Protein 6QPQ (pdb70)

Secondary structure (DSSP, 8-state):
-EEEEEEEESBTT--SEEEEE-TT-SEEEEE--TTSSTTHHHHHHHHHHT----GGGGB------EEEEEEEE-SS--EEEEEEEE-TTS-EEEEETTEEE-HHHHHHHHHTTT--TTTTTTEE-HHHHHHHHH--HHHHHHHHHHHHSGGGGHHHHHHHHHHHHHHHHHHHHHHHHHHHHHHHHHHHHHT-HHHHTT--THHHHHHHHHHHHHHHHHHHHHHHHHHHHHHHHHHHHHHHHHHHHHHHHHHHHHHHHHHTT--SS-TT--EEEEEESS--S-GGGSPEEEEEE-TT---S-GGGS-HHHHHHHHHHHHHHHHTTS--SEEEE-SGGGGS-HHHHHHHHHHHHTT-BTTBEEEEE---HHHHTTSSEEEEEEEETTTTEEEEEEEEGGGSB--/-HHHHHHHHHHHHHHHSSEEEHHHHHHHHHTS-GGG-BHHHHHHHHHHHHHHHHTTSEEEE--STT---EEEE-GGGGT--/-EEEEEEEESBTT--SEEEEE-TT-SEEEEE-STTSSTTHHHHHHHHHHT---GGGGB-----S-EEEEEEEE-SS--EEEEEEEE-TTS-EEEEETTEEE-HHHHHHHHHHTT--TTTTTTEE-HHHHHHHHH--HHHHHHHHHHHHTGGGGHHHHHHHHHHHHHHHHHHHHHHHHHHHHHHHHHHH---HHHHHHHHHHHHHHHHHHHHHHHHHHHHHHHHHHHHHHHHHHHHHHHHHHHHHHHHHHTT--SS-TT--EEEEEESS--SSGGGS-EEEEEE-TTS--EEGGGS-HHHHHHHHHHHHHHHHTTS--SEEEE-SGGGGS-HHHHHHHHHHHHHH-BTTBEEEEE---HHHHTTSSEEEEEEEETTTTEEEEEEEEGGGSBP-/-HHHHHHHHHHHHHTTSS-EEHHHHHHHHHTS-GGG-BHHHHHHHHHHHHHHHHTTSEEEE--STT---EEEE-GGGGTS--

Organism: Chaetomium thermophilum (strain DSM 1495 / CBS 144.50 / IMI 039719) (NCBI:txid759272)

Foldseek 3Di:
DFWQKKWKDQFAQFHGIAIGGQHQFQFAAEEEDPPLCSVCVVVLVCVQLPADPPQVVRGHDPCHKIKMWTWTFDPVGDIWIWMWIQDPVGDIWTDIPRHTDDPVVSNVVCVVLLCHNQLNLFEDAPVLLVCLLPDDLLRVLVNLLRNLVLVVLVVVLVVLVVQLVVLVVQLVVLVVVLVVLVVVVVVVVVVVCVVVVVVDCVVVVSVVVNVVSVVSNVVSVVSSVVSVVSNVVSLVVSQVSSVLLLVQLQVQLQVLQQLLQADPVRNRWWGWGKDFPDDDPRSSVTGIDIDIATPPDDDDDPVPPDPQSSSSSSVSSSNSNSVSRQRQEHEYEAPCPPHDPSSLLSVQVVCVVPRDGSYRYYYHYHDCSRNLSTQKYWYWGAPVVVSHIHIDMDGNVVDDDD/DLLVLLLVLCCVVQVVPFKDWLLVSLCVSVVHDSVPDDPVSSVSSVVSVVVCVVVVAWDWDDDDDVGIIMIGGDPCSVVDD/DFFQKKWKAQFAQFHGIAIGGQHQFQFEAEEEDPPLCSQCVVVLVCVQLPADVQQNRGHDLHDQKIKMWTWTFDPVTDIWIWMWMQGNVGDIWTDIPRHTDDPVVSNVVCVVQLCHNQLNLAEDALVLLVCLLPDDLLRVLVNLLRNLVLVVLVVVLVVLVVQLVVLVVQLVVLVVVLVVLVPVVVVVDVVVVVVSVVVNVVSVVSNVVSVVSNVVSVVSNVVSLVVSQVSSCLLLVQLQVQLQVLQQLLQADPVRNRWWGKGKDQPDDDPRRSVTGIFIWIAGPPGDTDGLNPDDDQVNSSSSVSSSNSNSVSRPRQEHEYEANVPPHDLVSLLSVQVVCVVPRDGSYRYYYHYDDCSRNVSGQKYWYWGAPVVVSHIHIDMDGNVVDDDD/DLLLVLLVLCCVVQVPPFKDWLLVSLCVSVVHDSVPQDPVSSVVSVVSVVVCVVVVAWDWDDDDDVDIIMIGGDPCSVVPSD

Sequence (957 aa):
GKLIRLELFNFKSYKGHHTLLFGDSYFTSIIGPNGSGKSNSMDAISFVLGIKSNLRDLIYRGRKTAWVMAVYEDDAGELHRWKRTITANGTSEYRINDRVVNAQQYNEALEKENILIKARNFLVFQGDVEAIASQSPQDLTRLIEQISGSLEYKEEYERLEEEVRQATEEQAYKLQRRRAANSEIKQYMEQSPGLEVLFMDRLDHVRKQLEQTEQEFEASKAKLRQARESFQAVKQKRLELFNKAFTHIQEQITHVYKELTRSEAYPLGGQAYLDIEEDTDTPFLSGVKYHAMPPLKRFRDMEHLSGGEKTMAALALLFAIHSYQPSPFFVLDEVDAALDNANVEKIKKYIREHAGPGMQFIVISLKPALFQASESLIGVYRDQEANTSRTLTLDLRKYRHHKAIVQMAKILRKELSEEKEVIFTDVLKSQANTEPENITKREASRGFFDILSLATEGCIGLSQTEAFGNIKIDAKPALFERFGKLIRLELFNFKSYKGHHTLLFGDSYFTSIIGPNGSGKSNSMDAISFVLGIKNLRDLIYRGDPKTAWVMAVYEDDAGELHRWKRTITANGTSEYRINDRVVNAQQYNEALEKENILIKARNFLVFQGDVEAIASQQSPQDLTRLIEQISGSLEYKEEYERLEEEVRQATEEQAYKLQRRRAANSEIKQYMMDRLDHVRKQLEQTEQEFEASKAKLRQARESFQAVKQKRLELFNKAFTHIQEQITHVYKELTRSEAYPLGGQAYLDIEEDTDTPFLSGVKYHAMPPLKRFRDMEHLSGGEKTMAALALLFAIHSYQPSPFFVLDEVDAALDNANVEKIKKYIREHAGPGMQFIVISLKPALFQASESLIGVYRDQEANTSRTLTLDLRKYRHHKAIVQMAKILRKELSEEKEVIFTDVLKSQANTEPENITKREASRGFFDILSLATEGCIGLSQTEAFGNIKIDAKPALFERFI

B-factor: mean 66.14, std 27.98, range [25.54, 376.48]

Solvent-accessible surface area: 47674 Å² total; per-residue (Å²): 21,9,0,29,56,0,20,0,56,14,0,60,36,0,96,21,99,18,41,0,29,0,18,92,0,50,3,0,0,0,0,1,20,134,68,2,9,16,82,19,0,14,54,0,1,13,10,0,1,10,21,169,116,167,59,104,82,34,12,13,132,43,240,145,52,0,43,0,10,0,0,1,69,27,132,84,43,117,79,40,62,2,43,28,13,0,24,73,104,13,71,34,61,33,59,34,62,95,179,99,32,83,46,122,84,2,44,83,26,0,69,170,30,55,1,31,30,125,9,73,2,0,0,0,35,73,45,20,6,134,60,15,35,90,48,42,47,98,44,3,7,124,49,0,6,72,8,9,23,0,44,117,72,81,140,68,5,82,120,10,82,70,66,26,124,87,4,61,99,48,48,60,127,41,45,102,97,57,146,44,18,65,64,106,45,142,134,24,94,155,104,53,11,41,105,120,62,130,196,104,132,121,68,65,108,37,163,121,82,44,97,91,6,59,126,53,17,91,60,1,103,59,108,7,159,112,7,121,91,43,18,89,66,13,41,105,83,2,30,89,45,0,54,135,0,19,84,55,0,67,100,53,0,49,88,7,1,43,45,0,12,49,39,103,63,95,25,60,11,2,125,6,100,3,66,35,96,103,152,51,116,9,22,6,106,4,0,2,71,24,24,0,10,12,29,145,88,222,69,225,65,47,101,129,12,59,54,25,42,56,27,4,5,2,0,0,1,10,6,0,3,20,39,35,43,86,6,13,0,4,0,0,21,42,2,0,38,90,7,83,115,60,16,1,74,38,0,51,66,13,0,45,26,59,7,4,110,52,53,1,0,0,0,3,1,68,50,72,29,0,3,31,20,3,45,0,0,0,0,0,10,73,26,96,143,30,49,5,3,84,29,4,10,17,21,0,98,170,32,116,55,146,169,39,26,45,75,0,0,127,19,0,53,128,45,12,81,131,99,182,92,15,57,2,57,80,0,1,97,42,25,18,135,43,100,75,143,80,4,13,24,123,60,0,0,133,0,0,58,5,0,0,6,0,5,14,72,27,1,5,12,22,46,39,108,112,74,59,20,80,4,97,0,38,34,64,108,26,1,107,141,108,66,22,7,3,30,56,1,20,1,61,12,0,59,38,1,96,20,98,20,44,1,28,0,17,97,0,48,3,0,0,0,0,2,18,134,68,1,9,17,80,19,0,13,57,0,2,15,11,2,1,10,31,205,172,56,144,83,39,17,14,161,79,130,40,150,52,0,42,0,6,0,0,1,66,28,132,89,41,118,83,39,69,1,40,25,14,0,24,60,102,10,73,34,63,32,59,38,63,89,180,100,34,82,48,126,86,1,38,83,27,0,63,167,31,55,0,31,31,113,7,76,2,0,0,0,54,85,44,22,14,132,60,9,8,81,35,46,38,94,46,4,4,122,52,0,6,74,8,10,21,0,43,119,70,79,138,65,7,82,118,14,83,66,66,25,126,88,2,61,96,46,47,60,135,48,75,104,102,64,145,48,8,36,58,126,20,157,142,124,119,147,121,140,97,76,124,18,172,118,62,33,99,93,7,58,113,68,23,93,62,2,107,60,101,10,167,109,10,122,96,41,20,85,65,13,40,111,89,7,29,91,46,0,54,138,0,15,84,54,0,66,98,56,0,50,86,10,1,47,63,0,12,50,39,95,66,96,24,64,13,2,84,3,93,2,71,32,83,100,153,49,121,4,26,8,102,1,0,2,57,13,36,1,53,5,33,146,95,189,71,78,36,12,108,119,11,76,55,33,45,52,34,4,0,0,0,0,0,10,9,0,4,22,41,38,42,87,6,13,0,4,0,0,21,34,10,1,29,93,9,82,101,58,15,2,63,43,0,49,80,15,0,41,26,63,6,6,109,54,56,0,0,0,1,4,1,70,53,51,23,1,2,37,17,2,43,0,0,0,0,0,10,80,29,98,138,32,54,6,2,81,28,5,11,17,20,0,98,171,30,134,54,166,186,47,18,36,85,0,0,107,5,0,37,112,52,15,84,124,107,184,87,14,57,3,58,77,0,1,95,46,36,17,130,45,110,74,143,82,4,19,22,95,57,0,1,73,0,0,42,3,0,0,14,0,4,14,71,28,0,6,12,22,46,39,110,109,76,60,22,83,4,96,0,43,38,58,108,28,1,88,124,102,43,142

Nearest PDB structures (foldseek):
  6qpq-assembly1_A  TM=1.002E+00  e=5.599E-76  Thermochaetoides thermophila DSM 1495
  6qpq-assembly2_C  TM=9.901E-01  e=1.884E-68  Thermochaetoides thermophila DSM 1495
  1w1w-assembly1_B  TM=9.471E-01  e=6.053E-38  Saccharomyces cerevisiae
  6qpw-assembly1_E  TM=9.720E-01  e=2.277E-27  Saccharomyces cerevisiae S288C
  6qpw-assembly1_A  TM=9.204E-01  e=2.791E-22  Thermochaetoides thermophila DSM 1495

CATH classification: 1.10.10.580

Radius of gyration: 39.26 Å; Cα contacts (8 Å, |Δi|>4): 1719; chains: 4; bounding box: 93×137×118 Å

InterPro domains:
  IPR003395 RecF/RecN/SMC, N-terminal [PF02463] (4-1250)
  IPR010935 SMCs flexible hinge [PF06470] (550-664)
  IPR010935 SMCs flexible hinge [SM00968] (550-665)
  IPR024704 Structural maintenance of chromosomes protein [PIRSF005719] (2-1255)
  IPR027417 P-loop containing nucleoside triphosphate hydrolase [G3DSA:3.40.50.300] (1-265)
  IPR027417 P-loop containing nucleoside triphosphate hydrolase [G3DSA:3.40.50.300] (977-1264)
  IPR027417 P-loop containing nucleoside triphosphate hydrolase [SSF52540] (4-1244)
  IPR028468 Smc1, ATP-binding cassette domain [cd03275] (4-200)
  IPR028468 Smc1, ATP-binding cassette domain [cd03275] (1157-1260)
  IPR036277 SMCs flexible hinge superfamily [SSF75553] (511-713)

Structure (mmCIF, N/CA/C/O backbone):
data_6QPQ
#
_entry.id   6QPQ
#
_cell.length_a   80.752
_cell.length_b   111.130
_cell.length_c   166.195
_cell.angle_alpha   90.000
_cell.angle_beta   90.000
_cell.angle_gamma   90.000
#
_symmetry.space_group_name_H-M   'P 2 21 21'
#
loop_
_entity.id
_entity.type
_entity.pdbx_description
1 polymer 'Structural maintenance of chromosomes protein,Structural maintenance of chromosomes protein'
2 polymer 'Sister chromatid cohesion protein 1'
3 water water
#
loop_
_atom_site.group_PDB
_atom_site.id
_atom_site.type_symbol
_atom_site.label_atom_id
_atom_site.label_alt_id
_atom_site.label_comp_id
_atom_site.label_asym_id
_atom_site.label_entity_id
_atom_site.label_seq_id
_atom_site.pdbx_PDB_ins_code
_atom_site.Cartn_x
_atom_site.Cartn_y
_atom_site.Cartn_z
_atom_site.occupancy
_atom_site.B_iso_or_equiv
_atom_site.auth_seq_id
_atom_site.auth_comp_id
_atom_site.auth_asym_id
_atom_site.auth_atom_id
_atom_site.pdbx_PDB_model_num
ATOM 1 N N . GLY A 1 2 ? 69.86872 80.79272 66.33150 1.000 52.37598 2 GLY A N 1
ATOM 2 C CA . GLY A 1 2 ? 70.76197 81.80344 65.80139 1.000 44.33375 2 GLY A CA 1
ATOM 3 C C . GLY A 1 2 ? 70.41046 82.20210 64.38354 1.000 42.36712 2 GLY A C 1
ATOM 4 O O . GLY A 1 2 ? 69.25555 82.09889 63.97082 1.000 42.33450 2 GLY A O 1
ATOM 7 N N . LYS A 1 3 ? 71.40947 82.65934 63.63291 1.000 40.35107 3 LYS A N 1
ATOM 8 C CA . LYS A 1 3 ? 71.19408 83.04444 62.24702 1.000 40.78102 3 LYS A CA 1
ATOM 9 C C . LYS A 1 3 ? 72.51304 82.96099 61.49695 1.000 38.71821 3 LYS A C 1
ATOM 10 O O . LYS A 1 3 ? 73.59264 83.02298 62.09051 1.000 41.74758 3 LYS A O 1
ATOM 29 N N . LEU A 1 4 ? 72.40762 82.82939 60.17872 1.000 36.57234 4 LEU A N 1
ATOM 30 C CA . LEU A 1 4 ? 73.56221 82.98638 59.30709 1.000 42.98256 4 LEU A CA 1
ATOM 31 C C . LEU A 1 4 ? 73.83595 84.46992 59.09504 1.000 36.68571 4 LEU A C 1
ATOM 32 O O . LEU A 1 4 ? 72.93240 85.22952 58.73476 1.000 35.92436 4 LEU A O 1
ATOM 48 N N . ILE A 1 5 ? 75.07968 84.88614 59.32131 1.000 39.75244 5 ILE A N 1
ATOM 49 C CA . ILE A 1 5 ? 75.46471 86.26390 59.04138 1.000 38.80608 5 ILE A CA 1
ATOM 50 C C . ILE A 1 5 ? 76.19709 86.39926 57.70982 1.000 40.29670 5 ILE A C 1
ATOM 51 O O . ILE A 1 5 ? 76.20059 87.49719 57.13207 1.000 44.70913 5 ILE A O 1
ATOM 67 N N . ARG A 1 6 ? 76.79513 85.32620 57.19601 1.000 37.38746 6 ARG A N 1
ATOM 68 C CA . ARG A 1 6 ? 77.31735 85.36910 55.83784 1.000 40.71212 6 ARG A CA 1
ATOM 69 C C . ARG A 1 6 ? 77.70792 83.97442 55.37917 1.000 36.45311 6 ARG A C 1
ATOM 70 O O . ARG A 1 6 ? 77.96432 83.07732 56.18636 1.000 35.80509 6 ARG A O 1
ATOM 91 N N . LEU A 1 7 ? 77.74635 83.81649 54.06052 1.000 39.99149 7 LEU A N 1
ATOM 92 C CA . LEU A 1 7 ? 78.44331 82.72255 53.40498 1.000 37.70364 7 LEU A CA 1
ATOM 93 C C . LEU A 1 7 ? 79.65099 83.28113 52.66475 1.000 42.20913 7 LEU A C 1
ATOM 94 O O . LEU A 1 7 ? 79.56847 84.33906 52.03026 1.000 47.37718 7 LEU A O 1
ATOM 110 N N . GLU A 1 8 ? 80.77112 82.57570 52.76065 1.000 43.97275 8 GLU A N 1
ATOM 111 C CA . GLU A 1 8 ? 81.98217 82.91176 52.02554 1.000 42.43439 8 GLU A CA 1
ATOM 112 C C . GLU A 1 8 ? 82.27082 81.79856 51.02948 1.000 42.78046 8 GLU A C 1
ATOM 113 O O . GLU A 1 8 ? 82.21602 80.61482 51.38192 1.000 47.81110 8 GLU A O 1
ATOM 125 N N . LEU A 1 9 ? 82.55755 82.18149 49.78940 1.000 42.29508 9 LEU A N 1
ATOM 126 C CA . LEU A 1 9 ? 82.84494 81.24362 48.71898 1.000 44.29743 9 LEU A CA 1
ATOM 127 C C . LEU A 1 9 ? 84.28871 81.41533 48.26754 1.000 50.02043 9 LEU A C 1
ATOM 128 O O . LEU A 1 9 ? 84.89604 82.47487 48.44831 1.000 46.23183 9 LEU A O 1
ATOM 144 N N . PHE A 1 10 ? 84.83244 80.36859 47.65478 1.000 48.25966 10 PHE A N 1
ATOM 145 C CA . PHE A 1 10 ? 86.18064 80.45279 47.10316 1.000 53.50032 10 PHE A CA 1
ATOM 146 C C . PHE A 1 10 ? 86.28754 79.51440 45.91060 1.000 55.02047 10 PHE A C 1
ATOM 147 O O . PHE A 1 10 ? 86.23091 78.29177 46.07023 1.000 51.67582 10 PHE A O 1
ATOM 164 N N . ASN A 1 11 ? 86.45692 80.09663 44.72176 1.000 52.83164 11 ASN A N 1
ATOM 165 C CA . ASN A 1 11 ? 86.56332 79.33889 43.47366 1.000 53.22059 11 ASN A CA 1
ATOM 166 C C . ASN A 1 11 ? 85.37435 78.40528 43.27998 1.000 54.39683 11 ASN A C 1
ATOM 167 O O . ASN A 1 11 ? 85.50878 77.31398 42.72367 1.000 59.99536 11 ASN A O 1
ATOM 178 N N . PHE A 1 12 ? 84.19654 78.82721 43.72824 1.000 52.73907 12 PHE A N 1
ATOM 179 C CA . PHE A 1 12 ? 83.00892 77.98645 43.66049 1.000 53.50769 12 PHE A CA 1
ATOM 180 C C . PHE A 1 12 ? 82.22302 78.30946 42.39491 1.000 50.40173 12 PHE A C 1
ATOM 181 O O . PHE A 1 12 ? 81.70311 79.42087 42.24529 1.000 52.11709 12 PHE A O 1
ATOM 198 N N . LYS A 1 13 ? 82.13783 77.33179 41.49113 1.000 53.35483 13 LYS A N 1
ATOM 199 C CA . LYS A 1 13 ? 81.39997 77.46373 40.23912 1.000 51.19571 13 LYS A CA 1
ATOM 200 C C . LYS A 1 13 ? 81.78210 78.74222 39.50225 1.000 54.35922 13 LYS A C 1
ATOM 201 O O . LYS A 1 13 ? 82.91123 78.86362 39.01799 1.000 55.53787 13 LYS A O 1
ATOM 220 N N . SER A 1 14 ? 80.85667 79.69508 39.40399 1.000 55.24034 14 SER A N 1
ATOM 221 C CA . SER A 1 14 ? 81.08898 80.91174 38.63209 1.000 51.28802 14 SER A CA 1
ATOM 222 C C . SER A 1 14 ? 81.84421 81.98129 39.40997 1.000 53.54729 14 SER A C 1
ATOM 223 O O . SER A 1 14 ? 82.07146 83.06933 38.86984 1.000 58.21238 14 SER A O 1
ATOM 231 N N . TYR A 1 15 ? 82.23667 81.70513 40.65050 1.000 51.03694 15 TYR A N 1
ATOM 232 C CA . TYR A 1 15 ? 82.95596 82.66423 41.47932 1.000 52.81441 15 TYR A CA 1
ATOM 233 C C . TYR A 1 15 ? 84.44513 82.33965 41.44539 1.000 56.93046 15 TYR A C 1
ATOM 234 O O . TYR A 1 15 ? 84.85571 81.24909 41.85648 1.000 55.31139 15 TYR A O 1
ATOM 252 N N . LYS A 1 16 ? 85.24466 83.28435 40.95511 1.000 58.58140 16 LYS A N 1
ATOM 253 C CA . LYS A 1 16 ? 86.69726 83.16047 40.94813 1.000 58.27939 16 LYS A CA 1
ATOM 254 C C . LYS A 1 16 ? 87.26510 83.84181 42.18642 1.000 51.67727 16 LYS A C 1
ATOM 255 O O . LYS A 1 16 ? 86.98551 85.01720 42.43662 1.000 56.65109 16 LYS A O 1
ATOM 274 N N . GLY A 1 17 ? 88.06057 83.10908 42.95595 1.000 53.76730 17 GLY A N 1
ATOM 275 C CA . GLY A 1 17 ? 88.59815 83.69309 44.16342 1.000 50.96278 17 GLY A CA 1
ATOM 276 C C . GLY A 1 17 ? 87.54510 83.80710 45.25696 1.000 50.81272 17 GLY A C 1
ATOM 277 O O . GLY A 1 17 ? 86.53554 83.09985 45.27587 1.000 52.16544 17 GLY A O 1
ATOM 281 N N . HIS A 1 18 ? 87.79327 84.74148 46.17144 1.000 51.44981 18 HIS A N 1
ATOM 282 C CA . HIS A 1 18 ? 87.00289 84.87385 47.38851 1.000 51.20895 18 HIS A CA 1
ATOM 283 C C . HIS A 1 18 ? 85.85593 85.85580 47.18194 1.000 52.05563 18 HIS A C 1
ATOM 284 O O . HIS A 1 18 ? 86.05765 86.96363 46.67583 1.000 51.26644 18 HIS A O 1
ATOM 298 N N . HIS A 1 19 ? 84.65245 85.43610 47.56906 1.000 48.66393 19 HIS A N 1
ATOM 299 C CA . HIS A 1 19 ? 83.46900 86.28038 47.52116 1.000 48.98495 19 HIS A CA 1
ATOM 300 C C . HIS A 1 19 ? 82.64644 86.03637 48.77734 1.000 54.42656 19 HIS A C 1
ATOM 301 O O . HIS A 1 19 ? 82.79707 85.01487 49.45451 1.000 46.86276 19 HIS A O 1
ATOM 315 N N . THR A 1 20 ? 81.76373 86.98498 49.08022 1.000 45.83705 20 THR A N 1
ATOM 316 C CA . THR A 1 20 ? 80.93769 86.91320 50.27619 1.000 46.92062 20 THR A CA 1
ATOM 317 C C . THR A 1 20 ? 79.47624 87.12354 49.90891 1.000 47.30794 20 THR A C 1
ATOM 318 O O . THR A 1 20 ? 79.14396 88.03815 49.14692 1.000 44.53109 20 THR A O 1
ATOM 329 N N . LEU A 1 21 ? 78.61771 86.25242 50.43932 1.000 45.88323 21 LEU A N 1
ATOM 330 C CA . LEU A 1 21 ? 77.16578 86.41654 50.39313 1.000 41.81712 21 LEU A CA 1
ATOM 331 C C . LEU A 1 21 ? 76.75336 86.87422 51.78660 1.000 43.41244 21 LEU A C 1
ATOM 332 O O . LEU A 1 21 ? 76.65180 86.06450 52.71264 1.000 43.87242 21 LEU A O 1
ATOM 348 N N . LEU A 1 22 ? 76.52205 88.17316 51.93666 1.000 39.02277 22 LEU A N 1
ATOM 349 C CA . LEU A 1 22 ? 76.38456 88.79410 53.24493 1.000 38.43967 22 LEU A CA 1
ATOM 350 C C . LEU A 1 22 ? 74.91794 88.94032 53.62061 1.000 40.98365 22 LEU A C 1
ATOM 351 O O . LEU A 1 22 ? 74.11308 89.43230 52.82491 1.000 42.21619 22 LEU A O 1
ATOM 367 N N . PHE A 1 23 ? 74.58281 88.52594 54.84183 1.000 39.22257 23 PHE A N 1
ATOM 368 C CA . PHE A 1 23 ? 73.24954 88.71208 55.39876 1.000 43.26445 23 PHE A CA 1
ATOM 369 C C . PHE A 1 23 ? 73.22264 89.67743 56.57247 1.000 41.76782 23 PHE A C 1
ATOM 370 O O . PHE A 1 23 ? 72.21917 90.36366 56.76728 1.000 45.93323 23 PHE A O 1
ATOM 387 N N . GLY A 1 24 ? 74.30140 89.76106 57.34685 1.000 43.41794 24 GLY A N 1
ATOM 388 C CA . GLY A 1 24 ? 74.33091 90.69577 58.45733 1.000 42.66802 24 GLY A CA 1
ATOM 389 C C . GLY A 1 24 ? 73.30445 90.32779 59.50886 1.000 41.16392 24 GLY A C 1
ATOM 390 O O . GLY A 1 24 ? 73.12442 89.15692 59.85709 1.000 42.40151 24 GLY A O 1
ATOM 394 N N . ASP A 1 25 ? 72.62342 91.34341 60.03322 1.000 38.85145 25 ASP A N 1
ATOM 395 C CA . ASP A 1 25 ? 71.53356 91.14121 60.97566 1.000 41.75844 25 ASP A CA 1
ATOM 396 C C . ASP A 1 25 ? 70.17570 91.09740 60.28527 1.000 39.58019 25 ASP A C 1
ATOM 397 O O . ASP A 1 25 ? 69.14525 91.26537 60.94661 1.000 45.22928 25 ASP A O 1
ATOM 406 N N . SER A 1 26 ? 70.15566 90.87612 58.97407 1.000 40.29131 26 SER A N 1
ATOM 407 C CA . SER A 1 26 ? 68.91062 90.83090 58.22187 1.000 38.38930 26 SER A CA 1
ATOM 408 C C . SER A 1 26 ? 68.23147 89.48190 58.41015 1.000 43.35939 26 SER A C 1
ATOM 409 O O . SER A 1 26 ? 68.87908 88.43332 58.32709 1.000 39.27559 26 SER A O 1
ATOM 417 N N . TYR A 1 27 ? 66.92391 89.51157 58.65554 1.000 39.00226 27 TYR A N 1
ATOM 418 C CA . TYR A 1 27 ? 66.12966 88.29947 58.79210 1.000 39.50208 27 TYR A CA 1
ATOM 419 C C . TYR A 1 27 ? 65.29426 88.00501 57.55276 1.000 34.04103 27 TYR A C 1
ATOM 420 O O . TYR A 1 27 ? 64.47686 87.07959 57.57405 1.000 37.63398 27 TYR A O 1
ATOM 438 N N . PHE A 1 28 ? 65.49854 88.76513 56.46982 1.000 35.22844 28 PHE A N 1
ATOM 439 C CA . PHE A 1 28 ? 64.82089 88.51136 55.19583 1.000 33.31631 28 PHE A CA 1
ATOM 440 C C . PHE A 1 28 ? 65.72256 89.11628 54.11165 1.000 37.59723 28 PHE A C 1
ATOM 441 O O . PHE A 1 28 ? 65.65573 90.31921 53.84987 1.000 32.75765 28 PHE A O 1
ATOM 458 N N . THR A 1 29 ? 66.55475 88.27086 53.51388 1.000 34.85852 29 THR A N 1
ATOM 459 C CA . THR A 1 29 ? 67.45756 88.65575 52.43828 1.000 32.99234 29 THR A CA 1
ATOM 460 C C . THR A 1 29 ? 67.00275 87.97465 51.15726 1.000 33.55954 29 THR A C 1
ATOM 461 O O . THR A 1 29 ? 66.73455 86.76890 51.15666 1.000 36.42738 29 THR A O 1
ATOM 472 N N . SER A 1 30 ? 66.90750 88.74055 50.07659 1.000 25.54163 30 SER A N 1
ATOM 473 C CA . SER A 1 30 ? 66.65452 88.18476 48.75506 1.000 32.78647 30 SER A CA 1
ATOM 474 C C . SER A 1 30 ? 67.92621 88.26643 47.92145 1.000 33.43567 30 SER A C 1
ATOM 475 O O . SER A 1 30 ? 68.62987 89.28166 47.94034 1.000 35.08860 30 SER A O 1
ATOM 483 N N . ILE A 1 31 ? 68.21585 87.18823 47.20020 1.000 35.31866 31 ILE A N 1
ATOM 484 C CA . ILE A 1 31 ? 69.35833 87.11992 46.29626 1.000 40.97520 31 ILE A CA 1
ATOM 485 C C . ILE A 1 31 ? 68.82493 87.26836 44.88017 1.000 39.53243 31 ILE A C 1
ATOM 486 O O . ILE A 1 31 ? 67.96276 86.49359 44.44832 1.000 41.73405 31 ILE A O 1
ATOM 502 N N . ILE A 1 32 ? 69.32593 88.26832 44.15619 1.000 40.86908 32 ILE A N 1
ATOM 503 C CA . ILE A 1 32 ? 68.76359 88.65682 42.87102 1.000 43.97201 32 ILE A CA 1
ATOM 504 C C . ILE A 1 32 ? 69.89092 88.90260 41.87757 1.000 50.26121 32 ILE A C 1
ATOM 505 O O . ILE A 1 32 ? 71.06009 89.03123 42.24149 1.000 45.75626 32 ILE A O 1
ATOM 521 N N . GLY A 1 33 ? 69.51400 88.98563 40.60697 1.000 54.45151 33 GLY A N 1
ATOM 522 C CA . GLY A 1 33 ? 70.43775 89.34183 39.55990 1.000 55.56103 33 GLY A CA 1
ATOM 523 C C . GLY A 1 33 ? 69.90555 88.96686 38.19615 1.000 54.25156 33 GLY A C 1
ATOM 524 O O . GLY A 1 33 ? 68.98200 88.15805 38.06603 1.000 54.36407 33 GLY A O 1
ATOM 528 N N . PRO A 1 34 ? 70.47197 89.56025 37.14938 1.000 54.42446 34 PRO A N 1
ATOM 529 C CA . PRO A 1 34 ? 70.05873 89.20369 35.78762 1.000 54.69444 34 PRO A CA 1
ATOM 530 C C . PRO A 1 34 ? 70.47630 87.78365 35.43596 1.000 59.71046 34 PRO A C 1
ATOM 531 O O . PRO A 1 34 ? 71.34433 87.18088 36.07129 1.000 65.67067 34 PRO A O 1
ATOM 542 N N . ASN A 1 35 ? 69.83014 87.24691 34.40329 1.000 66.17980 35 ASN A N 1
ATOM 543 C CA . ASN A 1 35 ? 70.06952 85.86522 34.00931 1.000 73.14341 35 ASN A CA 1
ATOM 544 C C . ASN A 1 35 ? 71.53339 85.64992 33.65177 1.000 69.77184 35 ASN A C 1
ATOM 545 O O . ASN A 1 35 ? 72.18928 86.52700 33.08357 1.000 70.63735 35 ASN A O 1
ATOM 556 N N . GLY A 1 36 ? 72.04259 84.46650 33.98420 1.000 80.80690 36 GLY A N 1
ATOM 557 C CA . GLY A 1 36 ? 73.43300 84.15203 33.71119 1.000 91.81884 36 GLY A CA 1
ATOM 558 C C . GLY A 1 36 ? 74.41429 85.00107 34.48328 1.000 85.24255 36 GLY A C 1
ATOM 559 O O . GLY A 1 36 ? 75.54886 85.19472 34.03293 1.000 85.65254 36 GLY A O 1
ATOM 563 N N . SER A 1 37 ? 74.00441 85.52214 35.63782 1.000 80.56478 37 SER A N 1
ATOM 564 C CA . SER A 1 37 ? 74.89474 86.29861 36.48603 1.000 71.62637 37 SER A CA 1
ATOM 565 C C . SER A 1 37 ? 75.55610 85.46155 37.57070 1.000 65.41125 37 SER A C 1
ATOM 566 O O . SER A 1 37 ? 76.55852 85.89973 38.14631 1.000 64.87684 37 SER A O 1
ATOM 574 N N . GLY A 1 38 ? 75.02342 84.27486 37.85837 1.000 70.58035 38 GLY A N 1
ATOM 575 C CA . GLY A 1 38 ? 75.50939 83.42957 38.93124 1.000 58.15402 38 GLY A CA 1
ATOM 576 C C . GLY A 1 38 ? 74.53962 83.27724 40.07935 1.000 58.15898 38 GLY A C 1
ATOM 577 O O . GLY A 1 38 ? 74.78950 82.46756 40.98163 1.000 54.84290 38 GLY A O 1
ATOM 581 N N . LYS A 1 39 ? 73.44349 84.03887 40.07326 1.000 62.76040 39 LYS A N 1
ATOM 582 C CA . LYS A 1 39 ? 72.42842 83.92943 41.11566 1.000 60.51371 39 LYS A CA 1
ATOM 583 C C . LYS A 1 39 ? 72.04522 82.48125 41.38230 1.000 55.48832 39 LYS A C 1
ATOM 584 O O . LYS A 1 39 ? 71.93001 82.06618 42.54290 1.000 56.10072 39 LYS A O 1
ATOM 603 N N . SER A 1 40 ? 71.84389 81.69574 40.32351 1.000 53.34425 40 SER A N 1
ATOM 604 C CA . SER A 1 40 ? 71.41972 80.31135 40.48764 1.000 58.50093 40 SER A CA 1
ATOM 605 C C . SER A 1 40 ? 72.45291 79.47255 41.22716 1.000 57.41123 40 SER A C 1
ATOM 606 O O . SER A 1 40 ? 72.09256 78.45640 41.83157 1.000 61.91257 40 SER A O 1
ATOM 614 N N . ASN A 1 41 ? 73.72623 79.86757 41.19059 1.000 55.60890 41 ASN A N 1
ATOM 615 C CA . ASN A 1 41 ? 74.75231 79.15334 41.93667 1.000 53.97291 41 ASN A CA 1
ATOM 616 C C . ASN A 1 41 ? 74.64145 79.37436 43.43814 1.000 53.83588 41 ASN A C 1
ATOM 617 O O . ASN A 1 41 ? 75.33803 78.68979 44.19671 1.000 49.10062 41 ASN A O 1
ATOM 628 N N . SER A 1 42 ? 73.78178 80.29779 43.88199 1.000 53.88756 42 SER A N 1
ATOM 629 C CA . SER A 1 42 ? 73.62471 80.54984 45.31076 1.000 47.03531 42 SER A CA 1
ATOM 630 C C . SER A 1 42 ? 73.01738 79.34061 46.01412 1.000 46.80635 42 SER A C 1
ATOM 631 O O . SER A 1 42 ? 73.51734 78.90680 47.05959 1.000 50.88369 42 SER A O 1
ATOM 639 N N . MET A 1 43 ? 71.92873 78.78827 45.46303 1.000 48.44276 43 MET A N 1
ATOM 640 C CA . MET A 1 43 ? 71.36636 77.55728 46.01055 1.000 48.69321 43 MET A CA 1
ATOM 641 C C . MET A 1 43 ? 72.44246 76.48591 46.12627 1.000 48.54622 43 MET A C 1
ATOM 642 O O . MET A 1 43 ? 72.58200 75.83142 47.16491 1.000 51.30403 43 MET A O 1
ATOM 656 N N . ASP A 1 44 ? 73.21352 76.29733 45.05220 1.000 52.10010 44 ASP A N 1
ATOM 657 C CA . ASP A 1 44 ? 74.26082 75.28343 45.03596 1.000 49.80919 44 ASP A CA 1
ATOM 658 C C . ASP A 1 44 ? 75.21402 75.44745 46.20914 1.000 48.14895 44 ASP A C 1
ATOM 659 O O . ASP A 1 44 ? 75.50035 74.48409 46.92988 1.000 46.33564 44 ASP A O 1
ATOM 668 N N . ALA A 1 45 ? 75.71696 76.66748 46.41643 1.000 38.62520 45 ALA A N 1
ATOM 669 C CA . ALA A 1 45 ? 76.68395 76.89664 47.48381 1.000 43.52674 45 ALA A CA 1
ATOM 670 C C . ALA A 1 45 ? 76.07882 76.60118 48.85012 1.000 45.01725 45 ALA A C 1
ATOM 671 O O . ALA A 1 45 ? 76.73624 76.00802 49.71316 1.000 41.97679 45 ALA A O 1
ATOM 678 N N . ILE A 1 46 ? 74.82422 77.00055 49.06302 1.000 41.24530 46 ILE A N 1
ATOM 679 C CA . ILE A 1 46 ? 74.17611 76.77727 50.35234 1.000 41.39318 46 ILE A CA 1
ATOM 680 C C . ILE A 1 46 ? 73.99610 75.28481 50.60253 1.000 39.85481 46 ILE A C 1
ATOM 681 O O . ILE A 1 46 ? 74.37276 74.76597 51.65946 1.000 42.42155 46 ILE A O 1
ATOM 697 N N . SER A 1 47 ? 73.41361 74.57127 49.63829 1.000 42.03995 47 SER A N 1
ATOM 698 C CA . SER A 1 47 ? 73.16551 73.14789 49.83100 1.000 46.55667 47 SER A CA 1
ATOM 699 C C . SER A 1 47 ? 74.46556 72.35563 49.87018 1.000 43.78160 47 SER A C 1
ATOM 700 O O . SER A 1 47 ? 74.52428 71.29318 50.50034 1.000 49.58554 47 SER A O 1
ATOM 708 N N . PHE A 1 48 ? 75.51778 72.85669 49.22089 1.000 47.20464 48 PHE A N 1
ATOM 709 C CA . PHE A 1 48 ? 76.81703 72.20312 49.31578 1.000 44.85460 48 PHE A CA 1
ATOM 710 C C . PHE A 1 48 ? 77.37795 72.30684 50.72854 1.000 42.18282 48 PHE A C 1
ATOM 711 O O . PHE A 1 48 ? 77.75618 71.29762 51.33285 1.000 43.76733 48 PHE A O 1
ATOM 728 N N . VAL A 1 49 ? 77.43851 73.52235 51.27915 1.000 43.88969 49 VAL A N 1
ATOM 729 C CA . VAL A 1 49 ? 78.10913 73.70403 52.55801 1.000 45.74555 49 VAL A CA 1
ATOM 730 C C . VAL A 1 49 ? 77.32188 73.07167 53.69898 1.000 46.55352 49 VAL A C 1
ATOM 731 O O . VAL A 1 49 ? 77.91040 72.71963 54.72864 1.000 40.72225 49 VAL A O 1
ATOM 744 N N . LEU A 1 50 ? 76.01189 72.90227 53.54286 1.000 40.44119 50 LEU A N 1
ATOM 745 C CA . LEU A 1 50 ? 75.21308 72.28102 54.58868 1.000 43.97342 50 LEU A CA 1
ATOM 746 C C . LEU A 1 50 ? 75.03631 70.77591 54.39285 1.000 47.62092 50 LEU A C 1
ATOM 747 O O . LEU A 1 50 ? 74.47329 70.12107 55.27481 1.000 53.23333 50 LEU A O 1
ATOM 763 N N . GLY A 1 51 ? 75.50463 70.21046 53.28406 1.000 47.03197 51 GLY A N 1
ATOM 764 C CA . GLY A 1 51 ? 75.59688 68.77042 53.13972 1.000 45.81723 51 GLY A CA 1
ATOM 765 C C . GLY A 1 51 ? 74.49817 68.07373 52.36360 1.000 52.48327 51 GLY A C 1
ATOM 766 O O . GLY A 1 51 ? 74.31496 66.86517 52.54797 1.000 58.13744 51 GLY A O 1
ATOM 770 N N . ILE A 1 52 ? 73.77409 68.77739 51.50162 1.000 55.34477 52 ILE A N 1
ATOM 771 C CA . ILE A 1 52 ? 72.72278 68.15095 50.70398 1.000 65.63028 52 ILE A CA 1
ATOM 772 C C . ILE A 1 52 ? 73.34857 67.49304 49.47983 1.000 68.69858 52 ILE A C 1
ATOM 773 O O . ILE A 1 52 ? 74.20691 68.08134 48.80890 1.000 67.17308 52 ILE A O 1
ATOM 789 N N . LYS A 1 53 ? 72.90495 66.27131 49.17126 1.000 77.19859 53 LYS A N 1
ATOM 790 C CA . LYS A 1 53 ? 73.51831 65.46726 48.12223 1.000 78.56920 53 LYS A CA 1
ATOM 791 C C . LYS A 1 53 ? 72.92339 65.70495 46.73867 1.000 77.72452 53 LYS A C 1
ATOM 792 O O . LYS A 1 53 ? 73.49521 65.23443 45.74882 1.000 82.30756 53 LYS A O 1
ATOM 811 N N . SER A 1 54 ? 71.80260 66.40912 46.63846 1.000 83.40975 54 SER A N 1
ATOM 812 C CA . SER A 1 54 ? 71.14696 66.59427 45.34989 1.000 96.42029 54 SER A CA 1
ATOM 813 C C . SER A 1 54 ? 71.84001 67.67675 44.53225 1.000 88.68281 54 SER A C 1
ATOM 814 O O . SER A 1 54 ? 71.18646 68.43897 43.82016 1.000 85.80375 54 SER A O 1
ATOM 822 N N . ASN A 1 61 ? 80.24817 64.15491 40.32013 1.000 85.23411 61 ASN A N 1
ATOM 823 C CA . ASN A 1 61 ? 80.10179 65.51391 39.81633 1.000 88.40031 61 ASN A CA 1
ATOM 824 C C . ASN A 1 61 ? 80.88648 66.52214 40.65100 1.000 84.59077 61 ASN A C 1
ATOM 825 O O . ASN A 1 61 ? 80.98007 67.69555 40.29591 1.000 85.81077 61 ASN A O 1
ATOM 835 N N . LEU A 1 62 ? 81.45660 66.05015 41.76083 1.000 79.27070 62 LEU A N 1
ATOM 836 C CA . LEU A 1 62 ? 81.97401 66.95906 42.78096 1.000 75.81798 62 LEU A CA 1
ATOM 837 C C . LEU A 1 62 ? 83.18117 67.75225 42.29497 1.000 80.21500 62 LEU A C 1
ATOM 838 O O . LEU A 1 62 ? 83.44698 68.84536 42.80712 1.000 77.11205 62 LEU A O 1
ATOM 854 N N . ARG A 1 63 ? 83.92705 67.22625 41.31878 1.000 87.59824 63 ARG A N 1
ATOM 855 C CA . ARG A 1 63 ? 85.08251 67.94588 40.79316 1.000 85.62511 63 ARG A CA 1
ATOM 856 C C . ARG A 1 63 ? 84.66554 69.16938 39.98891 1.000 78.67920 63 ARG A C 1
ATOM 857 O O . ARG A 1 63 ? 85.38720 70.17302 39.96395 1.000 74.52130 63 ARG A O 1
ATOM 878 N N . ASP A 1 64 ? 83.50480 69.10567 39.33368 1.000 78.26636 64 ASP A N 1
ATOM 879 C CA . ASP A 1 64 ? 83.08790 70.14375 38.39963 1.000 86.49806 64 ASP A CA 1
ATOM 880 C C . ASP A 1 64 ? 82.62268 71.41808 39.08927 1.000 75.46978 64 ASP A C 1
ATOM 881 O O . ASP A 1 64 ? 82.40260 72.42182 38.40219 1.000 72.93810 64 ASP A O 1
ATOM 890 N N . LEU A 1 65 ? 82.47114 71.40976 40.41468 1.000 67.56156 65 LEU A N 1
ATOM 891 C CA . LEU A 1 65 ? 82.07748 72.61519 41.13069 1.000 64.18665 65 LEU A CA 1
ATOM 892 C C . LEU A 1 65 ? 83.19534 73.64717 41.20722 1.000 64.55658 65 LEU A C 1
ATOM 893 O O . LEU A 1 65 ? 82.93071 74.79329 41.58586 1.000 57.74850 65 LEU A O 1
ATOM 909 N N . ILE A 1 66 ? 84.42314 73.27852 40.86265 1.000 63.97915 66 ILE A N 1
ATOM 910 C CA . ILE A 1 66 ? 85.55502 74.18445 41.01051 1.000 61.65609 66 ILE A CA 1
ATOM 911 C C . ILE A 1 66 ? 85.59821 75.13397 39.82256 1.000 61.42860 66 ILE A C 1
ATOM 912 O O . ILE A 1 66 ? 85.38395 74.73224 38.67182 1.000 61.69252 66 ILE A O 1
ATOM 928 N N . TYR A 1 67 ? 85.87241 76.40551 40.10441 1.000 63.35117 67 TYR A N 1
ATOM 929 C CA . TYR A 1 67 ? 85.91585 77.41360 39.05668 1.000 66.65317 67 TYR A CA 1
ATOM 930 C C . TYR A 1 67 ? 86.91958 77.02623 37.97868 1.000 75.00522 67 TYR A C 1
ATOM 931 O O . TYR A 1 67 ? 88.00332 76.51114 38.26815 1.000 77.78490 67 TYR A O 1
ATOM 949 N N . ARG A 1 68 ? 86.55134 77.28486 36.72589 1.000 77.84979 68 ARG A N 1
ATOM 950 C CA . ARG A 1 68 ? 87.40973 77.01742 35.57980 1.000 83.25479 68 ARG A CA 1
ATOM 951 C C . ARG A 1 68 ? 87.41076 78.23478 34.66897 1.000 87.99703 68 ARG A C 1
ATOM 952 O O . ARG A 1 68 ? 86.34561 78.71203 34.26488 1.000 87.02655 68 ARG A O 1
ATOM 973 N N . GLY A 1 69 ? 88.60597 78.73684 34.35340 1.000 105.90426 69 GLY A N 1
ATOM 974 C CA . GLY A 1 69 ? 88.70145 79.91438 33.50871 1.000 119.16873 69 GLY A CA 1
ATOM 975 C C . GLY A 1 69 ? 88.19060 79.66711 32.10369 1.000 125.20607 69 GLY A C 1
ATOM 976 O O . GLY A 1 69 ? 87.50205 80.51348 31.52561 1.000 116.51455 69 GLY A O 1
ATOM 980 N N . ARG A 1 70 ? 88.51679 78.50928 31.53782 1.000 124.25200 70 ARG A N 1
ATOM 981 C CA . ARG A 1 70 ? 88.04351 78.13542 30.21065 1.000 124.97788 70 ARG A CA 1
ATOM 982 C C . ARG A 1 70 ? 88.39649 79.20471 29.18295 1.000 118.24291 70 ARG A C 1
ATOM 983 O O . ARG A 1 70 ? 88.81594 78.89344 28.06891 1.000 118.48680 70 ARG A O 1
ATOM 1004 N N . LYS A 1 115 ? 94.33779 73.44828 42.13226 1.000 74.30999 115 LYS A N 1
ATOM 1005 C CA . LYS A 1 115 ? 93.07229 74.17273 42.05561 1.000 72.28168 115 LYS A CA 1
ATOM 1006 C C . LYS A 1 115 ? 92.06662 73.55887 43.02564 1.000 77.11085 115 LYS A C 1
ATOM 1007 O O . LYS A 1 115 ? 91.71559 72.38315 42.91709 1.000 77.72795 115 LYS A O 1
ATOM 1025 N N . THR A 1 116 ? 91.60815 74.37275 43.97113 1.000 82.56375 116 THR A N 1
ATOM 1026 C CA . THR A 1 116 ? 90.73403 73.93957 45.04973 1.000 77.10933 116 THR A CA 1
ATOM 1027 C C . THR A 1 116 ? 89.55327 74.89715 45.14687 1.000 76.30197 116 THR A C 1
ATOM 1028 O O . THR A 1 116 ? 89.55325 75.97955 44.55356 1.000 74.79439 116 THR A O 1
ATOM 1039 N N . ALA A 1 117 ? 88.53499 74.48957 45.90291 1.000 70.05687 117 ALA A N 1
ATOM 1040 C CA . ALA A 1 117 ? 87.40358 75.36237 46.18302 1.000 65.50441 117 ALA A CA 1
ATOM 1041 C C . ALA A 1 117 ? 86.84407 75.03370 47.55857 1.000 61.86641 117 ALA A C 1
ATOM 1042 O O . ALA A 1 117 ? 87.01142 73.92272 48.06874 1.000 59.41383 117 ALA A O 1
ATOM 1049 N N . TRP A 1 118 ? 86.17481 76.01922 48.15623 1.000 57.89086 118 TRP A N 1
ATOM 1050 C CA . TRP A 1 118 ? 85.48006 75.79078 49.41638 1.000 53.13187 118 TRP A CA 1
ATOM 1051 C C . TRP A 1 118 ? 84.34943 76.79635 49.58544 1.000 52.89466 118 TRP A C 1
ATOM 1052 O O . TRP A 1 118 ? 84.32793 77.85917 48.95755 1.000 46.24116 118 TRP A O 1
ATOM 1073 N N . VAL A 1 119 ? 83.40171 76.42257 50.44118 1.000 47.56462 119 VAL A N 1
ATOM 1074 C CA . VAL A 1 119 ? 82.32463 77.29461 50.88854 1.000 46.13924 119 VAL A CA 1
ATOM 1075 C C . VAL A 1 119 ? 82.29268 77.22828 52.40829 1.000 43.22918 119 VAL A C 1
ATOM 1076 O O . VAL A 1 119 ? 82.42973 76.14653 52.99118 1.000 44.05922 119 VAL A O 1
ATOM 1089 N N . MET A 1 120 ? 82.11910 78.38081 53.05045 1.000 41.58936 120 MET A N 1
ATOM 1090 C CA . MET A 1 120 ? 82.03317 78.45332 54.50235 1.000 40.82788 120 MET A CA 1
ATOM 1091 C C . MET A 1 120 ? 80.76065 79.18490 54.89843 1.000 42.88016 120 MET A C 1
ATOM 1092 O O . MET A 1 120 ? 80.49320 80.28653 54.40704 1.000 40.42347 120 MET A O 1
ATOM 1106 N N . ALA A 1 121 ? 79.98361 78.57108 55.78409 1.000 39.43025 121 ALA A N 1
ATOM 1107 C CA . ALA A 1 121 ? 78.84230 79.22048 56.41215 1.000 42.23741 121 ALA A CA 1
ATOM 1108 C C . ALA A 1 121 ? 79.27528 79.76085 57.76795 1.000 37.61581 121 ALA A C 1
ATOM 1109 O O . ALA A 1 121 ? 79.86969 79.03307 58.56963 1.000 40.74223 121 ALA A O 1
ATOM 1116 N N . VAL A 1 122 ? 78.98929 81.03419 58.01610 1.000 39.38434 122 VAL A N 1
ATOM 1117 C CA . VAL A 1 122 ? 79.29770 81.67919 59.28784 1.000 43.03304 122 VAL A CA 1
ATOM 1118 C C . VAL A 1 122 ? 77.97928 81.91579 60.01039 1.000 36.92193 122 VAL A C 1
ATOM 1119 O O . VAL A 1 122 ? 77.10599 82.63568 59.50875 1.000 40.33936 122 VAL A O 1
ATOM 1132 N N . TYR A 1 123 ? 77.84232 81.31732 61.19073 1.000 39.06386 123 TYR A N 1
ATOM 1133 C CA . TYR A 1 123 ? 76.57281 81.23867 61.90126 1.000 39.99480 123 TYR A CA 1
ATOM 1134 C C . TYR A 1 123 ? 76.75806 81.75240 63.31991 1.000 44.45329 123 TYR A C 1
ATOM 1135 O O . TYR A 1 123 ? 77.71920 81.38228 64.00144 1.000 42.74865 123 TYR A O 1
ATOM 1153 N N . GLU A 1 124 ? 75.84240 82.61350 63.75429 1.000 37.58281 124 GLU A N 1
ATOM 1154 C CA . GLU A 1 124 ? 75.88714 83.23210 65.07854 1.000 40.95826 124 GLU A CA 1
ATOM 1155 C C . GLU A 1 124 ? 74.72691 82.67786 65.89356 1.000 45.17425 124 GLU A C 1
ATOM 1156 O O . GLU A 1 124 ? 73.56245 82.93252 65.57402 1.000 44.23516 124 GLU A O 1
ATOM 1168 N N . ASP A 1 125 ? 75.03885 81.92791 66.94756 1.000 47.92641 125 ASP A N 1
ATOM 1169 C CA . ASP A 1 125 ? 73.99467 81.30130 67.74387 1.000 47.25125 125 ASP A CA 1
ATOM 1170 C C . ASP A 1 125 ? 73.36826 82.33323 68.68172 1.000 51.85404 125 ASP A C 1
ATOM 1171 O O . ASP A 1 125 ? 73.70870 83.51960 68.66556 1.000 49.38064 125 ASP A O 1
ATOM 1180 N N . ASP A 1 126 ? 72.42821 81.87609 69.50941 1.000 60.91139 126 ASP A N 1
ATOM 1181 C CA . ASP A 1 126 ? 71.68546 82.77957 70.37864 1.000 63.20279 126 ASP A CA 1
ATOM 1182 C C . ASP A 1 126 ? 72.53840 83.38428 71.48666 1.000 60.63119 126 ASP A C 1
ATOM 1183 O O . ASP A 1 126 ? 72.08132 84.32121 72.14999 1.000 64.42373 126 ASP A O 1
ATOM 1192 N N . ALA A 1 127 ? 73.75787 82.88885 71.69495 1.000 64.29776 127 ALA A N 1
ATOM 1193 C CA . ALA A 1 127 ? 74.58011 83.34846 72.81190 1.000 66.35342 127 ALA A CA 1
ATOM 1194 C C . ALA A 1 127 ? 74.90227 84.84445 72.72093 1.000 66.76662 127 ALA A C 1
ATOM 1195 O O . ALA A 1 127 ? 74.54150 85.60912 73.62123 1.000 82.88531 127 ALA A O 1
ATOM 1202 N N . GLY A 1 128 ? 75.56557 85.30314 71.64567 1.000 61.15374 128 GLY A N 1
ATOM 1203 C CA . GLY A 1 128 ? 75.78461 84.57384 70.41107 1.000 58.45634 128 GLY A CA 1
ATOM 1204 C C . GLY A 1 128 ? 77.23634 84.43187 69.98139 1.000 56.37244 128 GLY A C 1
ATOM 1205 O O . GLY A 1 128 ? 77.88882 85.38956 69.56080 1.000 51.41240 128 GLY A O 1
ATOM 1209 N N . GLU A 1 129 ? 77.73141 83.20300 70.09374 1.000 53.90067 129 GLU A N 1
ATOM 1210 C CA . GLU A 1 129 ? 79.06208 82.82956 69.65145 1.000 48.73021 129 GLU A CA 1
ATOM 1211 C C . GLU A 1 129 ? 79.04041 82.50315 68.16166 1.000 47.11234 129 GLU A C 1
ATOM 1212 O O . GLU A 1 129 ? 77.98213 82.32763 67.55267 1.000 48.86235 129 GLU A O 1
ATOM 1224 N N . LEU A 1 130 ? 80.22861 82.41396 67.57325 1.000 45.82774 130 LEU A N 1
ATOM 1225 C CA . LEU A 1 130 ? 80.36561 82.17704 66.14417 1.000 44.56607 130 LEU A CA 1
ATOM 1226 C C . LEU A 1 130 ? 80.64310 80.70794 65.86138 1.000 44.11934 130 LEU A C 1
ATOM 1227 O O . LEU A 1 130 ? 81.42098 80.06195 66.56882 1.000 46.15478 130 LEU A O 1
ATOM 1243 N N . HIS A 1 131 ? 80.00273 80.19229 64.81565 1.000 40.85036 131 HIS A N 1
ATOM 1244 C CA . HIS A 1 131 ? 80.24693 78.85023 64.30781 1.000 44.33014 131 HIS A CA 1
ATOM 1245 C C . HIS A 1 131 ? 80.64165 78.96441 62.84365 1.000 43.11292 131 HIS A C 1
ATOM 1246 O O . HIS A 1 131 ? 79.95812 79.63543 62.06228 1.000 42.38869 131 HIS A O 1
ATOM 1260 N N . ARG A 1 132 ? 81.74582 78.32172 62.48060 1.000 42.66437 132 ARG A N 1
ATOM 1261 C CA . ARG A 1 132 ? 82.29774 78.39035 61.13175 1.000 45.45151 132 ARG A CA 1
ATOM 1262 C C . ARG A 1 132 ? 82.28310 76.98058 60.55685 1.000 45.31861 132 ARG A C 1
ATOM 1263 O O . ARG A 1 132 ? 82.99305 76.09649 61.04867 1.000 46.47122 132 ARG A O 1
ATOM 1284 N N . TRP A 1 133 ? 81.46224 76.77064 59.53178 1.000 40.04792 133 TRP A N 1
ATOM 1285 C CA . TRP A 1 133 ? 81.27958 75.46449 58.90705 1.000 39.24267 133 TRP A CA 1
ATOM 1286 C C . TRP A 1 133 ? 81.81326 75.54966 57.48338 1.000 40.97252 133 TRP A C 1
ATOM 1287 O O . TRP A 1 133 ? 81.18466 76.16741 56.61730 1.000 37.90277 133 TRP A O 1
ATOM 1308 N N . LYS A 1 134 ? 82.97072 74.93550 57.24514 1.000 39.51754 134 LYS A N 1
ATOM 1309 C CA . LYS A 1 134 ? 83.63579 75.01041 55.95332 1.000 44.91389 134 LYS A CA 1
ATOM 1310 C C . LYS A 1 134 ? 83.73236 73.62691 55.33029 1.000 42.55579 134 LYS A C 1
ATOM 1311 O O . LYS A 1 134 ? 84.20905 72.68173 55.96847 1.000 46.45818 134 LYS A O 1
ATOM 1330 N N . ARG A 1 135 ? 83.30200 73.52529 54.07754 1.000 45.76345 135 ARG A N 1
ATOM 1331 C CA . ARG A 1 135 ? 83.46743 72.32629 53.27025 1.000 48.29564 135 ARG A CA 1
ATOM 1332 C C . ARG A 1 135 ? 84.36540 72.66355 52.08918 1.000 54.00052 135 ARG A C 1
ATOM 1333 O O . ARG A 1 135 ? 84.15016 73.67408 51.41082 1.000 48.27364 135 ARG A O 1
ATOM 1354 N N . THR A 1 136 ? 85.36825 71.82305 51.84925 1.000 55.92050 136 THR A N 1
ATOM 1355 C CA . THR A 1 136 ? 86.36308 72.05692 50.81226 1.000 51.27049 136 THR A CA 1
ATOM 1356 C C . THR A 1 136 ? 86.30794 70.94389 49.77755 1.000 58.47683 136 THR A C 1
ATOM 1357 O O . THR A 1 136 ? 86.06313 69.78226 50.11498 1.000 58.69086 136 THR A O 1
ATOM 1368 N N . ILE A 1 137 ? 86.53152 71.30561 48.51788 1.000 62.01226 137 ILE A N 1
ATOM 1369 C CA . ILE A 1 137 ? 86.70654 70.34174 47.43704 1.000 72.51514 137 ILE A CA 1
ATOM 1370 C C . ILE A 1 137 ? 88.18561 70.35838 47.07522 1.000 73.79977 137 ILE A C 1
ATOM 1371 O O . ILE A 1 137 ? 88.70188 71.37119 46.58544 1.000 68.58225 137 ILE A O 1
ATOM 1387 N N . THR A 1 138 ? 88.87150 69.24316 47.31530 1.000 86.19932 138 THR A N 1
ATOM 1388 C CA . THR A 1 138 ? 90.31106 69.18091 47.12981 1.000 89.15505 138 THR A CA 1
ATOM 1389 C C . THR A 1 138 ? 90.65645 68.86454 45.67474 1.000 92.07602 138 THR A C 1
ATOM 1390 O O . THR A 1 138 ? 89.78408 68.69886 44.81831 1.000 87.89783 138 THR A O 1
ATOM 1401 N N . ALA A 1 139 ? 91.95954 68.77143 45.39760 1.000 100.96257 139 ALA A N 1
ATOM 1402 C CA . ALA A 1 139 ? 92.45201 68.59416 44.03931 1.000 105.69056 139 ALA A CA 1
ATOM 1403 C C . ALA A 1 139 ? 92.15726 67.21612 43.46162 1.000 108.64574 139 ALA A C 1
ATOM 1404 O O . ALA A 1 139 ? 92.33524 67.02811 42.25339 1.000 116.51288 139 ALA A O 1
ATOM 1411 N N . ASN A 1 140 ? 91.72162 66.25426 44.27466 1.000 101.94194 140 ASN A N 1
ATOM 1412 C CA . ASN A 1 140 ? 91.34943 64.93676 43.77421 1.000 101.98273 140 ASN A CA 1
ATOM 1413 C C . ASN A 1 140 ? 89.84570 64.69085 43.83065 1.000 101.83410 140 ASN A C 1
ATOM 1414 O O . ASN A 1 140 ? 89.39913 63.57668 43.53879 1.000 96.19350 140 ASN A O 1
ATOM 1425 N N . GLY A 1 141 ? 89.05721 65.69595 44.20004 1.000 100.67521 141 GLY A N 1
ATOM 1426 C CA . GLY A 1 141 ? 87.61547 65.57705 44.18398 1.000 100.69849 141 GLY A CA 1
ATOM 1427 C C . GLY A 1 141 ? 86.97779 65.10742 45.47059 1.000 95.57171 141 GLY A C 1
ATOM 1428 O O . GLY A 1 141 ? 85.77038 64.83617 45.47807 1.000 86.74652 141 GLY A O 1
ATOM 1432 N N . THR A 1 142 ? 87.73744 65.00347 46.55425 1.000 89.96712 142 THR A N 1
ATOM 1433 C CA . THR A 1 142 ? 87.20769 64.56653 47.83707 1.000 86.99633 142 THR A CA 1
ATOM 1434 C C . THR A 1 142 ? 86.86189 65.77218 48.70510 1.000 74.38753 142 THR A C 1
ATOM 1435 O O . THR A 1 142 ? 87.31932 66.89259 48.46699 1.000 73.87465 142 THR A O 1
ATOM 1446 N N . SER A 1 143 ? 86.04485 65.52402 49.72524 1.000 70.56487 143 SER A N 1
ATOM 1447 C CA . SER A 1 143 ? 85.53159 66.57670 50.59061 1.000 58.59671 143 SER A CA 1
ATOM 1448 C C . SER A 1 143 ? 86.30532 66.60585 51.90153 1.000 53.87029 143 SER A C 1
ATOM 1449 O O . SER A 1 143 ? 86.55557 65.55782 52.50426 1.000 59.33143 143 SER A O 1
ATOM 1457 N N . GLU A 1 144 ? 86.68034 67.80489 52.33519 1.000 51.32162 144 GLU A N 1
ATOM 1458 C CA . GLU A 1 144 ? 87.17642 68.03591 53.68370 1.000 49.61123 144 GLU A CA 1
ATOM 1459 C C . GLU A 1 144 ? 86.14969 68.85280 54.45636 1.000 49.86395 144 GLU A C 1
ATOM 1460 O O . GLU A 1 144 ? 85.49606 69.73940 53.89698 1.000 49.80426 144 GLU A O 1
ATOM 1472 N N . TYR A 1 145 ? 86.01597 68.55250 55.74177 1.000 50.08785 145 TYR A N 1
ATOM 1473 C CA . TYR A 1 145 ? 85.06561 69.22267 56.61681 1.000 46.49501 145 TYR A CA 1
ATOM 1474 C C . TYR A 1 145 ? 85.82561 69.87585 57.75878 1.000 44.41399 145 TYR A C 1
ATOM 1475 O O . TYR A 1 145 ? 86.72673 69.26288 58.34090 1.000 49.79800 145 TYR A O 1
ATOM 1493 N N . ARG A 1 146 ? 85.47882 71.12374 58.05905 1.000 43.76851 146 ARG A N 1
ATOM 1494 C CA . ARG A 1 146 ? 86.07372 71.84762 59.17111 1.000 47.75388 146 ARG A CA 1
ATOM 1495 C C . ARG A 1 146 ? 84.98429 72.53280 59.97676 1.000 44.56010 146 ARG A C 1
ATOM 1496 O O . ARG A 1 146 ? 84.01523 73.05513 59.41653 1.000 45.80899 146 ARG A O 1
ATOM 1517 N N . ILE A 1 147 ? 85.15754 72.52366 61.29514 1.000 44.13870 147 ILE A N 1
ATOM 1518 C CA . ILE A 1 147 ? 84.25876 73.19178 62.22564 1.000 44.14722 147 ILE A CA 1
ATOM 1519 C C . ILE A 1 147 ? 85.10621 74.11083 63.08646 1.000 50.83849 147 ILE A C 1
ATOM 1520 O O . ILE A 1 147 ? 86.00311 73.64451 63.80095 1.000 52.32718 147 ILE A O 1
ATOM 1536 N N . ASN A 1 148 ? 84.81763 75.40879 63.02541 1.000 49.49855 148 ASN A N 1
ATOM 1537 C CA . ASN A 1 148 ? 85.65085 76.42006 63.66524 1.000 52.70622 148 ASN A CA 1
ATOM 1538 C C . ASN A 1 148 ? 87.12394 76.15547 63.35607 1.000 49.32440 148 ASN A C 1
ATOM 1539 O O . ASN A 1 148 ? 87.98050 76.09535 64.24127 1.000 53.69646 148 ASN A O 1
ATOM 1550 N N . ASP A 1 149 ? 87.39961 75.97110 62.06476 1.000 51.25333 149 ASP A N 1
ATOM 1551 C CA . ASP A 1 149 ? 88.74568 75.88392 61.50930 1.000 58.33770 149 ASP A CA 1
ATOM 1552 C C . ASP A 1 149 ? 89.49920 74.63373 61.94104 1.000 53.26436 149 ASP A C 1
ATOM 1553 O O . ASP A 1 149 ? 90.72609 74.57571 61.80393 1.000 56.51130 149 ASP A O 1
ATOM 1562 N N . ARG A 1 150 ? 88.79998 73.62049 62.44345 1.000 53.31514 150 ARG A N 1
ATOM 1563 C CA . ARG A 1 150 ? 89.41510 72.34851 62.79880 1.000 51.26099 150 ARG A CA 1
ATOM 1564 C C . ARG A 1 150 ? 88.83370 71.23796 61.93734 1.000 46.05125 150 ARG A C 1
ATOM 1565 O O . ARG A 1 150 ? 87.61506 71.15502 61.75549 1.000 48.32726 150 ARG A O 1
ATOM 1586 N N . VAL A 1 151 ? 89.71044 70.37583 61.42151 1.000 48.15513 151 VAL A N 1
ATOM 1587 C CA . VAL A 1 151 ? 89.27136 69.30123 60.54306 1.000 46.05375 151 VAL A CA 1
ATOM 1588 C C . VAL A 1 151 ? 88.45631 68.28688 61.33381 1.000 47.20382 151 VAL A C 1
ATOM 1589 O O . VAL A 1 151 ? 88.74605 67.99376 62.50261 1.000 50.68197 151 VAL A O 1
ATOM 1602 N N . VAL A 1 152 ? 87.42154 67.75031 60.69021 1.000 49.74313 152 VAL A N 1
ATOM 1603 C CA . VAL A 1 152 ? 86.52656 66.75416 61.26728 1.000 43.46308 152 VAL A CA 1
ATOM 1604 C C . VAL A 1 152 ? 86.05262 65.86794 60.11985 1.000 47.41644 152 VAL A C 1
ATOM 1605 O O . VAL A 1 152 ? 86.31910 66.14575 58.94810 1.000 51.67043 152 VAL A O 1
ATOM 1618 N N . ASN A 1 153 ? 85.34492 64.79025 60.45491 1.000 48.62583 153 ASN A N 1
ATOM 1619 C CA . ASN A 1 153 ? 84.78054 63.92395 59.43089 1.000 52.41482 153 ASN A CA 1
ATOM 1620 C C . ASN A 1 153 ? 83.33269 64.32261 59.14139 1.000 53.08475 153 ASN A C 1
ATOM 1621 O O . ASN A 1 153 ? 82.72731 65.13456 59.84808 1.000 50.94709 153 ASN A O 1
ATOM 1632 N N . ALA A 1 154 ? 82.77581 63.72837 58.08286 1.000 48.42543 154 ALA A N 1
ATOM 1633 C CA . ALA A 1 154 ? 81.44355 64.10841 57.62834 1.000 49.14886 154 ALA A CA 1
ATOM 1634 C C . ALA A 1 154 ? 80.40562 63.94495 58.73082 1.000 58.47879 154 ALA A C 1
ATOM 1635 O O . ALA A 1 154 ? 79.52301 64.79738 58.89146 1.000 53.39829 154 ALA A O 1
ATOM 1642 N N . GLN A 1 155 ? 80.48500 62.85669 59.49912 1.000 56.52847 155 GLN A N 1
ATOM 1643 C CA . GLN A 1 155 ? 79.50269 62.63684 60.55447 1.000 61.43773 155 GLN A CA 1
ATOM 1644 C C . GLN A 1 155 ? 79.57312 63.74157 61.60385 1.000 54.60443 155 GLN A C 1
ATOM 1645 O O . GLN A 1 155 ? 78.54556 64.29184 62.01208 1.000 50.79521 155 GLN A O 1
ATOM 1659 N N . GLN A 1 156 ? 80.78373 64.07239 62.06680 1.000 53.09142 156 GLN A N 1
ATOM 1660 C CA . GLN A 1 156 ? 80.91716 65.12434 63.07040 1.000 53.37858 156 GLN A CA 1
ATOM 1661 C C . GLN A 1 156 ? 80.42038 66.46111 62.53489 1.000 49.72603 156 GLN A C 1
ATOM 1662 O O . GLN A 1 156 ? 79.96009 67.31100 63.30636 1.000 45.62489 156 GLN A O 1
ATOM 1676 N N . TYR A 1 157 ? 80.50871 66.66035 61.21695 1.000 50.98076 157 TYR A N 1
ATOM 1677 C CA . TYR A 1 157 ? 80.00001 67.87615 60.58806 1.000 52.15539 157 TYR A CA 1
ATOM 1678 C C . TYR A 1 157 ? 78.48450 67.96128 60.71792 1.000 50.35825 157 TYR A C 1
ATOM 1679 O O . TYR A 1 157 ? 77.95107 68.95960 61.22016 1.000 46.32274 157 TYR A O 1
ATOM 1697 N N . ASN A 1 158 ? 77.77611 66.91527 60.28206 1.000 48.18833 158 ASN A N 1
ATOM 1698 C CA . ASN A 1 158 ? 76.32278 66.89545 60.39823 1.000 50.00313 158 ASN A CA 1
ATOM 1699 C C . ASN A 1 158 ? 75.88174 67.10680 61.84047 1.000 49.35828 158 ASN A C 1
ATOM 1700 O O . ASN A 1 158 ? 74.93449 67.85616 62.10436 1.000 50.14397 158 ASN A O 1
ATOM 1711 N N . GLU A 1 159 ? 76.56207 66.45940 62.79010 1.000 46.90720 159 GLU A N 1
ATOM 1712 C CA . GLU A 1 159 ? 76.15878 66.55507 64.18915 1.000 50.52508 159 GLU A CA 1
ATOM 1713 C C . GLU A 1 159 ? 76.24429 67.98912 64.69321 1.000 45.40879 159 GLU A C 1
ATOM 1714 O O . GLU A 1 159 ? 75.35432 68.45308 65.41560 1.000 49.86212 159 GLU A O 1
ATOM 1726 N N . ALA A 1 160 ? 77.30732 68.70899 64.32653 1.000 43.28217 160 ALA A N 1
ATOM 1727 C CA . ALA A 1 160 ? 77.38608 70.12323 64.67461 1.000 45.68943 160 ALA A CA 1
ATOM 1728 C C . ALA A 1 160 ? 76.19205 70.88759 64.11593 1.000 42.18782 160 ALA A C 1
ATOM 1729 O O . ALA A 1 160 ? 75.60029 71.72562 64.80766 1.000 43.68390 160 ALA A O 1
ATOM 1736 N N . LEU A 1 161 ? 75.82000 70.60718 62.86403 1.000 39.55541 161 LEU A N 1
ATOM 1737 C CA . LEU A 1 161 ? 74.65708 71.25494 62.26885 1.000 42.37190 161 LEU A CA 1
ATOM 1738 C C . LEU A 1 161 ? 73.36818 70.83731 62.96873 1.000 44.43258 161 LEU A C 1
ATOM 1739 O O . LEU A 1 161 ? 72.51393 71.68485 63.25710 1.000 42.07022 161 LEU A O 1
ATOM 1755 N N . GLU A 1 162 ? 73.20719 69.53983 63.25052 1.000 43.73587 162 GLU A N 1
ATOM 1756 C CA . GLU A 1 162 ? 72.00162 69.07645 63.93117 1.000 41.86240 162 GLU A CA 1
ATOM 1757 C C . GLU A 1 162 ? 71.80546 69.79830 65.25762 1.000 38.66892 162 GLU A C 1
ATOM 1758 O O . GLU A 1 162 ? 70.67090 70.05632 65.67231 1.000 43.86145 162 GLU A O 1
ATOM 1770 N N . LYS A 1 163 ? 72.90412 70.10580 65.95714 1.000 40.14009 163 LYS A N 1
ATOM 1771 C CA . LYS A 1 163 ? 72.80675 70.76030 67.25718 1.000 41.00510 163 LYS A CA 1
ATOM 1772 C C . LYS A 1 163 ? 72.14390 72.12653 67.16355 1.000 43.33609 163 LYS A C 1
ATOM 1773 O O . LYS A 1 163 ? 71.62816 72.62748 68.16915 1.000 43.40163 163 LYS A O 1
ATOM 1792 N N . GLU A 1 164 ? 72.15374 72.74162 65.98604 1.000 44.57244 164 GLU A N 1
ATOM 1793 C CA . GLU A 1 164 ? 71.45696 73.99608 65.74935 1.000 43.47755 164 GLU A CA 1
ATOM 1794 C C . GLU A 1 164 ? 70.11453 73.78069 65.06534 1.000 44.15033 164 GLU A C 1
ATOM 1795 O O . GLU A 1 164 ? 69.47968 74.75174 64.64150 1.000 41.96834 164 GLU A O 1
ATOM 1807 N N . ASN A 1 165 ? 69.67224 72.52511 64.95921 1.000 38.63324 165 ASN A N 1
ATOM 1808 C CA . ASN A 1 165 ? 68.41123 72.15128 64.31939 1.000 33.53651 165 ASN A CA 1
ATOM 1809 C C . ASN A 1 165 ? 68.44571 72.38648 62.81271 1.000 34.19707 165 ASN A C 1
ATOM 1810 O O . ASN A 1 165 ? 67.43467 72.73779 62.20031 1.000 33.37004 165 ASN A O 1
ATOM 1821 N N . ILE A 1 166 ? 69.61425 72.19350 62.21703 1.000 34.92399 166 ILE A N 1
ATOM 1822 C CA . ILE A 1 166 ? 69.79144 72.19575 60.77028 1.000 34.98474 166 ILE A CA 1
ATOM 1823 C C . ILE A 1 166 ? 69.85827 70.72379 60.38101 1.000 35.50057 166 ILE A C 1
ATOM 1824 O O . ILE A 1 166 ? 70.90928 70.08878 60.49117 1.000 38.74633 166 ILE A O 1
ATOM 1840 N N . LEU A 1 167 ? 68.72426 70.16940 59.95860 1.000 40.32137 167 LEU A N 1
ATOM 1841 C CA . LEU A 1 167 ? 68.52663 68.72220 59.90635 1.000 34.63436 167 LEU A CA 1
ATOM 1842 C C . LEU A 1 167 ? 68.52995 68.25610 58.45788 1.000 35.70676 167 LEU A C 1
ATOM 1843 O O . LEU A 1 167 ? 67.52800 68.38830 57.74963 1.000 35.67917 167 LEU A O 1
ATOM 1859 N N . ILE A 1 168 ? 69.65842 67.68434 58.02975 1.000 40.44478 168 ILE A N 1
ATOM 1860 C CA . ILE A 1 168 ? 69.78345 67.19473 56.66065 1.000 39.52819 168 ILE A CA 1
ATOM 1861 C C . ILE A 1 168 ? 68.79636 66.06974 56.38545 1.000 42.12372 168 ILE A C 1
ATOM 1862 O O . ILE A 1 168 ? 68.28186 65.95137 55.26599 1.000 39.76428 168 ILE A O 1
ATOM 1878 N N . LYS A 1 169 ? 68.50530 65.23311 57.38384 1.000 43.25889 169 LYS A N 1
ATOM 1879 C CA . LYS A 1 169 ? 67.58615 64.12190 57.16132 1.000 46.98913 169 LYS A CA 1
ATOM 1880 C C . LYS A 1 169 ? 66.17388 64.61834 56.86613 1.000 39.44711 169 LYS A C 1
ATOM 1881 O O . LYS A 1 169 ? 65.44490 64.00729 56.07870 1.000 35.74092 169 LYS A O 1
ATOM 1900 N N . ALA A 1 170 ? 65.75936 65.71345 57.50256 1.000 42.78763 170 ALA A N 1
ATOM 1901 C CA . ALA A 1 170 ? 64.44114 66.28644 57.26814 1.000 36.79283 170 ALA A CA 1
ATOM 1902 C C . ALA A 1 170 ? 64.45887 67.42584 56.25937 1.000 37.98071 170 ALA A C 1
ATOM 1903 O O . ALA A 1 170 ? 63.38597 67.87320 55.83722 1.000 34.68791 170 ALA A O 1
ATOM 1910 N N . ARG A 1 171 ? 65.64030 67.88162 55.85471 1.000 40.11463 171 ARG A N 1
ATOM 1911 C CA . ARG A 1 171 ? 65.81082 69.09539 55.05721 1.000 40.53516 171 ARG A CA 1
ATOM 1912 C C . ARG A 1 171 ? 64.79529 70.16018 55.47290 1.000 35.29075 171 ARG A C 1
ATOM 1913 O O . ARG A 1 171 ? 64.00929 70.67285 54.67586 1.000 35.30698 171 ARG A O 1
ATOM 1934 N N . ASN A 1 172 ? 64.83095 70.48641 56.75913 1.000 33.80165 172 ASN A N 1
ATOM 1935 C CA . ASN A 1 172 ? 63.86755 71.40464 57.34761 1.000 35.63004 172 ASN A CA 1
ATOM 1936 C C . ASN A 1 172 ? 64.21666 72.86905 57.11605 1.000 35.86005 172 ASN A C 1
ATOM 1937 O O . ASN A 1 172 ? 63.54477 73.74200 57.67319 1.000 36.17973 172 ASN A O 1
ATOM 1948 N N . PHE A 1 173 ? 65.23686 73.15496 56.30567 1.000 37.31547 173 PHE A N 1
ATOM 1949 C CA . PHE A 1 173 ? 65.76416 74.50167 56.16145 1.000 39.63092 173 PHE A CA 1
ATOM 1950 C C . PHE A 1 173 ? 65.81035 74.98409 54.71919 1.000 40.51839 173 PHE A C 1
ATOM 1951 O O . PHE A 1 173 ? 66.31967 76.08165 54.46891 1.000 37.35488 173 PHE A O 1
ATOM 1968 N N . LEU A 1 174 ? 65.29219 74.21365 53.76891 1.000 36.76902 174 LEU A N 1
ATOM 1969 C CA . LEU A 1 174 ? 65.50852 74.52912 52.36471 1.000 38.56787 174 LEU A CA 1
ATOM 1970 C C . LEU A 1 174 ? 64.38918 73.95821 51.51475 1.000 38.88865 174 LEU A C 1
ATOM 1971 O O . LEU A 1 174 ? 64.01065 72.79685 51.68449 1.000 38.33905 174 LEU A O 1
ATOM 1987 N N . VAL A 1 175 ? 63.87179 74.77649 50.60145 1.000 38.20370 175 VAL A N 1
ATOM 1988 C CA . VAL A 1 175 ? 62.87030 74.34984 49.63016 1.000 36.09314 175 VAL A CA 1
ATOM 1989 C C . VAL A 1 175 ? 63.45598 74.59217 48.24514 1.000 38.02697 175 VAL A C 1
ATOM 1990 O O . VAL A 1 175 ? 63.61914 75.74775 47.83066 1.000 36.43918 175 VAL A O 1
ATOM 2003 N N . PHE A 1 176 ? 63.78887 73.51331 47.53616 1.000 37.65044 176 PHE A N 1
ATOM 2004 C CA . PHE A 1 176 ? 64.13939 73.63302 46.13137 1.000 40.57404 176 PHE A CA 1
ATOM 2005 C C . PHE A 1 176 ? 62.88795 73.90019 45.29700 1.000 42.15909 176 PHE A C 1
ATOM 2006 O O . PHE A 1 176 ? 61.75686 73.64530 45.72282 1.000 40.15967 176 PHE A O 1
ATOM 2023 N N . GLN A 1 177 ? 63.10651 74.38988 44.07529 1.000 41.92211 177 GLN A N 1
ATOM 2024 C CA . GLN A 1 177 ? 62.01672 74.46938 43.10990 1.000 47.46354 177 GLN A CA 1
ATOM 2025 C C . GLN A 1 177 ? 61.45038 73.08473 42.81685 1.000 46.03635 177 GLN A C 1
ATOM 2026 O O . GLN A 1 177 ? 60.22958 72.90990 42.72340 1.000 46.70191 177 GLN A O 1
ATOM 2040 N N . GLY A 1 178 ? 62.32472 72.08318 42.68471 1.000 40.54575 178 GLY A N 1
ATOM 2041 C CA . GLY A 1 178 ? 61.86483 70.73274 42.41830 1.000 39.79146 178 GLY A CA 1
ATOM 2042 C C . GLY A 1 178 ? 60.98724 70.16131 43.51394 1.000 43.95226 178 GLY A C 1
ATOM 20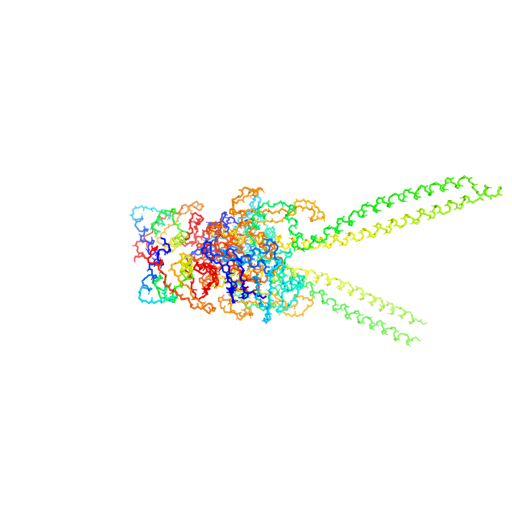43 O O . GLY A 1 178 ? 60.15258 69.29078 43.25135 1.000 44.65887 178 GLY A O 1
ATOM 2047 N N . ASP A 1 179 ? 61.15925 70.63278 44.75281 1.000 43.70448 179 ASP A N 1
ATOM 2048 C CA . ASP A 1 179 ? 60.31135 70.15874 45.84352 1.000 36.98452 179 ASP A CA 1
ATOM 2049 C C . ASP A 1 179 ? 58.84330 70.46372 45.57230 1.000 41.31177 179 ASP A C 1
ATOM 2050 O O . ASP A 1 179 ? 57.96407 69.65487 45.88993 1.000 40.63136 179 ASP A O 1
ATOM 2059 N N . VAL A 1 180 ? 58.55988 71.63015 44.98863 1.000 39.53321 180 VAL A N 1
ATOM 2060 C CA . VAL A 1 180 ? 57.17969 72.01102 44.70139 1.000 40.10040 180 VAL A CA 1
ATOM 2061 C C . VAL A 1 180 ? 56.57029 71.06182 43.67593 1.000 39.50505 180 VAL A C 1
ATOM 2062 O O . VAL A 1 180 ? 55.44843 70.57036 43.85118 1.000 38.40695 180 VAL A O 1
ATOM 2075 N N . GLU A 1 181 ? 57.28670 70.80833 42.57691 1.000 41.63164 181 GLU A N 1
ATOM 2076 C CA . GLU A 1 181 ? 56.77953 69.87367 41.57819 1.000 39.92175 181 GLU A CA 1
ATOM 2077 C C . GLU A 1 181 ? 56.59723 68.48654 42.17969 1.000 35.19690 181 GLU A C 1
ATOM 2078 O O . GLU A 1 181 ? 55.58315 67.82201 41.93761 1.000 40.56107 181 GLU A O 1
ATOM 2090 N N . ALA A 1 182 ? 57.57201 68.03525 42.97143 1.000 38.19321 182 ALA A N 1
ATOM 2091 C CA . ALA A 1 182 ? 57.49249 66.71062 43.57600 1.000 39.05291 182 ALA A CA 1
ATOM 2092 C C . ALA A 1 182 ? 56.29990 66.59905 44.51691 1.000 43.29640 182 ALA A C 1
ATOM 2093 O O . ALA A 1 182 ? 55.59204 65.58519 44.51603 1.000 43.33962 182 ALA A O 1
ATOM 2100 N N . ILE A 1 183 ? 56.06376 67.62875 45.33244 1.000 35.44243 183 ILE A N 1
ATOM 2101 C CA . ILE A 1 183 ? 54.94191 67.60328 46.26489 1.000 35.36897 183 ILE A CA 1
ATOM 2102 C C . ILE A 1 183 ? 53.61744 67.58848 45.51311 1.000 38.37488 183 ILE A C 1
ATOM 2103 O O . ILE A 1 183 ? 52.69402 66.84635 45.86927 1.000 44.32112 183 ILE A O 1
ATOM 2119 N N . ALA A 1 184 ? 53.49558 68.41708 44.47305 1.000 38.54857 184 ALA A N 1
ATOM 2120 C CA . ALA A 1 184 ? 52.22789 68.58940 43.77624 1.000 36.36787 184 ALA A CA 1
ATOM 2121 C C . ALA A 1 184 ? 51.85002 67.39209 42.91348 1.000 43.43186 184 ALA A C 1
ATOM 2122 O O . ALA A 1 184 ? 50.72271 67.35087 42.40834 1.000 48.91993 184 ALA A O 1
ATOM 2129 N N . SER A 1 185 ? 52.74758 66.42309 42.73703 1.000 43.38580 185 SER A N 1
ATOM 2130 C CA . SER A 1 185 ? 52.47520 65.25914 41.90750 1.000 43.79893 185 SER A CA 1
ATOM 2131 C C . SER A 1 185 ? 52.65596 63.94043 42.64609 1.000 41.67834 185 SER A C 1
ATOM 2132 O O . SER A 1 185 ? 52.53353 62.87798 42.02475 1.000 44.55391 185 SER A O 1
ATOM 2140 N N . GLN A 1 186 ? 52.93513 63.97310 43.94506 1.000 43.50048 186 GLN A N 1
ATOM 2141 C CA . GLN A 1 186 ? 53.22681 62.76195 44.69580 1.000 46.71692 186 GLN A CA 1
ATOM 2142 C C . GLN A 1 186 ? 51.95238 61.97773 44.98585 1.000 45.67706 186 GLN A C 1
ATOM 2143 O O . GLN A 1 186 ? 50.85245 62.53492 45.05151 1.000 40.25040 186 GLN A O 1
ATOM 2157 N N . SER A 1 187 ? 52.11606 60.67201 45.17700 1.000 42.40348 187 SER A N 1
ATOM 2158 C CA . SER A 1 187 ? 51.01301 59.80320 45.54695 1.000 46.90592 187 SER A CA 1
ATOM 2159 C C . SER A 1 187 ? 50.74508 59.87820 47.04711 1.000 40.37390 187 SER A C 1
ATOM 2160 O O . SER A 1 187 ? 51.59045 60.33803 47.81874 1.000 41.13087 187 SER A O 1
ATOM 2168 N N . PRO A 1 188 ? 49.56514 59.43290 47.48799 1.000 42.94319 188 PRO A N 1
ATOM 2169 C CA . PRO A 1 188 ? 49.32169 59.33680 48.93805 1.000 38.59293 188 PRO A CA 1
ATOM 2170 C C . PRO A 1 188 ? 50.38126 58.54236 49.68215 1.000 41.77047 188 PRO A C 1
ATOM 2171 O O . PRO A 1 188 ? 50.73541 58.89869 50.81283 1.000 41.37141 188 PRO A O 1
ATOM 2182 N N . GLN A 1 189 ? 50.90146 57.46985 49.07696 1.000 40.83718 189 GLN A N 1
ATOM 2183 C CA . GLN A 1 189 ? 51.92717 56.67521 49.74517 1.000 40.59808 189 GLN A CA 1
ATOM 2184 C C . GLN A 1 189 ? 53.27282 57.38868 49.74420 1.000 38.47128 189 GLN A C 1
ATOM 2185 O O . GLN A 1 189 ? 54.06561 57.21224 50.67740 1.000 38.06279 189 GLN A O 1
ATOM 2199 N N . ASP A 1 190 ? 53.55239 58.18843 48.70976 1.000 46.47583 190 ASP A N 1
ATOM 2200 C CA . ASP A 1 190 ? 54.73397 59.04250 48.73287 1.000 47.08801 190 ASP A CA 1
ATOM 2201 C C . ASP A 1 190 ? 54.67782 60.01988 49.90175 1.000 39.47649 190 ASP A C 1
ATOM 2202 O O . ASP A 1 190 ? 55.69543 60.27584 50.55814 1.000 36.97410 190 ASP A O 1
ATOM 2211 N N . LEU A 1 191 ? 53.49464 60.57479 50.18190 1.000 40.27094 191 LEU A N 1
ATOM 2212 C CA . LEU A 1 191 ? 53.38060 61.54672 51.26471 1.000 36.33920 191 LEU A CA 1
ATOM 2213 C C . LEU A 1 191 ? 53.58516 60.87918 52.61824 1.000 35.95073 191 LEU A C 1
ATOM 2214 O O . LEU A 1 191 ? 54.27056 61.42891 53.48846 1.000 26.89830 191 LEU A O 1
ATOM 2230 N N . THR A 1 192 ? 53.01898 59.68403 52.80944 1.000 39.01249 192 THR A N 1
ATOM 2231 C CA . THR A 1 192 ? 53.31609 58.91801 54.01440 1.000 36.11942 192 THR A CA 1
ATOM 2232 C C . THR A 1 192 ? 54.82256 58.74389 54.17845 1.000 30.57923 192 THR A C 1
ATOM 2233 O O . THR A 1 192 ? 55.37760 58.99584 55.25467 1.000 33.17550 192 THR A O 1
ATOM 2244 N N . ARG A 1 193 ? 55.50556 58.31834 53.10969 1.000 38.30181 193 ARG A N 1
ATOM 2245 C CA . ARG A 1 193 ? 56.94144 58.07620 53.20421 1.000 40.44325 193 ARG A CA 1
ATOM 2246 C C . ARG A 1 193 ? 57.69419 59.35983 53.53235 1.000 34.58512 193 ARG A C 1
ATOM 2247 O O . ARG A 1 193 ? 58.67553 59.33747 54.28494 1.000 31.84289 193 ARG A O 1
ATOM 2268 N N . LEU A 1 194 ? 57.25232 60.49095 52.97384 1.000 35.63636 194 LEU A N 1
ATOM 2269 C CA . LEU A 1 194 ? 57.88573 61.76678 53.29164 1.000 34.75126 194 LEU A CA 1
ATOM 2270 C C . LEU A 1 194 ? 57.74756 62.08981 54.77264 1.000 32.48362 194 LEU A C 1
ATOM 2271 O O . LEU A 1 194 ? 58.70644 62.54107 55.41001 1.000 30.05720 194 LEU A O 1
ATOM 2287 N N . ILE A 1 195 ? 56.55992 61.86364 55.34039 1.000 30.23908 195 ILE A N 1
ATOM 2288 C CA . ILE A 1 195 ? 56.35560 62.13786 56.75845 1.000 32.20178 195 ILE A CA 1
ATOM 2289 C C . ILE A 1 195 ? 57.17004 61.17164 57.60874 1.000 31.79747 195 ILE A C 1
ATOM 2290 O O . ILE A 1 195 ? 57.75389 61.56252 58.62505 1.000 29.58135 195 ILE A O 1
ATOM 2306 N N . GLU A 1 196 ? 57.22309 59.89582 57.21527 1.000 36.45925 196 GLU A N 1
ATOM 2307 C CA . GLU A 1 196 ? 58.11319 58.96274 57.89871 1.000 36.75441 196 GLU A CA 1
ATOM 2308 C C . GLU A 1 196 ? 59.55229 59.45870 57.84943 1.000 33.54708 196 GLU A C 1
ATOM 2309 O O . GLU A 1 196 ? 60.27033 59.41657 58.85621 1.000 32.97820 196 GLU A O 1
ATOM 2321 N N . GLN A 1 197 ? 59.98307 59.94532 56.68690 1.000 37.75974 197 GLN A N 1
ATOM 2322 C CA . GLN A 1 197 ? 61.34183 60.45011 56.53373 1.000 36.60463 197 GLN A CA 1
ATOM 2323 C C . GLN A 1 197 ? 61.61158 61.61464 57.48199 1.000 37.43976 197 GLN A C 1
ATOM 2324 O O . GLN A 1 197 ? 62.55137 61.57122 58.28388 1.000 35.03554 197 GLN A O 1
ATOM 2338 N N . ILE A 1 198 ? 60.79929 62.67405 57.40900 1.000 35.94515 198 ILE A N 1
ATOM 2339 C CA . ILE A 1 198 ? 61.09124 63.84513 58.22713 1.000 32.84908 198 ILE A CA 1
ATOM 2340 C C . ILE A 1 198 ? 60.81949 63.58638 59.70674 1.000 33.30817 198 ILE A C 1
ATOM 2341 O O . ILE A 1 198 ? 61.40137 64.26215 60.56416 1.000 34.99727 198 ILE A O 1
ATOM 2357 N N . SER A 1 199 ? 59.95097 62.62487 60.03447 1.000 35.01445 199 SER A N 1
ATOM 2358 C CA . SER A 1 199 ? 59.58341 62.38763 61.42481 1.000 37.06824 199 SER A CA 1
ATOM 2359 C C . SER A 1 199 ? 60.59365 61.52773 62.17122 1.000 36.29980 199 SER A C 1
ATOM 2360 O O . SER A 1 199 ? 60.57732 61.50916 63.40573 1.000 36.77477 199 SER A O 1
ATOM 2368 N N . GLY A 1 200 ? 61.46393 60.82055 61.45634 1.000 37.09739 200 GLY A N 1
ATOM 2369 C CA . GLY A 1 200 ? 62.33700 59.84161 62.05066 1.000 40.73237 200 GLY A CA 1
ATOM 2370 C C . GLY A 1 200 ? 61.79759 58.42598 62.05364 1.000 43.83770 200 GLY A C 1
ATOM 2371 O O . GLY A 1 200 ? 62.57389 57.48323 62.24744 1.000 44.20923 200 GLY A O 1
ATOM 2375 N N . SER A 1 201 ? 60.49321 58.24285 61.83465 1.000 41.51946 201 SER A N 1
ATOM 2376 C CA . SER A 1 201 ? 59.91178 56.90956 61.92431 1.000 40.05782 201 SER A CA 1
ATOM 2377 C C . SER A 1 201 ? 60.40096 55.98489 60.81755 1.000 41.51367 201 SER A C 1
ATOM 2378 O O . SER A 1 201 ? 60.33347 54.76174 60.97889 1.000 37.66991 201 SER A O 1
ATOM 2386 N N . LEU A 1 202 ? 60.89285 56.53265 59.70204 1.000 40.94015 202 LEU A N 1
ATOM 2387 C CA . LEU A 1 202 ? 61.32561 55.68793 58.59464 1.000 43.38521 202 LEU A CA 1
ATOM 2388 C C . LEU A 1 202 ? 62.57215 54.88229 58.93472 1.000 39.46363 202 LEU A C 1
ATOM 2389 O O . LEU A 1 202 ? 62.79791 53.82998 58.32948 1.000 41.74862 202 LEU A O 1
ATOM 2405 N N . GLU A 1 203 ? 63.38659 55.35158 59.88084 1.000 41.71776 203 GLU A N 1
ATOM 2406 C CA . GLU A 1 203 ? 64.58773 54.62812 60.27765 1.000 46.92800 203 GLU A CA 1
ATOM 2407 C C . GLU A 1 203 ? 64.27819 53.33050 61.01022 1.000 48.63850 203 GLU A C 1
ATOM 2408 O O . GLU A 1 203 ? 65.19751 52.53759 61.24233 1.000 45.25707 203 GLU A O 1
ATOM 2420 N N . TYR A 1 204 ? 63.01903 53.10040 61.37549 1.000 44.54789 204 TYR A N 1
ATOM 2421 C CA . TYR A 1 204 ? 62.59015 51.86538 62.01455 1.000 43.87585 204 TYR A CA 1
ATOM 2422 C C . TYR A 1 204 ? 61.91148 50.90954 61.04589 1.000 44.28408 204 TYR A C 1
ATOM 2423 O O . TYR A 1 204 ? 61.50959 49.81579 61.45372 1.000 47.58267 204 TYR A O 1
ATOM 2441 N N . LYS A 1 205 ? 61.79390 51.28415 59.77155 1.000 42.90598 205 LYS A N 1
ATOM 2442 C CA . LYS A 1 205 ? 60.99536 50.49856 58.83789 1.000 44.31270 205 LYS A CA 1
ATOM 2443 C C . LYS A 1 205 ? 61.56946 49.09905 58.64570 1.000 48.40224 205 LYS A C 1
ATOM 2444 O O . LYS A 1 205 ? 60.83135 48.10812 58.67230 1.000 48.55333 205 LYS A O 1
ATOM 2463 N N . GLU A 1 206 ? 62.88334 48.99231 58.42809 1.000 46.48774 206 GLU A N 1
ATOM 2464 C CA . GLU A 1 206 ? 63.45413 47.68466 58.11296 1.000 56.92524 206 GLU A CA 1
ATOM 2465 C C . GLU A 1 206 ? 63.45944 46.77971 59.34026 1.000 47.49003 206 GLU A C 1
ATOM 2466 O O . GLU A 1 206 ? 63.09670 45.60134 59.25025 1.000 52.11505 206 GLU A O 1
ATOM 2478 N N . GLU A 1 207 ? 63.86829 47.31483 60.49356 1.000 44.23913 207 GLU A N 1
ATOM 2479 C CA . GLU A 1 207 ? 63.73600 46.58712 61.75089 1.000 49.32676 207 GLU A CA 1
ATOM 2480 C C . GLU A 1 207 ? 62.29030 46.16215 61.97875 1.000 52.69419 207 GLU A C 1
ATOM 2481 O O . GLU A 1 207 ? 62.02472 45.02323 62.38356 1.000 50.74819 207 GLU A O 1
ATOM 2493 N N . TYR A 1 208 ? 61.34301 47.06397 61.70591 1.000 44.77810 208 TYR A N 1
ATOM 2494 C CA . TYR A 1 208 ? 59.92425 46.73843 61.81678 1.000 41.98108 208 TYR A CA 1
ATOM 2495 C C . TYR A 1 208 ? 59.56635 45.53628 60.95266 1.000 48.50457 208 TYR A C 1
ATOM 2496 O O . TYR A 1 208 ? 58.88241 44.61005 61.40626 1.000 43.97500 208 TYR A O 1
ATOM 2514 N N . GLU A 1 209 ? 60.01155 45.53614 59.69668 1.000 47.52522 209 GLU A N 1
ATOM 2515 C CA . GLU A 1 209 ? 59.62649 44.47775 58.77144 1.000 47.71558 209 GLU A CA 1
ATOM 2516 C C . GLU A 1 209 ? 60.37511 43.18201 59.04293 1.000 49.03672 209 GLU A C 1
ATOM 2517 O O . GLU A 1 209 ? 59.82125 42.09770 58.83057 1.000 45.87911 209 GLU A O 1
ATOM 2529 N N . ARG A 1 210 ? 61.62032 43.26973 59.51168 1.000 46.89797 210 ARG A N 1
ATOM 2530 C CA . ARG A 1 210 ? 62.34799 42.07158 59.91065 1.000 50.87317 210 ARG A CA 1
ATOM 2531 C C . ARG A 1 210 ? 61.65542 41.38414 61.08110 1.000 51.45875 210 ARG A C 1
ATOM 2532 O O . ARG A 1 210 ? 61.42128 40.17055 61.05574 1.000 50.83555 210 ARG A O 1
ATOM 2553 N N . LEU A 1 211 ? 61.31064 42.15211 62.11840 1.000 48.60236 211 LEU A N 1
ATOM 2554 C CA . LEU A 1 211 ? 60.70749 41.56362 63.30804 1.000 47.37363 211 LEU A CA 1
ATOM 2555 C C . LEU A 1 211 ? 59.30419 41.04035 63.03083 1.000 47.24845 211 LEU A C 1
ATOM 2556 O O . LEU A 1 211 ? 58.89702 40.03237 63.61887 1.000 53.60588 211 LEU A O 1
ATOM 2572 N N . GLU A 1 212 ? 58.55137 41.69743 62.14586 1.000 46.65189 212 GLU A N 1
ATOM 2573 C CA . GLU A 1 212 ? 57.24747 41.16618 61.76639 1.000 47.09159 212 GLU A CA 1
ATOM 2574 C C . GLU A 1 212 ? 57.39142 39.79290 61.12547 1.000 54.22805 212 GLU A C 1
ATOM 2575 O O . GLU A 1 212 ? 56.56526 38.90043 61.35332 1.000 50.64978 212 GLU A O 1
ATOM 2587 N N . GLU A 1 213 ? 58.43940 39.60607 60.31773 1.000 54.69142 213 GLU A N 1
ATOM 2588 C CA . GLU A 1 213 ? 58.67485 38.31069 59.69095 1.000 56.59139 213 GLU A CA 1
ATOM 2589 C C . GLU A 1 213 ? 59.05244 37.26256 60.73004 1.000 51.82235 213 GLU A C 1
ATOM 2590 O O . GLU A 1 213 ? 58.58778 36.11869 60.66135 1.000 49.59201 213 GLU A O 1
ATOM 2602 N N . GLU A 1 214 ? 59.89081 37.63264 61.70136 1.000 47.30106 214 GLU A N 1
ATOM 2603 C CA . GLU A 1 214 ? 60.22497 36.70991 62.78067 1.000 53.64194 214 GLU A CA 1
ATOM 2604 C C . GLU A 1 214 ? 58.97001 36.25751 63.51785 1.000 56.59145 214 GLU A C 1
ATOM 2605 O O . GLU A 1 214 ? 58.79401 35.06505 63.79499 1.000 49.32866 214 GLU A O 1
ATOM 2617 N N . VAL A 1 215 ? 58.08073 37.19986 63.84317 1.000 49.79786 215 VAL A N 1
ATOM 2618 C CA . VAL A 1 215 ? 56.82424 36.83677 64.49133 1.000 50.07810 215 VAL A CA 1
ATOM 2619 C C . VAL A 1 215 ? 56.06063 35.83261 63.63798 1.000 50.94916 215 VAL A C 1
ATOM 2620 O O . VAL A 1 215 ? 55.51392 34.84843 64.14995 1.000 48.10715 215 VAL A O 1
ATOM 2633 N N . ARG A 1 216 ? 56.00555 36.06516 62.32473 1.000 51.95950 216 ARG A N 1
ATOM 2634 C CA . ARG A 1 216 ? 55.25411 35.17135 61.45123 1.000 59.04825 216 ARG A CA 1
ATOM 2635 C C . ARG A 1 216 ? 55.83421 33.76289 61.47848 1.000 60.22412 216 ARG A C 1
ATOM 2636 O O . ARG A 1 216 ? 55.08934 32.77698 61.53078 1.000 58.22158 216 ARG A O 1
ATOM 2657 N N . GLN A 1 217 ? 57.16393 33.64896 61.44539 1.000 55.42205 217 GLN A N 1
ATOM 2658 C CA . GLN A 1 217 ? 57.80003 32.33656 61.45401 1.000 61.55490 217 GLN A CA 1
ATOM 2659 C C . GLN A 1 217 ? 57.66390 31.66912 62.81645 1.000 58.92668 217 GLN A C 1
ATOM 2660 O O . GLN A 1 217 ? 57.19781 30.52742 62.91749 1.000 59.60462 217 GLN A O 1
ATOM 2674 N N . ALA A 1 218 ? 58.07380 32.36704 63.87938 1.000 52.07663 218 ALA A N 1
ATOM 2675 C CA . ALA A 1 218 ? 58.02756 31.77937 65.21267 1.000 53.30816 218 ALA A CA 1
ATOM 2676 C C . ALA A 1 218 ? 56.61207 31.36957 65.59272 1.000 53.95088 218 ALA A C 1
ATOM 2677 O O . ALA A 1 218 ? 56.42968 30.44203 66.39009 1.000 46.67222 218 ALA A O 1
ATOM 2684 N N . THR A 1 219 ? 55.60113 32.03500 65.02984 1.000 47.70159 219 THR A N 1
ATOM 2685 C CA . THR A 1 219 ? 54.21899 31.64707 65.28786 1.000 49.80697 219 THR A CA 1
ATOM 2686 C C . THR A 1 219 ? 53.92524 30.26647 64.70818 1.000 56.82274 219 THR A C 1
ATOM 2687 O O . THR A 1 219 ? 53.47134 29.36376 65.41972 1.000 54.19017 219 THR A O 1
ATOM 2698 N N . GLU A 1 220 ? 54.16544 30.08329 63.40441 1.000 60.03845 220 GLU A N 1
ATOM 2699 C CA . GLU A 1 220 ? 53.90114 28.78478 62.79557 1.000 63.22950 220 GLU A CA 1
ATOM 2700 C C . GLU A 1 220 ? 54.83879 27.70960 63.32865 1.000 57.99933 220 GLU A C 1
ATOM 2701 O O . GLU A 1 220 ? 54.48998 26.52470 63.28997 1.000 56.93225 220 GLU A O 1
ATOM 2713 N N . GLU A 1 221 ? 56.01306 28.09732 63.83175 1.000 52.86223 221 GLU A N 1
ATOM 2714 C CA . GLU A 1 221 ? 56.88966 27.13845 64.49214 1.000 55.00654 221 GLU A CA 1
ATOM 2715 C C . GLU A 1 221 ? 56.29154 26.67370 65.81503 1.000 62.98157 221 GLU A C 1
ATOM 2716 O O . GLU A 1 221 ? 56.36714 25.48656 66.15226 1.000 59.69963 221 GLU A O 1
ATOM 2728 N N . GLN A 1 222 ? 55.69312 27.59133 66.58070 1.000 53.07235 222 GLN A N 1
ATOM 2729 C CA . GLN A 1 222 ? 55.02414 27.19080 67.81365 1.000 53.82041 222 GLN A CA 1
ATOM 2730 C C . GLN A 1 222 ? 53.87893 26.23020 67.51714 1.000 54.24783 222 GLN A C 1
ATOM 2731 O O . GLN A 1 222 ? 53.72525 25.20194 68.18555 1.000 51.37382 222 GLN A O 1
ATOM 2745 N N . ALA A 1 223 ? 53.05390 26.55803 66.51840 1.000 49.77695 223 ALA A N 1
ATOM 2746 C CA . ALA A 1 223 ? 51.92656 25.69834 66.17487 1.000 52.20310 223 ALA A CA 1
ATOM 2747 C C . ALA A 1 223 ? 52.40072 24.31940 65.73383 1.000 60.28971 223 ALA A C 1
ATOM 2748 O O . ALA A 1 223 ? 51.75165 23.30812 66.02589 1.000 61.02057 223 ALA A O 1
ATOM 2755 N N . TYR A 1 224 ? 53.52991 24.25885 65.02456 1.000 61.06292 224 TYR A N 1
ATOM 2756 C CA . TYR A 1 224 ? 54.06057 22.97815 64.56769 1.000 65.18384 224 TYR A CA 1
ATOM 2757 C C . TYR A 1 224 ? 54.53467 22.13408 65.74309 1.000 65.47371 224 TYR A C 1
ATOM 2758 O O . TYR A 1 224 ? 54.19179 20.95002 65.85087 1.000 64.80180 224 TYR A O 1
ATOM 2776 N N . LYS A 1 225 ? 55.32108 22.73034 66.64117 1.000 61.02570 225 LYS A N 1
ATOM 2777 C CA . LYS A 1 225 ? 55.81221 21.99341 67.79778 1.000 63.56117 225 LYS A CA 1
ATOM 2778 C C . LYS A 1 225 ? 54.69940 21.70502 68.79670 1.000 63.34789 225 LYS A C 1
ATOM 2779 O O . LYS A 1 225 ? 54.78627 20.72766 69.54861 1.000 59.35188 225 LYS A O 1
ATOM 2798 N N . LEU A 1 226 ? 53.64616 22.52577 68.81795 1.000 58.34524 226 LEU A N 1
ATOM 2799 C CA . LEU A 1 226 ? 52.49186 22.20083 69.64842 1.000 57.45333 226 LEU A CA 1
ATOM 2800 C C . LEU A 1 226 ? 51.78927 20.94936 69.13451 1.000 63.81416 226 LEU A C 1
ATOM 2801 O O . LEU A 1 226 ? 51.31667 20.12735 69.92787 1.000 62.59584 226 LEU A O 1
ATOM 2817 N N . GLN A 1 227 ? 51.70243 20.78964 67.80988 1.000 67.80296 227 GLN A N 1
ATOM 2818 C CA . GLN A 1 227 ? 51.04801 19.60950 67.25512 1.000 72.28437 227 GLN A CA 1
ATOM 2819 C C . GLN A 1 227 ? 51.89304 18.35938 67.46160 1.000 71.14932 227 GLN A C 1
ATOM 2820 O O . GLN A 1 227 ? 51.34640 17.25695 67.58422 1.000 73.31536 227 GLN A O 1
ATOM 2834 N N . ARG A 1 228 ? 53.21925 18.50663 67.50483 1.000 66.28282 228 ARG A N 1
ATOM 2835 C CA . ARG A 1 228 ? 54.07575 17.37765 67.84753 1.000 63.85370 228 ARG A CA 1
ATOM 2836 C C . ARG A 1 228 ? 53.82108 16.92160 69.27809 1.000 72.99447 228 ARG A C 1
ATOM 2837 O O . ARG A 1 228 ? 53.69369 15.72132 69.54732 1.000 79.73179 228 ARG A O 1
ATOM 2858 N N . ARG A 1 229 ? 53.73628 17.87065 70.21370 1.000 69.26234 229 ARG A N 1
ATOM 2859 C CA . ARG A 1 229 ? 53.47925 17.50431 71.59944 1.000 69.40991 229 ARG A CA 1
ATOM 2860 C C . ARG A 1 229 ? 52.09426 16.89153 71.76703 1.000 67.60803 229 ARG A C 1
ATOM 2861 O O . ARG A 1 229 ? 51.91422 15.98980 72.59233 1.000 74.26241 229 ARG A O 1
ATOM 2882 N N . ARG A 1 230 ? 51.10804 17.36153 71.00165 1.000 61.34150 230 ARG A N 1
ATOM 2883 C CA . ARG A 1 230 ? 49.77776 16.77020 71.08110 1.000 69.61469 230 ARG A CA 1
ATOM 2884 C C . ARG A 1 230 ? 49.76642 15.34860 70.53632 1.000 80.48823 230 ARG A C 1
ATOM 2885 O O . ARG A 1 230 ? 48.96664 14.52089 70.98699 1.000 77.21148 230 ARG A O 1
ATOM 2906 N N . ALA A 1 231 ? 50.64051 15.04669 69.57363 1.000 80.64714 231 ALA A N 1
ATOM 2907 C CA . ALA A 1 231 ? 50.73277 13.69028 69.04776 1.000 81.36757 231 ALA A CA 1
ATOM 2908 C C . ALA A 1 231 ? 51.51641 12.78568 69.99060 1.000 85.52596 231 ALA A C 1
ATOM 2909 O O . ALA A 1 231 ? 51.17085 11.61074 70.15865 1.000 90.57452 231 ALA A O 1
ATOM 2916 N N . ALA A 1 232 ? 52.56905 13.31646 70.61538 1.000 79.17709 232 ALA A N 1
ATOM 2917 C CA . ALA A 1 232 ? 53.32987 12.54229 71.58845 1.000 78.79343 232 ALA A CA 1
ATOM 2918 C C . ALA A 1 232 ? 52.44683 12.12261 72.75800 1.000 87.29461 232 ALA A C 1
ATOM 2919 O O . ALA A 1 232 ? 52.33673 10.93333 73.07763 1.000 89.55592 232 ALA A O 1
ATOM 2926 N N . ASN A 1 233 ? 51.80531 13.09385 73.41412 1.000 81.50325 233 ASN A N 1
ATOM 2927 C CA . ASN A 1 233 ? 50.92325 12.77341 74.52954 1.000 82.29159 233 ASN A CA 1
ATOM 2928 C C . ASN A 1 233 ? 49.76819 11.87733 74.10339 1.000 87.43954 233 ASN A C 1
ATOM 2929 O O . ASN A 1 233 ? 49.21226 11.16107 74.94303 1.000 85.77251 233 ASN A O 1
ATOM 2940 N N . SER A 1 234 ? 49.38959 11.90467 72.82354 1.000 84.18778 234 SER A N 1
ATOM 2941 C CA . SER A 1 234 ? 48.39302 10.96624 72.32397 1.000 83.44167 234 SER A CA 1
ATOM 2942 C C . SER A 1 234 ? 48.98697 9.57770 72.12819 1.000 93.56663 234 SER A C 1
ATOM 2943 O O . SER A 1 234 ? 48.28728 8.57560 72.31111 1.000 94.60971 234 SER A O 1
ATOM 2951 N N . GLU A 1 235 ? 50.26940 9.49988 71.76122 1.000 92.20378 235 GLU A N 1
ATOM 2952 C CA . GLU A 1 235 ? 50.94146 8.20907 71.67803 1.000 89.16978 235 GLU A CA 1
ATOM 2953 C C . GLU A 1 235 ? 51.21272 7.63392 73.06223 1.000 91.29293 235 GLU A C 1
ATOM 2954 O O . GLU A 1 235 ? 51.31168 6.41146 73.21449 1.000 98.46987 235 GLU A O 1
ATOM 2966 N N . ILE A 1 236 ? 51.33801 8.49215 74.07797 1.000 92.32171 236 ILE A N 1
ATOM 2967 C CA . ILE A 1 236 ? 51.50975 8.00996 75.44345 1.000 93.02489 236 ILE A CA 1
ATOM 2968 C C . ILE A 1 236 ? 50.26071 7.26749 75.90264 1.000 95.14620 236 ILE A C 1
ATOM 2969 O O . ILE A 1 236 ? 50.34942 6.21555 76.54595 1.000 100.68047 236 ILE A O 1
ATOM 2985 N N . LYS A 1 237 ? 49.07814 7.80168 75.58678 1.000 93.55881 237 LYS A N 1
ATOM 2986 C CA . LYS A 1 237 ? 47.83991 7.14976 75.99858 1.000 97.73723 237 LYS A CA 1
ATOM 2987 C C . LYS A 1 237 ? 47.70026 5.78155 75.34360 1.000 100.58385 237 LYS A C 1
ATOM 2988 O O . LYS A 1 237 ? 47.22764 4.82808 75.97263 1.000 106.71925 237 LYS A O 1
ATOM 3007 N N . GLN A 1 238 ? 48.10529 5.66692 74.07640 1.000 102.16759 238 GLN A N 1
ATOM 3008 C CA . GLN A 1 238 ? 48.06009 4.38019 73.39017 1.000 106.92056 238 GLN A CA 1
ATOM 3009 C C . GLN A 1 238 ? 49.12087 3.43058 73.93329 1.000 108.28871 238 GLN A C 1
ATOM 3010 O O . GLN A 1 238 ? 48.85969 2.23520 74.11227 1.000 108.04632 238 GLN A O 1
ATOM 3024 N N . TYR A 1 239 ? 50.32121 3.94680 74.21106 1.000 106.37393 239 TYR A N 1
ATOM 3025 C CA . TYR A 1 239 ? 51.40633 3.10731 74.70921 1.000 109.97038 239 TYR A CA 1
ATOM 3026 C C . TYR A 1 239 ? 51.15279 2.63704 76.13635 1.000 112.40745 239 TYR A C 1
ATOM 3027 O O . TYR A 1 239 ? 51.67824 1.59449 76.54252 1.000 116.41525 239 TYR A O 1
ATOM 3045 N N . MET A 1 240 ? 50.35650 3.37941 76.90991 1.000 109.48344 240 MET A N 1
ATOM 3046 C CA . MET A 1 240 ? 50.05161 2.96089 78.27401 1.000 110.01374 240 MET A CA 1
ATOM 3047 C C . MET A 1 240 ? 48.93605 1.92203 78.30160 1.000 114.01791 240 MET A C 1
ATOM 3048 O O . MET A 1 240 ? 48.98720 0.97487 79.09379 1.000 120.51690 240 MET A O 1
ATOM 3062 N N . GLU A 1 241 ? 47.91931 2.08216 77.45115 1.000 111.41562 241 GLU A N 1
ATOM 3063 C CA . GLU A 1 241 ? 46.88763 1.05980 77.32247 1.000 115.29080 241 GLU A CA 1
ATOM 3064 C C . GLU A 1 241 ? 47.44890 -0.25168 76.79571 1.000 116.51647 241 GLU A C 1
ATOM 3065 O O . GLU A 1 241 ? 46.75723 -1.27453 76.85163 1.000 115.43633 241 GLU A O 1
ATOM 3077 N N . GLN A 1 242 ? 48.68131 -0.24677 76.29451 1.000 115.31803 242 GLN A N 1
ATOM 3078 C CA . GLN A 1 242 ? 49.40485 -1.46011 75.93934 1.000 112.76337 242 GLN A CA 1
ATOM 3079 C C . GLN A 1 242 ? 49.81266 -2.27550 77.15753 1.000 117.15534 242 GLN A C 1
ATOM 3080 O O . GLN A 1 242 ? 50.34676 -3.37750 76.98883 1.000 115.18735 242 GLN A O 1
ATOM 3094 N N . SER A 1 243 ? 49.56871 -1.76829 78.36071 1.000 121.48265 243 SER A N 1
ATOM 3095 C CA . SER A 1 243 ? 49.95548 -2.44275 79.60140 1.000 118.85599 243 SER A CA 1
ATOM 3096 C C . SER A 1 243 ? 51.43119 -2.82266 79.56297 1.000 118.06624 243 SER A C 1
ATOM 3097 O O . SER A 1 243 ? 51.77907 -4.00783 79.69644 1.000 119.58302 243 SER A O 1
ATOM 3105 N N . PRO A 1 244 ? 52.33661 -1.85569 79.38778 1.000 122.91460 244 PRO A N 1
ATOM 3106 C CA . PRO A 1 244 ? 53.76237 -2.19362 79.27264 1.000 124.02215 244 PRO A CA 1
ATOM 3107 C C . PRO A 1 244 ? 54.39346 -2.60543 80.58903 1.000 125.83720 244 PRO A C 1
ATOM 3108 O O . PRO A 1 244 ? 55.49741 -3.16463 80.57143 1.000 118.51270 244 PRO A O 1
ATOM 3119 N N . GLY A 1 245 ? 53.73779 -2.34708 81.72321 1.000 123.14933 245 GLY A N 1
ATOM 3120 C CA . GLY A 1 245 ? 54.24956 -2.84443 82.98788 1.000 117.76084 245 GLY A CA 1
ATOM 3121 C C . GLY A 1 245 ? 54.39496 -4.35298 82.99323 1.000 125.60138 245 GLY A C 1
ATOM 3122 O O . GLY A 1 245 ? 55.36531 -4.89223 83.53143 1.000 124.60198 245 GLY A O 1
ATOM 3126 N N . LEU A 1 246 ? 53.43189 -5.05538 82.39105 1.000 130.65464 246 LEU A N 1
ATOM 3127 C CA . LEU A 1 246 ? 53.54743 -6.50167 82.25205 1.000 119.19341 246 LEU A CA 1
ATOM 3128 C C . LEU A 1 246 ? 54.66986 -6.86848 81.28925 1.000 119.80802 246 LEU A C 1
ATOM 3129 O O . LEU A 1 246 ? 55.44053 -7.79942 81.54923 1.000 117.79120 246 LEU A O 1
ATOM 3145 N N . GLU A 1 247 ? 54.77872 -6.14454 80.17111 1.000 124.43149 247 GLU A N 1
ATOM 3146 C CA . GLU A 1 247 ? 55.77963 -6.47868 79.16417 1.000 125.02484 247 GLU A CA 1
ATOM 3147 C C . GLU A 1 247 ? 57.19114 -6.31550 79.70689 1.000 119.37038 247 GLU A C 1
ATOM 3148 O O . GLU A 1 247 ? 58.09167 -7.07928 79.34022 1.000 115.36979 247 GLU A O 1
ATOM 3160 N N . VAL A 1 248 ? 57.40666 -5.32662 80.58266 1.000 127.24675 248 VAL A N 1
ATOM 3161 C CA . VAL A 1 248 ? 58.72358 -5.11572 81.17785 1.000 131.45106 248 VAL A CA 1
ATOM 3162 C C . VAL A 1 248 ? 58.96251 -5.99063 82.39347 1.000 124.89713 248 VAL A C 1
ATOM 3163 O O . VAL A 1 248 ? 60.07194 -5.97414 82.94473 1.000 118.68454 248 VAL A O 1
ATOM 3176 N N . LEU A 1 249 ? 57.96479 -6.76219 82.82642 1.000 123.46968 249 LEU A N 1
ATOM 3177 C CA . LEU A 1 249 ? 58.09725 -7.61855 83.99615 1.000 116.75684 249 LEU A CA 1
ATOM 3178 C C . LEU A 1 249 ? 58.27199 -9.09272 83.65540 1.000 119.09366 249 LEU A C 1
ATOM 3179 O O . LEU A 1 249 ? 58.54308 -9.88816 84.56038 1.000 114.46462 249 LEU A O 1
ATOM 3195 N N . PHE A 1 250 ? 58.10247 -9.48387 82.39710 1.000 129.54391 250 PHE A N 1
ATOM 3196 C CA . PHE A 1 250 ? 58.30429 -10.87677 82.01448 1.000 116.87572 250 PHE A CA 1
ATOM 3197 C C . PHE A 1 250 ? 59.05322 -10.96798 80.68727 1.000 111.03806 250 PHE A C 1
ATOM 3198 O O . PHE A 1 250 ? 59.79500 -10.05847 80.31630 1.000 115.63886 250 PHE A O 1
ATOM 3215 N N . MET A 1 251 ? 62.81124 -3.46404 79.51765 1.000 114.81672 1064 MET A N 1
ATOM 3216 C CA . MET A 1 251 ? 62.80797 -3.04231 78.12186 1.000 115.94610 1064 MET A CA 1
ATOM 3217 C C . MET A 1 251 ? 63.36237 -1.62708 78.00197 1.000 119.76790 1064 MET A C 1
ATOM 3218 O O . MET A 1 251 ? 62.83479 -0.69199 78.60486 1.000 118.66454 1064 MET A O 1
ATOM 3231 N N . ASP A 1 252 ? 64.43012 -1.47376 77.21606 1.000 124.17005 1065 ASP A N 1
ATOM 3232 C CA . ASP A 1 252 ? 65.08229 -0.17884 77.08107 1.000 121.22784 1065 ASP A CA 1
ATOM 3233 C C . ASP A 1 252 ? 64.31712 0.78351 76.18100 1.000 113.04338 1065 ASP A C 1
ATOM 3234 O O . ASP A 1 252 ? 64.57803 1.99031 76.23225 1.000 110.18762 1065 ASP A O 1
ATOM 3243 N N . ARG A 1 253 ? 63.38595 0.29262 75.35760 1.000 113.37147 1066 ARG A N 1
ATOM 3244 C CA . ARG A 1 253 ? 62.63352 1.20374 74.50336 1.000 109.67337 1066 ARG A CA 1
ATOM 3245 C C . ARG A 1 253 ? 61.77924 2.15573 75.32807 1.000 110.56563 1066 ARG A C 1
ATOM 3246 O O . ARG A 1 253 ? 61.57353 3.30795 74.93047 1.000 107.55172 1066 ARG A O 1
ATOM 3267 N N . LEU A 1 254 ? 61.25533 1.69416 76.46756 1.000 117.54483 1067 LEU A N 1
ATOM 3268 C CA . LEU A 1 254 ? 60.52110 2.58717 77.35584 1.000 110.52638 1067 LEU A CA 1
ATOM 3269 C C . LEU A 1 254 ? 61.33815 3.82615 77.68576 1.000 111.74550 1067 LEU A C 1
ATOM 3270 O O . LEU A 1 254 ? 60.76164 4.87327 78.00560 1.000 110.94906 1067 LEU A O 1
ATOM 3286 N N . ASP A 1 255 ? 62.66442 3.73193 77.60039 1.000 108.55260 1068 ASP A N 1
ATOM 3287 C CA . ASP A 1 255 ? 63.52667 4.88753 77.78872 1.000 107.08123 1068 ASP A CA 1
ATOM 3288 C C . ASP A 1 255 ? 63.63526 5.74313 76.53263 1.000 113.34619 1068 ASP A C 1
ATOM 3289 O O . ASP A 1 255 ? 63.98122 6.92481 76.63397 1.000 118.83219 1068 ASP A O 1
ATOM 3298 N N . HIS A 1 256 ? 63.35663 5.17787 75.35495 1.000 115.02972 1069 HIS A N 1
ATOM 3299 C CA . HIS A 1 256 ? 63.31845 5.98298 74.13831 1.000 110.78976 1069 HIS A CA 1
ATOM 3300 C C . HIS A 1 256 ? 62.17163 6.98446 74.19045 1.000 105.42600 1069 HIS A C 1
ATOM 3301 O O . HIS A 1 256 ? 62.35149 8.16977 73.88571 1.000 106.33937 1069 HIS A O 1
ATOM 3315 N N . VAL A 1 257 ? 60.97836 6.52075 74.57273 1.000 100.33391 1070 VAL A N 1
ATOM 3316 C CA . VAL A 1 257 ? 59.83976 7.41823 74.72684 1.000 100.36289 1070 VAL A CA 1
ATOM 3317 C C . VAL A 1 257 ? 60.09188 8.40484 75.85775 1.000 95.68343 1070 VAL A C 1
ATOM 3318 O O . VAL A 1 257 ? 59.58411 9.53215 75.83387 1.000 93.32450 1070 VAL A O 1
ATOM 3331 N N . ARG A 1 258 ? 60.87597 8.00463 76.86039 1.000 97.90598 1071 ARG A N 1
ATOM 3332 C CA . ARG A 1 258 ? 61.18852 8.89655 77.97132 1.000 97.12726 1071 ARG A CA 1
ATOM 3333 C C . ARG A 1 258 ? 61.84806 10.17659 77.47564 1.000 95.78619 1071 ARG A C 1
ATOM 3334 O O . ARG A 1 258 ? 61.40516 11.28542 77.79863 1.000 92.85406 1071 ARG A O 1
ATOM 3355 N N . LYS A 1 259 ? 62.91801 10.03799 76.68724 1.000 95.06021 1072 LYS A N 1
ATOM 3356 C CA . LYS A 1 259 ? 63.66138 11.19171 76.19887 1.000 93.83736 1072 LYS A CA 1
ATOM 3357 C C . LYS A 1 259 ? 63.04223 11.80328 74.94980 1.000 88.03121 1072 LYS A C 1
ATOM 3358 O O . LYS A 1 259 ? 63.27276 12.98615 74.67860 1.000 86.07447 1072 LYS A O 1
ATOM 3377 N N . GLN A 1 260 ? 62.27181 11.02911 74.18338 1.000 90.11933 1073 GLN A N 1
ATOM 3378 C CA . GLN A 1 260 ? 61.58512 11.58710 73.02430 1.000 88.04442 1073 GLN A CA 1
ATOM 3379 C C . GLN A 1 260 ? 60.44623 12.50284 73.45388 1.000 88.44907 1073 GLN A C 1
ATOM 3380 O O . GLN A 1 260 ? 60.21202 13.54531 72.83243 1.000 90.39870 1073 GLN A O 1
ATOM 3394 N N . LEU A 1 261 ? 59.72228 12.13008 74.51202 1.000 91.61164 1074 LEU A N 1
ATOM 3395 C CA . LEU A 1 261 ? 58.69604 13.01753 75.04590 1.000 84.01807 1074 LEU A CA 1
ATOM 3396 C C . LEU A 1 261 ? 59.32580 14.20606 75.75792 1.000 84.25153 1074 LEU A C 1
ATOM 3397 O O . LEU A 1 261 ? 58.85394 15.33991 75.62201 1.000 85.16160 1074 LEU A O 1
ATOM 3413 N N . GLU A 1 262 ? 60.39094 13.96518 76.52579 1.000 82.30291 1075 GLU A N 1
ATOM 3414 C CA . GLU A 1 262 ? 61.10642 15.06297 77.16394 1.000 82.31598 1075 GLU A CA 1
ATOM 3415 C C . GLU A 1 262 ? 61.66195 16.03296 76.13025 1.000 83.88498 1075 GLU A C 1
ATOM 3416 O O . GLU A 1 262 ? 61.78388 17.23174 76.40651 1.000 81.56365 1075 GLU A O 1
ATOM 3428 N N . GLN A 1 263 ? 61.99696 15.53841 74.93584 1.000 83.94099 1076 GLN A N 1
ATOM 3429 C CA . GLN A 1 263 ? 62.48315 16.41578 73.87692 1.000 85.52775 1076 GLN A CA 1
ATOM 3430 C C . GLN A 1 263 ? 61.35216 17.26534 73.30936 1.000 78.00789 1076 GLN A C 1
ATOM 3431 O O . GLN A 1 263 ? 61.49501 18.48384 73.15528 1.000 72.16061 1076 GLN A O 1
ATOM 3445 N N . THR A 1 264 ? 60.21963 16.63599 72.98194 1.000 73.30980 1077 THR A N 1
ATOM 3446 C CA . THR A 1 264 ? 59.09383 17.38117 72.43131 1.000 71.43599 1077 THR A CA 1
ATOM 3447 C C . THR A 1 264 ? 58.64181 18.48708 73.37668 1.000 72.77785 1077 THR A C 1
ATOM 3448 O O . THR A 1 264 ? 58.20427 19.55109 72.92335 1.000 61.62619 1077 THR A O 1
ATOM 3459 N N . GLU A 1 265 ? 58.73641 18.25675 74.68819 1.000 72.44623 1078 GLU A N 1
ATOM 3460 C CA . GLU A 1 265 ? 58.37340 19.28790 75.65349 1.000 69.91442 1078 GLU A CA 1
ATOM 3461 C C . GLU A 1 265 ? 59.35086 20.45580 75.59711 1.000 72.00508 1078 GLU A C 1
ATOM 3462 O O . GLU A 1 265 ? 58.94111 21.61887 75.50814 1.000 70.51142 1078 GLU A O 1
ATOM 3474 N N . GLN A 1 266 ? 60.65356 20.16354 75.64962 1.000 68.13612 1079 GLN A N 1
ATOM 3475 C CA . GLN A 1 266 ? 61.65178 21.22743 75.65811 1.000 72.00918 1079 GLN A CA 1
ATOM 3476 C C . GLN A 1 266 ? 61.63715 22.01131 74.35193 1.000 68.41745 1079 GLN A C 1
ATOM 3477 O O . GLN A 1 266 ? 61.84419 23.23032 74.35065 1.000 64.11290 1079 GLN A O 1
ATOM 3491 N N . GLU A 1 267 ? 61.39110 21.33393 73.22812 1.000 67.58124 1080 GLU A N 1
ATOM 3492 C CA . GLU A 1 267 ? 61.33666 22.03667 71.95184 1.000 68.77581 1080 GLU A CA 1
ATOM 3493 C C . GLU A 1 267 ? 60.14196 22.98025 71.89154 1.000 66.53543 1080 GLU A C 1
ATOM 3494 O O . GLU A 1 267 ? 60.26594 24.11343 71.41174 1.000 60.40264 1080 GLU A O 1
ATOM 3506 N N . PHE A 1 268 ? 58.97243 22.53685 72.36243 1.000 58.89946 1081 PHE A N 1
ATOM 3507 C CA . PHE A 1 268 ? 57.81350 23.41885 72.33305 1.000 57.46544 1081 PHE A CA 1
ATOM 3508 C C . PHE A 1 268 ? 58.03298 24.63019 73.23017 1.000 58.08072 1081 PHE A C 1
ATOM 3509 O O . PHE A 1 268 ? 57.75303 25.76917 72.83940 1.000 51.80177 1081 PHE A O 1
ATOM 3526 N N . GLU A 1 269 ? 58.51037 24.39623 74.45624 1.000 51.04906 1082 GLU A N 1
ATOM 3527 C CA . GLU A 1 269 ? 58.71683 25.49353 75.39359 1.000 57.57339 1082 GLU A CA 1
ATOM 3528 C C . GLU A 1 269 ? 59.69634 26.51605 74.83512 1.000 58.93988 1082 GLU A C 1
ATOM 3529 O O . GLU A 1 269 ? 59.61470 27.70320 75.17205 1.000 52.69307 1082 GLU A O 1
ATOM 3541 N N . ALA A 1 270 ? 60.62118 26.07891 73.97600 1.000 53.12485 1083 ALA A N 1
ATOM 3542 C CA . ALA A 1 270 ? 61.55976 27.00155 73.35024 1.000 57.74496 1083 ALA A CA 1
ATOM 3543 C C . ALA A 1 270 ? 60.89602 27.79615 72.23217 1.000 50.53311 1083 ALA A C 1
ATOM 3544 O O . ALA A 1 270 ? 61.16632 28.99105 72.07377 1.000 51.92292 1083 ALA A O 1
ATOM 3551 N N . SER A 1 271 ? 60.03176 27.15356 71.44276 1.000 45.73546 1084 SER A N 1
ATOM 3552 C CA . SER A 1 271 ? 59.28673 27.88657 70.42645 1.000 53.42980 1084 SER A CA 1
ATOM 3553 C C . SER A 1 271 ? 58.35106 28.90384 71.06842 1.000 53.07331 1084 SER A C 1
ATOM 3554 O O . SER A 1 271 ? 58.13907 29.99381 70.52468 1.000 46.72437 1084 SER A O 1
ATOM 3562 N N . LYS A 1 272 ? 57.78066 28.56509 72.22803 1.000 52.54482 1085 LYS A N 1
ATOM 3563 C CA . LYS A 1 272 ? 56.92827 29.51111 72.94087 1.000 48.67359 1085 LYS A CA 1
ATOM 3564 C C . LYS A 1 272 ? 57.72168 30.73773 73.37286 1.000 51.61077 1085 LYS A C 1
ATOM 3565 O O . LYS A 1 272 ? 57.30040 31.87735 73.14395 1.000 46.61643 1085 LYS A O 1
ATOM 3584 N N . ALA A 1 273 ? 58.87906 30.52312 74.00460 1.000 48.11924 1086 ALA A N 1
ATOM 3585 C CA . ALA A 1 273 ? 59.67066 31.64761 74.48788 1.000 51.12405 1086 ALA A CA 1
ATOM 3586 C C . ALA A 1 273 ? 60.26201 32.45236 73.33814 1.000 50.81835 1086 ALA A C 1
ATOM 3587 O O . ALA A 1 273 ? 60.43295 33.67051 73.46236 1.000 46.53944 1086 ALA A O 1
ATOM 3594 N N . LYS A 1 274 ? 60.58149 31.79968 72.21795 1.000 47.68596 1087 LYS A N 1
ATOM 3595 C CA . LYS A 1 274 ? 61.09446 32.53439 71.06768 1.000 49.68885 1087 LYS A CA 1
ATOM 3596 C C . LYS A 1 274 ? 60.00590 33.39623 70.44205 1.000 51.49347 1087 LYS A C 1
ATOM 3597 O O . LYS A 1 274 ? 60.25638 34.54776 70.06638 1.000 48.91300 1087 LYS A O 1
ATOM 3616 N N . LEU A 1 275 ? 58.79167 32.85405 70.31529 1.000 43.70560 1088 LEU A N 1
ATOM 3617 C CA . LEU A 1 275 ? 57.67972 33.65263 69.81494 1.000 46.22376 1088 LEU A CA 1
ATOM 3618 C C . LEU A 1 275 ? 57.39210 34.82220 70.74466 1.000 51.42881 1088 LEU A C 1
ATOM 3619 O O . LEU A 1 275 ? 57.11664 35.93826 70.28769 1.000 40.16856 1088 LEU A O 1
ATOM 3635 N N . ARG A 1 276 ? 57.45052 34.58499 72.05616 1.000 48.26352 1089 ARG A N 1
ATOM 3636 C CA . ARG A 1 276 ? 57.23374 35.66191 73.01374 1.000 48.58969 1089 ARG A CA 1
ATOM 3637 C C . ARG A 1 276 ? 58.25762 36.77201 72.82221 1.000 52.22027 1089 ARG A C 1
ATOM 3638 O O . ARG A 1 276 ? 57.90916 37.95796 72.80161 1.000 45.14322 1089 ARG A O 1
ATOM 3659 N N . GLN A 1 277 ? 59.53332 36.40280 72.67889 1.000 48.66965 1090 GLN A N 1
ATOM 3660 C CA . GLN A 1 277 ? 60.57996 37.40435 72.50707 1.000 51.03333 1090 GLN A CA 1
ATOM 3661 C C . GLN A 1 277 ? 60.39301 38.17562 71.20694 1.000 49.88911 1090 GLN A C 1
ATOM 3662 O O . GLN A 1 277 ? 60.53212 39.40377 71.17927 1.000 49.39004 1090 GLN A O 1
ATOM 3676 N N . ALA A 1 278 ? 60.07732 37.47268 70.11560 1.000 44.87322 1091 ALA A N 1
ATOM 3677 C CA . ALA A 1 278 ? 59.83764 38.14725 68.84498 1.000 45.22128 1091 ALA A CA 1
ATOM 3678 C C . ALA A 1 278 ? 58.63244 39.07578 68.93270 1.000 49.56010 1091 ALA A C 1
ATOM 3679 O O . ALA A 1 278 ? 58.66838 40.20246 68.42386 1.000 45.91818 1091 ALA A O 1
ATOM 3686 N N . ARG A 1 279 ? 57.55349 38.62242 69.57626 1.000 46.23584 1092 ARG A N 1
ATOM 3687 C CA . ARG A 1 279 ? 56.36679 39.46040 69.70027 1.000 42.72458 1092 ARG A CA 1
ATOM 3688 C C . ARG A 1 279 ? 56.67624 40.73555 70.47398 1.000 46.03415 1092 ARG A C 1
ATOM 3689 O O . ARG A 1 279 ? 56.18321 41.81544 70.12862 1.000 42.79943 1092 ARG A O 1
ATOM 3710 N N . GLU A 1 280 ? 57.48874 40.63076 71.52785 1.000 42.43153 1093 GLU A N 1
ATOM 3711 C CA . GLU A 1 280 ? 57.79208 41.80039 72.34411 1.000 50.99889 1093 GLU A CA 1
ATOM 3712 C C . GLU A 1 280 ? 58.75204 42.74051 71.62674 1.000 48.71162 1093 GLU A C 1
ATOM 3713 O O . GLU A 1 280 ? 58.58997 43.96430 71.68806 1.000 46.74277 1093 GLU A O 1
ATOM 3725 N N . SER A 1 281 ? 59.75979 42.19222 70.94294 1.000 46.49339 1094 SER A N 1
ATOM 3726 C CA . SER A 1 281 ? 60.65011 43.03733 70.15579 1.000 50.57376 1094 SER A CA 1
ATOM 3727 C C . SER A 1 281 ? 59.87890 43.77190 69.06853 1.000 48.77748 1094 SER A C 1
ATOM 3728 O O . SER A 1 281 ? 60.07494 44.97698 68.86378 1.000 47.50010 1094 SER A O 1
ATOM 3736 N N . PHE A 1 282 ? 58.98972 43.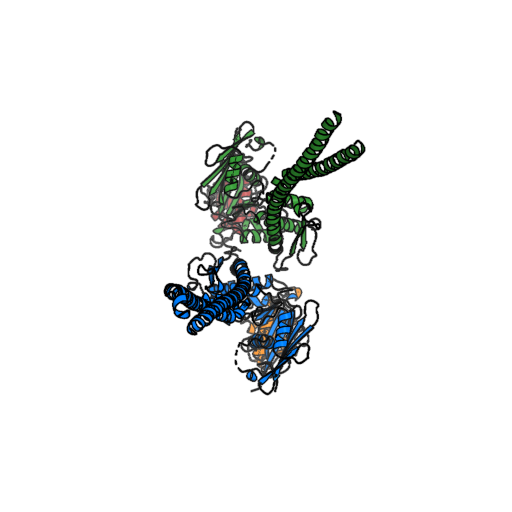06411 68.36812 1.000 48.79546 1095 PHE A N 1
ATOM 3737 C CA . PHE A 1 282 ? 58.22717 43.68902 67.29590 1.000 43.87003 1095 PHE A CA 1
ATOM 3738 C C . PHE A 1 282 ? 57.30036 44.77502 67.83005 1.000 49.91132 1095 PHE A C 1
ATOM 3739 O O . PHE A 1 282 ? 57.16590 45.84097 67.21917 1.000 46.36460 1095 PHE A O 1
ATOM 3756 N N . GLN A 1 283 ? 56.63836 44.52252 68.96159 1.000 43.15029 1096 GLN A N 1
ATOM 3757 C CA . GLN A 1 283 ? 55.69893 45.50733 69.48537 1.000 47.81874 1096 GLN A CA 1
ATOM 3758 C C . GLN A 1 283 ? 56.41219 46.77430 69.93663 1.000 45.42906 1096 GLN A C 1
ATOM 3759 O O . GLN A 1 283 ? 55.86001 47.87314 69.80366 1.000 43.29792 1096 GLN A O 1
ATOM 3773 N N . ALA A 1 284 ? 57.63242 46.64566 70.45794 1.000 43.40341 1097 ALA A N 1
ATOM 3774 C CA . ALA A 1 284 ? 58.38492 47.82006 70.88052 1.000 44.52029 1097 ALA A CA 1
ATOM 3775 C C . ALA A 1 284 ? 58.76733 48.68448 69.68416 1.000 46.29939 1097 ALA A C 1
ATOM 3776 O O . ALA A 1 284 ? 58.56374 49.90437 69.69899 1.000 47.13394 1097 ALA A O 1
ATOM 3783 N N . VAL A 1 285 ? 59.32301 48.06978 68.63371 1.000 41.00398 1098 VAL A N 1
ATOM 3784 C CA . VAL A 1 285 ? 59.66924 48.82322 67.43085 1.000 42.80817 1098 VAL A CA 1
ATOM 3785 C C . VAL A 1 285 ? 58.41989 49.42821 66.80294 1.000 46.38701 1098 VAL A C 1
ATOM 3786 O O . VAL A 1 285 ? 58.42255 50.58828 66.37361 1.000 42.49264 1098 VAL A O 1
ATOM 3799 N N . LYS A 1 286 ? 57.33785 48.64992 66.72239 1.000 41.63423 1099 LYS A N 1
ATOM 3800 C CA . LYS A 1 286 ? 56.09302 49.16938 66.16945 1.000 41.77136 1099 LYS A CA 1
ATOM 3801 C C . LYS A 1 286 ? 55.62247 50.39321 66.94242 1.000 45.63812 1099 LYS A C 1
ATOM 3802 O O . LYS A 1 286 ? 55.16120 51.37500 66.34875 1.000 42.67910 1099 LYS A O 1
ATOM 3821 N N . GLN A 1 287 ? 55.74171 50.35724 68.27031 1.000 43.50427 1100 GLN A N 1
ATOM 3822 C CA . GLN A 1 287 ? 55.27890 51.47215 69.08617 1.000 47.82394 1100 GLN A CA 1
ATOM 3823 C C . GLN A 1 287 ? 56.13299 52.71458 68.86430 1.000 44.18018 1100 GLN A C 1
ATOM 3824 O O . GLN A 1 287 ? 55.60957 53.83388 68.82528 1.000 43.68807 1100 GLN A O 1
ATOM 3838 N N . LYS A 1 288 ? 57.44895 52.54217 68.72393 1.000 45.80073 1101 LYS A N 1
ATOM 3839 C CA . LYS A 1 288 ? 58.32295 53.68965 68.50147 1.000 46.59848 1101 LYS A CA 1
ATOM 3840 C C . LYS A 1 288 ? 58.10132 54.28472 67.11706 1.000 44.55174 1101 LYS A C 1
ATOM 3841 O O . LYS A 1 288 ? 58.06970 55.51139 66.96052 1.000 42.59745 1101 LYS A O 1
ATOM 3860 N N . ARG A 1 289 ? 57.94088 53.43263 66.10116 1.000 40.19585 1102 ARG A N 1
ATOM 3861 C CA . ARG A 1 289 ? 57.66049 53.92502 64.75732 1.000 37.23649 1102 ARG A CA 1
ATOM 3862 C C . ARG A 1 289 ? 56.34377 54.68719 64.72064 1.000 41.50283 1102 ARG A C 1
ATOM 3863 O O . ARG A 1 289 ? 56.24835 55.75428 64.10249 1.000 39.67987 1102 ARG A O 1
ATOM 3884 N N . LEU A 1 290 ? 55.31434 54.14760 65.37608 1.000 38.47675 1103 LEU A N 1
ATOM 3885 C CA . LEU A 1 290 ? 54.02585 54.82609 65.44421 1.000 41.57294 1103 LEU A CA 1
ATOM 3886 C C . LEU A 1 290 ? 54.13546 56.13664 66.20899 1.000 41.95312 1103 LEU A C 1
ATOM 3887 O O . LEU A 1 290 ? 53.56058 57.15302 65.80075 1.000 41.57012 1103 LEU A O 1
ATOM 3903 N N . GLU A 1 291 ? 54.86940 56.13044 67.32421 1.000 36.48101 1104 GLU A N 1
ATOM 3904 C CA . GLU A 1 291 ? 55.01123 57.33349 68.13654 1.000 42.11239 1104 GLU A CA 1
ATOM 3905 C C . GLU A 1 291 ? 55.59405 58.47820 67.31934 1.000 42.71444 1104 GLU A C 1
ATOM 3906 O O . GLU A 1 291 ? 55.03193 59.57925 67.28320 1.000 41.11418 1104 GLU A O 1
ATOM 3918 N N . LEU A 1 292 ? 56.73186 58.23780 66.66199 1.000 39.06531 1105 LEU A N 1
ATOM 3919 C CA . LEU A 1 292 ? 57.37721 59.29493 65.89262 1.000 40.74000 1105 LEU A CA 1
ATOM 3920 C C . LEU A 1 292 ? 56.48079 59.77578 64.76015 1.000 40.59805 1105 LEU A C 1
ATOM 3921 O O . LEU A 1 292 ? 56.35430 60.98339 64.52438 1.000 36.54067 1105 LEU A O 1
ATOM 3937 N N . PHE A 1 293 ? 55.84812 58.84414 64.04817 1.000 37.31874 1106 PHE A N 1
ATOM 3938 C CA . PHE A 1 293 ? 55.00032 59.21917 62.92508 1.000 33.37007 1106 PHE A CA 1
ATOM 3939 C C . PHE A 1 293 ? 53.80552 60.04277 63.38621 1.000 39.18945 1106 PHE A C 1
ATOM 3940 O O . PHE A 1 293 ? 53.52412 61.11255 62.83378 1.000 35.30842 1106 PHE A O 1
ATOM 3957 N N . ASN A 1 294 ? 53.08128 59.55126 64.39594 1.000 37.02931 1107 ASN A N 1
ATOM 3958 C CA . ASN A 1 294 ? 51.87134 60.23339 64.84245 1.000 38.32074 1107 ASN A CA 1
ATOM 3959 C C . ASN A 1 294 ? 52.17489 61.64752 65.31899 1.000 33.72862 1107 ASN A C 1
ATOM 3960 O O . ASN A 1 294 ? 51.38177 62.56807 65.09627 1.000 35.86557 1107 ASN A O 1
ATOM 3971 N N . LYS A 1 295 ? 53.31023 61.83787 65.99286 1.000 36.48546 1108 LYS A N 1
ATOM 3972 C CA . LYS A 1 295 ? 53.65453 63.16324 66.49405 1.000 37.73582 1108 LYS A CA 1
ATOM 3973 C C . LYS A 1 295 ? 53.83375 64.14891 65.34780 1.000 38.67057 1108 LYS A C 1
ATOM 3974 O O . LYS A 1 295 ? 53.35846 65.28809 65.41745 1.000 38.00431 1108 LYS A O 1
ATOM 3993 N N . ALA A 1 296 ? 54.51330 63.72596 64.28043 1.000 36.47335 1109 ALA A N 1
ATOM 3994 C CA . ALA A 1 296 ? 54.66586 64.58152 63.11072 1.000 35.38225 1109 ALA A CA 1
ATOM 3995 C C . ALA A 1 296 ? 53.33297 64.78058 62.40022 1.000 38.04288 1109 ALA A C 1
ATOM 3996 O O . ALA A 1 296 ? 52.96286 65.90881 62.05551 1.000 28.83099 1109 ALA A O 1
ATOM 4003 N N . PHE A 1 297 ? 52.59910 63.69013 62.16506 1.000 34.73346 1110 PHE A N 1
ATOM 4004 C CA . PHE A 1 297 ? 51.33887 63.79270 61.43812 1.000 34.13341 1110 PHE A CA 1
ATOM 4005 C C . PHE A 1 297 ? 50.36278 64.71103 62.15972 1.000 31.02340 1110 PHE A C 1
ATOM 4006 O O . PHE A 1 297 ? 49.69317 65.53698 61.52770 1.000 37.19944 1110 PHE A O 1
ATOM 4023 N N . THR A 1 298 ? 50.27340 64.58647 63.48673 1.000 34.31755 1111 THR A N 1
ATOM 4024 C CA . THR A 1 298 ? 49.37793 65.44216 64.25826 1.000 34.80635 1111 THR A CA 1
ATOM 4025 C C . THR A 1 298 ? 49.73459 66.91379 64.07549 1.000 38.50525 1111 THR A C 1
ATOM 4026 O O . THR A 1 298 ? 48.85380 67.75160 63.85083 1.000 34.18717 1111 THR A O 1
ATOM 4037 N N . HIS A 1 299 ? 51.02505 67.24896 64.16902 1.000 33.99149 1112 HIS A N 1
ATOM 4038 C CA . HIS A 1 299 ? 51.43864 68.63875 64.00419 1.000 36.38517 1112 HIS A CA 1
ATOM 4039 C C . HIS A 1 299 ? 51.04355 69.16887 62.63288 1.000 39.13459 1112 HIS A C 1
ATOM 4040 O O . HIS A 1 299 ? 50.46948 70.25742 62.51004 1.000 38.02862 1112 HIS A O 1
ATOM 4054 N N . ILE A 1 300 ? 51.36643 68.41183 61.58475 1.000 34.42651 1113 ILE A N 1
ATOM 4055 C CA . ILE A 1 300 ? 51.16784 68.88379 60.22028 1.000 34.03999 1113 ILE A CA 1
ATOM 4056 C C . ILE A 1 300 ? 49.68458 68.98068 59.90663 1.000 37.25214 1113 ILE A C 1
ATOM 4057 O O . ILE A 1 300 ? 49.23080 69.93437 59.26061 1.000 36.70859 1113 ILE A O 1
ATOM 4073 N N . GLN A 1 301 ? 48.90503 68.00672 60.37769 1.000 31.80842 1114 GLN A N 1
ATOM 4074 C CA . GLN A 1 301 ? 47.45842 68.04275 60.20194 1.000 35.64523 1114 GLN A CA 1
ATOM 4075 C C . GLN A 1 301 ? 46.84695 69.27285 60.86019 1.000 36.73191 1114 GLN A C 1
ATOM 4076 O O . GLN A 1 301 ? 45.88363 69.84757 60.34138 1.000 34.59619 1114 GLN A O 1
ATOM 4090 N N . GLU A 1 302 ? 47.38022 69.68270 62.01247 1.000 39.12280 1115 GLU A N 1
ATOM 4091 C CA . GLU A 1 302 ? 46.85236 70.85740 62.69848 1.000 41.48810 1115 GLU A CA 1
ATOM 4092 C C . GLU A 1 302 ? 47.25895 72.14045 61.98612 1.000 39.81017 1115 GLU A C 1
ATOM 4093 O O . GLU A 1 302 ? 46.45250 73.06864 61.85561 1.000 48.78149 1115 GLU A O 1
ATOM 4105 N N . GLN A 1 303 ? 48.50356 72.20705 61.51062 1.000 37.06540 1116 GLN A N 1
ATOM 4106 C CA . GLN A 1 303 ? 49.01959 73.43567 60.92296 1.000 37.80578 1116 GLN A CA 1
ATOM 4107 C C . GLN A 1 303 ? 48.49666 73.68480 59.51466 1.000 39.17598 1116 GLN A C 1
ATOM 4108 O O . GLN A 1 303 ? 48.29386 74.84264 59.13479 1.000 40.17669 1116 GLN A O 1
ATOM 4122 N N . ILE A 1 304 ? 48.28123 72.62892 58.72803 1.000 37.02715 1117 ILE A N 1
ATOM 4123 C CA . ILE A 1 304 ? 48.05523 72.80570 57.29570 1.000 33.52452 1117 ILE A CA 1
ATOM 4124 C C . ILE A 1 304 ? 46.83262 73.67852 57.04496 1.000 39.81155 1117 ILE A C 1
ATOM 4125 O O . ILE A 1 304 ? 46.80511 74.47432 56.09777 1.000 35.90977 1117 ILE A O 1
ATOM 4141 N N . THR A 1 305 ? 45.80252 73.54707 57.88524 1.000 41.23880 1118 THR A N 1
ATOM 4142 C CA . THR A 1 305 ? 44.60870 74.36834 57.72176 1.000 44.33825 1118 THR A CA 1
ATOM 4143 C C . THR A 1 305 ? 44.95082 75.85147 57.76868 1.000 35.42357 1118 THR A C 1
ATOM 4144 O O . THR A 1 305 ? 44.41944 76.64727 56.98681 1.000 38.36995 1118 THR A O 1
ATOM 4155 N N . HIS A 1 306 ? 45.82666 76.24338 58.69195 1.000 41.98167 1119 HIS A N 1
ATOM 4156 C CA . HIS A 1 306 ? 46.12818 77.65454 58.88775 1.000 41.70310 1119 HIS A CA 1
ATOM 4157 C C . HIS A 1 306 ? 47.07046 78.17979 57.81541 1.000 39.73543 1119 HIS A C 1
ATOM 4158 O O . HIS A 1 306 ? 46.86833 79.28239 57.29489 1.000 39.29510 1119 HIS A O 1
ATOM 4172 N N . VAL A 1 307 ? 48.09591 77.40298 57.46645 1.000 37.12635 1120 VAL A N 1
ATOM 4173 C CA . VAL A 1 307 ? 49.07404 77.86307 56.48771 1.000 36.67683 1120 VAL A CA 1
ATOM 4174 C C . VAL A 1 307 ? 48.42717 78.02153 55.11896 1.000 32.45091 1120 VAL A C 1
ATOM 4175 O O . VAL A 1 307 ? 48.72457 78.97155 54.38528 1.000 35.00186 1120 VAL A O 1
ATOM 4188 N N . TYR A 1 308 ? 47.53515 77.10035 54.74922 1.000 35.99137 1121 TYR A N 1
ATOM 4189 C CA . TYR A 1 308 ? 46.90567 77.18663 53.43701 1.000 39.70498 1121 TYR A CA 1
ATOM 4190 C C . TYR A 1 308 ? 45.96658 78.38535 53.35326 1.000 36.60182 1121 TYR A C 1
ATOM 4191 O O . TYR A 1 308 ? 45.85074 79.01583 52.29602 1.000 37.20944 1121 TYR A O 1
ATOM 4209 N N . LYS A 1 309 ? 45.28210 78.71369 54.45164 1.000 41.25158 1122 LYS A N 1
ATOM 4210 C CA . LYS A 1 309 ? 44.49668 79.94193 54.48572 1.000 38.82726 1122 LYS A CA 1
ATOM 4211 C C . LYS A 1 309 ? 45.38723 81.15942 54.27446 1.000 41.58771 1122 LYS A C 1
ATOM 4212 O O . LYS A 1 309 ? 45.12678 81.99052 53.39625 1.000 46.61268 1122 LYS A O 1
ATOM 4231 N N . GLU A 1 310 ? 46.45245 81.27812 55.07261 1.000 39.03719 1123 GLU A N 1
ATOM 4232 C CA . GLU A 1 310 ? 47.34315 82.42742 54.96049 1.000 44.59050 1123 GLU A CA 1
ATOM 4233 C C . GLU A 1 310 ? 47.79286 82.64582 53.52102 1.000 42.53300 1123 GLU A C 1
ATOM 4234 O O . GLU A 1 310 ? 47.88795 83.78883 53.05986 1.000 45.96942 1123 GLU A O 1
ATOM 4246 N N . LEU A 1 311 ? 48.05595 81.56450 52.78981 1.000 36.97040 1124 LEU A N 1
ATOM 4247 C CA . LEU A 1 311 ? 48.56587 81.66257 51.42863 1.000 39.52233 1124 LEU A CA 1
ATOM 4248 C C . LEU A 1 311 ? 47.47037 81.75226 50.37051 1.000 36.75052 1124 LEU A C 1
ATOM 4249 O O . LEU A 1 311 ? 47.79144 81.87804 49.18459 1.000 36.69119 1124 LEU A O 1
ATOM 4265 N N . THR A 1 312 ? 46.19502 81.68154 50.75358 1.000 36.75364 1125 THR A N 1
ATOM 4266 C CA . THR A 1 312 ? 45.10668 81.87555 49.80496 1.000 40.21767 1125 THR A CA 1
ATOM 4267 C C . THR A 1 312 ? 44.16366 83.00612 50.19707 1.000 41.61473 1125 THR A C 1
ATOM 4268 O O . THR A 1 312 ? 43.19941 83.26587 49.46839 1.000 46.98840 1125 THR A O 1
ATOM 4279 N N . ARG A 1 313 ? 44.40529 83.68231 51.31758 1.000 42.05694 1126 ARG A N 1
ATOM 4280 C CA . ARG A 1 313 ? 43.62238 84.86047 51.65953 1.000 42.71066 1126 ARG A CA 1
ATOM 4281 C C . ARG A 1 313 ? 43.88663 85.97873 50.65977 1.000 44.19285 1126 ARG A C 1
ATOM 4282 O O . ARG A 1 313 ? 45.02918 86.21818 50.26176 1.000 41.02340 1126 ARG A O 1
ATOM 4303 N N . SER A 1 314 ? 42.82533 86.67697 50.26566 1.000 47.81765 1127 SER A N 1
ATOM 4304 C CA . SER A 1 314 ? 42.95845 87.89415 49.47968 1.000 49.06890 1127 SER A CA 1
ATOM 4305 C C . SER A 1 314 ? 41.87860 88.87735 49.90889 1.000 50.07012 1127 SER A C 1
ATOM 4306 O O . SER A 1 314 ? 40.94076 88.53101 50.63404 1.000 47.46844 1127 SER A O 1
ATOM 4314 N N . GLU A 1 315 ? 42.02791 90.12370 49.45414 1.000 47.45358 1128 GLU A N 1
ATOM 4315 C CA . GLU A 1 315 ? 41.01859 91.14166 49.72064 1.000 54.88041 1128 GLU A CA 1
ATOM 4316 C C . GLU A 1 315 ? 39.64295 90.68089 49.25851 1.000 43.21241 1128 GLU A C 1
ATOM 4317 O O . GLU A 1 315 ? 38.63837 90.91422 49.93990 1.000 47.64194 1128 GLU A O 1
ATOM 4329 N N . ALA A 1 316 ? 39.57923 90.01104 48.10553 1.000 43.58112 1129 ALA A N 1
ATOM 4330 C CA . ALA A 1 316 ? 38.30008 89.53708 47.59183 1.000 47.18410 1129 ALA A CA 1
ATOM 4331 C C . ALA A 1 316 ? 37.78695 88.32902 48.36538 1.000 52.44869 1129 ALA A C 1
ATOM 4332 O O . ALA A 1 316 ? 36.57023 88.13284 48.46782 1.000 47.72301 1129 ALA A O 1
ATOM 4339 N N . TYR A 1 317 ? 38.68739 87.50941 48.90691 1.000 52.89143 1130 TYR A N 1
ATOM 4340 C CA . TYR A 1 317 ? 38.32597 86.30022 49.64868 1.000 44.25271 1130 TYR A CA 1
ATOM 4341 C C . TYR A 1 317 ? 39.12877 86.28195 50.93947 1.000 44.03734 1130 TYR A C 1
ATOM 4342 O O . TYR A 1 317 ? 40.11752 85.54602 51.06293 1.000 44.55383 1130 TYR A O 1
ATOM 4360 N N . PRO A 1 318 ? 38.72937 87.08596 51.92986 1.000 45.95381 1131 PRO A N 1
ATOM 4361 C CA . PRO A 1 318 ? 39.54042 87.20289 53.15189 1.000 41.46645 1131 PRO A CA 1
ATOM 4362 C C . PRO A 1 318 ? 39.53362 85.95266 54.01798 1.000 37.04460 1131 PRO A C 1
ATOM 4363 O O . PRO A 1 318 ? 40.34054 85.87630 54.95329 1.000 34.01753 1131 PRO A O 1
ATOM 4374 N N . LEU A 1 319 ? 38.66885 84.97618 53.73768 1.000 36.05318 1132 LEU A N 1
ATOM 4375 C CA . LEU A 1 319 ? 38.65969 83.71607 54.46918 1.000 43.36913 1132 LEU A CA 1
ATOM 4376 C C . LEU A 1 319 ? 39.62806 82.68630 53.89322 1.000 42.48445 1132 LEU A C 1
ATOM 4377 O O . LEU A 1 319 ? 39.89855 81.67611 54.55143 1.000 42.32525 1132 LEU A O 1
ATOM 4393 N N . GLY A 1 320 ? 40.14708 82.91164 52.69066 1.000 42.16635 1133 GLY A N 1
ATOM 4394 C CA . GLY A 1 320 ? 41.02178 81.94493 52.07782 1.000 42.58316 1133 GLY A CA 1
ATOM 4395 C C . GLY A 1 320 ? 40.31056 80.63397 51.77230 1.000 39.87325 1133 GLY A C 1
ATOM 4396 O O . GLY A 1 320 ? 39.09580 80.48584 51.91417 1.000 41.11781 1133 GLY A O 1
ATOM 4400 N N . GLY A 1 321 ? 41.11862 79.67015 51.33536 1.000 44.71647 1134 GLY A N 1
ATOM 4401 C CA . GLY A 1 321 ? 40.63808 78.34734 51.00732 1.000 41.86160 1134 GLY A CA 1
ATOM 4402 C C . GLY A 1 321 ? 40.69002 77.40813 52.19601 1.000 41.33439 1134 GLY A C 1
ATOM 4403 O O . GLY A 1 321 ? 40.92312 77.80515 53.33912 1.000 39.05205 1134 GLY A O 1
ATOM 4407 N N . GLN A 1 322 ? 40.46883 76.12690 51.90526 1.000 41.45547 1135 GLN A N 1
ATOM 4408 C CA . GLN A 1 322 ? 40.38837 75.09044 52.92340 1.000 41.65924 1135 GLN A CA 1
ATOM 4409 C C . GLN A 1 322 ? 41.27354 73.91447 52.54242 1.000 37.75349 1135 GLN A C 1
ATOM 4410 O O . GLN A 1 322 ? 41.26535 73.47103 51.39105 1.000 41.08151 1135 GLN A O 1
ATOM 4424 N N . ALA A 1 323 ? 42.02461 73.40405 53.51837 1.000 39.85219 1136 ALA A N 1
ATOM 4425 C CA . ALA A 1 323 ? 42.88093 72.24378 53.31472 1.000 38.94613 1136 ALA A CA 1
ATOM 4426 C C . ALA A 1 323 ? 42.82295 71.35005 54.54433 1.000 38.89747 1136 ALA A C 1
ATOM 4427 O O . ALA A 1 323 ? 42.58558 71.81883 55.66070 1.000 37.95476 1136 ALA A O 1
ATOM 4434 N N . TYR A 1 324 ? 43.04212 70.05380 54.33199 1.000 40.29751 1137 TYR A N 1
ATOM 4435 C CA . TYR A 1 324 ? 43.16997 69.13024 55.44852 1.000 37.62358 1137 TYR A CA 1
ATOM 4436 C C . TYR A 1 324 ? 44.02792 67.94272 55.04019 1.000 36.14423 1137 TYR A C 1
ATOM 4437 O O . TYR A 1 324 ? 44.20616 67.65101 53.85575 1.000 39.59893 1137 TYR A O 1
ATOM 4455 N N . LEU A 1 325 ? 44.57433 67.27564 56.04920 1.000 35.87777 1138 LEU A N 1
ATOM 4456 C CA . LEU A 1 325 ? 45.29799 66.02557 55.89444 1.000 40.62898 1138 LEU A CA 1
ATOM 4457 C C . LEU A 1 325 ? 44.53003 64.91757 56.60193 1.000 39.65638 1138 LEU A C 1
ATOM 4458 O O . LEU A 1 325 ? 43.90951 65.14117 57.64244 1.000 38.27067 1138 LEU A O 1
ATOM 4474 N N . ASP A 1 326 ? 44.58715 63.71362 56.03795 1.000 40.35537 1139 ASP A N 1
ATOM 4475 C CA . ASP A 1 326 ? 43.80371 62.60378 56.56189 1.000 41.06220 1139 ASP A CA 1
ATOM 4476 C C . ASP A 1 326 ? 44.45436 61.29415 56.14399 1.000 42.16094 1139 ASP A C 1
ATOM 4477 O O . ASP A 1 326 ? 45.04648 61.19984 55.06585 1.000 44.01125 1139 ASP A O 1
ATOM 4486 N N . ILE A 1 327 ? 44.34721 60.28724 57.01299 1.000 45.11955 1140 ILE A N 1
ATOM 4487 C CA . ILE A 1 327 ? 44.75270 58.93774 56.63839 1.000 41.21926 1140 ILE A CA 1
ATOM 4488 C C . ILE A 1 327 ? 43.72964 58.38454 55.65466 1.000 41.60775 1140 ILE A C 1
ATOM 4489 O O . ILE A 1 327 ? 42.51822 58.42326 55.90596 1.000 41.86620 1140 ILE A O 1
ATOM 4505 N N . GLU A 1 328 ? 44.21222 57.87122 54.52277 1.000 41.79428 1141 GLU A N 1
ATOM 4506 C CA . GLU A 1 328 ? 43.31760 57.51407 53.42631 1.000 44.13848 1141 GLU A CA 1
ATOM 4507 C C . GLU A 1 328 ? 42.33164 56.42549 53.83843 1.000 46.95114 1141 GLU A C 1
ATOM 4508 O O . GLU A 1 328 ? 41.12591 56.54082 53.59030 1.000 52.05804 1141 GLU A O 1
ATOM 4520 N N . GLU A 1 329 ? 42.82334 55.36085 54.46785 1.000 48.72805 1142 GLU A N 1
ATOM 4521 C CA . GLU A 1 329 ? 42.00324 54.21003 54.81572 1.000 54.79740 1142 GLU A CA 1
ATOM 4522 C C . GLU A 1 329 ? 42.00462 53.98783 56.32266 1.000 50.00044 1142 GLU A C 1
ATOM 4523 O O . GLU A 1 329 ? 42.89411 54.45139 57.04157 1.000 46.01967 1142 GLU A O 1
ATOM 4535 N N . ASP A 1 330 ? 40.98290 53.27623 56.79856 1.000 49.56465 1143 ASP A N 1
ATOM 4536 C CA . ASP A 1 330 ? 40.88683 52.94616 58.21407 1.000 47.79938 1143 ASP A CA 1
ATOM 4537 C C . ASP A 1 330 ? 41.88353 51.84318 58.54079 1.000 46.81336 1143 ASP A C 1
ATOM 4538 O O . ASP A 1 330 ? 41.94341 50.81926 57.85036 1.000 45.72258 1143 ASP A O 1
ATOM 4547 N N . THR A 1 331 ? 42.65860 52.05289 59.59860 1.000 49.54112 1144 THR A N 1
ATOM 4548 C CA . THR A 1 331 ? 43.75128 51.15709 59.93538 1.000 48.40918 1144 THR A CA 1
ATOM 4549 C C . THR A 1 331 ? 44.18300 51.44670 61.36215 1.000 48.63801 1144 THR A C 1
ATOM 4550 O O . THR A 1 331 ? 43.99847 52.55828 61.86325 1.000 49.69089 1144 THR A O 1
ATOM 4561 N N . ASP A 1 332 ? 44.75479 50.43360 62.00931 1.000 49.25269 1145 ASP A N 1
ATOM 4562 C CA . ASP A 1 332 ? 45.35404 50.60143 63.32541 1.000 47.68463 1145 ASP A CA 1
ATOM 4563 C C . ASP A 1 332 ? 46.81252 51.03067 63.25164 1.000 50.97424 1145 ASP A C 1
ATOM 4564 O O . ASP A 1 332 ? 47.39131 51.38962 64.28239 1.000 54.90233 1145 ASP A O 1
ATOM 4573 N N . THR A 1 333 ? 47.41195 51.00750 62.06126 1.000 50.02575 1146 THR A N 1
ATOM 4574 C CA . THR A 1 333 ? 48.80921 51.39002 61.85824 1.000 52.04692 1146 THR A CA 1
ATOM 4575 C C . THR A 1 333 ? 48.84951 52.45117 60.76689 1.000 48.27898 1146 THR A C 1
ATOM 4576 O O . THR A 1 333 ? 49.04505 52.13787 59.58393 1.000 44.73603 1146 THR A O 1
ATOM 4587 N N . PRO A 1 334 ? 48.66422 53.72242 61.12706 1.000 40.84848 1147 PRO A N 1
ATOM 4588 C CA . PRO A 1 334 ? 48.55677 54.76465 60.09244 1.000 41.79038 1147 PRO A CA 1
ATOM 4589 C C . PRO A 1 334 ? 49.70840 54.80492 59.09668 1.000 42.35059 1147 PRO A C 1
ATOM 4590 O O . PRO A 1 334 ? 49.47176 55.13372 57.92705 1.000 43.61179 1147 PRO A O 1
ATOM 4601 N N . PHE A 1 335 ? 50.94026 54.48329 59.50094 1.000 40.48566 1148 PHE A N 1
ATOM 4602 C CA . PHE A 1 335 ? 52.04827 54.64497 58.56051 1.000 39.37880 1148 PHE A CA 1
ATOM 4603 C C . PHE A 1 335 ? 52.04539 53.60687 57.44414 1.000 44.38038 1148 PHE A C 1
ATOM 4604 O O . PHE A 1 335 ? 52.88194 53.70457 56.53748 1.000 45.83559 1148 PHE A O 1
ATOM 4621 N N . LEU A 1 336 ? 51.14518 52.62891 57.47468 1.000 45.44755 1149 LEU A N 1
ATOM 4622 C CA . LEU A 1 336 ? 51.01164 51.67684 56.38100 1.000 49.97173 1149 LEU A CA 1
ATOM 4623 C C . LEU A 1 336 ? 49.95828 52.09913 55.36434 1.000 50.42256 1149 LEU A C 1
ATOM 4624 O O . LEU A 1 336 ? 49.77625 51.40844 54.35702 1.000 49.75433 1149 LEU A O 1
ATOM 4640 N N . SER A 1 337 ? 49.26329 53.20327 55.60624 1.000 41.67014 1150 SER A N 1
ATOM 4641 C CA . SER A 1 337 ? 48.29401 53.74373 54.66840 1.000 45.60818 1150 SER A CA 1
ATOM 4642 C C . SER A 1 337 ? 48.86851 54.97132 53.97263 1.000 41.32755 1150 SER A C 1
ATOM 4643 O O . SER A 1 337 ? 49.89408 55.52679 54.37364 1.000 44.53887 1150 SER A O 1
ATOM 4651 N N . GLY A 1 338 ? 48.19164 55.38785 52.90645 1.000 41.75748 1151 GLY A N 1
ATOM 4652 C CA . GLY A 1 338 ? 48.51529 56.64553 52.27907 1.000 39.23893 1151 GLY A CA 1
ATOM 4653 C C . GLY A 1 338 ? 47.89643 57.81580 53.01443 1.000 38.94672 1151 GLY A C 1
ATOM 4654 O O . GLY A 1 338 ? 46.90597 57.68119 53.73042 1.000 39.08664 1151 GLY A O 1
ATOM 4658 N N . VAL A 1 339 ? 48.50536 58.98541 52.84480 1.000 38.52841 1152 VAL A N 1
ATOM 4659 C CA . VAL A 1 339 ? 48.01305 60.21771 53.45081 1.000 37.35343 1152 VAL A CA 1
ATOM 4660 C C . VAL A 1 339 ? 47.32644 61.04632 52.37541 1.000 34.47032 1152 VAL A C 1
ATOM 4661 O O . VAL A 1 339 ? 47.90885 61.31611 51.31737 1.000 38.68735 1152 VAL A O 1
ATOM 4674 N N . LYS A 1 340 ? 46.09130 61.45324 52.64832 1.000 39.63180 1153 LYS A N 1
ATOM 4675 C CA . LYS A 1 340 ? 45.31446 62.27420 51.72958 1.000 38.94169 1153 LYS A CA 1
ATOM 4676 C C . LYS A 1 340 ? 45.52899 63.74544 52.06635 1.000 37.71008 1153 LYS A C 1
ATOM 4677 O O . LYS A 1 340 ? 45.24077 64.17842 53.18677 1.000 36.64036 1153 LYS A O 1
ATOM 4696 N N . TYR A 1 341 ? 46.04200 64.50421 51.10205 1.000 42.37545 1154 TYR A N 1
ATOM 4697 C CA . TYR A 1 341 ? 46.12654 65.95845 51.18997 1.000 40.85115 1154 TYR A CA 1
ATOM 4698 C C . TYR A 1 341 ? 45.10590 66.54648 50.22552 1.000 40.20039 1154 TYR A C 1
ATOM 4699 O O . TYR A 1 341 ? 45.22177 66.36140 49.00915 1.000 48.31830 1154 TYR A O 1
ATOM 4717 N N . HIS A 1 342 ? 44.10611 67.23679 50.76556 1.000 38.73312 1155 HIS A N 1
ATOM 4718 C CA . HIS A 1 342 ? 43.08137 67.88654 49.96064 1.000 43.68336 1155 HIS A CA 1
ATOM 4719 C C . HIS A 1 342 ? 43.07123 69.37388 50.27636 1.000 44.89990 1155 HIS A C 1
ATOM 4720 O O . HIS A 1 342 ? 42.97412 69.76327 51.44371 1.000 40.69281 1155 HIS A O 1
ATOM 4734 N N . ALA A 1 343 ? 43.16863 70.19676 49.23627 1.000 44.15244 1156 ALA A N 1
ATOM 4735 C CA . ALA A 1 343 ? 43.17193 71.64560 49.38247 1.000 44.67424 1156 ALA A CA 1
ATOM 4736 C C . ALA A 1 343 ? 42.28356 72.24347 48.30540 1.000 49.13504 1156 ALA A C 1
ATOM 4737 O O . ALA A 1 343 ? 42.43998 71.92063 47.12410 1.000 52.02308 1156 ALA A O 1
ATOM 4744 N N . MET A 1 344 ? 41.35544 73.10776 48.70734 1.000 45.11821 1157 MET A N 1
ATOM 4745 C CA . MET A 1 344 ? 40.46003 73.76131 47.75863 1.000 54.20467 1157 MET A CA 1
ATOM 4746 C C . MET A 1 344 ? 40.57725 75.27440 47.87688 1.000 44.82861 1157 MET A C 1
ATOM 4747 O O . MET A 1 344 ? 40.29634 75.83308 48.95171 1.000 43.73013 1157 MET A O 1
ATOM 4761 N N . PRO A 1 345 ? 40.98318 75.97107 46.81849 1.000 49.71172 1158 PRO A N 1
ATOM 4762 C CA . PRO A 1 345 ? 41.01820 77.44037 46.85462 1.000 45.28190 1158 PRO A CA 1
ATOM 4763 C C . PRO A 1 345 ? 39.64637 78.01281 47.15655 1.000 51.37923 1158 PRO A C 1
ATOM 4764 O O . PRO A 1 345 ? 38.65272 77.27225 47.20670 1.000 49.13348 1158 PRO A O 1
ATOM 4775 N N . PRO A 1 346 ? 39.54731 79.32645 47.36247 1.000 50.15013 1159 PRO A N 1
ATOM 4776 C CA . PRO A 1 346 ? 38.23303 79.93119 47.61478 1.000 52.09854 1159 PRO A CA 1
ATOM 4777 C C . PRO A 1 346 ? 37.24143 79.62068 46.50360 1.000 59.40646 1159 PRO A C 1
ATOM 4778 O O . PRO A 1 346 ? 37.56760 79.67887 45.31609 1.000 54.71954 1159 PRO A O 1
ATOM 4789 N N . LEU A 1 347 ? 36.01769 79.28295 46.90978 1.000 64.08041 1160 LEU A N 1
ATOM 4790 C CA . LEU A 1 347 ? 34.91317 79.04389 45.98145 1.000 70.27620 1160 LEU A CA 1
ATOM 4791 C C . LEU A 1 347 ? 35.24660 77.94360 44.97689 1.000 72.41459 1160 LEU A C 1
ATOM 4792 O O . LEU A 1 347 ? 34.93671 78.04549 43.78766 1.000 80.09554 1160 LEU A O 1
ATOM 4808 N N . LYS A 1 348 ? 35.87858 76.87811 45.45934 1.000 66.09855 1161 LYS A N 1
ATOM 4809 C CA . LYS A 1 348 ? 36.09583 75.68216 44.65940 1.000 70.59591 1161 LYS A CA 1
ATOM 4810 C C . LYS A 1 348 ? 35.90802 74.46169 45.54502 1.000 71.96582 1161 LYS A C 1
ATOM 4811 O O . LYS A 1 348 ? 36.22613 74.4838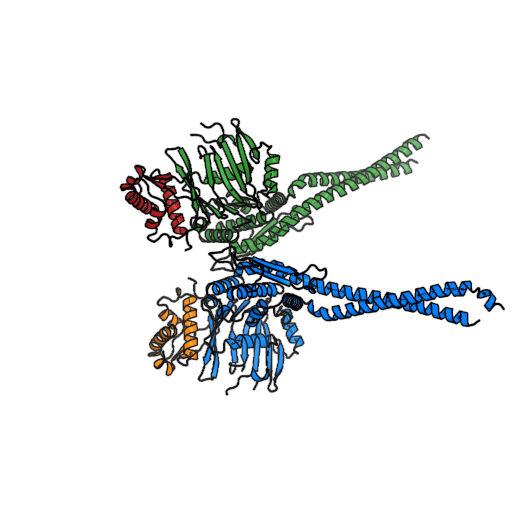5 46.73678 1.000 74.12860 1161 LYS A O 1
ATOM 4830 N N . ARG A 1 349 ? 35.37870 73.39478 44.95049 1.000 82.12241 1162 ARG A N 1
ATOM 4831 C CA . ARG A 1 349 ? 35.03718 72.20492 45.71780 1.000 90.10653 1162 ARG A CA 1
ATOM 4832 C C . ARG A 1 349 ? 34.74654 71.02600 44.79977 1.000 94.51344 1162 ARG A C 1
ATOM 4833 O O . ARG A 1 349 ? 33.58733 70.75049 44.47505 1.000 99.46192 1162 ARG A O 1
ATOM 4854 N N . PHE A 1 350 ? 35.79886 70.34121 44.35991 1.000 95.27693 1163 PHE A N 1
ATOM 4855 C CA . PHE A 1 350 ? 35.67854 69.04378 43.71197 1.000 103.31283 1163 PHE A CA 1
ATOM 4856 C C . PHE A 1 350 ? 36.64397 68.07761 44.38685 1.000 100.25367 1163 PHE A C 1
ATOM 4857 O O . PHE A 1 350 ? 37.61735 68.48430 45.02794 1.000 92.41011 1163 PHE A O 1
ATOM 4874 N N . ARG A 1 351 ? 36.36220 66.78258 44.23396 1.000 103.99385 1164 ARG A N 1
ATOM 4875 C CA . ARG A 1 351 ? 37.06882 65.77556 45.01741 1.000 108.21133 1164 ARG A CA 1
ATOM 4876 C C . ARG A 1 351 ? 38.52465 65.63043 44.59049 1.000 105.97096 1164 ARG A C 1
ATOM 4877 O O . ARG A 1 351 ? 39.38816 65.35983 45.43290 1.000 104.98354 1164 ARG A O 1
ATOM 4898 N N . ASP A 1 352 ? 38.82076 65.81622 43.30853 1.000 102.88863 1165 ASP A N 1
ATOM 4899 C CA . ASP A 1 352 ? 40.16170 65.61105 42.77676 1.000 99.11336 1165 ASP A CA 1
ATOM 4900 C C . ASP A 1 352 ? 40.88644 66.94216 42.62543 1.000 106.54886 1165 ASP A C 1
ATOM 4901 O O . ASP A 1 352 ? 40.31241 67.92033 42.13951 1.000 102.09101 1165 ASP A O 1
ATOM 4910 N N . MET A 1 353 ? 42.15760 66.96997 43.04195 1.000 114.10828 1166 MET A N 1
ATOM 4911 C CA . MET A 1 353 ? 42.94905 68.19088 42.97168 1.000 104.65708 1166 MET A CA 1
ATOM 4912 C C . MET A 1 353 ? 43.57225 68.42522 41.60233 1.000 99.42347 1166 MET A C 1
ATOM 4913 O O . MET A 1 353 ? 43.99303 69.55109 41.31293 1.000 85.72034 1166 MET A O 1
ATOM 4927 N N . GLU A 1 354 ? 43.66809 67.39349 40.76384 1.000 107.06897 1167 GLU A N 1
ATOM 4928 C CA . GLU A 1 354 ? 44.29095 67.56905 39.45810 1.000 108.31990 1167 GLU A CA 1
ATOM 4929 C C . GLU A 1 354 ? 43.49267 68.49744 38.55410 1.000 99.02904 1167 GLU A C 1
ATOM 4930 O O . GLU A 1 354 ? 43.99672 68.88377 37.49465 1.000 105.80221 1167 GLU A O 1
ATOM 4942 N N . HIS A 1 355 ? 42.27474 68.86879 38.94666 1.000 97.22801 1168 HIS A N 1
ATOM 4943 C CA . HIS A 1 355 ? 41.50463 69.87478 38.22892 1.000 98.80818 1168 HIS A CA 1
ATOM 4944 C C . HIS A 1 355 ? 41.86969 71.29972 38.63484 1.000 85.38962 1168 HIS A C 1
ATOM 4945 O O . HIS A 1 355 ? 41.24572 72.24423 38.13919 1.000 75.33708 1168 HIS A O 1
ATOM 4959 N N . LEU A 1 356 ? 42.84459 71.47967 39.52418 1.000 82.10506 1169 LEU A N 1
ATOM 4960 C CA . LEU A 1 356 ? 43.28925 72.80958 39.91003 1.000 66.15197 1169 LEU A CA 1
ATOM 4961 C C . LEU A 1 356 ? 44.29730 73.34815 38.89520 1.000 67.52148 1169 LEU A C 1
ATOM 4962 O O . LEU A 1 356 ? 44.94230 72.59561 38.15849 1.000 63.92762 1169 LEU A O 1
ATOM 4978 N N . SER A 1 357 ? 44.42974 74.67331 38.86699 1.000 60.22821 1170 SER A N 1
ATOM 4979 C CA . SER A 1 357 ? 45.40298 75.31350 37.99704 1.000 53.01424 1170 SER A CA 1
ATOM 4980 C C . SER A 1 357 ? 46.82020 75.06273 38.51047 1.000 50.96469 1170 SER A C 1
ATOM 4981 O O . SER A 1 357 ? 47.03458 74.63525 39.64651 1.000 52.70293 1170 SER A O 1
ATOM 4989 N N . GLY A 1 358 ? 47.80138 75.34768 37.65182 1.000 50.97920 1171 GLY A N 1
ATOM 4990 C CA . GLY A 1 358 ? 49.18936 75.22068 38.06247 1.000 46.29864 1171 GLY A CA 1
ATOM 4991 C C . GLY A 1 358 ? 49.54096 76.13491 39.21978 1.000 46.36122 1171 GLY A C 1
ATOM 4992 O O . GLY A 1 358 ? 50.28403 75.74905 40.12560 1.000 48.58211 1171 GLY A O 1
ATOM 4996 N N . GLY A 1 359 ? 49.01846 77.36219 39.20389 1.000 44.74074 1172 GLY A N 1
ATOM 4997 C CA . GLY A 1 359 ? 49.25331 78.26523 40.31721 1.000 44.16767 1172 GLY A CA 1
ATOM 4998 C C . GLY A 1 359 ? 48.63751 77.76005 41.60596 1.000 45.59922 1172 GLY A C 1
ATOM 4999 O O . GLY A 1 359 ? 49.27247 77.76944 42.66129 1.000 45.42878 1172 GLY A O 1
ATOM 5003 N N . GLU A 1 360 ? 47.38591 77.30375 41.53443 1.000 43.77908 1173 GLU A N 1
ATOM 5004 C CA . GLU A 1 360 ? 46.71850 76.77972 42.72054 1.000 43.35687 1173 GLU A CA 1
ATOM 5005 C C . GLU A 1 360 ? 47.43643 75.54899 43.25976 1.000 42.23458 1173 GLU A C 1
ATOM 5006 O O . GLU A 1 360 ? 47.56339 75.38225 44.47915 1.000 41.29001 1173 GLU A O 1
ATOM 5018 N N . LYS A 1 361 ? 47.91497 74.67588 42.36813 1.000 42.35989 1174 LYS A N 1
ATOM 5019 C CA . LYS A 1 361 ? 48.67070 73.50918 42.80905 1.000 45.94635 1174 LYS A CA 1
ATOM 5020 C C . LYS A 1 361 ? 49.96940 73.92253 43.49062 1.000 41.33753 1174 LYS A C 1
ATOM 5021 O O . LYS A 1 361 ? 50.35084 73.34922 44.51847 1.000 40.45507 1174 LYS A O 1
ATOM 5040 N N . THR A 1 362 ? 50.66368 74.91776 42.93203 1.000 42.98834 1175 THR A N 1
ATOM 5041 C CA . THR A 1 362 ? 51.92511 75.36323 43.51457 1.000 42.05187 1175 THR A CA 1
ATOM 5042 C C . THR A 1 362 ? 51.71496 75.89811 44.92483 1.000 39.26829 1175 THR A C 1
ATOM 5043 O O . THR A 1 362 ? 52.46725 75.56394 45.84799 1.000 39.55500 1175 THR A O 1
ATOM 5054 N N . MET A 1 363 ? 50.69128 76.73658 45.10829 1.000 35.77017 1176 MET A N 1
ATOM 5055 C CA . MET A 1 363 ? 50.44582 77.34062 46.41292 1.000 34.95016 1176 MET A CA 1
ATOM 5056 C C . MET A 1 363 ? 50.03125 76.29095 47.43799 1.000 34.88320 1176 MET A C 1
ATOM 5057 O O . MET A 1 363 ? 50.39802 76.38591 48.61446 1.000 33.59987 1176 MET A O 1
ATOM 5071 N N . ALA A 1 364 ? 49.27368 75.27825 47.01368 1.000 34.42310 1177 ALA A N 1
ATOM 5072 C CA . ALA A 1 364 ? 48.94228 74.18409 47.92034 1.000 31.44437 1177 ALA A CA 1
ATOM 5073 C C . ALA A 1 364 ? 50.18639 73.38752 48.29696 1.000 33.60952 1177 ALA A C 1
ATOM 5074 O O . ALA A 1 364 ? 50.32188 72.94090 49.44262 1.000 35.82084 1177 ALA A O 1
ATOM 5081 N N . ALA A 1 365 ? 51.10542 73.19854 47.34667 1.000 32.79727 1178 ALA A N 1
ATOM 5082 C CA . ALA A 1 365 ? 52.34149 72.48387 47.64127 1.000 35.18182 1178 ALA A CA 1
ATOM 5083 C C . ALA A 1 365 ? 53.21911 73.27489 48.60371 1.000 36.89150 1178 ALA A C 1
ATOM 5084 O O . ALA A 1 365 ? 53.79325 72.70814 49.54108 1.000 37.21370 1178 ALA A O 1
ATOM 5091 N N . LEU A 1 366 ? 53.33633 74.58674 48.39292 1.000 31.72536 1179 LEU A N 1
ATOM 5092 C CA . LEU A 1 366 ? 54.12456 75.40540 49.30545 1.000 34.48785 1179 LEU A CA 1
ATOM 5093 C C . LEU A 1 366 ? 53.54154 75.37258 50.71097 1.000 30.18223 1179 LEU A C 1
ATOM 5094 O O . LEU A 1 366 ? 54.28351 75.31799 51.69670 1.000 28.14658 1179 LEU A O 1
ATOM 5110 N N . ALA A 1 367 ? 52.21180 75.40263 50.82547 1.000 31.62244 1180 ALA A N 1
ATOM 5111 C CA . ALA A 1 367 ? 51.58728 75.34782 52.14223 1.000 31.29401 1180 ALA A CA 1
ATOM 5112 C C . ALA A 1 367 ? 51.95260 74.05942 52.86435 1.000 29.58068 1180 ALA A C 1
ATOM 5113 O O . ALA A 1 367 ? 52.26677 74.07585 54.05952 1.000 29.45153 1180 ALA A O 1
ATOM 5120 N N . LEU A 1 368 ? 51.92098 72.92973 52.15223 1.000 31.51843 1181 LEU A N 1
ATOM 5121 C CA . LEU A 1 368 ? 52.29331 71.65811 52.76510 1.000 30.55975 1181 LEU A CA 1
ATOM 5122 C C . LEU A 1 368 ? 53.76031 71.65977 53.17909 1.000 29.13593 1181 LEU A C 1
ATOM 5123 O O . LEU A 1 368 ? 54.10041 71.19856 54.27333 1.000 31.02865 1181 LEU A O 1
ATOM 5139 N N . LEU A 1 369 ? 54.64532 72.18641 52.32358 1.000 34.48738 1182 LEU A N 1
ATOM 5140 C CA . LEU A 1 369 ? 56.06592 72.23218 52.66364 1.000 27.80572 1182 LEU A CA 1
ATOM 5141 C C . LEU A 1 369 ? 56.30676 73.08034 53.90861 1.000 34.99117 1182 LEU A C 1
ATOM 5142 O O . LEU A 1 369 ? 57.06114 72.67787 54.80421 1.000 34.03169 1182 LEU A O 1
ATOM 5158 N N . PHE A 1 370 ? 55.66660 74.24907 53.99313 1.000 31.03661 1183 PHE A N 1
ATOM 5159 C CA . PHE A 1 370 ? 55.78743 75.07310 55.19093 1.000 33.26718 1183 PHE A CA 1
ATOM 5160 C C . PHE A 1 370 ? 55.27851 74.32504 56.41860 1.000 30.40746 1183 PHE A C 1
ATOM 5161 O O . PHE A 1 370 ? 55.92370 74.32062 57.47398 1.000 33.65419 1183 PHE A O 1
ATOM 5178 N N . ALA A 1 371 ? 54.10258 73.70310 56.30292 1.000 29.48389 1184 ALA A N 1
ATOM 5179 C CA . ALA A 1 371 ? 53.52646 72.99136 57.43682 1.000 34.90848 1184 ALA A CA 1
ATOM 5180 C C . ALA A 1 371 ? 54.42857 71.84788 57.88384 1.000 30.67341 1184 ALA A C 1
ATOM 5181 O O . ALA A 1 371 ? 54.57963 71.59991 59.08629 1.000 33.01886 1184 ALA A O 1
ATOM 5188 N N . ILE A 1 372 ? 55.04831 71.14639 56.93192 1.000 32.16117 1185 ILE A N 1
ATOM 5189 C CA . ILE A 1 372 ? 55.94060 70.04724 57.28663 1.000 33.51793 1185 ILE A CA 1
ATOM 5190 C C . ILE A 1 372 ? 57.17594 70.57641 58.00335 1.000 34.56468 1185 ILE A C 1
ATOM 5191 O O . ILE A 1 372 ? 57.57273 70.06143 59.05387 1.000 36.30577 1185 ILE A O 1
ATOM 5207 N N . HIS A 1 373 ? 57.81315 71.60318 57.43858 1.000 35.87632 1186 HIS A N 1
ATOM 5208 C CA . HIS A 1 373 ? 59.06393 72.10046 57.99824 1.000 33.54050 1186 HIS A CA 1
ATOM 5209 C C . HIS A 1 373 ? 58.86090 72.82090 59.32308 1.000 33.23451 1186 HIS A C 1
ATOM 5210 O O . HIS A 1 373 ? 59.83249 73.00905 60.06257 1.000 35.48861 1186 HIS A O 1
ATOM 5224 N N . SER A 1 374 ? 57.62631 73.21665 59.64703 1.000 35.08847 1187 SER A N 1
ATOM 5225 C CA . SER A 1 374 ? 57.35965 73.83987 60.93863 1.000 35.79621 1187 SER A CA 1
ATOM 5226 C C . SER A 1 374 ? 57.40637 72.83245 62.08232 1.000 34.30666 1187 SER A C 1
ATOM 5227 O O . SER A 1 374 ? 57.51979 73.23763 63.24394 1.000 39.75957 1187 SER A O 1
ATOM 5235 N N . TYR A 1 375 ? 57.33019 71.53387 61.78140 1.000 30.87067 1188 TYR A N 1
ATOM 5236 C CA . TYR A 1 375 ? 57.41779 70.52161 62.82917 1.000 32.98943 1188 TYR A CA 1
ATOM 5237 C C . TYR A 1 375 ? 58.76449 70.57907 63.54043 1.000 34.18679 1188 TYR A C 1
ATOM 5238 O O . TYR A 1 375 ? 58.83806 70.42370 64.76480 1.000 36.36769 1188 TYR A O 1
ATOM 5256 N N . GLN A 1 376 ? 59.83857 70.80987 62.79047 1.000 35.88759 1189 GLN A N 1
ATOM 5257 C CA . GLN A 1 376 ? 61.19918 70.87689 63.32652 1.000 32.21491 1189 GLN A CA 1
ATOM 5258 C C . GLN A 1 376 ? 61.80306 72.19495 62.86051 1.000 35.15728 1189 GLN A C 1
ATOM 5259 O O . GLN A 1 376 ? 62.52174 72.24583 61.85440 1.000 37.05054 1189 GLN A O 1
ATOM 5273 N N . PRO A 1 377 ? 61.53102 73.28720 63.57662 1.000 35.41782 1190 PRO A N 1
ATOM 5274 C CA . PRO A 1 377 ? 61.86317 74.62672 63.05844 1.000 40.02297 1190 PRO A CA 1
ATOM 5275 C C . PRO A 1 377 ? 63.36421 74.85793 62.95384 1.000 37.25435 1190 PRO A C 1
ATOM 5276 O O . PRO A 1 377 ? 64.09352 74.77076 63.94428 1.000 38.67028 1190 PRO A O 1
ATOM 5287 N N . SER A 1 378 ? 63.81787 75.17281 61.73646 1.000 35.83656 1191 SER A N 1
ATOM 5288 C CA . SER A 1 378 ? 65.18024 75.59852 61.45839 1.000 38.49713 1191 SER A CA 1
ATOM 5289 C C . SER A 1 378 ? 65.37811 77.05308 61.88510 1.000 36.26462 1191 SER A C 1
ATOM 5290 O O . SER A 1 378 ? 64.44333 77.85379 61.82450 1.000 40.71831 1191 SER A O 1
ATOM 5298 N N . PRO A 1 379 ? 66.58503 77.42568 62.32622 1.000 37.54668 1192 PRO A N 1
ATOM 5299 C CA . PRO A 1 379 ? 66.82296 78.84664 62.63160 1.000 41.48593 1192 PRO A CA 1
ATOM 5300 C C . PRO A 1 379 ? 66.77883 79.73011 61.40042 1.000 38.84386 1192 PRO A C 1
ATOM 5301 O O . PRO A 1 379 ? 66.43828 80.91357 61.51292 1.000 37.74234 1192 PRO A O 1
ATOM 5312 N N . PHE A 1 380 ? 67.11965 79.19660 60.23040 1.000 37.14292 1193 PHE A N 1
ATOM 5313 C CA . PHE A 1 380 ? 67.01952 79.93225 58.97975 1.000 40.22602 1193 PHE A CA 1
ATOM 5314 C C . PHE A 1 380 ? 66.31946 79.06063 57.94789 1.000 34.15087 1193 PHE A C 1
ATOM 5315 O O . PHE A 1 380 ? 66.20057 77.84335 58.10444 1.000 32.97823 1193 PHE A O 1
ATOM 5332 N N . PHE A 1 381 ? 65.86504 79.70085 56.87760 1.000 32.57060 1194 PHE A N 1
ATOM 5333 C CA . PHE A 1 381 ? 65.00308 79.03350 55.90925 1.000 36.58527 1194 PHE A CA 1
ATOM 5334 C C . PHE A 1 381 ? 65.30389 79.58211 54.52483 1.000 37.58263 1194 PHE A C 1
ATOM 5335 O O . PHE A 1 381 ? 65.15306 80.78529 54.28555 1.000 35.58160 1194 PHE A O 1
ATOM 5352 N N . VAL A 1 382 ? 65.72507 78.69910 53.62203 1.000 31.16265 1195 VAL A N 1
ATOM 5353 C CA . VAL A 1 382 ? 66.18492 79.07244 52.28829 1.000 34.52641 1195 VAL A CA 1
ATOM 5354 C C . VAL A 1 382 ? 65.11256 78.67097 51.28709 1.000 35.74285 1195 VAL A C 1
ATOM 5355 O O . VAL A 1 382 ? 64.77244 77.48781 51.17360 1.000 32.96158 1195 VAL A O 1
ATOM 5368 N N . LEU A 1 383 ? 64.59394 79.64928 50.54972 1.000 34.00985 1196 LEU A N 1
ATOM 5369 C CA . LEU A 1 383 ? 63.51683 79.43206 49.58822 1.000 36.92522 1196 LEU A CA 1
ATOM 5370 C C . LEU A 1 383 ? 64.02818 79.68322 48.17581 1.000 42.38035 1196 LEU A C 1
ATOM 5371 O O . LEU A 1 383 ? 64.46904 80.79240 47.86200 1.000 39.33849 1196 LEU A O 1
ATOM 5387 N N . ASP A 1 384 ? 63.94986 78.65451 47.32697 1.000 36.75811 1197 ASP A N 1
ATOM 5388 C CA . ASP A 1 384 ? 64.35235 78.74657 45.92831 1.000 37.29489 1197 ASP A CA 1
ATOM 5389 C C . ASP A 1 384 ? 63.51548 79.76263 45.16079 1.000 45.95396 1197 ASP A C 1
ATOM 5390 O O . ASP A 1 384 ? 62.58350 80.36345 45.70707 1.000 41.95008 1197 ASP A O 1
ATOM 5399 N N . GLU A 1 385 ? 63.82753 79.94464 43.87917 1.000 42.99948 1198 GLU A N 1
ATOM 5400 C CA . GLU A 1 385 ? 63.18166 80.97166 43.05648 1.000 50.04448 1198 GLU A CA 1
ATOM 5401 C C . GLU A 1 385 ? 61.78438 80.50889 42.61971 1.000 46.54001 1198 GLU A C 1
ATOM 5402 O O . GLU A 1 385 ? 61.49863 80.30344 41.44802 1.000 50.88899 1198 GLU A O 1
ATOM 5414 N N . VAL A 1 386 ? 60.89167 80.38195 43.61398 1.000 47.83542 1199 VAL A N 1
ATOM 5415 C CA . VAL A 1 386 ? 59.51986 79.95765 43.32796 1.000 46.71696 1199 VAL A CA 1
ATOM 5416 C C . VAL A 1 386 ? 58.65421 81.09053 42.78075 1.000 49.93597 1199 VAL A C 1
ATOM 5417 O O . VAL A 1 386 ? 57.63830 80.82220 42.12160 1.000 46.79527 1199 VAL A O 1
ATOM 5430 N N . ASP A 1 387 ? 59.01958 82.35046 43.03020 1.000 44.36604 1200 ASP A N 1
ATOM 5431 C CA . ASP A 1 387 ? 58.20874 83.45796 42.53818 1.000 47.13136 1200 ASP A CA 1
ATOM 5432 C C . ASP A 1 387 ? 58.31278 83.62096 41.02485 1.000 48.11408 1200 ASP A C 1
ATOM 5433 O O . ASP A 1 387 ? 57.47382 84.30743 40.43088 1.000 46.25703 1200 ASP A O 1
ATOM 5442 N N . ALA A 1 388 ? 59.30322 82.98337 40.39305 1.000 48.47226 1201 ALA A N 1
ATOM 5443 C CA . ALA A 1 388 ? 59.45291 83.05485 38.94347 1.000 49.83833 1201 ALA A CA 1
ATOM 5444 C C . ALA A 1 388 ? 58.15643 82.70013 38.22225 1.000 52.59242 1201 ALA A C 1
ATOM 5445 O O . ALA A 1 388 ? 57.68702 83.44888 37.35732 1.000 53.15859 1201 ALA A O 1
ATOM 5452 N N . ALA A 1 389 ? 57.55990 81.56234 38.56948 1.000 52.64623 1202 ALA A N 1
ATOM 5453 C CA . ALA A 1 389 ? 56.42294 81.02731 37.83112 1.000 54.09385 1202 ALA A CA 1
ATOM 5454 C C . ALA A 1 389 ? 55.07335 81.53035 38.32895 1.000 47.39591 1202 ALA A C 1
ATOM 5455 O O . ALA A 1 389 ? 54.05017 81.21380 37.71429 1.000 52.76539 1202 ALA A O 1
ATOM 5462 N N . LEU A 1 390 ? 55.03945 82.30558 39.40640 1.000 46.69780 1203 LEU A N 1
ATOM 5463 C CA . LEU A 1 390 ? 53.78435 82.67319 40.04509 1.000 48.58679 1203 LEU A CA 1
ATOM 5464 C C . LEU A 1 390 ? 53.23338 83.97757 39.48343 1.000 49.28683 1203 LEU A C 1
ATOM 5465 O O . LEU A 1 390 ? 53.98404 84.88362 39.11401 1.000 48.27802 1203 LEU A O 1
ATOM 5481 N N . ASP A 1 391 ? 51.90396 84.06307 39.42188 1.000 49.14827 1204 ASP A N 1
ATOM 5482 C CA . ASP A 1 391 ? 51.26221 85.31117 39.04408 1.000 47.33370 1204 ASP A CA 1
ATOM 5483 C C . ASP A 1 391 ? 51.41611 86.32892 40.17235 1.000 48.91300 1204 ASP A C 1
ATOM 5484 O O . ASP A 1 391 ? 51.82568 86.00344 41.29045 1.000 47.13774 1204 ASP A O 1
ATOM 5493 N N . ASN A 1 392 ? 51.07361 87.58243 39.86836 1.000 48.83735 1205 ASN A N 1
ATOM 5494 C CA . ASN A 1 392 ? 51.35769 88.66812 40.80115 1.000 45.31885 1205 ASN A CA 1
ATOM 5495 C C . ASN A 1 392 ? 50.60699 88.49071 42.11341 1.000 36.58672 1205 ASN A C 1
ATOM 5496 O O . ASN A 1 392 ? 51.14719 88.78199 43.18662 1.000 39.79720 1205 ASN A O 1
ATOM 5507 N N . ALA A 1 393 ? 49.35666 88.02527 42.05153 1.000 40.59400 1206 ALA A N 1
ATOM 5508 C CA . ALA A 1 393 ? 48.58071 87.84205 43.27282 1.000 44.54008 1206 ALA A CA 1
ATOM 5509 C C . ALA A 1 393 ? 49.25357 86.84545 44.20817 1.000 39.46945 1206 ALA A C 1
ATOM 5510 O O . ALA A 1 393 ? 49.29164 87.05314 45.42677 1.000 39.66477 1206 ALA A O 1
ATOM 5517 N N . ASN A 1 394 ? 49.78885 85.75347 43.65743 1.000 42.21822 1207 ASN A N 1
ATOM 5518 C CA . ASN A 1 394 ? 50.42369 84.74314 44.49648 1.000 41.20034 1207 ASN A CA 1
ATOM 5519 C C . ASN A 1 394 ? 51.78673 85.21248 44.99090 1.000 34.99066 1207 ASN A C 1
ATOM 5520 O O . ASN A 1 394 ? 52.16886 84.92616 46.13115 1.000 40.44546 1207 ASN A O 1
ATOM 5531 N N . VAL A 1 395 ? 52.53077 85.94416 44.15753 1.000 41.56215 1208 VAL A N 1
ATOM 5532 C CA . VAL A 1 395 ? 53.77835 86.54638 44.61898 1.000 39.15113 1208 VAL A CA 1
ATOM 5533 C C . VAL A 1 395 ? 53.51628 87.44231 45.82317 1.000 38.11498 1208 VAL A C 1
ATOM 5534 O O . VAL A 1 395 ? 54.29869 87.46709 46.78144 1.000 38.66696 1208 VAL A O 1
ATOM 5547 N N . GLU A 1 396 ? 52.41920 88.20286 45.78954 1.000 35.84890 1209 GLU A N 1
ATOM 5548 C CA . GLU A 1 396 ? 52.08622 89.06671 46.91593 1.000 37.61212 1209 GLU A CA 1
ATOM 5549 C C . GLU A 1 396 ? 51.82216 88.25237 48.17555 1.000 36.28882 1209 GLU A C 1
ATOM 5550 O O . GLU A 1 396 ? 52.24533 88.63369 49.27294 1.000 37.18440 1209 GLU A O 1
ATOM 5562 N N . LYS A 1 397 ? 51.11508 87.12979 48.03949 1.000 37.72244 1210 LYS A N 1
ATOM 5563 C CA . LYS A 1 397 ? 50.80033 86.30382 49.20006 1.000 38.81543 1210 LYS A CA 1
ATOM 5564 C C . LYS A 1 397 ? 52.05706 85.66749 49.78484 1.000 35.49467 1210 LYS A C 1
ATOM 5565 O O . LYS A 1 397 ? 52.19579 85.57987 51.00992 1.000 36.32486 1210 LYS A O 1
ATOM 5584 N N . ILE A 1 398 ? 52.99001 85.22467 48.93597 1.000 37.95168 1211 ILE A N 1
ATOM 5585 C CA . ILE A 1 398 ? 54.26904 84.73514 49.44734 1.000 35.29540 1211 ILE A CA 1
ATOM 5586 C C . ILE A 1 398 ? 54.98646 85.84960 50.20188 1.000 33.30475 1211 ILE A C 1
ATOM 5587 O O . ILE A 1 398 ? 55.51745 85.64192 51.29901 1.000 36.56110 1211 ILE A O 1
ATOM 5603 N N . LYS A 1 399 ? 55.02080 87.05050 49.61484 1.000 36.62591 1212 LYS A N 1
ATOM 5604 C CA . LYS A 1 399 ? 55.65502 88.18665 50.27505 1.000 36.56370 1212 LYS A CA 1
ATOM 5605 C C . LYS A 1 399 ? 55.04477 88.43150 51.64980 1.000 36.21466 1212 LYS A C 1
ATOM 5606 O O . LYS A 1 399 ? 55.76521 88.60396 52.63997 1.000 33.15706 1212 LYS A O 1
ATOM 5625 N N . LYS A 1 400 ? 53.71059 88.47565 51.72514 1.000 38.55880 1213 LYS A N 1
ATOM 5626 C CA . LYS A 1 400 ? 53.04784 88.72311 53.00191 1.000 37.03152 1213 LYS A CA 1
ATOM 5627 C C . LYS A 1 400 ? 53.37608 87.62980 54.01085 1.000 35.75832 1213 LYS A C 1
ATOM 5628 O O . LYS A 1 400 ? 53.65284 87.91567 55.18183 1.000 36.46995 1213 LYS A O 1
ATOM 5647 N N . TYR A 1 401 ? 53.35668 86.36983 53.57459 1.000 31.89466 1214 TYR A N 1
ATOM 5648 C CA . TYR A 1 401 ? 53.67594 85.26671 54.47423 1.000 32.86538 1214 TYR A CA 1
ATOM 5649 C C . TYR A 1 401 ? 55.08911 85.40361 55.02992 1.000 35.71437 1214 TYR A C 1
ATOM 5650 O O . TYR A 1 401 ? 55.31363 85.23267 56.23374 1.000 37.04763 1214 TYR A O 1
ATOM 5668 N N . ILE A 1 402 ? 56.05984 85.71593 54.16711 1.000 34.67385 1215 ILE A N 1
ATOM 5669 C CA . ILE A 1 402 ? 57.44076 85.84278 54.62522 1.000 37.07647 1215 ILE A CA 1
ATOM 5670 C C . ILE A 1 402 ? 57.56278 86.97602 55.63949 1.000 34.83461 1215 ILE A C 1
ATOM 5671 O O . ILE A 1 402 ? 58.13967 86.80466 56.71989 1.000 31.65015 1215 ILE A O 1
ATOM 5687 N N . ARG A 1 403 ? 57.02457 88.15455 55.30904 1.000 37.48161 1216 ARG A N 1
ATOM 5688 C CA . ARG A 1 403 ? 57.16282 89.28990 56.21667 1.000 34.75242 1216 ARG A CA 1
ATOM 5689 C C . ARG A 1 403 ? 56.50645 89.01437 57.56447 1.000 36.56863 1216 ARG A C 1
ATOM 5690 O O . ARG A 1 403 ? 56.94579 89.54985 58.58864 1.000 37.56127 1216 ARG A O 1
ATOM 5711 N N . GLU A 1 404 ? 55.45764 88.19014 57.58986 1.000 37.93636 1217 GLU A N 1
ATOM 5712 C CA . GLU A 1 404 ? 54.77932 87.88324 58.84228 1.000 41.21533 1217 GLU A CA 1
ATOM 5713 C C . GLU A 1 404 ? 55.48965 86.80937 59.65622 1.000 38.08118 1217 GLU A C 1
ATOM 5714 O O . GLU A 1 404 ? 55.07077 86.53914 60.78708 1.000 37.45108 1217 GLU A O 1
ATOM 5726 N N . HIS A 1 405 ? 56.54775 86.19569 59.11970 1.000 37.45265 1218 HIS A N 1
ATOM 5727 C CA . HIS A 1 405 ? 57.30564 85.19062 59.85055 1.000 37.33508 1218 HIS A CA 1
ATOM 5728 C C . HIS A 1 405 ? 58.79526 85.48363 59.95273 1.000 35.82248 1218 HIS A C 1
ATOM 5729 O O . HIS A 1 405 ? 59.44988 84.93060 60.84158 1.000 39.09425 1218 HIS A O 1
ATOM 5743 N N . ALA A 1 406 ? 59.34644 86.33651 59.09451 1.000 37.78614 1219 ALA A N 1
ATOM 5744 C CA . ALA A 1 406 ? 60.78886 86.56968 59.07949 1.000 37.14948 1219 ALA A CA 1
ATOM 5745 C C . ALA A 1 406 ? 61.18907 87.41822 60.27923 1.000 38.63556 1219 ALA A C 1
ATOM 5746 O O . ALA A 1 406 ? 60.80312 88.58677 60.38644 1.000 37.57640 1219 ALA A O 1
ATOM 5753 N N . GLY A 1 407 ? 61.97719 86.82956 61.17514 1.000 42.36306 1220 GLY A N 1
ATOM 5754 C CA . GLY A 1 407 ? 62.52054 87.52259 62.31664 1.000 40.58198 1220 GLY A CA 1
ATOM 5755 C C . GLY A 1 407 ? 63.36223 86.57549 63.14570 1.000 41.52016 1220 GLY A C 1
ATOM 5756 O O . GLY A 1 407 ? 63.67235 85.45923 62.71809 1.000 44.24553 1220 GLY A O 1
ATOM 5760 N N . PRO A 1 408 ? 63.75061 86.99563 64.34705 1.000 45.46514 1221 PRO A N 1
ATOM 5761 C CA . PRO A 1 408 ? 64.52556 86.10123 65.21802 1.000 44.96122 1221 PRO A CA 1
ATOM 5762 C C . PRO A 1 408 ? 63.83037 84.75853 65.39353 1.000 45.14128 1221 PRO A C 1
ATOM 5763 O O . PRO A 1 408 ? 62.65037 84.68623 65.74658 1.000 44.67901 1221 PRO A O 1
ATOM 5774 N N . GLY A 1 409 ? 64.57361 83.68622 65.13550 1.000 47.41144 1222 GLY A N 1
ATOM 5775 C CA . GLY A 1 409 ? 64.04082 82.34711 65.16417 1.000 45.19646 1222 GLY A CA 1
ATOM 5776 C C . GLY A 1 409 ? 63.68399 81.78350 63.80412 1.000 43.49189 1222 GLY A C 1
ATOM 5777 O O . GLY A 1 409 ? 63.62517 80.55746 63.65524 1.000 47.89602 1222 GLY A O 1
ATOM 5781 N N . MET A 1 410 ? 63.43748 82.64165 62.81034 1.000 42.42570 1223 MET A N 1
ATOM 5782 C CA . MET A 1 410 ? 63.21536 82.16846 61.44140 1.000 43.17625 1223 MET A CA 1
ATOM 5783 C C . MET A 1 410 ? 63.74619 83.24046 60.48403 1.000 40.40354 1223 MET A C 1
ATOM 5784 O O . MET A 1 410 ? 63.01342 84.13713 60.06008 1.000 38.03369 1223 MET A O 1
ATOM 5798 N N . GLN A 1 411 ? 65.03158 83.13243 60.16056 1.000 36.18230 1224 GLN A N 1
ATOM 5799 C CA . GLN A 1 411 ? 65.64700 83.94743 59.12293 1.000 34.54621 1224 GLN A CA 1
ATOM 5800 C C . GLN A 1 411 ? 65.29697 83.38420 57.75191 1.000 36.81064 1224 GLN A C 1
ATOM 5801 O O . GLN A 1 411 ? 65.34323 82.17119 57.53695 1.000 36.60417 1224 GLN A O 1
ATOM 5815 N N . PHE A 1 412 ? 64.94458 84.27426 56.82058 1.000 30.80138 1225 PHE A N 1
ATOM 5816 C CA . PHE A 1 412 ? 64.60142 83.89107 55.45388 1.000 33.45350 1225 PHE A CA 1
ATOM 5817 C C . PHE A 1 412 ? 65.69287 84.33473 54.48614 1.000 35.44930 1225 PHE A C 1
ATOM 5818 O O . PHE A 1 412 ? 66.11796 85.49425 54.51244 1.000 32.88878 1225 PHE A O 1
ATOM 5835 N N . ILE A 1 413 ? 66.13042 83.41383 53.63156 1.000 30.67267 1226 ILE A N 1
ATOM 5836 C CA . ILE A 1 413 ? 67.00691 83.70867 52.50017 1.000 33.90083 1226 ILE A CA 1
ATOM 5837 C C . ILE A 1 413 ? 66.26989 83.24460 51.25019 1.000 35.40243 1226 ILE A C 1
ATOM 5838 O O . ILE A 1 413 ? 65.97516 82.04990 51.11120 1.000 35.23464 1226 ILE A O 1
ATOM 5854 N N . VAL A 1 414 ? 65.96177 84.17426 50.34823 1.000 30.22481 1227 VAL A N 1
ATOM 5855 C CA . VAL A 1 414 ? 65.09462 83.88845 49.20947 1.000 32.73030 1227 VAL A CA 1
ATOM 5856 C C . VAL A 1 414 ? 65.82743 84.21090 47.91431 1.000 36.63865 1227 VAL A C 1
ATOM 5857 O O . VAL A 1 414 ? 66.40873 85.29274 47.77509 1.000 38.77808 1227 VAL A O 1
ATOM 5870 N N . ILE A 1 415 ? 65.79468 83.27718 46.96805 1.000 38.51760 1228 ILE A N 1
ATOM 5871 C CA . ILE A 1 415 ? 66.15860 83.57977 45.58656 1.000 40.78661 1228 ILE A CA 1
ATOM 5872 C C . ILE A 1 415 ? 64.91116 84.13938 44.91239 1.000 47.37991 1228 ILE A C 1
ATOM 5873 O O . ILE A 1 415 ? 63.87218 83.47162 44.86694 1.000 42.65779 1228 ILE A O 1
ATOM 5889 N N . SER A 1 416 ? 65.00084 85.36322 44.39795 1.000 44.93135 1229 SER A N 1
ATOM 5890 C CA . SER A 1 416 ? 63.81886 86.07325 43.93226 1.000 45.09662 1229 SER A CA 1
ATOM 5891 C C . SER A 1 416 ? 64.04000 86.64943 42.54417 1.000 49.02907 1229 SER A C 1
ATOM 5892 O O . SER A 1 416 ? 65.02575 87.35627 42.30633 1.000 46.30664 1229 SER A O 1
ATOM 5900 N N . LEU A 1 417 ? 63.10935 86.35148 41.63509 1.000 54.20607 1230 LEU A N 1
ATOM 5901 C CA . LEU A 1 417 ? 63.09249 86.94808 40.30715 1.000 50.88233 1230 LEU A CA 1
ATOM 5902 C C . LEU A 1 417 ? 62.16303 88.14897 40.20507 1.000 52.57395 1230 LEU A C 1
ATOM 5903 O O . LEU A 1 417 ? 62.35252 88.98446 39.31510 1.000 53.24848 1230 LEU A O 1
ATOM 5919 N N . LYS A 1 418 ? 61.17707 88.25942 41.09976 1.000 48.52030 1231 LYS A N 1
ATOM 5920 C CA . LYS A 1 418 ? 60.09346 89.21967 40.93597 1.000 40.24671 1231 LYS A CA 1
ATOM 5921 C C . LYS A 1 418 ? 60.28669 90.40005 41.87268 1.000 47.17659 1231 LYS A C 1
ATOM 5922 O O . LYS A 1 418 ? 60.36236 90.20207 43.09711 1.000 42.10254 1231 LYS A O 1
ATOM 5941 N N . PRO A 1 419 ? 60.36254 91.63205 41.35953 1.000 43.70030 1232 PRO A N 1
ATOM 5942 C CA . PRO A 1 419 ? 60.52372 92.78428 42.26256 1.000 40.07273 1232 PRO A CA 1
ATOM 5943 C C . PRO A 1 419 ? 59.42133 92.90026 43.29686 1.000 40.59856 1232 PRO A C 1
ATOM 5944 O O . PRO A 1 419 ? 59.68033 93.35783 44.41622 1.000 38.50244 1232 PRO A O 1
ATOM 5955 N N . ALA A 1 420 ? 58.18945 92.51526 42.95422 1.000 43.37323 1233 ALA A N 1
ATOM 5956 C CA . ALA A 1 420 ? 57.10495 92.57386 43.92587 1.000 46.23448 1233 ALA A CA 1
ATOM 5957 C C . ALA A 1 420 ? 57.45862 91.81269 45.19376 1.000 43.42317 1233 ALA A C 1
ATOM 5958 O O . ALA A 1 420 ? 56.94664 92.12949 46.27356 1.000 46.42895 1233 ALA A O 1
ATOM 5965 N N . LEU A 1 421 ? 58.32650 90.80637 45.08529 1.000 41.22644 1234 LEU A N 1
ATOM 5966 C CA . LEU A 1 421 ? 58.78550 90.07549 46.25972 1.000 39.07984 1234 LEU A CA 1
ATOM 5967 C C . LEU A 1 421 ? 60.05930 90.68824 46.84209 1.000 38.08104 1234 LEU A C 1
ATOM 5968 O O . LEU A 1 421 ? 60.08626 91.05917 48.01944 1.000 30.59921 1234 LEU A O 1
ATOM 5984 N N . PHE A 1 422 ? 61.12429 90.80683 46.04126 1.000 37.92821 1235 PHE A N 1
ATOM 5985 C CA . PHE A 1 422 ? 62.40039 91.17349 46.64662 1.000 35.66110 1235 PHE A CA 1
ATOM 5986 C C . PHE A 1 422 ? 62.47664 92.64969 47.02330 1.000 39.73546 1235 PHE A C 1
ATOM 5987 O O . PHE A 1 422 ? 63.33048 93.01615 47.83512 1.000 41.08252 1235 PHE A O 1
ATOM 6004 N N . GLN A 1 423 ? 61.58455 93.49754 46.50772 1.000 41.85062 1236 GLN A N 1
ATOM 6005 C CA . GLN A 1 423 ? 61.57323 94.88299 46.96514 1.000 39.65837 1236 GLN A CA 1
ATOM 6006 C C . GLN A 1 423 ? 61.07015 95.01980 48.39744 1.000 44.88697 1236 GLN A C 1
ATOM 6007 O O . GLN A 1 423 ? 61.18833 96.10623 48.97511 1.000 42.17278 1236 GLN A O 1
ATOM 6021 N N . ALA A 1 424 ? 60.52184 93.95420 48.98258 1.000 41.84766 1237 ALA A N 1
ATOM 6022 C CA . ALA A 1 424 ? 60.03361 93.97590 50.35501 1.000 39.47298 1237 ALA A CA 1
ATOM 6023 C C . ALA A 1 424 ? 61.02153 93.37263 51.34612 1.000 35.02801 1237 ALA A C 1
ATOM 6024 O O . ALA A 1 424 ? 60.70488 93.27695 52.53586 1.000 41.16821 1237 ALA A O 1
ATOM 6031 N N . SER A 1 425 ? 62.20399 92.96939 50.88964 1.000 36.85008 1238 SER A N 1
ATOM 6032 C CA . SER A 1 425 ? 63.18545 92.35428 51.76674 1.000 36.53204 1238 SER A CA 1
ATOM 6033 C C . SER A 1 425 ? 63.72712 93.36920 52.77010 1.000 40.68130 1238 SER A C 1
ATOM 6034 O O . SER A 1 425 ? 63.61408 94.58580 52.59335 1.000 39.58994 1238 SER A O 1
ATOM 6042 N N . GLU A 1 426 ? 64.32327 92.84739 53.84397 1.000 38.89359 1239 GLU A N 1
ATOM 6043 C CA . GLU A 1 426 ? 65.12157 93.69351 54.72118 1.000 36.27957 1239 GLU A CA 1
ATOM 6044 C C . GLU A 1 426 ? 66.43952 94.07398 54.05939 1.000 41.35795 1239 GLU A C 1
ATOM 6045 O O . GLU A 1 426 ? 66.96825 95.16242 54.31397 1.000 36.64737 1239 GLU A O 1
ATOM 6057 N N . SER A 1 427 ? 66.97225 93.20472 53.20074 1.000 34.59607 1240 SER A N 1
ATOM 6058 C CA . SER A 1 427 ? 68.22910 93.47488 52.51638 1.000 36.41807 1240 SER A CA 1
ATOM 6059 C C . SER A 1 427 ? 68.28428 92.65091 51.23871 1.000 38.87635 1240 SER A C 1
ATOM 6060 O O . SER A 1 427 ? 67.54770 91.67501 51.07497 1.000 37.72363 1240 SER A O 1
ATOM 6068 N N . LEU A 1 428 ? 69.17901 93.05374 50.33775 1.000 36.68712 1241 LEU A N 1
ATOM 6069 C CA . LEU A 1 428 ? 69.33557 92.39833 49.05011 1.000 35.43075 1241 LEU A CA 1
ATOM 6070 C C . LEU A 1 428 ? 70.78374 91.97886 48.84485 1.000 42.50657 1241 LEU A C 1
ATOM 6071 O O . LEU A 1 428 ? 71.71269 92.64587 49.30734 1.000 41.52034 1241 LEU A O 1
ATOM 6087 N N . ILE A 1 429 ? 70.96358 90.85938 48.15051 1.000 37.17048 1242 ILE A N 1
ATOM 6088 C CA . ILE A 1 429 ? 72.25679 90.46371 47.60385 1.000 42.00271 1242 ILE A CA 1
ATOM 6089 C C . ILE A 1 429 ? 72.08896 90.42706 46.09290 1.000 42.25040 1242 ILE A C 1
ATOM 6090 O O . ILE A 1 429 ? 71.35927 89.58458 45.55975 1.000 40.32059 1242 ILE A O 1
ATOM 6106 N N . GLY A 1 430 ? 72.77012 91.34536 45.39341 1.000 44.50983 1243 GLY A N 1
ATOM 6107 C CA . GLY A 1 430 ? 72.76650 91.36070 43.94471 1.000 41.27388 1243 GLY A CA 1
ATOM 6108 C C . GLY A 1 430 ? 73.97255 90.62516 43.40029 1.000 40.87083 1243 GLY A C 1
ATOM 6109 O O . GLY A 1 430 ? 75.09524 90.80233 43.88374 1.000 41.74102 1243 GLY A O 1
ATOM 6113 N N . VAL A 1 431 ? 73.73071 89.79348 42.39039 1.000 45.03564 1244 VAL A N 1
ATOM 6114 C CA . VAL A 1 431 ? 74.77568 89.01429 41.73429 1.000 49.67182 1244 VAL A CA 1
ATOM 6115 C C . VAL A 1 431 ? 74.86733 89.49067 40.29154 1.000 54.02496 1244 VAL A C 1
ATOM 6116 O O . VAL A 1 431 ? 73.86336 89.47987 39.56752 1.000 55.36227 1244 VAL A O 1
ATOM 6129 N N . TYR A 1 432 ? 76.06189 89.90901 39.87440 1.000 53.19330 1245 TYR A N 1
ATOM 6130 C CA . TYR A 1 432 ? 76.29620 90.31227 38.49557 1.000 60.17573 1245 TYR A CA 1
ATOM 6131 C C . TYR A 1 432 ? 77.54061 89.61864 37.95920 1.000 61.97190 1245 TYR A C 1
ATOM 6132 O O . TYR A 1 432 ? 78.33792 89.04537 38.70632 1.000 58.79014 1245 TYR A O 1
ATOM 6150 N N . ARG A 1 433 ? 77.69284 89.67923 36.64060 1.000 63.15991 1246 ARG A N 1
ATOM 6151 C CA . ARG A 1 433 ? 78.81961 89.07263 35.94764 1.000 64.46180 1246 ARG A CA 1
ATOM 6152 C C . ARG A 1 433 ? 79.83167 90.15522 35.59861 1.000 66.52811 1246 ARG A C 1
ATOM 6153 O O . ARG A 1 433 ? 79.49008 91.13999 34.93470 1.000 62.06407 1246 ARG A O 1
ATOM 6174 N N . ASP A 1 434 ? 81.06605 89.97808 36.05806 1.000 72.15177 1247 ASP A N 1
ATOM 6175 C CA . ASP A 1 434 ? 82.19363 90.78545 35.59781 1.000 76.84044 1247 ASP A CA 1
ATOM 6176 C C . ASP A 1 434 ? 82.80199 90.03917 34.41608 1.000 79.08359 1247 ASP A C 1
ATOM 6177 O O . ASP A 1 434 ? 83.53118 89.06023 34.59496 1.000 73.63199 1247 ASP A O 1
ATOM 6186 N N . GLN A 1 435 ? 82.49447 90.49207 33.19849 1.000 84.07627 1248 GLN A N 1
ATOM 6187 C CA . GLN A 1 435 ? 82.85227 89.71098 32.01871 1.000 84.72219 1248 GLN A CA 1
ATOM 6188 C C . GLN A 1 435 ? 84.34577 89.79469 31.72249 1.000 79.46243 1248 GLN A C 1
ATOM 6189 O O . GLN A 1 435 ? 84.94469 88.81402 31.26532 1.000 79.65231 1248 GLN A O 1
ATOM 6203 N N . GLU A 1 436 ? 84.97050 90.94758 31.97901 1.000 77.11195 1249 GLU A N 1
ATOM 6204 C CA . GLU A 1 436 ? 86.40698 91.06154 31.74738 1.000 81.19277 1249 GLU A CA 1
ATOM 6205 C C . GLU A 1 436 ? 87.18653 90.12739 32.66670 1.000 81.53030 1249 GLU A C 1
ATOM 6206 O O . GLU A 1 436 ? 88.15989 89.49437 32.24080 1.000 83.08473 1249 GLU A O 1
ATOM 6218 N N . ALA A 1 437 ? 86.77271 90.02455 33.92982 1.000 82.65975 1250 ALA A N 1
ATOM 6219 C CA . ALA A 1 437 ? 87.41525 89.13202 34.88441 1.000 74.38652 1250 ALA A CA 1
ATOM 6220 C C . ALA A 1 437 ? 86.86274 87.71415 34.83506 1.000 74.37324 1250 ALA A C 1
ATOM 6221 O O . ALA A 1 437 ? 87.42880 86.82287 35.47734 1.000 73.98131 1250 ALA A O 1
ATOM 6228 N N . ASN A 1 438 ? 85.78074 87.48862 34.09456 1.000 77.87188 1251 ASN A N 1
ATOM 6229 C CA . ASN A 1 438 ? 85.15248 86.17540 33.97667 1.000 80.24254 1251 ASN A CA 1
ATOM 6230 C C . ASN A 1 438 ? 84.83004 85.59909 35.35547 1.000 82.90322 1251 ASN A C 1
ATOM 6231 O O . ASN A 1 438 ? 85.26478 84.50694 35.72457 1.000 82.35199 1251 ASN A O 1
ATOM 6242 N N . THR A 1 439 ? 84.05102 86.35897 36.12113 1.000 83.76199 1252 THR A N 1
ATOM 6243 C CA . THR A 1 439 ? 83.62416 85.89720 37.43190 1.000 74.92869 1252 THR A CA 1
ATOM 6244 C C . THR A 1 439 ? 82.31313 86.56304 37.81875 1.000 68.48009 1252 THR A C 1
ATOM 6245 O O . THR A 1 439 ? 81.99046 87.65874 37.35124 1.000 62.74633 1252 THR A O 1
ATOM 6256 N N . SER A 1 440 ? 81.56191 85.88087 38.67770 1.000 64.63455 1253 SER A N 1
ATOM 6257 C CA . SER A 1 440 ? 80.42339 86.48770 39.34482 1.000 57.07680 1253 SER A CA 1
ATOM 6258 C C . SER A 1 440 ? 80.90576 87.34796 40.50570 1.000 46.14125 1253 SER A C 1
ATOM 6259 O O . SER A 1 440 ? 81.93817 87.07189 41.12339 1.000 51.56495 1253 SER A O 1
ATOM 6267 N N . ARG A 1 441 ? 80.14742 88.40134 40.79917 1.000 50.18644 1254 ARG A N 1
ATOM 6268 C CA . ARG A 1 441 ? 80.43879 89.26733 41.93068 1.000 54.62428 1254 ARG A CA 1
ATOM 6269 C C . ARG A 1 441 ? 79.14360 89.58530 42.66255 1.000 49.07043 1254 ARG A C 1
ATOM 6270 O O . ARG A 1 441 ? 78.04311 89.36898 42.14871 1.000 49.66754 1254 ARG A O 1
ATOM 6291 N N . THR A 1 442 ? 79.28731 90.12352 43.87113 1.000 48.44565 1255 THR A N 1
ATOM 6292 C CA . THR A 1 442 ? 78.15432 90.37829 44.74687 1.000 53.99012 1255 THR A CA 1
ATOM 6293 C C . THR A 1 442 ? 78.14539 91.82585 45.21256 1.000 48.34096 1255 THR A C 1
ATOM 6294 O O . THR A 1 442 ? 79.20383 92.42432 45.43863 1.000 49.78412 1255 THR A O 1
ATOM 6305 N N . LEU A 1 443 ? 76.94349 92.37593 45.34816 1.000 46.10891 1256 LEU A N 1
ATOM 6306 C CA . LEU A 1 443 ? 76.72147 93.66260 45.98514 1.000 51.23931 1256 LEU A CA 1
ATOM 6307 C C . LEU A 1 443 ? 75.58519 93.52054 46.98840 1.000 47.07945 1256 LEU A C 1
ATOM 6308 O O . LEU A 1 443 ? 74.72758 92.64183 46.86500 1.000 46.52822 1256 LEU A O 1
ATOM 6324 N N . THR A 1 444 ? 75.57758 94.40573 47.97944 1.000 41.92482 1257 THR A N 1
ATOM 6325 C CA . THR A 1 444 ? 74.54534 94.40591 49.00230 1.000 48.93700 1257 THR A CA 1
ATOM 6326 C C . THR A 1 444 ? 73.87436 95.76923 49.08149 1.000 50.71794 1257 THR A C 1
ATOM 6327 O O . THR A 1 444 ? 74.47592 96.80081 48.76382 1.000 54.14799 1257 THR A O 1
ATOM 6338 N N . LEU A 1 445 ? 72.61547 95.75142 49.51519 1.000 44.52266 1258 LEU A N 1
ATOM 6339 C CA . LEU A 1 445 ? 71.84345 96.96498 49.74005 1.000 46.32052 1258 LEU A CA 1
ATOM 6340 C C . LEU A 1 445 ? 70.92026 96.72556 50.92543 1.000 43.52238 1258 LEU A C 1
ATOM 6341 O O . LEU A 1 445 ? 70.15261 95.75873 50.93050 1.000 43.81546 1258 LEU A O 1
ATOM 6357 N N . ASP A 1 446 ? 71.00158 97.60013 51.92161 1.000 44.14200 1259 ASP A N 1
ATOM 6358 C CA . ASP A 1 446 ? 70.13804 97.52779 53.09541 1.000 43.18955 1259 ASP A CA 1
ATOM 6359 C C . ASP A 1 446 ? 68.86732 98.31564 52.79758 1.000 48.69733 1259 ASP A C 1
ATOM 6360 O O . ASP A 1 446 ? 68.89717 99.54806 52.71648 1.000 46.52629 1259 ASP A O 1
ATOM 6369 N N . LEU A 1 447 ? 67.75018 97.60588 52.63237 1.000 47.29363 1260 LEU A N 1
ATOM 6370 C CA . LEU A 1 447 ? 66.49808 98.24907 52.25456 1.000 43.81052 1260 LEU A CA 1
ATOM 6371 C C . LEU A 1 447 ? 65.74227 98.83032 53.44150 1.000 48.39050 1260 LEU A C 1
ATOM 6372 O O . LEU A 1 447 ? 64.80733 99.61005 53.23310 1.000 46.18603 1260 LEU A O 1
ATOM 6388 N N . ARG A 1 448 ? 66.12048 98.47901 54.67155 1.000 46.78680 1261 ARG A N 1
ATOM 6389 C CA . ARG A 1 448 ? 65.47759 99.05247 55.84692 1.000 51.84088 1261 ARG A CA 1
ATOM 6390 C C . ARG A 1 448 ? 65.71904 100.55171 55.96775 1.000 56.76216 1261 ARG A C 1
ATOM 6391 O O . ARG A 1 448 ? 65.02399 101.21131 56.74839 1.000 56.94418 1261 ARG A O 1
ATOM 6412 N N . LYS A 1 449 ? 66.67210 101.10677 55.21308 1.000 61.16651 1262 LYS A N 1
ATOM 6413 C CA . LYS A 1 449 ? 66.90077 102.54566 55.24083 1.000 70.82355 1262 LYS A CA 1
ATOM 6414 C C . LYS A 1 449 ? 65.80951 103.32320 54.51236 1.000 63.99543 1262 LYS A C 1
ATOM 6415 O O . LYS A 1 449 ? 65.66406 104.52767 54.74590 1.000 69.19239 1262 LYS A O 1
ATOM 6434 N N . TYR A 1 450 ? 65.04946 102.67046 53.63805 1.000 59.31125 1263 TYR A N 1
ATOM 6435 C CA . TYR A 1 450 ? 64.06767 103.33164 52.79083 1.000 58.20552 1263 TYR A CA 1
ATOM 6436 C C . TYR A 1 450 ? 62.65355 103.03939 53.27963 1.000 62.49658 1263 TYR A C 1
ATOM 6437 O O . TYR A 1 450 ? 62.41137 102.08080 54.01869 1.000 57.42061 1263 TYR A O 1
ATOM 6455 N N . ARG A 1 451 ? 61.71777 103.88412 52.85192 1.000 60.68575 1264 ARG A N 1
ATOM 6456 C CA . ARG A 1 451 ? 60.35034 103.86553 53.34956 1.000 66.33808 1264 ARG A CA 1
ATOM 6457 C C . ARG A 1 451 ? 59.42443 103.07876 52.42629 1.000 66.77332 1264 ARG A C 1
ATOM 6458 O O . ARG A 1 451 ? 59.73838 102.81199 51.26389 1.000 55.57779 1264 ARG A O 1
ATOM 6479 N N . HIS A 1 452 ? 58.26241 102.71029 52.97213 1.000 73.25086 1265 HIS A N 1
ATOM 6480 C CA . HIS A 1 452 ? 57.24120 101.98392 52.22654 1.000 82.76474 1265 HIS A CA 1
ATOM 6481 C C . HIS A 1 452 ? 56.46877 102.91791 51.29807 1.000 86.34262 1265 HIS A C 1
ATOM 6482 O O . HIS A 1 452 ? 56.93164 104.02184 50.99465 1.000 82.84904 1265 HIS A O 1
ATOM 6496 N N . HIS A 1 453 ? 55.29084 102.48095 50.85148 1.000 96.26734 1266 HIS A N 1
ATOM 6497 C CA . HIS A 1 453 ? 54.41761 103.26356 49.97445 1.000 89.45015 1266 HIS A CA 1
ATOM 6498 C C . HIS A 1 453 ? 55.03350 103.39213 48.58378 1.000 89.82865 1266 HIS A C 1
ATOM 6499 O O . HIS A 1 453 ? 55.60382 102.43709 48.05597 1.000 87.60772 1266 HIS A O 1
ATOM 6513 N N . LYS B 2 483 ? 62.01483 100.88593 28.21589 1.000 95.35645 483 LYS B N 1
ATOM 6514 C CA . LYS B 2 483 ? 62.84332 99.86823 28.85143 1.000 96.25275 483 LYS B CA 1
ATOM 6515 C C . LYS B 2 483 ? 63.53526 100.44702 30.08241 1.000 102.38650 483 LYS B C 1
ATOM 6516 O O . LYS B 2 483 ? 64.13641 101.51881 30.01861 1.000 104.99537 483 LYS B O 1
ATOM 6534 N N . ALA B 2 484 ? 63.44777 99.72910 31.20494 1.000 106.22308 484 ALA B N 1
ATOM 6535 C CA . ALA B 2 484 ? 64.00920 100.23561 32.45305 1.000 123.90252 484 ALA B CA 1
ATOM 6536 C C . ALA B 2 484 ? 65.51104 100.46567 32.33902 1.000 110.03354 484 ALA B C 1
ATOM 6537 O O . ALA B 2 484 ? 66.02857 101.48114 32.82016 1.000 98.44409 484 ALA B O 1
ATOM 6544 N N . ILE B 2 485 ? 66.22934 99.53406 31.70811 1.000 103.65303 485 ILE B N 1
ATOM 6545 C CA . ILE B 2 485 ? 67.67893 99.66411 31.59263 1.000 98.46387 485 ILE B CA 1
ATOM 6546 C C . ILE B 2 485 ? 68.04749 100.88414 30.75909 1.000 99.86760 485 ILE B C 1
ATOM 6547 O O . ILE B 2 485 ? 69.08298 101.51756 31.00013 1.000 92.96120 485 ILE B O 1
ATOM 6563 N N . VAL B 2 486 ? 67.21994 101.23850 29.77250 1.000 102.14579 486 VAL B N 1
ATOM 6564 C CA . VAL B 2 486 ? 67.50191 102.42168 28.96290 1.000 97.64885 486 VAL B CA 1
ATOM 6565 C C . VAL B 2 486 ? 67.47835 103.67496 29.82878 1.000 93.09750 486 VAL B C 1
ATOM 6566 O O . VAL B 2 486 ? 68.33859 104.55469 29.69865 1.000 87.13428 486 VAL B O 1
ATOM 6579 N N . GLN B 2 487 ? 66.48679 103.78263 30.71615 1.000 93.21729 487 GLN B N 1
ATOM 6580 C CA . GLN B 2 487 ? 66.39527 104.93855 31.60356 1.000 92.06505 487 GLN B CA 1
ATOM 6581 C C . GLN B 2 487 ? 67.66086 105.08291 32.43979 1.000 92.77301 487 GLN B C 1
ATOM 6582 O O . GLN B 2 487 ? 68.25282 106.16590 32.50975 1.000 84.47642 487 GLN B O 1
ATOM 6596 N N . MET B 2 488 ? 68.09447 103.99495 33.07944 1.000 92.28276 488 MET B N 1
ATOM 6597 C CA . MET B 2 488 ? 69.29149 104.05020 33.91201 1.000 86.78165 488 MET B CA 1
ATOM 6598 C C . MET B 2 488 ? 70.53577 104.32205 33.07533 1.000 80.68263 488 MET B C 1
ATOM 6599 O O . MET B 2 488 ? 71.42816 105.06310 33.50475 1.000 74.20577 488 MET B O 1
ATOM 6613 N N . ALA B 2 489 ? 70.61229 103.73769 31.87666 1.000 83.09880 489 ALA B N 1
ATOM 6614 C CA . ALA B 2 489 ? 71.77548 103.95043 31.02183 1.000 81.97325 489 ALA B CA 1
ATOM 6615 C C . ALA B 2 489 ? 71.96608 105.42834 30.70062 1.000 87.68277 489 ALA B C 1
ATOM 6616 O O . ALA B 2 489 ? 73.10196 105.90704 30.60156 1.000 89.36177 489 ALA B O 1
ATOM 6623 N N . LYS B 2 490 ? 70.86725 106.16914 30.53167 1.000 88.04255 490 LYS B N 1
ATOM 6624 C CA . LYS B 2 490 ? 70.97822 107.58620 30.20020 1.000 88.56674 490 LYS B CA 1
ATOM 6625 C C . LYS B 2 490 ? 71.45552 108.39930 31.39704 1.000 86.99178 490 LYS B C 1
ATOM 6626 O O . LYS B 2 490 ? 72.28731 109.30229 31.24820 1.000 89.43404 490 LYS B O 1
ATOM 6645 N N . ILE B 2 491 ? 70.94666 108.09243 32.59231 1.000 88.10184 491 ILE B N 1
ATOM 6646 C CA . ILE B 2 491 ? 71.32489 108.85574 33.77727 1.000 89.16458 491 ILE B CA 1
ATOM 6647 C C . ILE B 2 491 ? 72.80699 108.67277 34.07516 1.000 83.68550 491 ILE B C 1
ATOM 6648 O O . ILE B 2 491 ? 73.48608 109.60338 34.52685 1.000 76.09353 491 ILE B O 1
ATOM 6664 N N . LEU B 2 492 ? 73.33206 107.47007 33.83047 1.000 79.74655 492 LEU B N 1
ATOM 6665 C CA . LEU B 2 492 ? 74.72643 107.19173 34.15417 1.000 76.95146 492 LEU B CA 1
ATOM 6666 C C . LEU B 2 492 ? 75.66920 107.86169 33.16340 1.000 78.67157 492 LEU B C 1
ATOM 6667 O O . LEU B 2 492 ? 76.70784 108.40401 33.55926 1.000 77.22385 492 LEU B O 1
ATOM 6683 N N . ARG B 2 493 ? 75.32722 107.83772 31.87209 1.000 82.02539 493 ARG B N 1
ATOM 6684 C CA . ARG B 2 493 ? 76.16121 108.50783 30.88150 1.000 85.69364 493 ARG B CA 1
ATOM 6685 C C . ARG B 2 493 ? 76.28605 109.99772 31.17292 1.000 82.24475 493 ARG B C 1
ATOM 6686 O O . ARG B 2 493 ? 77.32796 110.59921 30.88780 1.000 85.87116 493 ARG B O 1
ATOM 6707 N N . LYS B 2 494 ? 75.24751 110.61024 31.74594 1.000 79.44711 494 LYS B N 1
ATOM 6708 C CA . LYS B 2 494 ? 75.33235 112.02434 32.09276 1.000 79.82397 494 LYS B CA 1
ATOM 6709 C C . LYS B 2 494 ? 76.30000 112.24590 33.24870 1.000 84.48747 494 LYS B C 1
ATOM 6710 O O . LYS B 2 494 ? 77.20562 113.08377 33.16308 1.000 92.06696 494 LYS B O 1
ATOM 6729 N N . GLU B 2 495 ? 76.12231 111.50066 34.34283 1.000 84.59385 495 GLU B N 1
ATOM 6730 C CA . GLU B 2 495 ? 76.96447 111.69358 35.51691 1.000 81.27243 495 GLU B CA 1
ATOM 6731 C C . GLU B 2 495 ? 78.39928 111.25095 35.26236 1.000 84.68479 495 GLU B C 1
ATOM 6732 O O . GLU B 2 495 ? 79.33623 111.85861 35.79304 1.000 85.32149 495 GLU B O 1
ATOM 6744 N N . LEU B 2 496 ? 78.59348 110.20990 34.45751 1.000 81.23187 496 LEU B N 1
ATOM 6745 C CA . LEU B 2 496 ? 79.92209 109.67464 34.19676 1.000 80.03355 496 LEU B CA 1
ATOM 6746 C C . LEU B 2 496 ? 80.59561 110.30659 32.98433 1.000 85.07134 496 LEU B C 1
ATOM 6747 O O . LEU B 2 496 ? 81.70770 109.89968 32.63313 1.000 85.21295 496 LEU B O 1
ATOM 6763 N N . SER B 2 497 ? 79.95592 111.27878 32.33137 1.000 91.81065 497 SER B N 1
ATOM 6764 C CA . SER B 2 497 ? 80.62068 111.98819 31.24515 1.000 98.14036 497 SER B CA 1
ATOM 6765 C C . SER B 2 497 ? 81.60033 113.02927 31.77284 1.000 98.33290 497 SER B C 1
ATOM 6766 O O . SER B 2 497 ? 82.63911 113.26775 31.14634 1.000 89.45263 497 SER B O 1
ATOM 6774 N N . GLU B 2 498 ? 81.29534 113.65193 32.91333 1.000 89.51592 498 GLU B N 1
ATOM 6775 C CA . GLU B 2 498 ? 82.21605 114.59637 33.52961 1.000 87.90085 498 GLU B CA 1
ATOM 6776 C C . GLU B 2 498 ? 83.13856 113.91063 34.53339 1.000 84.45367 498 GLU B C 1
ATOM 6777 O O . GLU B 2 498 ? 84.36539 114.01194 34.42214 1.000 81.58104 498 GLU B O 1
ATOM 6789 N N . GLU B 2 499 ? 82.57588 113.19385 35.49661 1.000 83.27649 499 GLU B N 1
ATOM 6790 C CA . GLU B 2 499 ? 83.35032 112.55361 36.54803 1.000 79.02705 499 GLU B CA 1
ATOM 6791 C C . GLU B 2 499 ? 83.63148 111.09744 36.19522 1.000 75.71174 499 GLU B C 1
ATOM 6792 O O . GLU B 2 499 ? 82.92306 110.47550 35.39965 1.000 77.11913 499 GLU B O 1
ATOM 6804 N N . LYS B 2 500 ? 84.69088 110.55763 36.80219 1.000 68.25972 500 LYS B N 1
ATOM 6805 C CA . LYS B 2 500 ? 85.05449 109.16726 36.56049 1.000 73.44878 500 LYS B CA 1
ATOM 6806 C C . LYS B 2 500 ? 84.17997 108.19966 37.34989 1.000 75.03675 500 LYS B C 1
ATOM 6807 O O . LYS B 2 500 ? 83.97106 107.06304 36.90994 1.000 66.04957 500 LYS B O 1
ATOM 6826 N N . GLU B 2 501 ? 83.66595 108.62405 38.50434 1.000 72.35926 501 GLU B N 1
ATOM 6827 C CA . GLU B 2 501 ? 82.87692 107.75774 39.36691 1.000 71.75737 501 GLU B CA 1
ATOM 6828 C C . GLU B 2 501 ? 81.66955 108.51212 39.90162 1.000 66.55723 501 GLU B C 1
ATOM 6829 O O . GLU B 2 501 ? 81.71835 109.72641 40.11125 1.000 64.61556 501 GLU B O 1
ATOM 6841 N N . VAL B 2 502 ? 80.58380 107.77210 40.12619 1.000 69.84904 502 VAL B N 1
ATOM 6842 C CA . VAL B 2 502 ? 79.39744 108.30236 40.78750 1.000 74.32784 502 VAL B CA 1
ATOM 6843 C C . VAL B 2 502 ? 78.91201 107.27606 41.80441 1.000 69.59878 502 VAL B C 1
ATOM 6844 O O . VAL B 2 502 ? 79.02993 106.06457 41.59925 1.000 63.28977 502 VAL B O 1
ATOM 6857 N N . ILE B 2 503 ? 78.36353 107.77229 42.90780 1.000 74.12833 503 ILE B N 1
ATOM 6858 C CA . ILE B 2 503 ? 77.86333 106.92536 43.98551 1.000 70.07986 503 ILE B CA 1
ATOM 6859 C C . ILE B 2 503 ? 76.43527 106.51592 43.66683 1.000 71.25859 503 ILE B C 1
ATOM 6860 O O . ILE B 2 503 ? 75.62336 107.33359 43.21858 1.000 63.78253 503 ILE B O 1
ATOM 6876 N N . PHE B 2 504 ? 76.12180 105.23842 43.91142 1.000 65.33926 504 PHE B N 1
ATOM 6877 C CA . PHE B 2 504 ? 74.79754 104.70824 43.59634 1.000 55.62224 504 PHE B CA 1
ATOM 6878 C C . PHE B 2 504 ? 73.69050 105.55841 44.20720 1.000 55.69223 504 PHE B C 1
ATOM 6879 O O . PHE B 2 504 ? 72.69735 105.87355 43.54252 1.000 53.25090 504 PHE B O 1
ATOM 6896 N N . THR B 2 505 ? 73.83750 105.93364 45.48113 1.000 54.61632 505 THR B N 1
ATOM 6897 C CA . THR B 2 505 ? 72.78768 106.70550 46.13848 1.000 63.19729 505 THR B CA 1
ATOM 6898 C C . THR B 2 505 ? 72.58034 108.05522 45.46304 1.000 72.26314 505 THR B C 1
ATOM 6899 O O . THR B 2 505 ? 71.47988 108.61518 45.52389 1.000 71.43014 505 THR B O 1
ATOM 6910 N N . ASP B 2 506 ? 73.61679 108.59317 44.81449 1.000 73.43685 506 ASP B N 1
ATOM 6911 C CA . ASP B 2 506 ? 73.43967 109.81577 44.03789 1.000 76.18990 506 ASP B CA 1
ATOM 6912 C C . ASP B 2 506 ? 72.66151 109.54023 42.75761 1.000 71.47542 506 ASP B C 1
ATOM 6913 O O . ASP B 2 506 ? 71.76261 110.30766 42.39372 1.000 74.39259 506 ASP B O 1
ATOM 6922 N N . VAL B 2 507 ? 72.98908 108.44765 42.06194 1.000 64.50616 507 VAL B N 1
ATOM 6923 C CA . VAL B 2 507 ? 72.22675 108.06515 40.87786 1.000 68.84379 507 VAL B CA 1
ATOM 6924 C C . VAL B 2 507 ? 70.76873 107.81951 41.23928 1.000 76.90271 507 VAL B C 1
ATOM 6925 O O . VAL B 2 507 ? 69.86567 108.08601 40.43845 1.000 73.94551 507 VAL B O 1
ATOM 6938 N N . LEU B 2 508 ? 70.51354 107.30652 42.44286 1.000 78.85470 508 LEU B N 1
ATOM 6939 C CA . LEU B 2 508 ? 69.15068 106.96565 42.83743 1.000 82.84858 508 LEU B CA 1
ATOM 6940 C C . LEU B 2 508 ? 68.32975 108.21715 43.11936 1.000 86.17032 508 LEU B C 1
ATOM 6941 O O . LEU B 2 508 ? 67.13728 108.26711 42.79589 1.000 91.58566 508 LEU B O 1
ATOM 6957 N N . LYS B 2 509 ? 68.94820 109.23898 43.71913 1.000 85.97165 509 LYS B N 1
ATOM 6958 C CA . LYS B 2 509 ? 68.25187 110.50457 43.92471 1.000 88.54881 509 LYS B CA 1
ATOM 6959 C C . LYS B 2 509 ? 67.90351 111.15623 42.59229 1.000 94.46385 509 LYS B C 1
ATOM 6960 O O . LYS B 2 509 ? 66.83516 111.76280 42.44638 1.000 91.76338 509 LYS B O 1
ATOM 6979 N N . SER B 2 510 ? 68.80054 111.04753 41.60951 1.000 90.07391 510 SER B N 1
ATOM 6980 C CA . SER B 2 510 ? 68.53923 111.62245 40.29548 1.000 91.56361 510 SER B CA 1
ATOM 6981 C C . SER B 2 510 ? 67.39273 110.90412 39.59581 1.000 97.84135 510 SER B C 1
ATOM 6982 O O . SER B 2 510 ? 66.50707 111.55024 39.02195 1.000 108.73432 510 SER B O 1
ATOM 6990 N N . GLN B 2 511 ? 67.38481 109.57118 39.64161 1.000 99.10315 511 GLN B N 1
ATOM 6991 C CA . GLN B 2 511 ? 66.34619 108.81162 38.95735 1.000 99.98888 511 GLN B CA 1
ATOM 6992 C C . GLN B 2 511 ? 65.00016 108.92251 39.66076 1.000 101.35107 511 GLN B C 1
ATOM 6993 O O . GLN B 2 511 ? 63.95439 108.81595 39.01028 1.000 100.68707 511 GLN B O 1
ATOM 7007 N N . ALA B 2 512 ? 64.99922 109.12021 40.97780 1.000 103.04729 512 ALA B N 1
ATOM 7008 C CA . ALA B 2 512 ? 63.75130 109.20638 41.72359 1.000 103.64675 512 ALA B CA 1
ATOM 7009 C C . ALA B 2 512 ? 63.12715 110.59442 41.67402 1.000 111.26237 512 ALA B C 1
ATOM 7010 O O . ALA B 2 512 ? 61.95242 110.73823 42.02986 1.000 116.00620 512 ALA B O 1
ATOM 7017 N N . ASN B 2 513 ? 63.87623 111.60866 41.24191 1.000 111.69904 513 ASN B N 1
ATOM 7018 C CA . ASN B 2 513 ? 63.37010 112.97785 41.15553 1.000 122.97333 513 ASN B CA 1
ATOM 7019 C C . ASN B 2 513 ? 62.78929 113.43941 42.48902 1.000 113.25110 513 ASN B C 1
ATOM 7020 O O . ASN B 2 513 ? 61.75240 114.10467 42.54423 1.000 114.98036 513 ASN B O 1
ATOM 7031 N N . THR B 2 514 ? 63.46426 113.08363 43.57770 1.000 102.77147 514 THR B N 1
ATOM 7032 C CA . THR B 2 514 ? 63.04027 113.51807 44.90071 1.000 105.69005 514 THR B CA 1
ATOM 7033 C C . THR B 2 514 ? 64.23344 113.45978 45.84356 1.000 103.26245 514 THR B C 1
ATOM 7034 O O . THR B 2 514 ? 65.29330 112.92609 45.50806 1.000 93.65545 514 THR B O 1
ATOM 7045 N N . GLU B 2 515 ? 64.04188 114.02041 47.03513 1.000 103.35148 515 GLU B N 1
ATOM 7046 C CA . GLU B 2 515 ? 65.09149 114.02876 48.03870 1.000 100.12267 515 GLU B CA 1
ATOM 7047 C C . GLU B 2 515 ? 65.29931 112.62053 48.59530 1.000 99.10809 515 GLU B C 1
ATOM 7048 O O . GLU B 2 515 ? 64.37733 111.80011 48.59204 1.000 94.47519 515 GLU B O 1
ATOM 7060 N N . PRO B 2 516 ? 66.50557 112.31453 49.08157 1.000 103.64484 516 PRO B N 1
ATOM 7061 C CA . PRO B 2 516 ? 66.77468 110.93717 49.52982 1.000 103.16413 516 PRO B CA 1
ATOM 7062 C C . PRO B 2 516 ? 65.87600 110.48766 50.66576 1.000 95.39755 516 PRO B C 1
ATOM 7063 O O . PRO B 2 516 ? 65.59713 109.28733 50.78745 1.000 90.70928 516 PRO B O 1
ATOM 7074 N N . GLU B 2 517 ? 65.40845 111.41777 51.50252 1.000 97.50271 517 GLU B N 1
ATOM 7075 C CA . GLU B 2 517 ? 64.55453 111.05410 52.62421 1.000 89.58141 517 GLU B CA 1
ATOM 7076 C C . GLU B 2 517 ? 63.24851 110.41823 52.16907 1.000 85.52774 517 GLU B C 1
ATOM 7077 O O . GLU B 2 517 ? 62.59907 109.72549 52.96021 1.000 84.24462 517 GLU B O 1
ATOM 7089 N N . ASN B 2 518 ? 62.85223 110.63820 50.91602 1.000 84.60183 518 ASN B N 1
ATOM 7090 C CA . ASN B 2 518 ? 61.57522 110.16926 50.40150 1.000 84.87704 518 ASN B CA 1
ATOM 7091 C C . ASN B 2 518 ? 61.70418 108.97399 49.46902 1.000 74.97456 518 ASN B C 1
ATOM 7092 O O . ASN B 2 518 ? 60.68288 108.46483 48.99520 1.000 72.91763 518 ASN B O 1
ATOM 7103 N N . ILE B 2 519 ? 62.92327 108.51584 49.18387 1.000 68.79968 519 ILE B N 1
ATOM 7104 C CA . ILE B 2 519 ? 63.09937 107.39117 48.27568 1.000 70.32288 519 ILE B CA 1
ATOM 7105 C C . ILE B 2 519 ? 62.54235 106.13187 48.92398 1.000 66.22529 519 ILE B C 1
ATOM 7106 O O . ILE B 2 519 ? 62.72533 105.89116 50.12588 1.000 64.53777 519 ILE B O 1
ATOM 7122 N N . THR B 2 520 ? 61.85483 105.32306 48.12710 1.000 61.83658 520 THR B N 1
ATOM 7123 C CA . THR B 2 520 ? 61.12721 104.16564 48.62016 1.000 65.07804 520 THR B CA 1
ATOM 7124 C C . THR B 2 520 ? 61.86979 102.88434 48.26436 1.000 61.75180 520 THR B C 1
ATOM 7125 O O . THR B 2 520 ? 62.68766 102.84611 47.33941 1.000 52.77196 520 THR B O 1
ATOM 7136 N N . LYS B 2 521 ? 61.57463 101.82703 49.02638 1.000 59.70258 521 LYS B N 1
ATOM 7137 C CA . LYS B 2 521 ? 62.21987 100.53981 48.79550 1.000 53.85761 521 LYS B CA 1
ATOM 7138 C C . LYS B 2 521 ? 62.05856 100.09283 47.34776 1.000 49.54841 521 LYS B C 1
ATOM 7139 O O . LYS B 2 521 ? 62.99632 99.55784 46.74564 1.000 48.48400 521 LYS B O 1
ATOM 7158 N N . ARG B 2 522 ? 60.87300 100.30555 46.77086 1.000 50.83005 522 ARG B N 1
ATOM 7159 C CA . ARG B 2 522 ? 60.62667 99.88209 45.39611 1.000 55.19469 522 ARG B CA 1
ATOM 7160 C C . ARG B 2 522 ? 61.55439 100.59895 44.42285 1.000 54.87136 522 ARG B C 1
ATOM 7161 O O . ARG B 2 522 ? 62.06564 99.98720 43.47696 1.000 50.66610 522 ARG B O 1
ATOM 7182 N N . GLU B 2 523 ? 61.78924 101.89621 44.63942 1.000 58.24740 523 GLU B N 1
ATOM 7183 C CA . GLU B 2 523 ? 62.68918 102.63846 43.76258 1.000 63.64920 523 GLU B CA 1
ATOM 7184 C C . GLU B 2 523 ? 64.13107 102.17619 43.93513 1.000 52.87516 523 GLU B C 1
ATOM 7185 O O . GLU B 2 523 ? 64.85164 101.99063 42.94686 1.000 51.04641 523 GLU B O 1
ATOM 7197 N N . ALA B 2 524 ? 64.56776 101.98102 45.18287 1.000 50.49420 524 ALA B N 1
ATOM 7198 C CA . ALA B 2 524 ? 65.93611 101.54133 45.43151 1.000 51.94483 524 ALA B CA 1
ATOM 7199 C C . ALA B 2 524 ? 66.20174 100.17607 44.80896 1.000 48.83730 524 ALA B C 1
ATOM 7200 O O . ALA B 2 524 ? 67.28204 99.93676 44.25635 1.000 46.16743 524 ALA B O 1
ATOM 7207 N N . SER B 2 525 ? 65.22950 99.26409 44.88863 1.000 51.30211 525 SER B N 1
ATOM 7208 C CA . SER B 2 525 ? 65.42693 97.93067 44.33163 1.000 52.45436 525 SER B CA 1
ATOM 7209 C C . SER B 2 525 ? 65.45292 97.96992 42.80891 1.000 48.91641 525 SER B C 1
ATOM 7210 O O . SER B 2 525 ? 66.24743 97.26275 42.17849 1.000 48.90630 525 SER B O 1
ATOM 7218 N N . ARG B 2 526 ? 64.58964 98.78646 42.19947 1.000 52.18579 526 ARG B N 1
ATOM 7219 C CA . ARG B 2 526 ? 64.59384 98.91643 40.74634 1.000 57.76838 526 ARG B CA 1
ATOM 7220 C C . ARG B 2 526 ? 65.95696 99.37826 40.24609 1.000 56.31005 526 ARG B C 1
ATOM 7221 O O . ARG B 2 526 ? 66.52122 98.79530 39.31280 1.000 53.04777 526 ARG B O 1
ATOM 7242 N N . GLY B 2 527 ? 66.49986 100.43430 40.85484 1.000 52.59418 527 GLY B N 1
ATOM 7243 C CA . GLY B 2 527 ? 67.80382 100.92164 40.44067 1.000 59.79881 527 GLY B CA 1
ATOM 7244 C C . GLY B 2 527 ? 68.90824 99.91895 40.70606 1.000 57.06264 527 GLY B C 1
ATOM 7245 O O . GLY B 2 527 ? 69.76860 99.68541 39.85303 1.000 48.97185 527 GLY B O 1
ATOM 7249 N N . PHE B 2 528 ? 68.89761 99.31062 41.89605 1.000 53.88975 528 PHE B N 1
ATOM 7250 C CA . PHE B 2 528 ? 69.89229 98.29770 42.23174 1.000 46.46610 528 PHE B CA 1
ATOM 7251 C C . PHE B 2 528 ? 69.91401 97.19491 41.18178 1.000 45.33732 528 PHE B C 1
ATOM 7252 O O . PHE B 2 528 ? 70.98199 96.79358 40.70923 1.000 49.09943 528 PHE B O 1
ATOM 7269 N N . PHE B 2 529 ? 68.73726 96.70601 40.78184 1.000 48.94163 529 PHE B N 1
ATOM 7270 C CA . PHE B 2 529 ? 68.70736 95.67681 39.75180 1.000 56.16613 529 PHE B CA 1
ATOM 7271 C C . PHE B 2 529 ? 69.17552 96.21620 38.40610 1.000 54.94401 529 PHE B C 1
ATOM 7272 O O . PHE B 2 529 ? 69.78177 95.47835 37.62087 1.000 50.48627 529 PHE B O 1
ATOM 7289 N N . ASP B 2 530 ? 68.89985 97.48917 38.11567 1.000 54.82061 530 ASP B N 1
ATOM 7290 C CA . ASP B 2 530 ? 69.29000 98.04374 36.82519 1.000 61.36473 530 ASP B CA 1
ATOM 7291 C C . ASP B 2 530 ? 70.80658 98.12502 36.68774 1.000 53.83683 530 ASP B C 1
ATOM 7292 O O . ASP B 2 530 ? 71.34761 97.84636 35.61070 1.000 52.88887 530 ASP B O 1
ATOM 7301 N N . ILE B 2 531 ? 71.51692 98.49648 37.75911 1.000 49.19093 531 ILE B N 1
ATOM 7302 C CA . ILE B 2 531 ? 72.96962 98.58559 37.64339 1.000 48.37373 531 ILE B CA 1
ATOM 7303 C C . ILE B 2 531 ? 73.58540 97.19242 37.54206 1.000 55.77411 531 ILE B C 1
ATOM 7304 O O . ILE B 2 531 ? 74.60287 97.00884 36.86380 1.000 58.01076 531 ILE B O 1
ATOM 7320 N N . LEU B 2 532 ? 72.99579 96.18987 38.20598 1.000 51.47560 532 LEU B N 1
ATOM 7321 C CA . LEU B 2 532 ? 73.48218 94.82369 38.03741 1.000 52.60440 532 LEU B CA 1
ATOM 7322 C C . LEU B 2 532 ? 73.33653 94.38010 36.58712 1.000 53.30711 532 LEU B C 1
ATOM 7323 O O . LEU B 2 532 ? 74.18920 93.65660 36.05891 1.000 51.55217 532 LEU B O 1
ATOM 7339 N N . SER B 2 533 ? 72.24904 94.79669 35.93158 1.000 53.59246 533 SER B N 1
ATOM 7340 C CA . SER B 2 533 ? 72.04693 94.46011 34.52741 1.000 55.70539 533 SER B CA 1
ATOM 7341 C C . SER B 2 533 ? 73.09682 95.13487 33.65444 1.000 59.05163 533 SER B C 1
ATOM 7342 O O . SER B 2 533 ? 73.74288 94.48419 32.82430 1.000 60.20346 533 SER B O 1
ATOM 7350 N N . LEU B 2 534 ? 73.28351 96.44539 33.83455 1.000 55.22311 534 LEU B N 1
ATOM 7351 C CA . LEU B 2 534 ? 74.27100 97.17153 33.04361 1.000 62.48851 534 LEU B CA 1
ATOM 7352 C C . LEU B 2 534 ? 75.66753 96.59353 33.24010 1.000 63.59259 534 LEU B C 1
ATOM 7353 O O . LEU B 2 534 ? 76.45072 96.51132 32.28627 1.000 66.75087 534 LEU B O 1
ATOM 7369 N N . ALA B 2 535 ? 75.99360 96.16927 34.46525 1.000 59.72002 535 ALA B N 1
ATOM 7370 C CA . ALA B 2 535 ? 77.30869 95.59022 34.71825 1.000 55.98533 535 ALA B CA 1
ATOM 7371 C C . ALA B 2 535 ? 77.45046 94.22555 34.05316 1.000 61.93081 535 ALA B C 1
ATOM 7372 O O . ALA B 2 535 ? 78.50848 93.90800 33.49709 1.000 63.83686 535 ALA B O 1
ATOM 7379 N N . THR B 2 536 ? 76.39974 93.40131 34.09828 1.000 57.28642 536 THR B N 1
ATOM 7380 C CA . THR B 2 536 ? 76.46125 92.10503 33.43113 1.000 61.16710 536 THR B CA 1
ATOM 7381 C C . THR B 2 536 ? 76.57497 92.26567 31.92035 1.000 68.24837 536 THR B C 1
ATOM 7382 O O . THR B 2 536 ? 77.16989 91.41351 31.25115 1.000 67.11210 536 THR B O 1
ATOM 7393 N N . GLU B 2 537 ? 76.01493 93.34243 31.36745 1.000 70.85050 537 GLU B N 1
ATOM 7394 C CA . GLU B 2 537 ? 76.18529 93.64672 29.95335 1.000 79.99804 537 GLU B CA 1
ATOM 7395 C C . GLU B 2 537 ? 77.55593 94.23440 29.63790 1.000 77.96149 537 GLU B C 1
ATOM 7396 O O . GL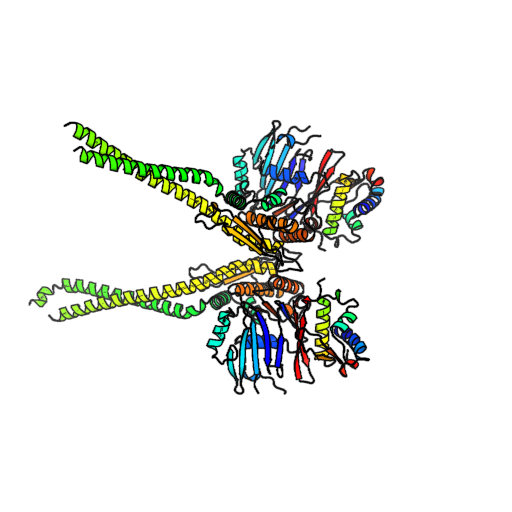U B 2 537 ? 77.89043 94.38113 28.45758 1.000 83.46967 537 GLU B O 1
ATOM 7408 N N . GLY B 2 538 ? 78.34504 94.58059 30.65231 1.000 74.60829 538 GLY B N 1
ATOM 7409 C CA . GLY B 2 538 ? 79.66722 95.13036 30.43717 1.000 70.00589 538 GLY B CA 1
ATOM 7410 C C . GLY B 2 538 ? 79.72073 96.62410 30.22619 1.000 71.67482 538 GLY B C 1
ATOM 7411 O O . GLY B 2 538 ? 80.73000 97.12688 29.71857 1.000 71.94985 538 GLY B O 1
ATOM 7415 N N . CYS B 2 539 ? 78.67514 97.35494 30.60704 1.000 67.22786 539 CYS B N 1
ATOM 7416 C CA . CYS B 2 539 ? 78.61651 98.78692 30.35325 1.000 71.43619 539 CYS B CA 1
ATOM 7417 C C . CYS B 2 539 ? 79.16125 99.62569 31.50149 1.000 68.87034 539 CYS B C 1
ATOM 7418 O O . CYS B 2 539 ? 79.59761 100.75645 31.26546 1.000 65.92089 539 CYS B O 1
ATOM 7426 N N . ILE B 2 540 ? 79.15498 99.10984 32.73084 1.000 65.56420 540 ILE B N 1
ATOM 7427 C CA . ILE B 2 540 ? 79.64518 99.84845 33.88768 1.000 65.10542 540 ILE B CA 1
ATOM 7428 C C . ILE B 2 540 ? 80.46106 98.91495 34.77266 1.000 67.23970 540 ILE B C 1
ATOM 7429 O O . ILE B 2 540 ? 80.45135 97.69359 34.61133 1.000 63.57878 540 ILE B O 1
ATOM 7445 N N . GLY B 2 541 ? 81.17953 99.51720 35.70774 1.000 59.27423 541 GLY B N 1
ATOM 7446 C CA . GLY B 2 541 ? 81.93512 98.77919 36.70859 1.000 59.57151 541 GLY B CA 1
ATOM 7447 C C . GLY B 2 541 ? 81.42101 99.13612 38.08881 1.000 62.56781 541 GLY B C 1
ATOM 7448 O O . GLY B 2 541 ? 81.02304 100.27689 38.33157 1.000 59.94982 541 GLY B O 1
ATOM 7452 N N . LEU B 2 542 ? 81.42135 98.15466 38.98348 1.000 62.09506 542 LEU B N 1
ATOM 7453 C CA . LEU B 2 542 ? 80.83524 98.31727 40.30481 1.000 57.49885 542 LEU B CA 1
ATOM 7454 C C . LEU B 2 542 ? 81.86236 97.96622 41.36657 1.000 51.42684 542 LEU B C 1
ATOM 7455 O O . LEU B 2 542 ? 82.57577 96.96584 41.24989 1.000 56.62019 542 LEU B O 1
ATOM 7471 N N . SER B 2 543 ? 81.93614 98.80354 42.39784 1.000 51.66889 543 SER B N 1
ATOM 7472 C CA . SER B 2 543 ? 82.88646 98.61298 43.48625 1.000 60.17326 543 SER B CA 1
ATOM 7473 C C . SER B 2 543 ? 82.18645 98.90917 44.80220 1.000 58.77160 543 SER B C 1
ATOM 7474 O O . SER B 2 543 ? 81.62955 99.99613 44.98294 1.000 54.76478 543 SER B O 1
ATOM 7482 N N . GLN B 2 544 ? 82.20846 97.93797 45.71055 1.000 55.89976 544 GLN B N 1
ATOM 7483 C CA . GLN B 2 544 ? 81.68039 98.10702 47.06001 1.000 59.28312 544 GLN B CA 1
ATOM 7484 C C . GLN B 2 544 ? 82.62079 97.37468 48.00188 1.000 60.49176 544 GLN B C 1
ATOM 7485 O O . GLN B 2 544 ? 82.74608 96.14896 47.92388 1.000 61.09121 544 GLN B O 1
ATOM 7499 N N . THR B 2 545 ? 83.28418 98.12193 48.88143 1.000 57.09267 545 THR B N 1
ATOM 7500 C CA . THR B 2 545 ? 84.35219 97.57624 49.70473 1.000 65.24399 545 THR B CA 1
ATOM 7501 C C . THR B 2 545 ? 83.98095 97.42770 51.17217 1.000 65.96157 545 THR B C 1
ATOM 7502 O O . THR B 2 545 ? 84.76723 96.85333 51.93353 1.000 66.32391 545 THR B O 1
ATOM 7513 N N . GLU B 2 546 ? 82.81451 97.91431 51.58677 1.000 63.37498 546 GLU B N 1
ATOM 7514 C CA . GLU B 2 546 ? 82.33743 97.75075 52.95082 1.000 60.82628 546 GLU B CA 1
ATOM 7515 C C . GLU B 2 546 ? 80.97527 97.06827 52.94497 1.000 61.88418 546 GLU B C 1
ATOM 7516 O O . GLU B 2 546 ? 80.21444 97.16678 51.97646 1.000 62.68109 546 GLU B O 1
ATOM 7528 N N . ALA B 2 547 ? 80.67671 96.37446 54.04119 1.000 60.51738 547 ALA B N 1
ATOM 7529 C CA . ALA B 2 547 ? 79.40001 95.68806 54.18314 1.000 57.41770 547 ALA B CA 1
ATOM 7530 C C . ALA B 2 547 ? 78.25973 96.69699 54.18633 1.000 60.27338 547 ALA B C 1
ATOM 7531 O O . ALA B 2 547 ? 78.20431 97.58363 55.04461 1.000 59.10087 547 ALA B O 1
ATOM 7538 N N . PHE B 2 548 ? 77.34560 96.55861 53.22616 1.000 56.91164 548 PHE B N 1
ATOM 7539 C CA . PHE B 2 548 ? 76.23880 97.50016 53.06737 1.000 61.94467 548 PHE B CA 1
ATOM 7540 C C . PHE B 2 548 ? 76.75441 98.91756 52.85302 1.000 57.21880 548 PHE B C 1
ATOM 7541 O O . PHE B 2 548 ? 76.08573 99.89626 53.19435 1.000 55.78377 548 PHE B O 1
ATOM 7558 N N . GLY B 2 549 ? 77.95614 99.02790 52.28413 1.000 60.64069 549 GLY B N 1
ATOM 7559 C CA . GLY B 2 549 ? 78.58268 100.31098 52.06404 1.000 60.09948 549 GLY B CA 1
ATOM 7560 C C . GLY B 2 549 ? 78.18089 100.93471 50.74280 1.000 57.62377 549 GLY B C 1
ATOM 7561 O O . GLY B 2 549 ? 77.43762 100.36419 49.94465 1.000 51.79216 549 GLY B O 1
ATOM 7565 N N . ASN B 2 550 ? 78.69337 102.14491 50.52240 1.000 59.59929 550 ASN B N 1
ATOM 7566 C CA . ASN B 2 550 ? 78.41823 102.86551 49.28822 1.000 55.28930 550 ASN B CA 1
ATOM 7567 C C . ASN B 2 550 ? 78.89726 102.06481 48.08356 1.000 51.40435 550 ASN B C 1
ATOM 7568 O O . ASN B 2 550 ? 79.92652 101.38572 48.13373 1.000 51.51648 550 ASN B O 1
ATOM 7579 N N . ILE B 2 551 ? 78.13857 102.15103 46.99577 1.000 51.73754 551 ILE B N 1
ATOM 7580 C CA . ILE B 2 551 ? 78.46331 101.48089 45.74216 1.000 51.64252 551 ILE B CA 1
ATOM 7581 C C . ILE B 2 551 ? 78.98912 102.52594 44.76873 1.000 60.89552 551 ILE B C 1
ATOM 7582 O O . ILE B 2 551 ? 78.32705 103.54023 44.51750 1.000 60.34755 551 ILE B O 1
ATOM 7598 N N . LYS B 2 552 ? 80.17758 102.28277 44.22513 1.000 57.26114 552 LYS B N 1
ATOM 7599 C CA . LYS B 2 552 ? 80.82181 103.19987 43.29367 1.000 59.79691 552 LYS B CA 1
ATOM 7600 C C . LYS B 2 552 ? 80.69684 102.65627 41.87831 1.000 61.85138 552 LYS B C 1
ATOM 7601 O O . LYS B 2 552 ? 80.98431 101.48074 41.63077 1.000 60.06683 552 LYS B O 1
ATOM 7620 N N . ILE B 2 553 ? 80.27390 103.51466 40.95541 1.000 66.21954 553 ILE B N 1
ATOM 7621 C CA . ILE B 2 553 ? 80.00657 103.12492 39.57699 1.000 66.93190 553 ILE B CA 1
ATOM 7622 C C . ILE B 2 553 ? 80.95129 103.90115 38.67062 1.000 65.81067 553 ILE B C 1
ATOM 7623 O O . ILE B 2 553 ? 81.10506 105.11851 38.82150 1.000 67.99755 553 ILE B O 1
ATOM 7639 N N . ASP B 2 554 ? 81.58100 103.19818 37.73540 1.000 66.48899 554 ASP B N 1
ATOM 7640 C CA . ASP B 2 554 ? 82.43515 103.81568 36.73284 1.000 71.81794 554 ASP B CA 1
ATOM 7641 C C . ASP B 2 554 ? 81.97252 103.37167 35.35307 1.000 69.80692 554 ASP B C 1
ATOM 7642 O O . ASP B 2 554 ? 81.29732 102.34985 35.20160 1.000 69.54677 554 ASP B O 1
ATOM 7651 N N . ALA B 2 555 ? 82.34737 104.15096 34.34386 1.000 68.36275 555 ALA B N 1
ATOM 7652 C CA . ALA B 2 555 ? 81.90443 103.90152 32.98239 1.000 64.48042 555 ALA B CA 1
ATOM 7653 C C . ALA B 2 555 ? 82.87266 102.98047 32.25312 1.000 65.37643 555 ALA B C 1
ATOM 7654 O O . ALA B 2 555 ? 84.07936 102.97929 32.50840 1.000 68.98584 555 ALA B O 1
ATOM 7661 N N . LYS B 2 556 ? 82.32307 102.18706 31.34765 1.000 67.88137 556 LYS B N 1
ATOM 7662 C CA . LYS B 2 556 ? 83.08160 101.37792 30.41050 1.000 72.20918 556 LYS B CA 1
ATOM 7663 C C . LYS B 2 556 ? 82.88429 101.92292 29.00157 1.000 74.78895 556 LYS B C 1
ATOM 7664 O O . LYS B 2 556 ? 81.96491 102.71209 28.75756 1.000 76.19787 556 LYS B O 1
ATOM 7683 N N . PRO B 2 557 ? 83.73156 101.53494 28.04382 1.000 74.13532 557 PRO B N 1
ATOM 7684 C CA . PRO B 2 557 ? 83.50264 102.00388 26.66597 1.000 77.85774 557 PRO B CA 1
ATOM 7685 C C . PRO B 2 557 ? 82.12006 101.65680 26.14110 1.000 83.02160 557 PRO B C 1
ATOM 7686 O O . PRO B 2 557 ? 81.46863 102.49979 25.51086 1.000 81.57935 557 PRO B O 1
ATOM 7697 N N . ALA B 2 558 ? 81.64458 100.43576 26.40020 1.000 80.77523 558 ALA B N 1
ATOM 7698 C CA . ALA B 2 558 ? 80.36615 99.99636 25.85648 1.000 80.68830 558 ALA B CA 1
ATOM 7699 C C . ALA B 2 558 ? 79.18901 100.80863 26.38266 1.000 80.53180 558 ALA B C 1
ATOM 7700 O O . ALA B 2 558 ? 78.09823 100.73489 25.80609 1.000 80.32891 558 ALA B O 1
ATOM 7707 N N . LEU B 2 559 ? 79.37213 101.57651 27.46049 1.000 76.27456 559 LEU B N 1
ATOM 7708 C CA . LEU B 2 559 ? 78.27345 102.39196 27.96991 1.000 76.71298 559 LEU B CA 1
ATOM 7709 C C . LEU B 2 559 ? 77.80225 103.39139 26.92110 1.000 81.65951 559 LEU B C 1
ATOM 7710 O O . LEU B 2 559 ? 76.59995 103.65140 26.79613 1.000 82.76475 559 LEU B O 1
ATOM 7726 N N . PHE B 2 560 ? 78.73492 103.95927 26.15577 1.000 84.83912 560 PHE B N 1
ATOM 7727 C CA . PHE B 2 560 ? 78.42090 104.96095 25.14713 1.000 83.90757 560 PHE B CA 1
ATOM 7728 C C . PHE B 2 560 ? 78.21940 104.35518 23.76172 1.000 83.37134 560 PHE B C 1
ATOM 7729 O O . PHE B 2 560 ? 78.34949 105.06441 22.75714 1.000 87.59868 560 PHE B O 1
ATOM 7746 N N . GLU B 2 561 ? 77.90638 103.06133 23.69007 1.000 86.57337 561 GLU B N 1
ATOM 7747 C CA . GLU B 2 561 ? 77.61221 102.39519 22.43033 1.000 87.71400 561 GLU B CA 1
ATOM 7748 C C . GLU B 2 561 ? 76.37098 101.51845 22.49884 1.000 94.67879 561 GLU B C 1
ATOM 7749 O O . GLU B 2 561 ? 75.89415 101.07434 21.44863 1.000 98.28796 561 GLU B O 1
ATOM 7761 N N . ARG B 2 562 ? 75.83953 101.25560 23.69116 1.000 97.96363 562 ARG B N 1
ATOM 7762 C CA . ARG B 2 562 ? 74.67690 100.40335 23.87330 1.000 100.45928 562 ARG B CA 1
ATOM 7763 C C . ARG B 2 562 ? 73.63691 101.13888 24.70674 1.000 105.45272 562 ARG B C 1
ATOM 7764 O O . ARG B 2 562 ? 73.94605 102.09735 25.42006 1.000 104.08132 562 ARG B O 1
ATOM 7785 N N . PHE B 2 563 ? 72.39578 100.67100 24.61064 1.000 100.20278 563 PHE B N 1
ATOM 7786 C CA . PHE B 2 563 ? 71.29605 101.21438 25.40097 1.000 102.58265 563 PHE B CA 1
ATOM 7787 C C . PHE B 2 563 ? 71.25247 102.73693 25.32985 1.000 102.29007 563 PHE B C 1
ATOM 7788 O O . PHE B 2 563 ? 70.63867 103.38995 26.17343 1.000 97.80282 563 PHE B O 1
ATOM 7805 N N . GLY C 1 2 ? 24.08075 77.89064 62.59702 1.000 52.99469 2 GLY C N 1
ATOM 7806 C CA . GLY C 1 2 ? 23.21768 78.67743 61.73663 1.000 53.01679 2 GLY C CA 1
ATOM 7807 C C . GLY C 1 2 ? 23.51193 80.16179 61.80889 1.000 53.40858 2 GLY C C 1
ATOM 7808 O O . GLY C 1 2 ? 24.63549 80.56246 62.11240 1.000 50.00897 2 GLY C O 1
ATOM 7811 N N . LYS C 1 3 ? 22.50391 80.98583 61.52858 1.000 51.50742 3 LYS C N 1
ATOM 7812 C CA . LYS C 1 3 ? 22.69376 82.42619 61.57833 1.000 48.31869 3 LYS C CA 1
ATOM 7813 C C . LYS C 1 3 ? 21.36269 83.11982 61.81927 1.000 46.25175 3 LYS C C 1
ATOM 7814 O O . LYS C 1 3 ? 20.29726 82.58074 61.50335 1.000 47.44354 3 LYS C O 1
ATOM 7833 N N . LEU C 1 4 ? 21.44766 84.31797 62.38798 1.000 42.65980 4 LEU C N 1
ATOM 7834 C CA . LEU C 1 4 ? 20.31850 85.23359 62.41881 1.000 46.32852 4 LEU C CA 1
ATOM 7835 C C . LEU C 1 4 ? 20.08349 85.78545 61.01782 1.000 45.98517 4 LEU C C 1
ATOM 7836 O O . LEU C 1 4 ? 20.98916 86.38170 60.42414 1.000 42.39444 4 LEU C O 1
ATOM 7852 N N . ILE C 1 5 ? 18.87723 85.59305 60.48121 1.000 43.62626 5 ILE C N 1
ATOM 7853 C CA . ILE C 1 5 ? 18.55151 86.21415 59.20304 1.000 43.68069 5 ILE C CA 1
ATOM 7854 C C . ILE C 1 5 ? 17.83786 87.55105 59.37979 1.000 43.08437 5 ILE C C 1
ATOM 7855 O O . ILE C 1 5 ? 17.86755 88.38227 58.46101 1.000 46.34966 5 ILE C O 1
ATOM 7871 N N . ARG C 1 6 ? 17.20937 87.78994 60.52825 1.000 39.15589 6 ARG C N 1
ATOM 7872 C CA . ARG C 1 6 ? 16.64650 89.10637 60.79499 1.000 39.54754 6 ARG C CA 1
ATOM 7873 C C . ARG C 1 6 ? 16.23038 89.20775 62.25315 1.000 39.09033 6 ARG C C 1
ATOM 7874 O O . ARG C 1 6 ? 16.06547 88.20329 62.94839 1.000 37.47137 6 ARG C O 1
ATOM 7895 N N . LEU C 1 7 ? 16.06076 90.44955 62.69441 1.000 40.30586 7 LEU C N 1
ATOM 7896 C CA . LEU C 1 7 ? 15.40913 90.79543 63.94928 1.000 39.21706 7 LEU C CA 1
ATOM 7897 C C . LEU C 1 7 ? 14.17722 91.62321 63.61209 1.000 44.12814 7 LEU C C 1
ATOM 7898 O O . LEU C 1 7 ? 14.21911 92.47229 62.71533 1.000 47.02828 7 LEU C O 1
ATOM 7914 N N . GLU C 1 8 ? 13.07535 91.36094 64.30342 1.000 41.68477 8 GLU C N 1
ATOM 7915 C CA . GLU C 1 8 ? 11.85939 92.14500 64.14324 1.000 43.76287 8 GLU C CA 1
ATOM 7916 C C . GLU C 1 8 ? 11.53855 92.83785 65.45756 1.000 44.00170 8 GLU C C 1
ATOM 7917 O O . GLU C 1 8 ? 11.65307 92.23883 66.53243 1.000 43.79806 8 GLU C O 1
ATOM 7929 N N . LEU C 1 9 ? 11.14916 94.10369 65.36034 1.000 44.50092 9 LEU C N 1
ATOM 7930 C CA . LEU C 1 9 ? 10.83530 94.92881 66.51341 1.000 40.91163 9 LEU C CA 1
ATOM 7931 C C . LEU C 1 9 ? 9.40134 95.42718 66.40903 1.000 48.33991 9 LEU C C 1
ATOM 7932 O O . LEU C 1 9 ? 8.84529 95.54312 65.31258 1.000 49.94346 9 LEU C O 1
ATOM 7948 N N . PHE C 1 10 ? 8.80742 95.73225 67.55975 1.000 49.35310 10 PHE C N 1
ATOM 7949 C CA . PHE C 1 10 ? 7.44185 96.24909 67.59135 1.000 48.89110 10 PHE C CA 1
ATOM 7950 C C . PHE C 1 10 ? 7.29498 97.13132 68.82184 1.000 47.66791 10 PHE C C 1
ATOM 7951 O O . PHE C 1 10 ? 7.32251 96.63525 69.95163 1.000 49.28304 10 PHE C O 1
ATOM 7968 N N . ASN C 1 11 ? 7.14823 98.43666 68.59751 1.000 47.08604 11 ASN C N 1
ATOM 7969 C CA . ASN C 1 11 ? 6.97689 99.40924 69.67386 1.000 48.90960 11 ASN C CA 1
ATOM 7970 C C . ASN C 1 11 ? 8.13057 99.36662 70.67076 1.000 50.97975 11 ASN C C 1
ATOM 7971 O O . ASN C 1 11 ? 7.93308 99.57446 71.87093 1.000 50.08286 11 ASN C O 1
ATOM 7982 N N . PHE C 1 12 ? 9.34337 99.10609 70.19441 1.000 50.96731 12 PHE C N 1
ATOM 7983 C CA . PHE C 1 12 ? 10.49652 98.94397 71.07007 1.000 46.22385 12 PHE C CA 1
ATOM 7984 C C . PHE C 1 12 ? 11.31654 100.22967 71.08333 1.000 48.14561 12 PHE C C 1
ATOM 7985 O O . PHE C 1 12 ? 11.87610 100.62625 70.05523 1.000 47.83943 12 PHE C O 1
ATOM 8002 N N . LYS C 1 13 ? 11.38564 100.87102 72.25323 1.000 46.42548 13 LYS C N 1
ATOM 8003 C CA . LYS C 1 13 ? 12.11030 102.12678 72.43236 1.000 49.71720 13 LYS C CA 1
ATOM 8004 C C . LYS C 1 13 ? 11.71087 103.11656 71.34158 1.000 51.72559 13 LYS C C 1
ATOM 8005 O O . LYS C 1 13 ? 10.53176 103.46642 71.23106 1.000 52.84003 13 LYS C O 1
ATOM 8024 N N . SER C 1 14 ? 12.66451 103.56768 70.52574 1.000 49.91119 14 SER C N 1
ATOM 8025 C CA . SER C 1 14 ? 12.37948 104.61110 69.54436 1.000 45.71914 14 SER C CA 1
ATOM 8026 C C . SER C 1 14 ? 11.70278 104.09379 68.28045 1.000 45.91414 14 SER C C 1
ATOM 8027 O O . SER C 1 14 ? 11.48714 104.88032 67.35208 1.000 50.62140 14 SER C O 1
ATOM 8035 N N . TYR C 1 15 ? 11.35155 102.81048 68.21629 1.000 44.06168 15 TYR C N 1
ATOM 8036 C CA . TYR C 1 15 ? 10.72880 102.22688 67.03079 1.000 46.63093 15 TYR C CA 1
ATOM 8037 C C . TYR C 1 15 ? 9.22537 102.11391 67.26410 1.000 51.37921 15 TYR C C 1
ATOM 8038 O O . TYR C 1 15 ? 8.77677 101.30175 68.07989 1.000 52.28712 15 TYR C O 1
ATOM 8056 N N . LYS C 1 16 ? 8.44978 102.91931 66.54166 1.000 53.11839 16 LYS C N 1
ATOM 8057 C CA . LYS C 1 16 ? 6.99720 102.89150 66.64830 1.000 52.68602 16 LYS C CA 1
ATOM 8058 C C . LYS C 1 16 ? 6.43004 101.87584 65.66515 1.000 49.61829 16 LYS C C 1
ATOM 8059 O O . LYS C 1 16 ? 6.70964 101.94051 64.46379 1.000 48.11976 16 LYS C O 1
ATOM 8078 N N . GLY C 1 17 ? 5.62848 100.94797 66.17384 1.000 49.84491 17 GLY C N 1
ATOM 8079 C CA . GLY C 1 17 ? 5.08953 99.92817 65.30640 1.000 44.95093 17 GLY C CA 1
ATOM 8080 C C . GLY C 1 17 ? 6.15808 98.91981 64.91337 1.000 47.18193 17 GLY C C 1
ATOM 8081 O O . GLY C 1 17 ? 7.17865 98.74757 65.58340 1.000 47.10847 17 GLY C O 1
ATOM 8085 N N . HIS C 1 18 ? 5.91440 98.26365 63.78190 1.000 41.82102 18 HIS C N 1
ATOM 8086 C CA . HIS C 1 18 ? 6.71980 97.12932 63.35095 1.000 46.09919 18 HIS C CA 1
ATOM 8087 C C . HIS C 1 18 ? 7.88918 97.59088 62.48914 1.000 53.26881 18 HIS C C 1
ATOM 8088 O O . HIS C 1 18 ? 7.71006 98.37757 61.55319 1.000 45.52330 18 HIS C O 1
ATOM 8102 N N . HIS C 1 19 ? 9.08554 97.09908 62.81275 1.000 49.16542 19 HIS C N 1
ATOM 8103 C CA . HIS C 1 19 ? 10.28820 97.40124 62.05059 1.000 43.31806 19 HIS C CA 1
ATOM 8104 C C . HIS C 1 19 ? 11.17030 96.16292 62.00707 1.000 47.24357 19 HIS C C 1
ATOM 8105 O O . HIS C 1 19 ? 11.05051 95.26285 62.84314 1.000 46.85437 19 HIS C O 1
ATOM 8119 N N . THR C 1 20 ? 12.07535 96.13601 61.02850 1.000 45.45415 20 THR C N 1
ATOM 8120 C CA . THR C 1 20 ? 12.94400 94.98712 60.80414 1.000 45.22581 20 THR C CA 1
ATOM 8121 C C . THR C 1 20 ? 14.40265 95.41666 60.75891 1.000 49.22525 20 THR C C 1
ATOM 8122 O O . THR C 1 20 ? 14.74276 96.41682 60.11522 1.000 44.34895 20 THR C O 1
ATOM 8133 N N . LEU C 1 21 ? 15.25155 94.65926 61.44998 1.000 44.09458 21 LEU C N 1
ATOM 8134 C CA . LEU C 1 21 ? 16.69770 94.71458 61.27431 1.000 38.32284 21 LEU C CA 1
ATOM 8135 C C . LEU C 1 21 ? 17.07595 93.47633 60.47130 1.000 45.69422 21 LEU C C 1
ATOM 8136 O O . LEU C 1 21 ? 17.04140 92.35740 60.99346 1.000 44.22166 21 LEU C O 1
ATOM 8152 N N . LEU C 1 22 ? 17.41783 93.67199 59.20518 1.000 41.17746 22 LEU C N 1
ATOM 8153 C CA . LEU C 1 22 ? 17.58873 92.57101 58.27097 1.000 48.35328 22 LEU C CA 1
ATOM 8154 C C . LEU C 1 22 ? 19.06379 92.24378 58.10312 1.000 48.03380 22 LEU C C 1
ATOM 8155 O O . LEU C 1 22 ? 19.87995 93.13404 57.84676 1.000 44.64554 22 LEU C O 1
ATOM 8171 N N . PHE C 1 23 ? 19.39284 90.96117 58.24630 1.000 39.11386 23 PHE C N 1
ATOM 8172 C CA . PHE C 1 23 ? 20.72090 90.44507 57.96078 1.000 40.94165 23 PHE C CA 1
ATOM 8173 C C . PHE C 1 23 ? 20.75322 89.56916 56.72076 1.000 41.47978 23 PHE C C 1
ATOM 8174 O O . PHE C 1 23 ? 21.73748 89.60719 55.97953 1.000 47.18529 23 PHE C O 1
ATOM 8191 N N . GLY C 1 24 ? 19.68999 88.81767 56.46018 1.000 43.99170 24 GLY C N 1
ATOM 8192 C CA . GLY C 1 24 ? 19.65629 87.99302 55.26886 1.000 48.62741 24 GLY C CA 1
ATOM 8193 C C . GLY C 1 24 ? 20.72388 86.92632 55.32738 1.000 44.88481 24 GLY C C 1
ATOM 8194 O O . GLY C 1 24 ? 20.96178 86.30844 56.37033 1.000 44.42842 24 GLY C O 1
ATOM 8198 N N . ASP C 1 25 ? 21.38916 86.70201 54.19442 1.000 41.81791 25 ASP C N 1
ATOM 8199 C CA . ASP C 1 25 ? 22.49945 85.76250 54.12995 1.000 44.30225 25 ASP C CA 1
ATOM 8200 C C . ASP C 1 25 ? 23.85260 86.44565 54.31866 1.000 45.10718 25 ASP C C 1
ATOM 8201 O O . ASP C 1 25 ? 24.87801 85.90174 53.89131 1.000 48.88992 25 ASP C O 1
ATOM 8210 N N . SER C 1 26 ? 23.87415 87.62054 54.94500 1.000 44.58131 26 SER C N 1
ATOM 8211 C CA . SER C 1 26 ? 25.11249 88.33586 55.21367 1.000 43.29677 26 SER C CA 1
ATOM 8212 C C . SER C 1 26 ? 25.73422 87.84697 56.51461 1.000 43.90552 26 SER C C 1
ATOM 8213 O O . SER C 1 26 ? 25.03909 87.64926 57.51557 1.000 41.29590 26 SER C O 1
ATOM 8221 N N . TYR C 1 27 ? 27.05244 87.66378 56.49376 1.000 39.97991 27 TYR C N 1
ATOM 8222 C CA . TYR C 1 27 ? 27.80655 87.24675 57.66795 1.000 42.06877 27 TYR C CA 1
ATOM 8223 C C . TYR C 1 27 ? 28.60807 88.37929 58.29177 1.000 38.49316 27 TYR C C 1
ATOM 8224 O O . TYR C 1 27 ? 29.34307 88.14299 59.25434 1.000 38.54446 27 TYR C O 1
ATOM 8242 N N . PHE C 1 28 ? 28.48504 89.59843 57.76839 1.000 41.55853 28 PHE C N 1
ATOM 8243 C CA . PHE C 1 28 ? 29.15200 90.76642 58.34558 1.000 38.84333 28 PHE C CA 1
ATOM 8244 C C . PHE C 1 28 ? 28.25399 91.96445 58.04388 1.000 42.07715 28 PHE C C 1
ATOM 8245 O O . PHE C 1 28 ? 28.33041 92.54863 56.95821 1.000 37.97272 28 PHE C O 1
ATOM 8262 N N . THR C 1 29 ? 27.40917 92.31491 59.00654 1.000 40.22803 29 THR C N 1
ATOM 8263 C CA . THR C 1 29 ? 26.48483 93.43143 58.88167 1.000 42.47895 29 THR C CA 1
ATOM 8264 C C . THR C 1 29 ? 26.87181 94.50389 59.88743 1.000 35.90887 29 THR C C 1
ATOM 8265 O O . THR C 1 29 ? 27.09781 94.20306 61.06457 1.000 41.45410 29 THR C O 1
ATOM 8276 N N . SER C 1 30 ? 26.95342 95.74434 59.42203 1.000 37.33707 30 SER C N 1
ATOM 8277 C CA . SER C 1 30 ? 27.17533 96.89327 60.28676 1.000 33.72274 30 SER C CA 1
ATOM 8278 C C . SER C 1 30 ? 25.87522 97.67198 60.41312 1.000 40.98279 30 SER C C 1
ATOM 8279 O O . SER C 1 30 ? 25.20558 97.93751 59.40930 1.000 38.41519 30 SER C O 1
ATOM 8287 N N . ILE C 1 31 ? 25.51758 98.02215 61.64299 1.000 41.80364 31 ILE C N 1
ATOM 8288 C CA . ILE C 1 31 ? 24.38942 98.90459 61.91376 1.000 38.57530 31 ILE C CA 1
ATOM 8289 C C . ILE C 1 31 ? 24.95449 100.29707 62.14963 1.000 41.19174 31 ILE C C 1
ATOM 8290 O O . ILE C 1 31 ? 25.79478 100.49445 63.03662 1.000 38.21093 31 ILE C O 1
ATOM 8306 N N . ILE C 1 32 ? 24.49921 101.26026 61.35151 1.000 38.43925 32 ILE C N 1
ATOM 8307 C CA . ILE C 1 32 ? 25.05614 102.60307 61.34691 1.000 39.84978 32 ILE C CA 1
ATOM 8308 C C . ILE C 1 32 ? 23.91260 103.60764 61.35186 1.000 37.82230 32 ILE C C 1
ATOM 8309 O O . ILE C 1 32 ? 22.75314 103.27110 61.10909 1.000 37.71385 32 ILE C O 1
ATOM 8325 N N . GLY C 1 33 ? 24.26381 104.86070 61.61843 1.000 43.90244 33 GLY C N 1
ATOM 8326 C CA . GLY C 1 33 ? 23.33112 105.95190 61.49190 1.000 47.33653 33 GLY C CA 1
ATOM 8327 C C . GLY C 1 33 ? 23.78803 107.17319 62.25546 1.000 44.73253 33 GLY C C 1
ATOM 8328 O O . GLY C 1 33 ? 24.64371 107.09348 63.14217 1.000 41.27536 33 GLY C O 1
ATOM 8332 N N . PRO C 1 34 ? 23.22304 108.33227 61.92663 1.000 48.43556 34 PRO C N 1
ATOM 8333 C CA . PRO C 1 34 ? 23.62557 109.56615 62.61086 1.000 52.33408 34 PRO C CA 1
ATOM 8334 C C . PRO C 1 34 ? 23.18000 109.55552 64.06459 1.000 59.24238 34 PRO C C 1
ATOM 8335 O O . PRO C 1 34 ? 22.31873 108.77482 64.47732 1.000 51.44094 34 PRO C O 1
ATOM 8346 N N . ASN C 1 35 ? 23.79561 110.44006 64.84654 1.000 67.06985 35 ASN C N 1
ATOM 8347 C CA . ASN C 1 35 ? 23.54736 110.46886 66.28107 1.000 75.75624 35 ASN C CA 1
ATOM 8348 C C . ASN C 1 35 ? 22.06957 110.69814 66.56789 1.000 78.71932 35 ASN C C 1
ATOM 8349 O O . ASN C 1 35 ? 21.39399 111.46408 65.87415 1.000 69.40166 35 ASN C O 1
ATOM 8360 N N . GLY C 1 36 ? 21.56923 110.02346 67.60081 1.000 76.38524 36 GLY C N 1
ATOM 8361 C CA . GLY C 1 36 ? 20.16535 110.12150 67.93899 1.000 76.83489 36 GLY C CA 1
ATOM 8362 C C . GLY C 1 36 ? 19.22637 109.64991 66.85518 1.000 76.62404 36 GLY C C 1
ATOM 8363 O O . GLY C 1 36 ? 18.06067 110.05445 66.83772 1.000 77.88143 36 GLY C O 1
ATOM 8367 N N . SER C 1 37 ? 19.70386 108.81442 65.93373 1.000 71.17891 37 SER C N 1
ATOM 8368 C CA . SER C 1 37 ? 18.81568 108.17840 64.97293 1.000 57.97470 37 SER C CA 1
ATOM 8369 C C . SER C 1 37 ? 18.11851 106.95794 65.55630 1.000 54.57847 37 SER C C 1
ATOM 8370 O O . SER C 1 37 ? 17.05480 106.57019 65.05963 1.000 53.30242 37 SER C O 1
ATOM 8378 N N . GLY C 1 38 ? 18.69292 106.35067 66.59576 1.000 59.36380 38 GLY C N 1
ATOM 8379 C CA . GLY C 1 38 ? 18.17686 105.12631 67.17745 1.000 48.84185 38 GLY C CA 1
ATOM 8380 C C . GLY C 1 38 ? 19.08192 103.93090 66.99737 1.000 56.08687 38 GLY C C 1
ATOM 8381 O O . GLY C 1 38 ? 18.74823 102.84014 67.47608 1.000 54.27919 38 GLY C O 1
ATOM 8385 N N . LYS C 1 39 ? 20.21133 104.10444 66.30824 1.000 54.39642 39 LYS C N 1
ATOM 8386 C CA . LYS C 1 39 ? 21.19101 103.03549 66.15472 1.000 51.15685 39 LYS C CA 1
ATOM 8387 C C . LYS C 1 39 ? 21.53782 102.39300 67.49025 1.000 50.03613 39 LYS C C 1
ATOM 8388 O O . LYS C 1 39 ? 21.66151 101.16621 67.58394 1.000 51.23509 39 LYS C O 1
ATOM 8407 N N . SER C 1 40 ? 21.70117 103.20546 68.53678 1.000 49.74693 40 SER C N 1
ATOM 8408 C CA . SER C 1 40 ? 22.11972 102.67680 69.83058 1.000 46.98843 40 SER C CA 1
ATOM 8409 C C . SER C 1 40 ? 21.07355 101.74827 70.42938 1.000 58.18882 40 SER C C 1
ATOM 8410 O O . SER C 1 40 ? 21.42138 100.82589 71.17559 1.000 63.73821 40 SER C O 1
ATOM 8418 N N . ASN C 1 41 ? 19.79487 101.97176 70.12264 1.000 54.02828 41 ASN C N 1
ATOM 8419 C CA . ASN C 1 41 ? 18.74449 101.08247 70.60047 1.000 55.81266 41 ASN C CA 1
ATOM 8420 C C . ASN C 1 41 ? 18.85361 99.68323 70.01350 1.000 54.19309 41 ASN C C 1
ATOM 8421 O O . ASN C 1 41 ? 18.15447 98.77896 70.48487 1.000 52.34526 41 ASN C O 1
ATOM 8432 N N . SER C 1 42 ? 19.71346 99.48597 69.00899 1.000 53.34935 42 SER C N 1
ATOM 8433 C CA . SER C 1 42 ? 19.86993 98.17097 68.39585 1.000 53.68863 42 SER C CA 1
ATOM 8434 C C . SER C 1 42 ? 20.45385 97.16865 69.38498 1.000 53.64658 42 SER C C 1
ATOM 8435 O O . SER C 1 42 ? 19.91191 96.07127 69.56096 1.000 54.53786 42 SER C O 1
ATOM 8443 N N . MET C 1 43 ? 21.56852 97.52303 70.03429 1.000 55.23251 43 MET C N 1
ATOM 8444 C CA . MET C 1 43 ? 22.12107 96.66489 71.07792 1.000 59.45601 43 MET C CA 1
ATOM 8445 C C . MET C 1 43 ? 21.05169 96.28168 72.09217 1.000 55.19930 43 MET C C 1
ATOM 8446 O O . MET C 1 43 ? 20.96315 95.12178 72.51060 1.000 52.17123 43 MET C O 1
ATOM 8460 N N . ASP C 1 44 ? 20.23350 97.25263 72.50501 1.000 54.09989 44 ASP C N 1
ATOM 8461 C CA . ASP C 1 44 ? 19.21677 96.99206 73.51670 1.000 54.90083 44 ASP C CA 1
ATOM 8462 C C . ASP C 1 44 ? 18.21521 95.95148 73.03589 1.000 48.60144 44 ASP C C 1
ATOM 8463 O O . ASP C 1 44 ? 17.86151 95.02935 73.78005 1.000 47.20659 44 ASP C O 1
ATOM 8472 N N . ALA C 1 45 ? 17.74859 96.07863 71.79231 1.000 45.80370 45 ALA C N 1
ATOM 8473 C CA . ALA C 1 45 ? 16.83913 95.08175 71.24053 1.000 47.77239 45 ALA C CA 1
ATOM 8474 C C . ALA C 1 45 ? 17.50749 93.71457 71.16226 1.000 44.55109 45 ALA C C 1
ATOM 8475 O O . ALA C 1 45 ? 16.87296 92.68762 71.43168 1.000 42.64958 45 ALA C O 1
ATOM 8482 N N . ILE C 1 46 ? 18.79278 93.68200 70.80351 1.000 44.92108 46 ILE C N 1
ATOM 8483 C CA . ILE C 1 46 ? 19.50321 92.41329 70.67669 1.000 44.72432 46 ILE C CA 1
ATOM 8484 C C . ILE C 1 46 ? 19.65699 91.74676 72.03861 1.000 43.04149 46 ILE C C 1
ATOM 8485 O O . ILE C 1 46 ? 19.30580 90.57455 72.21528 1.000 42.22795 46 ILE C O 1
ATOM 8501 N N . SER C 1 47 ? 20.19477 92.47604 73.02035 1.000 39.77242 47 SER C N 1
ATOM 8502 C CA . SER C 1 47 ? 20.42444 91.87721 74.33037 1.000 52.02752 47 SER C CA 1
ATOM 8503 C C . SER C 1 47 ? 19.11307 91.57209 75.04267 1.000 48.43219 47 SER C C 1
ATOM 8504 O O . SER C 1 47 ? 19.05567 90.65450 75.86949 1.000 52.56462 47 SER C O 1
ATOM 8512 N N . PHE C 1 48 ? 18.05378 92.31992 74.73358 1.000 43.56953 48 PHE C N 1
ATOM 8513 C CA . PHE C 1 48 ? 16.75209 92.04792 75.33068 1.000 44.22758 48 PHE C CA 1
ATOM 8514 C C . PHE C 1 48 ? 16.20117 90.70677 74.86142 1.000 42.90472 48 PHE C C 1
ATOM 8515 O O . PHE C 1 48 ? 15.81633 89.86207 75.67844 1.000 44.03562 48 PHE C O 1
ATOM 8532 N N . VAL C 1 49 ? 16.15833 90.48606 73.54450 1.000 45.26596 49 VAL C N 1
ATOM 8533 C CA . VAL C 1 49 ? 15.52619 89.28334 73.02364 1.000 41.22764 49 VAL C CA 1
ATOM 8534 C C . VAL C 1 49 ? 16.33679 88.03528 73.34596 1.000 46.75212 49 VAL C C 1
ATOM 8535 O O . VAL C 1 49 ? 15.77464 86.93466 73.40557 1.000 41.30421 49 VAL C O 1
ATOM 8548 N N . LEU C 1 50 ? 17.63961 88.17158 73.56122 1.000 46.01463 50 LEU C N 1
ATOM 8549 C CA . LEU C 1 50 ? 18.47643 87.01443 73.84194 1.000 46.41102 50 LEU C CA 1
ATOM 8550 C C . LEU C 1 50 ? 18.57016 86.69684 75.32938 1.000 50.12870 50 LEU C C 1
ATOM 8551 O O . LEU C 1 50 ? 19.09477 85.63492 75.68250 1.000 54.92786 50 LEU C O 1
ATOM 8567 N N . GLY C 1 51 ? 18.07178 87.57314 76.20035 1.000 50.63871 51 GLY C N 1
ATOM 8568 C CA . GLY C 1 51 ? 17.91937 87.26026 77.60613 1.000 54.61015 51 GLY C CA 1
ATOM 8569 C C . GLY C 1 51 ? 18.93567 87.86444 78.54791 1.000 59.44330 51 GLY C C 1
ATOM 8570 O O . GLY C 1 51 ? 18.96398 87.48038 79.72321 1.000 64.52598 51 GLY C O 1
ATOM 8574 N N . ILE C 1 52 ? 19.76531 88.79718 78.08171 1.000 60.26394 52 ILE C N 1
ATOM 8575 C CA . ILE C 1 52 ? 20.78602 89.37663 78.94332 1.000 62.80874 52 ILE C CA 1
ATOM 8576 C C . ILE C 1 52 ? 20.13994 90.35004 79.91955 1.000 73.88046 52 ILE C C 1
ATOM 8577 O O . ILE C 1 52 ? 19.20784 91.08880 79.57009 1.000 72.91084 52 ILE C O 1
ATOM 8593 N N . LYS C 1 53 ? 20.64312 90.36119 81.14985 1.000 80.71130 53 LYS C N 1
ATOM 8594 C CA . LYS C 1 53 ? 20.14916 91.26264 82.18217 1.000 85.50586 53 LYS C CA 1
ATOM 8595 C C . LYS C 1 53 ? 20.90979 92.58500 82.13400 1.000 85.64173 53 LYS C C 1
ATOM 8596 O O . LYS C 1 53 ? 20.72334 93.45178 82.98767 1.000 88.62244 53 LYS C O 1
ATOM 8615 N N . ASN C 1 61 ? 12.74168 98.52229 85.58696 1.000 107.47488 61 ASN C N 1
ATOM 8616 C CA . ASN C 1 61 ? 13.15886 99.30653 84.43166 1.000 133.26272 61 ASN C CA 1
ATOM 8617 C C . ASN C 1 61 ? 12.55823 98.77503 83.13340 1.000 122.66258 61 ASN C C 1
ATOM 8618 O O . ASN C 1 61 ? 12.73579 99.37144 82.07070 1.000 110.98686 61 ASN C O 1
ATOM 8628 N N . LEU C 1 62 ? 11.84104 97.65401 83.22134 1.000 115.29101 62 LEU C N 1
ATOM 8629 C CA . LEU C 1 62 ? 11.46524 96.91517 82.02125 1.000 95.23743 62 LEU C CA 1
ATOM 8630 C C . LEU C 1 62 ? 10.31256 97.55629 81.25721 1.000 88.69294 62 LEU C C 1
ATOM 8631 O O . LEU C 1 62 ? 10.17712 97.30616 80.05484 1.000 77.63553 62 LEU C O 1
ATOM 8647 N N . ARG C 1 63 ? 9.49026 98.38182 81.90946 1.000 97.43409 63 ARG C N 1
ATOM 8648 C CA . ARG C 1 63 ? 8.37685 99.01552 81.21220 1.000 89.62054 63 ARG C CA 1
ATOM 8649 C C . ARG C 1 63 ? 8.82974 100.17758 80.34047 1.000 87.09004 63 ARG C C 1
ATOM 8650 O O . ARG C 1 63 ? 8.17124 100.49381 79.34337 1.000 76.73044 63 ARG C O 1
ATOM 8671 N N . ASP C 1 64 ? 9.93869 100.82436 80.70024 1.000 94.65815 64 ASP C N 1
ATOM 8672 C CA . ASP C 1 64 ? 10.37993 102.01370 79.98530 1.000 92.81561 64 ASP C CA 1
ATOM 8673 C C . ASP C 1 64 ? 10.78958 101.71338 78.55101 1.000 83.88093 64 ASP C C 1
ATOM 8674 O O . ASP C 1 64 ? 10.87957 102.64173 77.74061 1.000 81.15663 64 ASP C O 1
ATOM 8683 N N . LEU C 1 65 ? 11.02616 100.44422 78.21578 1.000 76.21366 65 LEU C N 1
ATOM 8684 C CA . LEU C 1 65 ? 11.44759 100.08328 76.86933 1.000 66.65273 65 LEU C CA 1
ATOM 8685 C C . LEU C 1 65 ? 10.32396 100.18133 75.84614 1.000 60.30539 65 LEU C C 1
ATOM 8686 O O . LEU C 1 65 ? 10.59791 100.09541 74.64430 1.000 55.91907 65 LEU C O 1
ATOM 8702 N N . ILE C 1 66 ? 9.08182 100.35106 76.28110 1.000 61.55352 66 ILE C N 1
ATOM 8703 C CA . ILE C 1 66 ? 7.96171 100.44918 75.35422 1.000 59.06233 66 ILE C CA 1
ATOM 8704 C C . ILE C 1 66 ? 7.96581 101.82905 74.71491 1.000 61.98800 66 ILE C C 1
ATOM 8705 O O . ILE C 1 66 ? 8.24053 102.83878 75.37465 1.000 63.98920 66 ILE C O 1
ATOM 8721 N N . TYR C 1 67 ? 7.65900 101.87420 73.42164 1.000 64.03430 67 TYR C N 1
ATOM 8722 C CA . TYR C 1 67 ? 7.62617 103.14105 72.70812 1.000 66.30507 67 TYR C CA 1
ATOM 8723 C C . TYR C 1 67 ? 6.64264 104.10259 73.36425 1.000 73.53322 67 TYR C C 1
ATOM 8724 O O . TYR C 1 67 ? 5.55487 103.71035 73.79584 1.000 71.23451 67 TYR C O 1
ATOM 8742 N N . ARG C 1 68 ? 7.03814 105.37274 73.43531 1.000 79.55361 68 ARG C N 1
ATOM 8743 C CA . ARG C 1 68 ? 6.20880 106.43189 73.99350 1.000 85.38755 68 ARG C CA 1
ATOM 8744 C C . ARG C 1 68 ? 6.34366 107.66684 73.11704 1.000 78.79602 68 ARG C C 1
ATOM 8745 O O . ARG C 1 68 ? 7.45978 108.13706 72.87877 1.000 78.94157 68 ARG C O 1
ATOM 8766 N N . GLY C 1 69 ? 5.21643 108.19002 72.64655 1.000 78.96194 69 GLY C N 1
ATOM 8767 C CA . GLY C 1 69 ? 5.21766 109.40771 71.85902 1.000 80.13094 69 GLY C CA 1
ATOM 8768 C C . GLY C 1 69 ? 5.58533 110.62906 72.68073 1.000 75.85044 69 GLY C C 1
ATOM 8769 O O . GLY C 1 69 ? 6.52224 111.35604 72.34931 1.000 72.75862 69 GLY C O 1
ATOM 8773 N N . ASP C 1 113 ? -0.70466 105.97209 73.14361 1.000 92.08965 113 ASP C N 1
ATOM 8774 C CA . ASP C 1 113 ? 0.49658 105.26929 73.58221 1.000 96.83925 113 ASP C CA 1
ATOM 8775 C C . ASP C 1 113 ? 0.29448 103.75971 73.51005 1.000 100.76056 113 ASP C C 1
ATOM 8776 O O . ASP C 1 113 ? -0.72439 103.24824 73.97323 1.000 96.98047 113 ASP C O 1
ATOM 8784 N N . PRO C 1 114 ? 1.25948 103.04177 72.93495 1.000 105.41404 114 PRO C N 1
ATOM 8785 C CA . PRO C 1 114 ? 1.13427 101.58181 72.86469 1.000 98.82168 114 PRO C CA 1
ATOM 8786 C C . PRO C 1 114 ? 1.27294 100.95787 74.24280 1.000 92.37822 114 PRO C C 1
ATOM 8787 O O . PRO C 1 114 ? 2.00526 101.45149 75.10472 1.000 85.18918 114 PRO C O 1
ATOM 8798 N N . LYS C 1 115 ? 0.55098 99.85810 74.44638 1.000 87.46590 115 LYS C N 1
ATOM 8799 C CA . LYS C 1 115 ? 0.52424 99.18845 75.73798 1.000 97.76512 115 LYS C CA 1
ATOM 8800 C C . LYS C 1 115 ? 1.51669 98.03754 75.83880 1.000 93.04223 115 LYS C C 1
ATOM 8801 O O . LYS C 1 115 ? 1.78311 97.56670 76.95030 1.000 89.79140 115 LYS C O 1
ATOM 8820 N N . THR C 1 116 ? 2.06936 97.58122 74.71855 1.000 81.47247 116 THR C N 1
ATOM 8821 C CA . THR C 1 116 ? 2.92966 96.40979 74.69566 1.000 75.22641 116 THR C CA 1
ATOM 8822 C C . THR C 1 116 ? 4.05280 96.63152 73.69348 1.000 72.91291 116 THR C C 1
ATOM 8823 O O . THR C 1 116 ? 3.99467 97.53046 72.85098 1.000 70.89651 116 THR C O 1
ATOM 8834 N N . ALA C 1 117 ? 5.08396 95.79633 73.80089 1.000 59.43247 117 ALA C N 1
ATOM 8835 C CA . ALA C 1 117 ? 6.19991 95.81724 72.86754 1.000 55.36712 117 ALA C CA 1
ATOM 8836 C C . ALA C 1 117 ? 6.77915 94.41507 72.77925 1.000 55.92055 117 ALA C C 1
ATOM 8837 O O . ALA C 1 117 ? 6.62467 93.60251 73.69485 1.000 50.00162 117 ALA C O 1
ATOM 8844 N N . TRP C 1 118 ? 7.44822 94.12985 71.66529 1.000 48.83529 118 TRP C N 1
ATOM 8845 C CA . TRP C 1 118 ? 8.15685 92.86368 71.57807 1.000 44.72557 118 TRP C CA 1
ATOM 8846 C C . TRP C 1 118 ? 9.29346 92.94275 70.57265 1.000 46.88074 118 TRP C C 1
ATOM 8847 O O . TRP C 1 118 ? 9.34622 93.83004 69.71574 1.000 44.90280 118 TRP C O 1
ATOM 8868 N N . VAL C 1 119 ? 10.21727 91.99840 70.72841 1.000 44.22222 119 VAL C N 1
ATOM 8869 C CA . VAL C 1 119 ? 11.34317 91.78412 69.83262 1.000 39.40565 119 VAL C CA 1
ATOM 8870 C C . VAL C 1 119 ? 11.36643 90.29825 69.51230 1.000 43.05685 119 VAL C C 1
ATOM 8871 O O . VAL C 1 119 ? 11.14298 89.46610 70.39827 1.000 40.92779 119 VAL C O 1
ATOM 8884 N N . MET C 1 120 ? 11.62332 89.96152 68.25330 1.000 40.92692 120 MET C N 1
ATOM 8885 C CA . MET C 1 120 ? 11.70644 88.56861 67.83577 1.000 41.53498 120 MET C CA 1
ATOM 8886 C C . MET C 1 120 ? 12.97379 88.36918 67.02153 1.000 44.20793 120 MET C C 1
ATOM 8887 O O . MET C 1 120 ? 13.21001 89.08815 66.04460 1.000 42.07247 120 MET C O 1
ATOM 8901 N N . ALA C 1 121 ? 13.78491 87.39932 67.43138 1.000 38.58931 121 ALA C N 1
ATOM 8902 C CA . ALA C 1 121 ? 14.93587 86.96916 66.65242 1.000 40.01107 121 ALA C CA 1
ATOM 8903 C C . ALA C 1 121 ? 14.52551 85.79532 65.77349 1.000 41.70784 121 ALA C C 1
ATOM 8904 O O . ALA C 1 121 ? 13.86238 84.86073 66.24223 1.000 43.96658 121 ALA C O 1
ATOM 8911 N N . VAL C 1 122 ? 14.91228 85.85141 64.50660 1.000 38.89250 122 VAL C N 1
ATOM 8912 C CA . VAL C 1 122 ? 14.59493 84.81367 63.53581 1.000 42.14145 122 VAL C CA 1
ATOM 8913 C C . VAL C 1 122 ? 15.90998 84.18172 63.10817 1.000 42.63329 122 VAL C C 1
ATOM 8914 O O . VAL C 1 122 ? 16.76895 84.84972 62.51715 1.000 42.33863 122 VAL C O 1
ATOM 8927 N N . TYR C 1 123 ? 16.06508 82.89850 63.42192 1.000 39.66702 123 TYR C N 1
ATOM 8928 C CA . TYR C 1 123 ? 17.33466 82.19027 63.34245 1.000 38.42784 123 TYR C CA 1
ATOM 8929 C C . TYR C 1 123 ? 17.14558 80.96396 62.46861 1.000 41.22262 123 TYR C C 1
ATOM 8930 O O . TYR C 1 123 ? 16.18774 80.20783 62.65255 1.000 49.14643 123 TYR C O 1
ATOM 8948 N N . GLU C 1 124 ? 18.05023 80.77626 61.51808 1.000 46.13796 124 GLU C N 1
ATOM 8949 C CA . GLU C 1 124 ? 18.01304 79.65296 60.58790 1.000 51.26887 124 GLU C CA 1
ATOM 8950 C C . GLU C 1 124 ? 19.20641 78.75592 60.88289 1.000 55.15027 124 GLU C C 1
ATOM 8951 O O . GLU C 1 124 ? 20.35670 79.19364 60.76970 1.000 50.65745 124 GLU C O 1
ATOM 8963 N N . ASP C 1 125 ? 18.93307 77.51367 61.27987 1.000 55.28511 125 ASP C N 1
ATOM 8964 C CA . ASP C 1 125 ? 20.00830 76.59048 61.61413 1.000 57.56001 125 ASP C CA 1
ATOM 8965 C C . ASP C 1 125 ? 20.54807 75.95274 60.33545 1.000 62.92302 125 ASP C C 1
ATOM 8966 O O . ASP C 1 125 ? 20.14027 76.28789 59.21982 1.000 57.17650 125 ASP C O 1
ATOM 8975 N N . ASP C 1 126 ? 21.49490 75.02910 60.49414 1.000 63.35974 126 ASP C N 1
ATOM 8976 C CA . ASP C 1 126 ? 22.20053 74.46945 59.34747 1.000 66.47396 126 ASP C CA 1
ATOM 8977 C C . ASP C 1 126 ? 21.34653 73.51578 58.52312 1.000 64.62730 126 ASP C C 1
ATOM 8978 O O . ASP C 1 126 ? 21.78091 73.10495 57.44104 1.000 65.20529 126 ASP C O 1
ATOM 8987 N N . ALA C 1 127 ? 20.14875 73.16996 58.99300 1.000 68.01240 127 ALA C N 1
ATOM 8988 C CA . ALA C 1 127 ? 19.30866 72.20197 58.29155 1.000 70.80103 127 ALA C CA 1
ATOM 8989 C C . ALA C 1 127 ? 18.84804 72.71739 56.92411 1.000 79.07901 127 ALA C C 1
ATOM 8990 O O . ALA C 1 127 ? 19.07822 72.05547 55.90560 1.000 108.09627 127 ALA C O 1
ATOM 8997 N N . GLY C 1 128 ? 18.19925 73.89136 56.85524 1.000 74.27174 128 GLY C N 1
ATOM 8998 C CA . GLY C 1 128 ? 18.01334 74.81686 57.95653 1.000 66.71685 128 GLY C CA 1
ATOM 8999 C C . GLY C 1 128 ? 16.56651 75.21283 58.21439 1.000 62.73185 128 GLY C C 1
ATOM 9000 O O . GLY C 1 128 ? 15.91302 75.84805 57.38632 1.000 53.22002 128 GLY C O 1
ATOM 9004 N N . GLU C 1 129 ? 16.07158 74.82379 59.38305 1.000 65.84359 129 GLU C N 1
ATOM 9005 C CA . GLU C 1 129 ? 14.73477 75.17829 59.82816 1.000 60.08099 129 GLU C CA 1
ATOM 9006 C C . GLU C 1 129 ? 14.76541 76.52454 60.54334 1.000 55.14577 129 GLU C C 1
ATOM 9007 O O . GLU C 1 129 ? 15.81547 76.99782 60.98415 1.000 51.97457 129 GLU C O 1
ATOM 9019 N N . LEU C 1 130 ? 13.59234 77.13860 60.65878 1.000 48.10309 130 LEU C N 1
ATOM 9020 C CA . LEU C 1 130 ? 13.48040 78.45812 61.26091 1.000 52.21427 130 LEU C CA 1
ATOM 9021 C C . LEU C 1 130 ? 13.20303 78.35522 62.75381 1.000 48.87965 130 LEU C C 1
ATOM 9022 O O . LEU C 1 130 ? 12.39618 77.53237 63.19809 1.000 48.56433 130 LEU C O 1
ATOM 9038 N N . HIS C 1 131 ? 13.89034 79.19838 63.52216 1.000 49.79572 131 HIS C N 1
ATOM 9039 C CA . HIS C 1 131 ? 13.65452 79.35578 64.95331 1.000 47.18266 131 HIS C CA 1
ATOM 9040 C C . HIS C 1 131 ? 13.21111 80.79000 65.19640 1.000 45.40510 131 HIS C C 1
ATOM 9041 O O . HIS C 1 131 ? 13.91319 81.73276 64.81295 1.000 45.81083 131 HIS C O 1
ATOM 9055 N N . ARG C 1 132 ? 12.05765 80.95325 65.83114 1.000 46.41817 132 ARG C N 1
ATOM 9056 C CA . ARG C 1 132 ? 11.48729 82.26548 66.11710 1.000 49.82172 132 ARG C CA 1
ATOM 9057 C C . ARG C 1 132 ? 11.49090 82.45730 67.62960 1.000 47.27834 132 ARG C C 1
ATOM 9058 O O . ARG C 1 132 ? 10.69863 81.83252 68.34237 1.000 47.63219 132 ARG C O 1
ATOM 9079 N N . TRP C 1 133 ? 12.39339 83.31064 68.11620 1.000 42.32930 133 TRP C N 1
ATOM 9080 C CA . TRP C 1 133 ? 12.54289 83.59122 69.54160 1.000 37.48169 133 TRP C CA 1
ATOM 9081 C C . TRP C 1 133 ? 12.01724 84.99776 69.79684 1.000 41.30254 133 TRP C C 1
ATOM 9082 O O . TRP C 1 133 ? 12.65577 85.98221 69.40974 1.000 39.70297 133 TRP C O 1
ATOM 9103 N N . LYS C 1 134 ? 10.85873 85.09200 70.44347 1.000 38.41518 134 LYS C N 1
ATOM 9104 C CA . LYS C 1 134 ? 10.19908 86.36798 70.68582 1.000 42.21031 134 LYS C CA 1
ATOM 9105 C C . LYS C 1 134 ? 10.04610 86.58972 72.18320 1.000 41.49672 134 LYS C C 1
ATOM 9106 O O . LYS C 1 134 ? 9.58036 85.70096 72.90485 1.000 40.98657 134 LYS C O 1
ATOM 9125 N N . ARG C 1 135 ? 10.42890 87.77975 72.63746 1.000 42.73060 135 ARG C N 1
ATOM 9126 C CA . ARG C 1 135 ? 10.24168 88.20927 74.01661 1.000 41.89691 135 ARG C CA 1
ATOM 9127 C C . ARG C 1 135 ? 9.34207 89.43594 74.01996 1.000 47.16669 135 ARG C C 1
ATOM 9128 O O . ARG C 1 135 ? 9.55095 90.36533 73.23154 1.000 44.59932 135 ARG C O 1
ATOM 9149 N N . THR C 1 136 ? 8.34972 89.43717 74.90653 1.000 44.95443 136 THR C N 1
ATOM 9150 C CA . THR C 1 136 ? 7.30084 90.44722 74.92025 1.000 47.51008 136 THR C CA 1
ATOM 9151 C C . THR C 1 136 ? 7.26181 91.14357 76.27291 1.000 48.30329 136 THR C C 1
ATOM 9152 O O . THR C 1 136 ? 7.36811 90.49538 77.31702 1.000 53.15350 136 THR C O 1
ATOM 9163 N N . ILE C 1 137 ? 7.11763 92.46453 76.24941 1.000 55.69789 137 ILE C N 1
ATOM 9164 C CA . ILE C 1 137 ? 6.92707 93.25386 77.46076 1.000 61.89866 137 ILE C CA 1
ATOM 9165 C C . ILE C 1 137 ? 5.42911 93.49245 77.60602 1.000 72.35427 137 ILE C C 1
ATOM 9166 O O . ILE C 1 137 ? 4.81567 94.17427 76.77663 1.000 69.69212 137 ILE C O 1
ATOM 9182 N N . THR C 1 138 ? 4.83723 92.94025 78.65998 1.000 90.31991 138 THR C N 1
ATOM 9183 C CA . THR C 1 138 ? 3.40587 93.06553 78.87036 1.000 97.67596 138 THR C CA 1
ATOM 9184 C C . THR C 1 138 ? 3.06185 94.43676 79.44913 1.000 95.82385 138 THR C C 1
ATOM 9185 O O . THR C 1 138 ? 3.93264 95.23196 79.81381 1.000 87.51112 138 THR C O 1
ATOM 9196 N N . ALA C 1 139 ? 1.75701 94.70429 79.53383 1.000 104.15657 139 ALA C N 1
ATOM 9197 C CA . ALA C 1 139 ? 1.28257 95.99230 80.01968 1.000 112.91858 139 ALA C CA 1
ATOM 9198 C C . ALA C 1 139 ? 1.64698 96.23742 81.47689 1.000 109.03542 139 ALA C C 1
ATOM 9199 O O . ALA C 1 139 ? 1.67399 97.39555 81.90795 1.000 101.55592 139 ALA C O 1
ATOM 9206 N N . ASN C 1 140 ? 1.92075 95.18512 82.24607 1.000 106.01953 140 ASN C N 1
ATOM 9207 C CA . ASN C 1 140 ? 2.32665 95.33101 83.63746 1.000 95.35396 140 ASN C CA 1
ATOM 9208 C C . ASN C 1 140 ? 3.83964 95.30976 83.81652 1.000 94.00385 140 ASN C C 1
ATOM 9209 O O . ASN C 1 140 ? 4.31580 95.41607 84.95091 1.000 93.49319 140 ASN C O 1
ATOM 9220 N N . GLY C 1 141 ? 4.59973 95.17380 82.73387 1.000 96.14113 141 GLY C N 1
ATOM 9221 C CA . GLY C 1 141 ? 6.04397 95.24000 82.79945 1.000 99.53178 141 GLY C CA 1
ATOM 9222 C C . GLY C 1 141 ? 6.75645 93.91678 82.91941 1.000 95.70295 141 GLY C C 1
ATOM 9223 O O . GLY C 1 141 ? 7.98333 93.90428 83.07419 1.000 98.92377 141 GLY C O 1
ATOM 9227 N N . THR C 1 142 ? 6.03536 92.80756 82.85489 1.000 87.28390 142 THR C N 1
ATOM 9228 C CA . THR C 1 142 ? 6.62336 91.48334 82.96866 1.000 78.59448 142 THR C CA 1
ATOM 9229 C C . THR C 1 142 ? 6.88527 90.90764 81.58237 1.000 73.81977 142 THR C C 1
ATOM 9230 O O . THR C 1 142 ? 6.34355 91.37241 80.57635 1.000 71.63836 142 THR C O 1
ATOM 9241 N N . SER C 1 143 ? 7.73235 89.88594 81.54073 1.000 68.55023 143 SER C N 1
ATOM 9242 C CA . SER C 1 143 ? 8.18838 89.31422 80.28351 1.000 60.68711 143 SER C CA 1
ATOM 9243 C C . SER C 1 143 ? 7.40387 88.05642 79.94021 1.000 58.11269 143 SER C C 1
ATOM 9244 O O . SER C 1 143 ? 7.08932 87.24488 80.81565 1.000 63.20354 143 SER C O 1
ATOM 9252 N N . GLU C 1 144 ? 7.08750 87.90955 78.65772 1.000 58.36955 144 GLU C N 1
ATOM 9253 C CA . GLU C 1 144 ? 6.58080 86.66681 78.10025 1.000 52.81852 144 GLU C CA 1
ATOM 9254 C C . GLU C 1 144 ? 7.58962 86.15165 77.08318 1.000 51.50882 144 GLU C C 1
ATOM 9255 O O . GLU C 1 144 ? 8.29565 86.93260 76.43562 1.000 53.61708 144 GLU C O 1
ATOM 9267 N N . TYR C 1 145 ? 7.64690 84.83264 76.94186 1.000 45.66602 145 TYR C N 1
ATOM 9268 C CA . TYR C 1 145 ? 8.61474 84.18065 76.07388 1.000 44.52685 145 TYR C CA 1
ATOM 9269 C C . TYR C 1 145 ? 7.89600 83.20226 75.16193 1.000 48.00410 145 TYR C C 1
ATOM 9270 O O . TYR C 1 145 ? 7.01127 82.46528 75.60538 1.000 45.83680 145 TYR C O 1
ATOM 9288 N N . ARG C 1 146 ? 8.27253 83.20195 73.88632 1.000 42.62198 146 ARG C N 1
ATOM 9289 C CA . ARG C 1 146 ? 7.70423 82.25828 72.93674 1.000 42.05841 146 ARG C CA 1
ATOM 9290 C C . ARG C 1 146 ? 8.79695 81.69085 72.04702 1.000 41.04630 146 ARG C C 1
ATOM 9291 O O . ARG C 1 146 ? 9.72071 82.40114 71.64061 1.000 40.66257 146 ARG C O 1
ATOM 9312 N N . ILE C 1 147 ? 8.67841 80.40013 71.75915 1.000 43.69018 147 ILE C N 1
ATOM 9313 C CA . ILE C 1 147 ? 9.55740 79.69406 70.83719 1.000 44.79506 147 ILE C CA 1
ATOM 9314 C C . ILE C 1 147 ? 8.67912 79.15764 69.71934 1.000 47.07569 147 ILE C C 1
ATOM 9315 O O . ILE C 1 147 ? 7.76420 78.36383 69.97171 1.000 50.17392 147 ILE C O 1
ATOM 9331 N N . ASN C 1 148 ? 8.95413 79.58823 68.49275 1.000 49.16189 148 ASN C N 1
ATOM 9332 C CA . ASN C 1 148 ? 8.09496 79.29097 67.35001 1.000 49.94552 148 ASN C CA 1
ATOM 9333 C C . ASN C 1 148 ? 6.62807 79.50088 67.72205 1.000 47.59802 148 ASN C C 1
ATOM 9334 O O . ASN C 1 148 ? 5.77377 78.63045 67.54766 1.000 46.61962 148 ASN C O 1
ATOM 9345 N N . ASP C 1 149 ? 6.35418 80.68484 68.27008 1.000 48.89876 149 ASP C N 1
ATOM 9346 C CA . ASP C 1 149 ? 5.01419 81.20531 68.52635 1.000 50.38734 149 ASP C CA 1
ATOM 9347 C C . ASP C 1 149 ? 4.24813 80.42757 69.58864 1.000 50.59883 149 ASP C C 1
ATOM 9348 O O . ASP C 1 149 ? 3.03098 80.61755 69.72585 1.000 52.73645 149 ASP C O 1
ATOM 9357 N N . ARG C 1 150 ? 4.91648 79.57000 70.35303 1.000 47.58215 150 ARG C N 1
ATOM 9358 C CA . ARG C 1 150 ? 4.30278 78.88236 71.48147 1.000 48.79915 150 ARG C CA 1
ATOM 9359 C C . ARG C 1 150 ? 4.90300 79.40998 72.77857 1.000 46.83588 150 ARG C C 1
ATOM 9360 O O . ARG C 1 150 ? 6.12911 79.50538 72.90851 1.000 48.12381 150 ARG C O 1
ATOM 9381 N N . VAL C 1 151 ? 4.03568 79.74034 73.73594 1.000 45.98134 151 VAL C N 1
ATOM 9382 C CA . VAL C 1 151 ? 4.47933 80.32199 74.99491 1.000 50.19839 151 VAL C CA 1
ATOM 9383 C C . VAL C 1 151 ? 5.30208 79.30767 75.78238 1.000 48.21391 151 VAL C C 1
ATOM 9384 O O . VAL C 1 151 ? 5.05433 78.09500 75.74226 1.000 55.44239 151 VAL C O 1
ATOM 9397 N N . VAL C 1 152 ? 6.31043 79.81242 76.49265 1.000 48.93683 152 VAL C N 1
ATOM 9398 C CA . VAL C 1 152 ? 7.18147 78.99737 77.33484 1.000 48.84340 152 VAL C CA 1
ATOM 9399 C C . VAL C 1 152 ? 7.61551 79.86445 78.51159 1.000 47.04881 152 VAL C C 1
ATOM 9400 O O . VAL C 1 152 ? 7.27509 81.05228 78.57494 1.000 50.57031 152 VAL C O 1
ATOM 9413 N N . ASN C 1 153 ? 8.37356 79.29021 79.44124 1.000 51.32713 153 ASN C N 1
ATOM 9414 C CA . ASN C 1 153 ? 8.93122 80.04509 80.55470 1.000 51.57132 153 ASN C CA 1
ATOM 9415 C C . ASN C 1 153 ? 10.35695 80.48817 80.22985 1.000 51.01658 153 ASN C C 1
ATOM 9416 O O . ASN C 1 153 ? 10.96035 80.06510 79.23934 1.000 50.55799 153 ASN C O 1
ATOM 9427 N N . ALA C 1 154 ? 10.89405 81.35812 81.09027 1.000 50.93731 154 ALA C N 1
ATOM 9428 C CA . ALA C 1 154 ? 12.22443 81.91076 80.85931 1.000 49.53455 154 ALA C CA 1
ATOM 9429 C C . ALA C 1 154 ? 13.27168 80.81184 80.72562 1.000 54.14642 154 ALA C C 1
ATOM 9430 O O . ALA C 1 154 ? 14.15730 80.88874 79.86522 1.000 51.61101 154 ALA C O 1
ATOM 9437 N N . GLN C 1 155 ? 13.18522 79.77611 81.56275 1.000 56.23684 155 GLN C N 1
ATOM 9438 C CA . GLN C 1 155 ? 14.20415 78.73204 81.55045 1.000 55.37972 155 GLN C CA 1
ATOM 9439 C C . GLN C 1 155 ? 14.15887 77.92471 80.25734 1.000 54.05733 155 GLN C C 1
ATOM 9440 O O . GLN C 1 155 ? 15.20762 77.60695 79.68379 1.000 49.88526 155 GLN C O 1
ATOM 9454 N N . GLN C 1 156 ? 12.95842 77.58007 79.78113 1.000 50.75746 156 GLN C N 1
ATOM 9455 C CA . GLN C 1 156 ? 12.84816 76.87792 78.50650 1.000 54.08247 156 GLN C CA 1
ATOM 9456 C C . GLN C 1 156 ? 13.34464 77.74259 77.35493 1.000 49.59193 156 GLN C C 1
ATOM 9457 O O . GLN C 1 156 ? 13.89909 77.22623 76.37726 1.000 48.30396 156 GLN C O 1
ATOM 9471 N N . TYR C 1 157 ? 13.13724 79.05750 77.44824 1.000 52.76063 157 TYR C N 1
ATOM 9472 C CA . TYR C 1 157 ? 13.65939 79.98847 76.45248 1.000 47.78306 157 TYR C CA 1
ATOM 9473 C C . TYR C 1 157 ? 15.17939 79.92415 76.39648 1.000 48.01493 157 TYR C C 1
ATOM 9474 O O . TYR C 1 157 ? 15.76568 79.71922 75.32694 1.000 49.08774 157 TYR C O 1
ATOM 9492 N N . ASN C 1 158 ? 15.83523 80.08455 77.55039 1.000 53.17763 158 ASN C N 1
ATOM 9493 C CA . ASN C 1 158 ? 17.29284 80.04108 77.59558 1.000 49.18673 158 ASN C CA 1
ATOM 9494 C C . ASN C 1 158 ? 17.82474 78.69496 77.11992 1.000 52.13759 158 ASN C C 1
ATOM 9495 O O . ASN C 1 158 ? 18.86836 78.63172 76.45920 1.000 54.36971 158 ASN C O 1
ATOM 9506 N N . GLU C 1 159 ? 17.12561 77.60505 77.44817 1.000 46.79011 159 GLU C N 1
ATOM 9507 C CA . GLU C 1 159 ? 17.57911 76.28431 77.02436 1.000 49.01565 159 GLU C CA 1
ATOM 9508 C C . GLU C 1 159 ? 17.48240 76.13067 75.51255 1.000 48.75823 159 GLU C C 1
ATOM 9509 O O . GLU C 1 159 ? 18.35997 75.52252 74.88657 1.000 46.64377 159 GLU C O 1
ATOM 9521 N N . ALA C 1 160 ? 16.42181 76.67182 74.90929 1.000 45.74056 160 ALA C N 1
ATOM 9522 C CA . ALA C 1 160 ? 16.32610 76.68893 73.45504 1.000 46.24406 160 ALA C CA 1
ATOM 9523 C C . ALA C 1 160 ? 17.51678 77.41671 72.84366 1.000 48.62880 160 ALA C C 1
ATOM 9524 O O . ALA C 1 160 ? 18.12544 76.94099 71.87704 1.000 45.33078 160 ALA C O 1
ATOM 9531 N N . LEU C 1 161 ? 17.86266 78.58090 73.39825 1.000 44.86018 161 LEU C N 1
ATOM 9532 C CA . LEU C 1 161 ? 19.02500 79.31517 72.91255 1.000 47.45253 161 LEU C CA 1
ATOM 9533 C C . LEU C 1 161 ? 20.30950 78.53349 73.15974 1.000 46.04450 161 LEU C C 1
ATOM 9534 O O . LEU C 1 161 ? 21.19182 78.48651 72.29368 1.000 42.05018 161 LEU C O 1
ATOM 9550 N N . GLU C 1 162 ? 20.42948 77.90450 74.33314 1.000 46.53492 162 GLU C N 1
ATOM 9551 C CA . GLU C 1 162 ? 21.61095 77.09921 74.62465 1.000 51.12601 162 GLU C CA 1
ATOM 9552 C C . GLU C 1 162 ? 21.82805 76.02872 73.56275 1.000 45.66466 162 GLU C C 1
ATOM 9553 O O . GLU C 1 162 ? 22.96747 75.76105 73.16369 1.000 43.05039 162 GLU C O 1
ATOM 9565 N N . LYS C 1 163 ? 20.74572 75.40147 73.09425 1.000 46.40874 163 LYS C N 1
ATOM 9566 C CA . LYS C 1 163 ? 20.87985 74.31207 72.13421 1.000 46.62845 163 LYS C CA 1
ATOM 9567 C C . LYS C 1 163 ? 21.58548 74.76416 70.86359 1.000 48.34335 163 LYS C C 1
ATOM 9568 O O . LYS C 1 163 ? 22.20653 73.94681 70.17476 1.000 47.89382 163 LYS C O 1
ATOM 9587 N N . GLU C 1 164 ? 21.49921 76.05003 70.53180 1.000 52.53792 164 GLU C N 1
ATOM 9588 C CA . GLU C 1 164 ? 22.20626 76.60720 69.38732 1.000 44.22921 164 GLU C CA 1
ATOM 9589 C C . GLU C 1 164 ? 23.53203 77.24560 69.78505 1.000 48.02465 164 GLU C C 1
ATOM 9590 O O . GLU C 1 164 ? 24.14071 77.95034 68.97422 1.000 48.58561 164 GLU C O 1
ATOM 9602 N N . ASN C 1 165 ? 23.99186 77.00414 71.01310 1.000 43.81540 165 ASN C N 1
ATOM 9603 C CA . ASN C 1 165 ? 25.26346 77.51773 71.51852 1.000 41.81776 165 ASN C CA 1
ATOM 9604 C C . ASN C 1 165 ? 25.24642 79.03372 71.68477 1.000 44.74252 165 ASN C C 1
ATOM 9605 O O . ASN C 1 165 ? 26.26845 79.69967 71.50329 1.000 43.79367 165 ASN C O 1
ATOM 9616 N N . ILE C 1 166 ? 24.08496 79.58153 72.02229 1.000 45.78908 166 ILE C N 1
ATOM 9617 C CA . ILE C 1 166 ? 23.94626 80.97109 72.44343 1.000 39.49871 166 ILE C CA 1
ATOM 9618 C C . ILE C 1 166 ? 23.86137 80.92284 73.96501 1.000 40.49338 166 ILE C C 1
ATOM 9619 O O . ILE C 1 166 ? 22.80696 80.62030 74.53066 1.000 45.36780 166 ILE C O 1
ATOM 9635 N N . LEU C 1 167 ? 24.97891 81.20390 74.63241 1.000 44.47995 167 LEU C N 1
ATOM 9636 C CA . LEU C 1 167 ? 25.14340 80.91347 76.05535 1.000 43.11392 167 LEU C CA 1
ATOM 9637 C C . LEU C 1 167 ? 25.05559 82.20386 76.86110 1.000 45.85083 167 LEU C C 1
ATOM 9638 O O . LEU C 1 167 ? 26.00939 82.98510 76.91474 1.000 42.82226 167 LEU C O 1
ATOM 9654 N N . ILE C 1 168 ? 23.90389 82.40532 77.50273 1.000 46.61211 168 ILE C N 1
ATOM 9655 C CA . ILE C 1 168 ? 23.70550 83.56655 78.36296 1.000 48.77553 168 ILE C CA 1
ATOM 9656 C C . ILE C 1 168 ? 24.71135 83.56567 79.50785 1.000 50.61998 168 ILE C C 1
ATOM 9657 O O . ILE C 1 168 ? 25.19456 84.62446 79.92592 1.000 46.52427 168 ILE C O 1
ATOM 9673 N N . LYS C 1 169 ? 25.03987 82.38451 80.03924 1.000 50.29421 169 LYS C N 1
ATOM 9674 C CA . LYS C 1 169 ? 25.92522 82.32730 81.19839 1.000 51.73295 169 LYS C CA 1
ATOM 9675 C C . LYS C 1 169 ? 27.33390 82.78665 80.84083 1.000 48.86382 169 LYS C C 1
ATOM 9676 O O . LYS C 1 169 ? 27.99711 83.45867 81.63991 1.000 50.31641 169 LYS C O 1
ATOM 9695 N N . ALA C 1 170 ? 27.80903 82.42610 79.65074 1.000 44.35273 170 ALA C N 1
ATOM 9696 C CA . ALA C 1 170 ? 29.13322 82.81614 79.19123 1.000 45.76808 170 ALA C CA 1
ATOM 9697 C C . ALA C 1 170 ? 29.12426 84.09729 78.36815 1.000 48.08458 170 ALA C C 1
ATOM 9698 O O . ALA C 1 170 ? 30.19914 84.60334 78.03171 1.000 44.50992 170 ALA C O 1
ATOM 9705 N N . ARG C 1 171 ? 27.94139 84.63990 78.06117 1.000 47.76389 171 ARG C N 1
ATOM 9706 C CA . ARG C 1 171 ? 27.78054 85.72161 77.09626 1.000 47.85795 171 ARG C CA 1
ATOM 9707 C C . ARG C 1 171 ? 28.78219 85.57725 75.95621 1.000 44.64901 171 ARG C C 1
ATOM 9708 O O . ARG C 1 171 ? 29.56091 86.49948 75.66292 1.000 44.83159 171 ARG C O 1
ATOM 9729 N N . ASN C 1 172 ? 28.75891 84.42725 75.30335 1.000 44.15993 172 ASN C N 1
ATOM 9730 C CA . ASN C 1 172 ? 29.73478 84.1120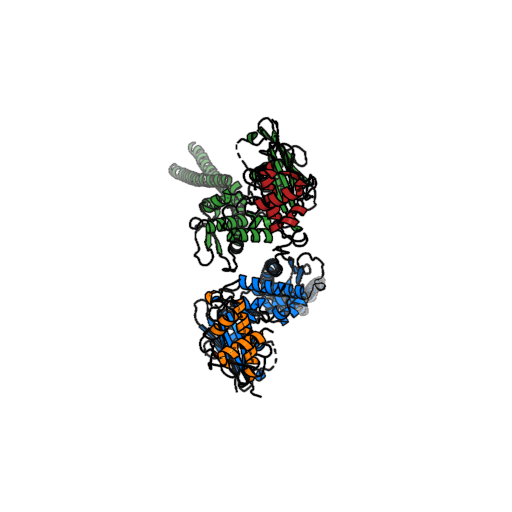0 74.27538 1.000 41.06774 172 ASN C CA 1
ATOM 9731 C C . ASN C 1 172 ? 29.40823 84.73771 72.92655 1.000 42.50468 172 ASN C C 1
ATOM 9732 O O . ASN C 1 172 ? 30.18753 84.55973 71.98412 1.000 41.23900 172 ASN C O 1
ATOM 9743 N N . PHE C 1 173 ? 28.29751 85.47304 72.81162 1.000 45.21504 173 PHE C N 1
ATOM 9744 C CA . PHE C 1 173 ? 27.81051 85.94054 71.52208 1.000 40.39198 173 PHE C CA 1
ATOM 9745 C C . PHE C 1 173 ? 27.87368 87.44899 71.33305 1.000 47.47124 173 PHE C C 1
ATOM 9746 O O . PHE C 1 173 ? 27.61262 87.92065 70.22186 1.000 44.61729 173 PHE C O 1
ATOM 9763 N N . LEU C 1 174 ? 28.18930 88.22755 72.36338 1.000 42.51232 174 LEU C N 1
ATOM 9764 C CA . LEU C 1 174 ? 28.25557 89.66333 72.14005 1.000 44.94994 174 LEU C CA 1
ATOM 9765 C C . LEU C 1 174 ? 29.17919 90.33755 73.13685 1.000 46.91166 174 LEU C C 1
ATOM 9766 O O . LEU C 1 174 ? 29.38347 89.86017 74.25498 1.000 47.21070 174 LEU C O 1
ATOM 9782 N N . VAL C 1 175 ? 29.72256 91.47040 72.70630 1.000 44.45248 175 VAL C N 1
ATOM 9783 C CA . VAL C 1 175 ? 30.64419 92.27324 73.49566 1.000 43.49245 175 VAL C CA 1
ATOM 9784 C C . VAL C 1 175 ? 30.02951 93.65551 73.65108 1.000 44.17758 175 VAL C C 1
ATOM 9785 O O . VAL C 1 175 ? 29.81124 94.35555 72.65543 1.000 43.20995 175 VAL C O 1
ATOM 9798 N N . PHE C 1 176 ? 29.74269 94.04460 74.88913 1.000 46.68086 176 PHE C N 1
ATOM 9799 C CA . PHE C 1 176 ? 29.33550 95.41356 75.15755 1.000 41.37633 176 PHE C CA 1
ATOM 9800 C C . PHE C 1 176 ? 30.55171 96.33695 75.10473 1.000 48.65711 176 PHE C C 1
ATOM 9801 O O . PHE C 1 176 ? 31.69929 95.90490 75.24288 1.000 41.95473 176 PHE C O 1
ATOM 9818 N N . GLN C 1 177 ? 30.29128 97.63121 74.90973 1.000 50.53782 177 GLN C N 1
ATOM 9819 C CA . GLN C 1 177 ? 31.39064 98.58832 74.90601 1.000 59.54315 177 GLN C CA 1
ATOM 9820 C C . GLN C 1 177 ? 32.04876 98.66624 76.27831 1.000 50.38262 177 GLN C C 1
ATOM 9821 O O . GLN C 1 177 ? 33.27532 98.78079 76.38102 1.000 57.17415 177 GLN C O 1
ATOM 9835 N N . GLY C 1 178 ? 31.24993 98.60749 77.34534 1.000 48.35399 178 GLY C N 1
ATOM 9836 C CA . GLY C 1 178 ? 31.80075 98.63049 78.68652 1.000 47.06407 178 GLY C CA 1
ATOM 9837 C C . GLY C 1 178 ? 32.62420 97.41003 79.03589 1.000 49.20443 178 GLY C C 1
ATOM 9838 O O . GLY C 1 178 ? 33.40350 97.45713 79.99300 1.000 47.90105 178 GLY C O 1
ATOM 9842 N N . ASP C 1 179 ? 32.46968 96.31690 78.28433 1.000 50.58341 179 ASP C N 1
ATOM 9843 C CA . ASP C 1 179 ? 33.25679 95.11775 78.55240 1.000 49.25581 179 ASP C CA 1
ATOM 9844 C C . ASP C 1 179 ? 34.74769 95.38644 78.38779 1.000 45.70159 179 ASP C C 1
ATOM 9845 O O . ASP C 1 179 ? 35.56750 94.87469 79.15964 1.000 47.88969 179 ASP C O 1
ATOM 9854 N N . VAL C 1 180 ? 35.11992 96.18058 77.38131 1.000 48.74359 180 VAL C N 1
ATOM 9855 C CA . VAL C 1 180 ? 36.53247 96.44977 77.12590 1.000 46.93345 180 VAL C CA 1
ATOM 9856 C C . VAL C 1 180 ? 37.15891 97.15407 78.32196 1.000 49.49278 180 VAL C C 1
ATOM 9857 O O . VAL C 1 180 ? 38.23070 96.76648 78.80313 1.000 47.79075 180 VAL C O 1
ATOM 9870 N N . GLU C 1 181 ? 36.50252 98.20734 78.81434 1.000 55.83733 181 GLU C N 1
ATOM 9871 C CA . GLU C 1 181 ? 37.02189 98.92203 79.97359 1.000 54.01800 181 GLU C CA 1
ATOM 9872 C C . GLU C 1 181 ? 37.02921 98.03062 81.20633 1.000 53.18633 181 GLU C C 1
ATOM 9873 O O . GLU C 1 181 ? 37.95942 98.08776 82.01918 1.000 50.84395 181 GLU C O 1
ATOM 9885 N N . ALA C 1 182 ? 35.99096 97.21130 81.37778 1.000 44.71793 182 ALA C N 1
ATOM 9886 C CA . ALA C 1 182 ? 35.94322 96.33321 82.53989 1.000 46.85542 182 ALA C CA 1
ATOM 9887 C C . ALA C 1 182 ? 37.10202 95.34434 82.50646 1.000 50.16702 182 ALA C C 1
ATOM 9888 O O . ALA C 1 182 ? 37.80280 95.15955 83.50326 1.000 48.89163 182 ALA C O 1
ATOM 9895 N N . ILE C 1 183 ? 37.34773 94.72863 81.34485 1.000 45.89063 183 ILE C N 1
ATOM 9896 C CA . ILE C 1 183 ? 38.46928 93.80093 81.21075 1.000 46.63554 183 ILE C CA 1
ATOM 9897 C C . ILE C 1 183 ? 39.78160 94.48701 81.57124 1.000 50.86858 183 ILE C C 1
ATOM 9898 O O . ILE C 1 183 ? 40.61579 93.92429 82.29336 1.000 46.54129 183 ILE C O 1
ATOM 9914 N N . ALA C 1 184 ? 39.98683 95.71138 81.07625 1.000 46.85342 184 ALA C N 1
ATOM 9915 C CA . ALA C 1 184 ? 41.27441 96.37560 81.23291 1.000 45.78053 184 ALA C CA 1
ATOM 9916 C C . ALA C 1 184 ? 41.61199 96.67675 82.68735 1.000 48.24399 184 ALA C C 1
ATOM 9917 O O . ALA C 1 184 ? 42.79680 96.79262 83.02338 1.000 51.43022 184 ALA C O 1
ATOM 9924 N N . SER C 1 185 ? 40.61032 96.79332 83.55749 1.000 50.42916 185 SER C N 1
ATOM 9925 C CA . SER C 1 185 ? 40.82490 97.21947 84.93512 1.000 53.11098 185 SER C CA 1
ATOM 9926 C C . SER C 1 185 ? 40.64852 96.10231 85.95432 1.000 54.14331 185 SER C C 1
ATOM 9927 O O . SER C 1 185 ? 40.83507 96.33953 87.15003 1.000 54.94211 185 SER C O 1
ATOM 9935 N N . GLN C 1 186 ? 40.30305 94.89516 85.51876 1.000 51.89026 186 GLN C N 1
ATOM 9936 C CA A GLN C 1 186 ? 40.07063 93.79691 86.44148 0.644 64.19369 186 GLN C CA 1
ATOM 9937 C CA B GLN C 1 186 ? 40.06451 93.80414 86.45572 0.356 59.33788 186 GLN C CA 1
ATOM 9938 C C . GLN C 1 186 ? 41.37453 93.34501 87.09368 1.000 44.21891 186 GLN C C 1
ATOM 9939 O O . GLN C 1 186 ? 42.46341 93.48705 86.52583 1.000 50.42640 186 GLN C O 1
ATOM 9964 N N . SER C 1 187 ? 41.25693 92.77837 88.28764 1.000 46.86863 187 SER C N 1
ATOM 9965 C CA . SER C 1 187 ? 42.39472 92.21027 88.99096 1.000 52.58545 187 SER C CA 1
ATOM 9966 C C . SER C 1 187 ? 42.66190 90.80074 88.48163 1.000 48.56629 187 SER C C 1
ATOM 9967 O O . SER C 1 187 ? 41.86187 90.22749 87.74358 1.000 45.79963 187 SER C O 1
ATOM 9975 N N . PRO C 1 188 ? 43.80303 90.21004 88.85197 1.000 43.23740 188 PRO C N 1
ATOM 9976 C CA . PRO C 1 188 ? 44.01392 88.78392 88.54068 1.000 46.11164 188 PRO C CA 1
ATOM 9977 C C . PRO C 1 188 ? 42.90153 87.88658 89.05577 1.000 44.20327 188 PRO C C 1
ATOM 9978 O O . PRO C 1 188 ? 42.43956 87.00017 88.32300 1.000 47.18462 188 PRO C O 1
ATOM 9989 N N . GLN C 1 189 ? 42.44782 88.09584 90.29504 1.000 45.60800 189 GLN C N 1
ATOM 9990 C CA . GLN C 1 189 ? 41.36961 87.27283 90.83518 1.000 53.49513 189 GLN C CA 1
ATOM 9991 C C . GLN C 1 189 ? 40.06926 87.48983 90.06894 1.000 52.43805 189 GLN C C 1
ATOM 9992 O O . GLN C 1 189 ? 39.29766 86.54535 89.86778 1.000 43.71377 189 GLN C O 1
ATOM 10006 N N . ASP C 1 190 ? 39.80922 88.72325 89.63209 1.000 48.47068 190 ASP C N 1
ATOM 10007 C CA . ASP C 1 190 ? 38.64498 88.97571 88.79037 1.000 49.52255 190 ASP C CA 1
ATOM 10008 C C . ASP C 1 190 ? 38.72101 88.17058 87.49576 1.000 43.66524 190 ASP C C 1
ATOM 10009 O O . ASP C 1 190 ? 37.72818 87.57068 87.06320 1.000 44.71048 190 ASP C O 1
ATOM 10018 N N . LEU C 1 191 ? 39.89287 88.15581 86.85032 1.000 39.25496 191 LEU C N 1
ATOM 10019 C CA . LEU C 1 191 ? 40.04574 87.39563 85.61263 1.000 38.96047 191 LEU C CA 1
ATOM 10020 C C . LEU C 1 191 ? 39.85315 85.90410 85.85661 1.000 43.64269 191 LEU C C 1
ATOM 10021 O O . LEU C 1 191 ? 39.30931 85.19968 84.99812 1.000 41.90737 191 LEU C O 1
ATOM 10037 N N . THR C 1 192 ? 40.26394 85.40734 87.02610 1.000 39.80410 192 THR C N 1
ATOM 10038 C CA . THR C 1 192 ? 39.98030 84.01908 87.37153 1.000 41.46489 192 THR C CA 1
ATOM 10039 C C . THR C 1 192 ? 38.47717 83.77369 87.42899 1.000 40.90156 192 THR C C 1
ATOM 10040 O O . THR C 1 192 ? 37.96923 82.81186 86.84104 1.000 40.00033 192 THR C O 1
ATOM 10051 N N . ARG C 1 193 ? 37.74511 84.63505 88.14223 1.000 44.73822 193 ARG C N 1
ATOM 10052 C CA . ARG C 1 193 ? 36.30383 84.44596 88.26074 1.000 47.80207 193 ARG C CA 1
ATOM 10053 C C . ARG C 1 193 ? 35.62450 84.50779 86.90007 1.000 44.75901 193 ARG C C 1
ATOM 10054 O O . ARG C 1 193 ? 34.64599 83.78920 86.65924 1.000 43.31055 193 ARG C O 1
ATOM 10075 N N . LEU C 1 194 ? 36.13298 85.34612 85.99867 1.000 43.42187 194 LEU C N 1
ATOM 10076 C CA . LEU C 1 194 ? 35.55943 85.43617 84.66257 1.000 44.56485 194 LEU C CA 1
ATOM 10077 C C . LEU C 1 194 ? 35.74866 84.13646 83.89140 1.000 41.79376 194 LEU C C 1
ATOM 10078 O O . LEU C 1 194 ? 34.84754 83.70364 83.16402 1.000 39.30186 194 LEU C O 1
ATOM 10094 N N . ILE C 1 195 ? 36.91493 83.50109 84.03129 1.000 37.29668 195 ILE C N 1
ATOM 10095 C CA . ILE C 1 195 ? 37.14007 82.22247 83.36643 1.000 39.46739 195 ILE C CA 1
ATOM 10096 C C . ILE C 1 195 ? 36.29244 81.13578 84.01097 1.000 40.28433 195 ILE C C 1
ATOM 10097 O O . ILE C 1 195 ? 35.83089 80.21370 83.32490 1.000 46.75093 195 ILE C O 1
ATOM 10113 N N . GLU C 1 196 ? 36.06202 81.21789 85.32199 1.000 39.19323 196 GLU C N 1
ATOM 10114 C CA . GLU C 1 196 ? 35.15137 80.27885 85.96607 1.000 42.39549 196 GLU C CA 1
ATOM 10115 C C . GLU C 1 196 ? 33.72019 80.48800 85.48160 1.000 42.46474 196 GLU C C 1
ATOM 10116 O O . GLU C 1 196 ? 32.97867 79.51920 85.27857 1.000 41.89005 196 GLU C O 1
ATOM 10128 N N . GLN C 1 197 ? 33.31514 81.74755 85.29560 1.000 44.85372 197 GLN C N 1
ATOM 10129 C CA . GLN C 1 197 ? 31.96783 82.04217 84.81633 1.000 41.70490 197 GLN C CA 1
ATOM 10130 C C . GLN C 1 197 ? 31.72444 81.41887 83.44660 1.000 44.99930 197 GLN C C 1
ATOM 10131 O O . GLN C 1 197 ? 30.75461 80.67627 83.25409 1.000 47.51938 197 GLN C O 1
ATOM 10145 N N . ILE C 1 198 ? 32.60822 81.69112 82.48395 1.000 39.29813 198 ILE C N 1
ATOM 10146 C CA . ILE C 1 198 ? 32.35940 81.24222 81.11852 1.000 44.27821 198 ILE C CA 1
ATOM 10147 C C . ILE C 1 198 ? 32.61580 79.74574 80.96238 1.000 44.18695 198 ILE C C 1
ATOM 10148 O O . ILE C 1 198 ? 32.02267 79.10303 80.08872 1.000 45.61030 198 ILE C O 1
ATOM 10164 N N . SER C 1 199 ? 33.49766 79.16643 81.78024 1.000 42.73106 199 SER C N 1
ATOM 10165 C CA . SER C 1 199 ? 33.79654 77.74584 81.66323 1.000 43.20842 199 SER C CA 1
ATOM 10166 C C . SER C 1 199 ? 32.74940 76.86917 82.33430 1.000 41.43955 199 SER C C 1
ATOM 10167 O O . SER C 1 199 ? 32.66224 75.67864 82.01614 1.000 46.70789 199 SER C O 1
ATOM 10175 N N . GLY C 1 200 ? 31.96045 77.42470 83.24953 1.000 46.71533 200 GLY C N 1
ATOM 10176 C CA . GLY C 1 200 ? 31.01466 76.64990 84.01779 1.000 51.84217 200 GLY C CA 1
ATOM 10177 C C . GLY C 1 200 ? 31.53458 76.13896 85.34266 1.000 48.61420 200 GLY C C 1
ATOM 10178 O O . GLY C 1 200 ? 30.76431 75.53489 86.10078 1.000 46.86742 200 GLY C O 1
ATOM 10182 N N . SER C 1 201 ? 32.81321 76.35850 85.65225 1.000 45.30068 201 SER C N 1
ATOM 10183 C CA . SER C 1 201 ? 33.35330 75.87834 86.91692 1.000 45.24638 201 SER C CA 1
ATOM 10184 C C . SER C 1 201 ? 32.85121 76.69488 88.09974 1.000 47.89645 201 SER C C 1
ATOM 10185 O O . SER C 1 201 ? 32.86530 76.19604 89.22995 1.000 46.54649 201 SER C O 1
ATOM 10193 N N . LEU C 1 202 ? 32.40537 77.93379 87.86621 1.000 40.81039 202 LEU C N 1
ATOM 10194 C CA . LEU C 1 202 ? 31.89570 78.75963 88.95565 1.000 44.37833 202 LEU C CA 1
ATOM 10195 C C . LEU C 1 202 ? 30.60778 78.19043 89.53732 1.000 46.93038 202 LEU C C 1
ATOM 10196 O O . LEU C 1 202 ? 30.30014 78.43226 90.70939 1.000 51.12781 202 LEU C O 1
ATOM 10212 N N . GLU C 1 203 ? 29.84262 77.43849 88.74374 1.000 48.74080 203 GLU C N 1
ATOM 10213 C CA . GLU C 1 203 ? 28.60320 76.85250 89.23971 1.000 53.79872 203 GLU C CA 1
ATOM 10214 C C . GLU C 1 203 ? 28.83853 75.79906 90.31426 1.000 60.06064 203 GLU C C 1
ATOM 10215 O O . GLU C 1 203 ? 27.87789 75.39568 90.97924 1.000 59.58339 203 GLU C O 1
ATOM 10227 N N . TYR C 1 204 ? 30.07937 75.35178 90.50106 1.000 54.30375 204 TYR C N 1
ATOM 10228 C CA . TYR C 1 204 ? 30.42802 74.42721 91.57043 1.000 56.62017 204 TYR C CA 1
ATOM 10229 C C . TYR C 1 204 ? 31.06012 75.12106 92.76953 1.000 54.43330 204 TYR C C 1
ATOM 10230 O O . TYR C 1 204 ? 31.43236 74.44471 93.73189 1.000 51.62796 204 TYR C O 1
ATOM 10248 N N . LYS C 1 205 ? 31.18521 76.44939 92.74147 1.000 52.20448 205 LYS C N 1
ATOM 10249 C CA . LYS C 1 205 ? 31.94631 77.14420 93.77494 1.000 53.26274 205 LYS C CA 1
ATOM 10250 C C . LYS C 1 205 ? 31.34530 76.91870 95.15791 1.000 57.80488 205 LYS C C 1
ATOM 10251 O O . LYS C 1 205 ? 32.05667 76.55360 96.10047 1.000 56.13499 205 LYS C O 1
ATOM 10270 N N . GLU C 1 206 ? 30.03497 77.13591 95.30583 1.000 56.14025 206 GLU C N 1
ATOM 10271 C CA . GLU C 1 206 ? 29.43061 77.04337 96.63239 1.000 62.42453 206 GLU C CA 1
ATOM 10272 C C . GLU C 1 206 ? 29.45216 75.60967 97.15053 1.000 60.38899 206 GLU C C 1
ATOM 10273 O O . GLU C 1 206 ? 29.75124 75.37282 98.32685 1.000 58.73174 206 GLU C O 1
ATOM 10285 N N . GLU C 1 207 ? 29.13080 74.64285 96.28786 1.000 61.71579 207 GLU C N 1
ATOM 10286 C CA . GLU C 1 207 ? 29.19710 73.23640 96.67128 1.000 58.67163 207 GLU C CA 1
ATOM 10287 C C . GLU C 1 207 ? 30.61403 72.85085 97.07818 1.000 62.42338 207 GLU C C 1
ATOM 10288 O O . GLU C 1 207 ? 30.81418 72.14393 98.07283 1.000 59.89728 207 GLU C O 1
ATOM 10300 N N . TYR C 1 208 ? 31.61066 73.31042 96.31780 1.000 55.60014 208 TYR C N 1
ATOM 10301 C CA . TYR C 1 208 ? 33.00749 73.09807 96.68533 1.000 53.10876 208 TYR C CA 1
ATOM 10302 C C . TYR C 1 208 ? 33.30171 73.65238 98.07315 1.000 56.89917 208 TYR C C 1
ATOM 10303 O O . TYR C 1 208 ? 33.98239 73.00468 98.87702 1.000 56.18102 208 TYR C O 1
ATOM 10321 N N . GLU C 1 209 ? 32.80000 74.85223 98.37257 1.000 51.64265 209 GLU C N 1
ATOM 10322 C CA . GLU C 1 209 ? 33.09283 75.49148 99.64991 1.000 53.04340 209 GLU C CA 1
ATOM 10323 C C . GLU C 1 209 ? 32.27420 74.89818 100.78709 1.000 54.49120 209 GLU C C 1
ATOM 10324 O O . GLU C 1 209 ? 32.74732 74.85959 101.92893 1.000 51.77460 209 GLU C O 1
ATOM 10336 N N . ARG C 1 210 ? 31.05477 74.43654 100.50226 1.000 53.22990 210 ARG C N 1
ATOM 10337 C CA . ARG C 1 210 ? 30.27726 73.73527 101.51676 1.000 56.27897 210 ARG C CA 1
ATOM 10338 C C . ARG C 1 210 ? 30.96205 72.43411 101.91176 1.000 57.65363 210 ARG C C 1
ATOM 10339 O O . ARG C 1 210 ? 31.11612 72.13085 103.10021 1.000 61.78543 210 ARG C O 1
ATOM 10360 N N . LEU C 1 211 ? 31.38764 71.65038 100.91725 1.000 54.01101 211 LEU C N 1
ATOM 10361 C CA . LEU C 1 211 ? 32.01516 70.36684 101.20004 1.000 55.06797 211 LEU C CA 1
ATOM 10362 C C . LEU C 1 211 ? 33.39807 70.53438 101.81820 1.000 54.09058 211 LEU C C 1
ATOM 10363 O O . LEU C 1 211 ? 33.80447 69.70801 102.64204 1.000 56.12505 211 LEU C O 1
ATOM 10379 N N . GLU C 1 212 ? 34.13874 71.58146 101.44451 1.000 49.95471 212 GLU C N 1
ATOM 10380 C CA . GLU C 1 212 ? 35.42985 71.80448 102.08407 1.000 54.25742 212 GLU C CA 1
ATOM 10381 C C . GLU C 1 212 ? 35.25221 72.09496 103.56885 1.000 57.76553 212 GLU C C 1
ATOM 10382 O O . GLU C 1 212 ? 36.04158 71.63135 104.40043 1.000 57.24305 212 GLU C O 1
ATOM 10394 N N . GLU C 1 213 ? 34.21677 72.86163 103.92175 1.000 56.18781 213 GLU C N 1
ATOM 10395 C CA . GLU C 1 213 ? 33.94020 73.12674 105.32909 1.000 55.93485 213 GLU C CA 1
ATOM 10396 C C . GLU C 1 213 ? 33.53765 71.84974 106.05635 1.000 61.11200 213 GLU C C 1
ATOM 10397 O O . GLU C 1 213 ? 33.91896 71.64315 107.21430 1.000 62.00170 213 GLU C O 1
ATOM 10409 N N . GLU C 1 214 ? 32.76758 70.98001 105.39642 1.000 56.10542 214 GLU C N 1
ATOM 10410 C CA . GLU C 1 214 ? 32.35965 69.73028 106.02930 1.000 61.13224 214 GLU C CA 1
ATOM 10411 C C . GLU C 1 214 ? 33.55988 68.82824 106.28973 1.000 56.67461 214 GLU C C 1
ATOM 10412 O O . GLU C 1 214 ? 33.60499 68.12861 107.30838 1.000 57.00923 214 GLU C O 1
ATOM 10424 N N . VAL C 1 215 ? 34.54208 68.82924 105.38565 1.000 52.37543 215 VAL C N 1
ATOM 10425 C CA . VAL C 1 215 ? 35.76874 68.07923 105.63470 1.000 53.28840 215 VAL C CA 1
ATOM 10426 C C . VAL C 1 215 ? 36.46399 68.61457 106.87817 1.000 55.53845 215 VAL C C 1
ATOM 10427 O O . VAL C 1 215 ? 37.00413 67.84871 107.68592 1.000 54.87968 215 VAL C O 1
ATOM 10440 N N . ARG C 1 216 ? 36.46174 69.93895 107.05212 1.000 55.14296 216 ARG C N 1
ATOM 10441 C CA . ARG C 1 216 ? 37.11468 70.53479 108.21132 1.000 57.46964 216 ARG C CA 1
ATOM 10442 C C . ARG C 1 216 ? 36.40774 70.14138 109.50204 1.000 59.32723 216 ARG C C 1
ATOM 10443 O O . ARG C 1 216 ? 37.05962 69.78979 110.49198 1.000 56.86919 216 ARG C O 1
ATOM 10464 N N . GLN C 1 217 ? 35.07454 70.18975 109.50977 1.000 61.28904 217 GLN C N 1
ATOM 10465 C CA . GLN C 1 217 ? 34.32223 69.80758 110.69922 1.000 66.86478 217 GLN C CA 1
ATOM 10466 C C . GLN C 1 217 ? 34.48954 68.32366 111.00054 1.000 61.22038 217 GLN C C 1
ATOM 10467 O O . GLN C 1 217 ? 34.77898 67.94058 112.14001 1.000 60.37211 217 GLN C O 1
ATOM 10481 N N . ALA C 1 218 ? 34.30929 67.46991 109.99008 1.000 54.35478 218 ALA C N 1
ATOM 10482 C CA . ALA C 1 218 ? 34.50392 66.03948 110.18755 1.000 57.95342 218 ALA C CA 1
ATOM 10483 C C . ALA C 1 218 ? 35.93775 65.71021 110.57820 1.000 53.91892 218 ALA C C 1
ATOM 10484 O O . ALA C 1 218 ? 36.17307 64.67965 111.21780 1.000 50.43722 218 ALA C O 1
ATOM 10491 N N . THR C 1 219 ? 36.89911 66.56228 110.21336 1.000 55.38931 219 THR C N 1
ATOM 10492 C CA . THR C 1 219 ? 38.28660 66.32835 110.60005 1.000 55.35441 219 THR C CA 1
ATOM 10493 C C . THR C 1 219 ? 38.48228 66.56059 112.09358 1.000 59.46936 219 THR C C 1
ATOM 10494 O O . THR C 1 219 ? 38.99747 65.68963 112.80435 1.000 54.09732 219 THR C O 1
ATOM 10505 N N . GLU C 1 220 ? 38.08081 67.73433 112.59160 1.000 55.88745 220 GLU C N 1
ATOM 10506 C CA . GLU C 1 220 ? 38.21708 67.99869 114.01927 1.000 61.04120 220 GLU C CA 1
ATOM 10507 C C . GLU C 1 220 ? 37.29866 67.10047 114.83789 1.000 56.38503 220 GLU C C 1
ATOM 10508 O O . GLU C 1 220 ? 37.61972 66.77254 115.98568 1.000 56.71442 220 GLU C O 1
ATOM 10520 N N . GLU C 1 221 ? 36.16440 66.68296 114.26833 1.000 51.97627 221 GLU C N 1
ATOM 10521 C CA . GLU C 1 221 ? 35.29349 65.74291 114.96472 1.000 53.63123 221 GLU C CA 1
ATOM 10522 C C . GLU C 1 221 ? 35.98600 64.39606 115.14654 1.000 56.04342 221 GLU C C 1
ATOM 10523 O O . GLU C 1 221 ? 35.96383 63.81832 116.23890 1.000 54.63559 221 GLU C O 1
ATOM 10535 N N . GLN C 1 222 ? 36.60226 63.87055 114.08151 1.000 51.99305 222 GLN C N 1
ATOM 10536 C CA . GLN C 1 222 ? 37.33340 62.61483 114.21929 1.000 55.13588 222 GLN C CA 1
ATOM 10537 C C . GLN C 1 222 ? 38.43668 62.74986 115.26148 1.000 53.99287 222 GLN C C 1
ATOM 10538 O O . GLN C 1 222 ? 38.62967 61.85636 116.09332 1.000 56.11234 222 GLN C O 1
ATOM 10552 N N . ALA C 1 223 ? 39.16954 63.86609 115.23365 1.000 54.00563 223 ALA C N 1
ATOM 10553 C CA . ALA C 1 223 ? 40.22168 64.08441 116.21956 1.000 53.51408 223 ALA C CA 1
ATOM 10554 C C . ALA C 1 223 ? 39.64330 64.18526 117.62521 1.000 57.76449 223 ALA C C 1
ATOM 10555 O O . ALA C 1 223 ? 40.22772 63.66578 118.58295 1.000 56.58016 223 ALA C O 1
ATOM 10562 N N . TYR C 1 224 ? 38.49340 64.84853 117.77091 1.000 61.09346 224 TYR C N 1
ATOM 10563 C CA . TYR C 1 224 ? 37.87047 64.96252 119.08485 1.000 62.06280 224 TYR C CA 1
ATOM 10564 C C . TYR C 1 224 ? 37.48119 63.59170 119.62429 1.000 62.90767 224 TYR C C 1
ATOM 10565 O O . TYR C 1 224 ? 37.85398 63.22099 120.74361 1.000 66.82805 224 TYR C O 1
ATOM 10583 N N . LYS C 1 225 ? 36.73017 62.81979 118.83580 1.000 58.15938 225 LYS C N 1
ATOM 10584 C CA . LYS C 1 225 ? 36.26101 61.51847 119.29287 1.000 55.36312 225 LYS C CA 1
ATOM 10585 C C . LYS C 1 225 ? 37.39182 60.51013 119.44212 1.000 63.81385 225 LYS C C 1
ATOM 10586 O O . LYS C 1 225 ? 37.25408 59.55987 120.21936 1.000 64.69526 225 LYS C O 1
ATOM 10605 N N . LEU C 1 226 ? 38.50153 60.68598 118.72013 1.000 61.47340 226 LEU C N 1
ATOM 10606 C CA . LEU C 1 226 ? 39.67111 59.84805 118.96437 1.000 62.86941 226 LEU C CA 1
ATOM 10607 C C . LEU C 1 226 ? 40.29019 60.17427 120.31727 1.000 66.70958 226 LEU C C 1
ATOM 10608 O O . LEU C 1 226 ? 40.66421 59.27035 121.07331 1.000 63.59268 226 LEU C O 1
ATOM 10624 N N . GLN C 1 227 ? 40.40339 61.46520 120.63698 1.000 62.90971 227 GLN C N 1
ATOM 10625 C CA . GLN C 1 227 ? 40.88929 61.87234 121.94986 1.000 66.39421 227 GLN C CA 1
ATOM 10626 C C . GLN C 1 227 ? 39.94912 61.40057 123.05177 1.000 70.01970 227 GLN C C 1
ATOM 10627 O O . GLN C 1 227 ? 40.39690 61.01842 124.13902 1.000 67.99048 227 GLN C O 1
ATOM 10641 N N . ARG C 1 228 ? 38.63963 61.41956 122.78850 1.000 70.31605 228 ARG C N 1
ATOM 10642 C CA . ARG C 1 228 ? 37.66602 61.04173 123.80848 1.000 73.60497 228 ARG C CA 1
ATOM 10643 C C . ARG C 1 228 ? 37.67572 59.53674 124.04910 1.000 77.70546 228 ARG C C 1
ATOM 10644 O O . ARG C 1 228 ? 37.63566 59.08794 125.20035 1.000 83.10360 228 ARG C O 1
ATOM 10665 N N . ARG C 1 229 ? 37.72524 58.74103 122.97762 1.000 78.68671 229 ARG C N 1
ATOM 10666 C CA . ARG C 1 229 ? 37.83403 57.29335 123.12963 1.000 83.54874 229 ARG C CA 1
ATOM 10667 C C . ARG C 1 229 ? 39.10147 56.92704 123.88854 1.000 83.32915 229 ARG C C 1
ATOM 10668 O O . ARG C 1 229 ? 39.07562 56.11712 124.82256 1.000 90.06149 229 ARG C O 1
ATOM 10689 N N . ARG C 1 230 ? 40.22750 57.51333 123.48333 1.000 77.78810 230 ARG C N 1
ATOM 10690 C CA . ARG C 1 230 ? 41.49752 57.26920 124.15431 1.000 77.83756 230 ARG C CA 1
ATOM 10691 C C . ARG C 1 230 ? 41.41786 57.63317 125.62874 1.000 88.93088 230 ARG C C 1
ATOM 10692 O O . ARG C 1 230 ? 42.00760 56.95519 126.47805 1.000 91.71650 230 ARG C O 1
ATOM 10713 N N . ALA C 1 231 ? 40.68410 58.69877 125.95217 1.000 92.49614 231 ALA C N 1
ATOM 10714 C CA . ALA C 1 231 ? 40.55599 59.12464 127.34055 1.000 92.29211 231 ALA C CA 1
ATOM 10715 C C . ALA C 1 231 ? 39.64276 58.19079 128.12382 1.000 95.49990 231 ALA C C 1
ATOM 10716 O O . ALA C 1 231 ? 39.92873 57.86211 129.28114 1.000 104.87582 231 ALA C O 1
ATOM 10723 N N . ALA C 1 232 ? 38.53651 57.75776 127.51451 1.000 92.28742 232 ALA C N 1
ATOM 10724 C CA . ALA C 1 232 ? 37.65970 56.79245 128.16782 1.000 96.06433 232 ALA C CA 1
ATOM 10725 C C . ALA C 1 232 ? 38.42140 55.52044 128.52022 1.000 100.79684 232 ALA C C 1
ATOM 10726 O O . ALA C 1 232 ? 38.35544 55.03691 129.65576 1.000 110.83459 232 ALA C O 1
ATOM 10733 N N . ASN C 1 233 ? 39.16239 54.96727 127.55593 1.000 102.23541 233 ASN C N 1
ATOM 10734 C CA . ASN C 1 233 ? 39.92292 53.74810 127.80327 1.000 107.32950 233 ASN C CA 1
ATOM 10735 C C . ASN C 1 233 ? 41.07808 53.96464 128.77071 1.000 111.22268 233 ASN C C 1
ATOM 10736 O O . ASN C 1 233 ? 41.58121 52.99027 129.33946 1.000 115.34150 233 ASN C O 1
ATOM 10747 N N . SER C 1 234 ? 41.50967 55.20943 128.97247 1.000 114.62241 234 SER C N 1
ATOM 10748 C CA . SER C 1 234 ? 42.63318 55.47014 129.86534 1.000 122.02455 234 SER C CA 1
ATOM 10749 C C . SER C 1 234 ? 42.20263 55.40159 131.32616 1.000 128.56002 234 SER C C 1
ATOM 10750 O O . SER C 1 234 ? 42.67207 54.54679 132.08545 1.000 125.72742 234 SER C O 1
ATOM 10758 N N . GLU C 1 235 ? 41.30686 56.30070 131.73781 1.000 126.94623 235 GLU C N 1
ATOM 10759 C CA . GLU C 1 235 ? 40.86468 56.32588 133.12442 1.000 128.72989 235 GLU C CA 1
ATOM 10760 C C . GLU C 1 235 ? 39.96169 55.15442 133.47804 1.000 127.69913 235 GLU C C 1
ATOM 10761 O O . GLU C 1 235 ? 39.69582 54.93956 134.66500 1.000 136.35191 235 GLU C O 1
ATOM 10773 N N . ILE C 1 236 ? 39.48167 54.39603 132.49409 1.000 128.71361 236 ILE C N 1
ATOM 10774 C CA . ILE C 1 236 ? 38.69086 53.21457 132.81836 1.000 124.89964 236 ILE C CA 1
ATOM 10775 C C . ILE C 1 236 ? 39.59838 52.08139 133.26947 1.000 130.73576 236 ILE C C 1
ATOM 10776 O O . ILE C 1 236 ? 39.26097 51.33037 134.19041 1.000 139.67482 236 ILE C O 1
ATOM 10792 N N . LYS C 1 237 ? 40.75781 51.93384 132.62612 1.000 128.16000 237 LYS C N 1
ATOM 10793 C CA . LYS C 1 237 ? 41.72434 50.93871 133.07063 1.000 135.03135 237 LYS C CA 1
ATOM 10794 C C . LYS C 1 237 ? 42.28625 51.30531 134.43688 1.000 138.20326 237 LYS C C 1
ATOM 10795 O O . LYS C 1 237 ? 42.52194 50.42700 135.27498 1.000 130.69346 237 LYS C O 1
ATOM 10814 N N . GLN C 1 238 ? 42.49878 52.60035 134.68206 1.000 140.09864 238 GLN C N 1
ATOM 10815 C CA . GLN C 1 238 ? 42.92176 53.04261 136.00480 1.000 145.17113 238 GLN C CA 1
ATOM 10816 C C . GLN C 1 238 ? 41.82217 52.81514 137.03605 1.000 136.94192 238 GLN C C 1
ATOM 10817 O O . GLN C 1 238 ? 42.10682 52.47409 138.19005 1.000 128.63324 238 GLN C O 1
ATOM 10831 N N . TYR C 1 239 ? 40.55845 52.99211 136.63853 1.000 133.92185 239 TYR C N 1
ATOM 10832 C CA . TYR C 1 239 ? 39.44776 52.82038 137.56892 1.000 133.97367 239 TYR C CA 1
ATOM 10833 C C . TYR C 1 239 ? 39.19605 51.35688 137.90773 1.000 135.29816 239 TYR C C 1
ATOM 10834 O O . TYR C 1 239 ? 38.57137 51.07293 138.93530 1.000 146.42499 239 TYR C O 1
ATOM 10852 N N . MET C 1 240 ? 39.66077 50.42826 137.07670 1.000 130.11051 240 MET C N 1
ATOM 10853 C CA . MET C 1 240 ? 39.53625 49.00457 137.37345 1.000 127.51868 240 MET C CA 1
ATOM 10854 C C . MET C 1 240 ? 40.62605 48.57541 138.35410 1.000 124.10503 240 MET C C 1
ATOM 10855 O O . MET C 1 240 ? 40.34283 47.97854 139.39209 1.000 119.34294 240 MET C O 1
ATOM 10869 N N . MET C 1 251 ? 29.07759 44.02580 141.37677 1.000 138.10894 1064 MET C N 1
ATOM 10870 C CA . MET C 1 251 ? 29.60305 45.20527 140.69859 1.000 141.84567 1064 MET C CA 1
ATOM 10871 C C . MET C 1 251 ? 28.79607 45.50135 139.43946 1.000 155.66848 1064 MET C C 1
ATOM 10872 O O . MET C 1 251 ? 28.95770 44.83584 138.41598 1.000 147.65701 1064 MET C O 1
ATOM 10885 N N . ASP C 1 252 ? 27.92097 46.50362 139.52445 1.000 170.95005 1065 ASP C N 1
ATOM 10886 C CA . ASP C 1 252 ? 27.12232 46.92260 138.38097 1.000 156.63577 1065 ASP C CA 1
ATOM 10887 C C . ASP C 1 252 ? 27.80337 48.00515 137.55666 1.000 162.49046 1065 ASP C C 1
ATOM 10888 O O . ASP C 1 252 ? 27.38545 48.25386 136.41960 1.000 160.34104 1065 ASP C O 1
ATOM 10897 N N . ARG C 1 253 ? 28.83958 48.65129 138.09969 1.000 159.15067 1066 ARG C N 1
ATOM 10898 C CA . ARG C 1 253 ? 29.58376 49.63721 137.32572 1.000 151.87250 1066 ARG C CA 1
ATOM 10899 C C . ARG C 1 253 ? 30.37539 48.98037 136.20208 1.000 161.19476 1066 ARG C C 1
ATOM 10900 O O . ARG C 1 253 ? 30.63865 49.61854 135.17718 1.000 154.35143 1066 ARG C O 1
ATOM 10921 N N . LEU C 1 254 ? 30.76296 47.71343 136.37117 1.000 179.45066 1067 LEU C N 1
ATOM 10922 C CA . LEU C 1 254 ? 31.42143 46.99028 135.28924 1.000 176.39073 1067 LEU C CA 1
ATOM 10923 C C . LEU C 1 254 ? 30.54839 46.92762 134.04431 1.000 175.95450 1067 LEU C C 1
ATOM 10924 O O . LEU C 1 254 ? 31.07332 46.74912 132.93978 1.000 167.44265 1067 LEU C O 1
ATOM 10940 N N . ASP C 1 255 ? 29.23221 47.08068 134.19659 1.000 173.68302 1068 ASP C N 1
ATOM 10941 C CA . ASP C 1 255 ? 28.32142 47.07530 133.05976 1.000 166.55930 1068 ASP C CA 1
ATOM 10942 C C . ASP C 1 255 ? 28.04948 48.47465 132.52326 1.000 167.65344 1068 ASP C C 1
ATOM 10943 O O . ASP C 1 255 ? 27.85897 48.63693 131.31227 1.000 160.33087 1068 ASP C O 1
ATOM 10952 N N . HIS C 1 256 ? 28.01403 49.49043 133.39228 1.000 166.17398 1069 HIS C N 1
ATOM 10953 C CA . HIS C 1 256 ? 27.94451 50.86532 132.90902 1.000 158.20453 1069 HIS C CA 1
ATOM 10954 C C . HIS C 1 256 ? 29.17959 51.21039 132.09427 1.000 150.78075 1069 HIS C C 1
ATOM 10955 O O . HIS C 1 256 ? 29.09830 51.96639 131.11818 1.000 140.92152 1069 HIS C O 1
ATOM 10969 N N . VAL C 1 257 ? 30.32320 50.65195 132.48050 1.000 151.82796 1070 VAL C N 1
ATOM 10970 C CA . VAL C 1 257 ? 31.56705 50.89046 131.76440 1.000 138.25331 1070 VAL C CA 1
ATOM 10971 C C . VAL C 1 257 ? 31.52239 50.24824 130.38576 1.000 138.21410 1070 VAL C C 1
ATOM 10972 O O . VAL C 1 257 ? 31.77509 50.90406 129.36827 1.000 130.28638 1070 VAL C O 1
ATOM 10985 N N . ARG C 1 258 ? 31.21765 48.94950 130.33391 1.000 150.39467 1071 ARG C N 1
ATOM 10986 C CA . ARG C 1 258 ? 31.26104 48.22120 129.07050 1.000 150.48526 1071 ARG C CA 1
ATOM 10987 C C . ARG C 1 258 ? 30.41468 48.90091 128.00350 1.000 139.03317 1071 ARG C C 1
ATOM 10988 O O . ARG C 1 258 ? 30.71402 48.78889 126.80926 1.000 128.13037 1071 ARG C O 1
ATOM 11009 N N . LYS C 1 259 ? 29.36157 49.61190 128.40907 1.000 138.31169 1072 LYS C N 1
ATOM 11010 C CA . LYS C 1 259 ? 28.55396 50.37892 127.47181 1.000 128.44918 1072 LYS C CA 1
ATOM 11011 C C . LYS C 1 259 ? 29.10879 51.77322 127.21576 1.000 126.02280 1072 LYS C C 1
ATOM 11012 O O . LYS C 1 259 ? 28.76545 52.38233 126.19574 1.000 128.29234 1072 LYS C O 1
ATOM 11031 N N . GLN C 1 260 ? 29.94927 52.29541 128.11372 1.000 126.12402 1073 GLN C N 1
ATOM 11032 C CA . GLN C 1 260 ? 30.56941 53.59373 127.87807 1.000 123.72538 1073 GLN C CA 1
ATOM 11033 C C . GLN C 1 260 ? 31.68981 53.49458 126.84984 1.000 114.68812 1073 GLN C C 1
ATOM 11034 O O . GLN C 1 260 ? 31.88037 54.41352 126.04574 1.000 112.71615 1073 GLN C O 1
ATOM 11048 N N . LEU C 1 261 ? 32.44914 52.39704 126.86770 1.000 113.10651 1074 LEU C N 1
ATOM 11049 C CA . LEU C 1 261 ? 33.53149 52.23644 125.90334 1.000 109.79736 1074 LEU C CA 1
ATOM 11050 C C . LEU C 1 261 ? 32.98110 51.95595 124.51066 1.000 110.78881 1074 LEU C C 1
ATOM 11051 O O . LEU C 1 261 ? 33.34538 52.63297 123.54271 1.000 110.52052 1074 LEU C O 1
ATOM 11067 N N . GLU C 1 262 ? 32.09585 50.96200 124.38619 1.000 107.88303 1075 GLU C N 1
ATOM 11068 C CA . GLU C 1 262 ? 31.48678 50.69675 123.08838 1.000 109.34241 1075 GLU C CA 1
ATOM 11069 C C . GLU C 1 262 ? 30.77737 51.93495 122.55550 1.000 103.05193 1075 GLU C C 1
ATOM 11070 O O . GLU C 1 262 ? 30.63363 52.09434 121.33830 1.000 99.60665 1075 GLU C O 1
ATOM 11082 N N . GLN C 1 263 ? 30.33262 52.82178 123.44811 1.000 103.23972 1076 GLN C N 1
ATOM 11083 C CA . GLN C 1 263 ? 29.75580 54.09145 123.02118 1.000 106.07600 1076 GLN C CA 1
ATOM 11084 C C . GLN C 1 263 ? 30.80016 54.94605 122.31098 1.000 100.29267 1076 GLN C C 1
ATOM 11085 O O . GLN C 1 263 ? 30.65882 55.26683 121.12564 1.000 95.05031 1076 GLN C O 1
ATOM 11099 N N . THR C 1 264 ? 31.86197 55.33008 123.02627 1.000 101.28203 1077 THR C N 1
ATOM 11100 C CA . THR C 1 264 ? 32.91204 56.13394 122.41203 1.000 95.858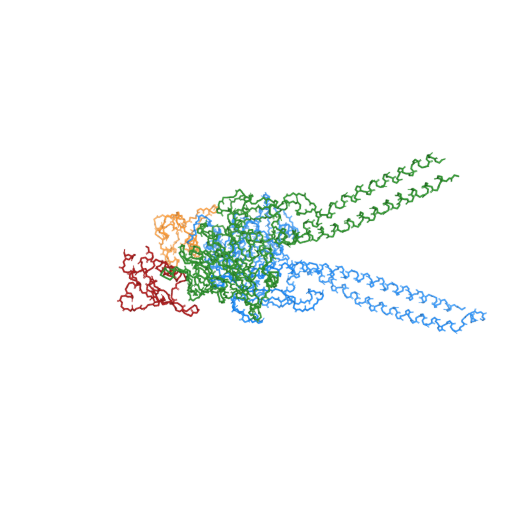03 1077 THR C CA 1
ATOM 11101 C C . THR C 1 264 ? 33.61603 55.38755 121.28646 1.000 91.92531 1077 THR C C 1
ATOM 11102 O O . THR C 1 264 ? 34.18418 56.02543 120.39335 1.000 89.04832 1077 THR C O 1
ATOM 11113 N N . GLU C 1 265 ? 33.59840 54.05311 121.31225 1.000 94.46228 1078 GLU C N 1
ATOM 11114 C CA . GLU C 1 265 ? 34.20155 53.28043 120.23216 1.000 94.65231 1078 GLU C CA 1
ATOM 11115 C C . GLU C 1 265 ? 33.38283 53.40660 118.95366 1.000 88.85144 1078 GLU C C 1
ATOM 11116 O O . GLU C 1 265 ? 33.93105 53.65379 117.87310 1.000 82.36821 1078 GLU C O 1
ATOM 11128 N N . GLN C 1 266 ? 32.06225 53.23803 119.05847 1.000 91.18411 1079 GLN C N 1
ATOM 11129 C CA . GLN C 1 266 ? 31.20112 53.39170 117.89252 1.000 87.89852 1079 GLN C CA 1
ATOM 11130 C C . GLN C 1 266 ? 31.10686 54.84734 117.45750 1.000 78.71407 1079 GLN C C 1
ATOM 11131 O O . GLN C 1 266 ? 30.97190 55.12710 116.26106 1.000 74.01386 1079 GLN C O 1
ATOM 11145 N N . GLU C 1 267 ? 31.17900 55.78502 118.40502 1.000 76.22328 1080 GLU C N 1
ATOM 11146 C CA . GLU C 1 267 ? 31.15434 57.19687 118.04192 1.000 75.02346 1080 GLU C CA 1
ATOM 11147 C C . GLU C 1 267 ? 32.38097 57.57178 117.21951 1.000 70.52970 1080 GLU C C 1
ATOM 11148 O O . GLU C 1 267 ? 32.27717 58.33430 116.25156 1.000 60.28236 1080 GLU C O 1
ATOM 11160 N N . PHE C 1 268 ? 33.55501 57.04744 117.58469 1.000 70.36893 1081 PHE C N 1
ATOM 11161 C CA . PHE C 1 268 ? 34.74503 57.33372 116.79288 1.000 66.04782 1081 PHE C CA 1
ATOM 11162 C C . PHE C 1 268 ? 34.69472 56.62048 115.44618 1.000 64.88292 1081 PHE C C 1
ATOM 11163 O O . PHE C 1 268 ? 35.11066 57.17993 114.42527 1.000 57.28194 1081 PHE C O 1
ATOM 11180 N N . GLU C 1 269 ? 34.21038 55.37579 115.42466 1.000 58.47916 1082 GLU C N 1
ATOM 11181 C CA . GLU C 1 269 ? 34.09812 54.65515 114.16128 1.000 63.86429 1082 GLU C CA 1
ATOM 11182 C C . GLU C 1 269 ? 33.16820 55.39079 113.20600 1.000 61.49760 1082 GLU C C 1
ATOM 11183 O O . GLU C 1 269 ? 33.39584 55.40610 111.99054 1.000 58.34892 1082 GLU C O 1
ATOM 11195 N N . ALA C 1 270 ? 32.11725 56.01668 113.74185 1.000 60.46276 1083 ALA C N 1
ATOM 11196 C CA . ALA C 1 270 ? 31.21581 56.80721 112.91209 1.000 57.66611 1083 ALA C CA 1
ATOM 11197 C C . ALA C 1 270 ? 31.93500 58.01529 112.32596 1.000 56.56828 1083 ALA C C 1
ATOM 11198 O O . ALA C 1 270 ? 31.87564 58.25718 111.11450 1.000 53.75868 1083 ALA C O 1
ATOM 11205 N N . SER C 1 271 ? 32.62548 58.78393 113.17334 1.000 55.37369 1084 SER C N 1
ATOM 11206 C CA . SER C 1 271 ? 33.32047 59.97449 112.69779 1.000 55.80514 1084 SER C CA 1
ATOM 11207 C C . SER C 1 271 ? 34.35232 59.62098 111.63425 1.000 54.71584 1084 SER C C 1
ATOM 11208 O O . SER C 1 271 ? 34.56861 60.38943 110.68972 1.000 49.06602 1084 SER C O 1
ATOM 11216 N N . LYS C 1 272 ? 35.00508 58.46371 111.77193 1.000 53.83917 1085 LYS C N 1
ATOM 11217 C CA . LYS C 1 272 ? 35.94873 58.02460 110.75028 1.000 55.92097 1085 LYS C CA 1
ATOM 11218 C C . LYS C 1 272 ? 35.25026 57.85545 109.40682 1.000 52.95727 1085 LYS C C 1
ATOM 11219 O O . LYS C 1 272 ? 35.74044 58.32695 108.37432 1.000 51.45832 1085 LYS C O 1
ATOM 11238 N N . ALA C 1 273 ? 34.09827 57.17826 109.39971 1.000 50.28667 1086 ALA C N 1
ATOM 11239 C CA . ALA C 1 273 ? 33.37741 56.97082 108.14901 1.000 55.93033 1086 ALA C CA 1
ATOM 11240 C C . ALA C 1 273 ? 32.80975 58.27589 107.60471 1.000 52.59723 1086 ALA C C 1
ATOM 11241 O O . ALA C 1 273 ? 32.74650 58.45810 106.38417 1.000 51.19520 1086 ALA C O 1
ATOM 11248 N N . LYS C 1 274 ? 32.39140 59.19233 108.48321 1.000 50.21617 1087 LYS C N 1
ATOM 11249 C CA . LYS C 1 274 ? 31.87622 60.47219 108.00897 1.000 57.73019 1087 LYS C CA 1
ATOM 11250 C C . LYS C 1 274 ? 32.96992 61.27953 107.32015 1.000 54.75393 1087 LYS C C 1
ATOM 11251 O O . LYS C 1 274 ? 32.74161 61.85690 106.24983 1.000 51.43995 1087 LYS C O 1
ATOM 11270 N N . LEU C 1 275 ? 34.16034 61.33402 107.92001 1.000 53.20649 1088 LEU C N 1
ATOM 11271 C CA . LEU C 1 275 ? 35.27279 62.03460 107.29097 1.000 53.67524 1088 LEU C CA 1
ATOM 11272 C C . LEU C 1 275 ? 35.63474 61.39366 105.95926 1.000 53.99246 1088 LEU C C 1
ATOM 11273 O O . LEU C 1 275 ? 35.84747 62.09424 104.96129 1.000 53.41520 1088 LEU C O 1
ATOM 11289 N N . ARG C 1 276 ? 35.70457 60.06301 105.92286 1.000 51.81547 1089 ARG C N 1
ATOM 11290 C CA . ARG C 1 276 ? 35.99099 59.37295 104.67276 1.000 54.60673 1089 ARG C CA 1
ATOM 11291 C C . ARG C 1 276 ? 34.95721 59.71867 103.60944 1.000 56.70113 1089 ARG C C 1
ATOM 11292 O O . ARG C 1 276 ? 35.29494 59.86718 102.42887 1.000 50.18746 1089 ARG C O 1
ATOM 11313 N N . GLN C 1 277 ? 33.69073 59.85536 104.00835 1.000 54.10015 1090 GLN C N 1
ATOM 11314 C CA . GLN C 1 277 ? 32.65156 60.20217 103.04629 1.000 60.78419 1090 GLN C CA 1
ATOM 11315 C C . GLN C 1 277 ? 32.78143 61.65186 102.59709 1.000 56.05333 1090 GLN C C 1
ATOM 11316 O O . GLN C 1 277 ? 32.60363 61.95944 101.41260 1.000 58.99722 1090 GLN C O 1
ATOM 11330 N N . ALA C 1 278 ? 33.08926 62.55771 103.52663 1.000 51.50144 1091 ALA C N 1
ATOM 11331 C CA . ALA C 1 278 ? 33.20340 63.96723 103.16971 1.000 54.92122 1091 ALA C CA 1
ATOM 11332 C C . ALA C 1 278 ? 34.40722 64.21020 102.26887 1.000 53.91657 1091 ALA C C 1
ATOM 11333 O O . ALA C 1 278 ? 34.34886 65.04177 101.35593 1.000 54.56230 1091 ALA C O 1
ATOM 11340 N N . ARG C 1 279 ? 35.50566 63.48980 102.50713 1.000 51.07177 1092 ARG C N 1
ATOM 11341 C CA . ARG C 1 279 ? 36.69774 63.64243 101.67919 1.000 56.80269 1092 ARG C CA 1
ATOM 11342 C C . ARG C 1 279 ? 36.44295 63.15745 100.25640 1.000 55.19212 1092 ARG C C 1
ATOM 11343 O O . ARG C 1 279 ? 36.93336 63.75898 99.29498 1.000 56.53522 1092 ARG C O 1
ATOM 11364 N N . GLU C 1 280 ? 35.66598 62.08239 100.09828 1.000 52.43282 1093 GLU C N 1
ATOM 11365 C CA . GLU C 1 280 ? 35.33271 61.59848 98.76184 1.000 55.72449 1093 GLU C CA 1
ATOM 11366 C C . GLU C 1 280 ? 34.44842 62.59606 98.02257 1.000 55.95015 1093 GLU C C 1
ATOM 11367 O O . GLU C 1 280 ? 34.67504 62.88605 96.84186 1.000 54.59556 1093 GLU C O 1
ATOM 11379 N N . SER C 1 281 ? 33.42576 63.12436 98.69994 1.000 52.13627 1094 SER C N 1
ATOM 11380 C CA . SER C 1 281 ? 32.54239 64.10010 98.07063 1.000 55.02104 1094 SER C CA 1
ATOM 11381 C C . SER C 1 281 ? 33.31555 65.34374 97.64745 1.000 57.85306 1094 SER C C 1
ATOM 11382 O O . SER C 1 281 ? 33.23393 65.77834 96.49210 1.000 56.07297 1094 SER C O 1
ATOM 11390 N N . PHE C 1 282 ? 34.07676 65.92994 98.57521 1.000 53.31801 1095 PHE C N 1
ATOM 11391 C CA . PHE C 1 282 ? 34.82208 67.14542 98.26592 1.000 52.99937 1095 PHE C CA 1
ATOM 11392 C C . PHE C 1 282 ? 35.74209 66.93939 97.06866 1.000 56.84325 1095 PHE C C 1
ATOM 11393 O O . PHE C 1 282 ? 35.79788 67.78108 96.16324 1.000 54.15750 1095 PHE C O 1
ATOM 11410 N N . GLN C 1 283 ? 36.47922 65.82430 97.04597 1.000 48.28801 1096 GLN C N 1
ATOM 11411 C CA . GLN C 1 283 ? 37.39892 65.57669 95.94070 1.000 53.39535 1096 GLN C CA 1
ATOM 11412 C C . GLN C 1 283 ? 36.65593 65.41627 94.62071 1.000 51.66455 1096 GLN C C 1
ATOM 11413 O O . GLN C 1 283 ? 37.20202 65.73894 93.55928 1.000 53.19446 1096 GLN C O 1
ATOM 11427 N N . ALA C 1 284 ? 35.41608 64.92186 94.66228 1.000 49.58437 1097 ALA C N 1
ATOM 11428 C CA . ALA C 1 284 ? 34.63423 64.77455 93.43984 1.000 52.66155 1097 ALA C CA 1
ATOM 11429 C C . ALA C 1 284 ? 34.31686 66.13393 92.82767 1.000 49.05219 1097 ALA C C 1
ATOM 11430 O O . ALA C 1 284 ? 34.57765 66.36851 91.64138 1.000 49.40447 1097 ALA C O 1
ATOM 11437 N N . VAL C 1 285 ? 33.75564 67.04693 93.62580 1.000 48.70789 1098 VAL C N 1
ATOM 11438 C CA . VAL C 1 285 ? 33.41967 68.37142 93.11611 1.000 48.48157 1098 VAL C CA 1
ATOM 11439 C C . VAL C 1 285 ? 34.68359 69.14112 92.75521 1.000 49.22239 1098 VAL C C 1
ATOM 11440 O O . VAL C 1 285 ? 34.73424 69.83161 91.73059 1.000 54.44264 1098 VAL C O 1
ATOM 11453 N N . LYS C 1 286 ? 35.72097 69.04444 93.59008 1.000 51.46220 1099 LYS C N 1
ATOM 11454 C CA . LYS C 1 286 ? 36.97800 69.71206 93.27685 1.000 50.36109 1099 LYS C CA 1
ATOM 11455 C C . LYS C 1 286 ? 37.50510 69.26372 91.92230 1.000 53.05791 1099 LYS C C 1
ATOM 11456 O O . LYS C 1 286 ? 37.96396 70.08513 91.11912 1.000 47.69949 1099 LYS C O 1
ATOM 11475 N N . GLN C 1 287 ? 37.44760 67.95808 91.65370 1.000 47.18959 1100 GLN C N 1
ATOM 11476 C CA . GLN C 1 287 ? 37.92577 67.43775 90.38015 1.000 53.18102 1100 GLN C CA 1
ATOM 11477 C C . GLN C 1 287 ? 37.08476 67.95718 89.22164 1.000 52.53294 1100 GLN C C 1
ATOM 11478 O O . GLN C 1 287 ? 37.60977 68.22514 88.13413 1.000 44.64815 1100 GLN C O 1
ATOM 11492 N N . LYS C 1 288 ? 35.77342 68.10183 89.43203 1.000 48.63623 1101 LYS C N 1
ATOM 11493 C CA . LYS C 1 288 ? 34.90108 68.57867 88.36339 1.000 53.96358 1101 LYS C CA 1
ATOM 11494 C C . LYS C 1 288 ? 35.08278 70.07360 88.13409 1.000 52.40005 1101 LYS C C 1
ATOM 11495 O O . LYS C 1 288 ? 35.12558 70.53033 86.98541 1.000 52.42170 1101 LYS C O 1
ATOM 11514 N N . ARG C 1 289 ? 35.19014 70.85158 89.21413 1.000 47.87779 1102 ARG C N 1
ATOM 11515 C CA . ARG C 1 289 ? 35.45643 72.27839 89.07524 1.000 47.71551 1102 ARG C CA 1
ATOM 11516 C C . ARG C 1 289 ? 36.79634 72.51767 88.39546 1.000 46.40512 1102 ARG C C 1
ATOM 11517 O O . ARG C 1 289 ? 36.91131 73.36808 87.50517 1.000 45.31125 1102 ARG C O 1
ATOM 11538 N N . LEU C 1 290 ? 37.82146 71.76965 88.80239 1.000 48.78335 1103 LEU C N 1
ATOM 11539 C CA . LEU C 1 290 ? 39.14707 71.92812 88.21869 1.000 47.12183 1103 LEU C CA 1
ATOM 11540 C C . LEU C 1 290 ? 39.15852 71.52408 86.75124 1.000 49.76315 1103 LEU C C 1
ATOM 11541 O O . LEU C 1 290 ? 39.84392 72.15028 85.93486 1.000 45.11686 1103 LEU C O 1
ATOM 11557 N N . GLU C 1 291 ? 38.40991 70.47931 86.39677 1.000 46.08450 1104 GLU C N 1
ATOM 11558 C CA . GLU C 1 291 ? 38.37332 70.02801 85.01021 1.000 51.92013 1104 GLU C CA 1
ATOM 11559 C C . GLU C 1 291 ? 37.80690 71.11011 84.09853 1.000 50.93765 1104 GLU C C 1
ATOM 11560 O O . GLU C 1 291 ? 38.36083 71.39263 83.03006 1.000 44.60683 1104 GLU C O 1
ATOM 11572 N N . LEU C 1 292 ? 36.68487 71.71146 84.49211 1.000 45.96739 1105 LEU C N 1
ATOM 11573 C CA . LEU C 1 292 ? 36.06387 72.72323 83.64716 1.000 52.01307 1105 LEU C CA 1
ATOM 11574 C C . LEU C 1 292 ? 36.95134 73.95147 83.51696 1.000 47.82255 1105 LEU C C 1
ATOM 11575 O O . LEU C 1 292 ? 37.09939 74.50659 82.42077 1.000 47.47514 1105 LEU C O 1
ATOM 11591 N N . PHE C 1 293 ? 37.54047 74.39694 84.62809 1.000 43.43101 1106 PHE C N 1
ATOM 11592 C CA . PHE C 1 293 ? 38.37129 75.59151 84.59021 1.000 42.82137 1106 PHE C CA 1
ATOM 11593 C C . PHE C 1 293 ? 39.60506 75.37092 83.72632 1.000 42.96120 1106 PHE C C 1
ATOM 11594 O O . PHE C 1 293 ? 39.94398 76.20988 82.88432 1.000 42.30232 1106 PHE C O 1
ATOM 11611 N N . ASN C 1 294 ? 40.29431 74.24239 83.92341 1.000 40.82332 1107 ASN C N 1
ATOM 11612 C CA . ASN C 1 294 ? 41.54003 73.99927 83.20301 1.000 43.74347 1107 ASN C CA 1
ATOM 11613 C C . ASN C 1 294 ? 41.30499 73.89172 81.70057 1.000 42.05059 1107 ASN C C 1
ATOM 11614 O O . ASN C 1 294 ? 42.12331 74.36470 80.90332 1.000 42.57931 1107 ASN C O 1
ATOM 11625 N N . LYS C 1 295 ? 40.20312 73.25796 81.29030 1.000 42.07445 1108 LYS C N 1
ATOM 11626 C CA . LYS C 1 295 ? 39.92216 73.13173 79.86370 1.000 45.76710 1108 LYS C CA 1
ATOM 11627 C C . LYS C 1 295 ? 39.76335 74.50374 79.21767 1.000 45.08027 1108 LYS C C 1
ATOM 11628 O O . LYS C 1 295 ? 40.26498 74.73984 78.11148 1.000 40.75648 1108 LYS C O 1
ATOM 11647 N N . ALA C 1 296 ? 39.07418 75.42486 79.89776 1.000 39.44677 1109 ALA C N 1
ATOM 11648 C CA . ALA C 1 296 ? 38.92628 76.77812 79.37412 1.000 39.56747 1109 ALA C CA 1
ATOM 11649 C C . ALA C 1 296 ? 40.25282 77.52984 79.41549 1.000 39.23647 1109 ALA C C 1
ATOM 11650 O O . ALA C 1 296 ? 40.68518 78.10185 78.40765 1.000 42.51102 1109 ALA C O 1
ATOM 11657 N N . PHE C 1 297 ? 40.91884 77.53732 80.57412 1.000 37.21611 1110 PHE C N 1
ATOM 11658 C CA . PHE C 1 297 ? 42.18588 78.25026 80.68516 1.000 40.97701 1110 PHE C CA 1
ATOM 11659 C C . PHE C 1 297 ? 43.19031 77.75569 79.65133 1.000 42.98709 1110 PHE C C 1
ATOM 11660 O O . PHE C 1 297 ? 43.92439 78.55248 79.05526 1.000 40.66049 1110 PHE C O 1
ATOM 11677 N N . THR C 1 298 ? 43.24222 76.44097 79.42504 1.000 38.12701 1111 THR C N 1
ATOM 11678 C CA . THR C 1 298 ? 44.19617 75.89937 78.46341 1.000 40.63376 1111 THR C CA 1
ATOM 11679 C C . THR C 1 298 ? 43.92508 76.43180 77.06208 1.000 38.29642 1111 THR C C 1
ATOM 11680 O O . THR C 1 298 ? 44.85749 76.80090 76.33940 1.000 41.73613 1111 THR C O 1
ATOM 11691 N N . HIS C 1 299 ? 42.65449 76.46773 76.65602 1.000 40.25120 1112 HIS C N 1
ATOM 11692 C CA . HIS C 1 299 ? 42.30708 76.98931 75.33875 1.000 41.02741 1112 HIS C CA 1
ATOM 11693 C C . HIS C 1 299 ? 42.66429 78.46493 75.22428 1.000 37.75794 1112 HIS C C 1
ATOM 11694 O O . HIS C 1 299 ? 43.32192 78.88777 74.26604 1.000 43.05360 1112 HIS C O 1
ATOM 11708 N N . ILE C 1 300 ? 42.22976 79.26760 76.19665 1.000 38.69640 1113 ILE C N 1
ATOM 11709 C CA . ILE C 1 300 ? 42.44805 80.71035 76.13160 1.000 42.48189 1113 ILE C CA 1
ATOM 11710 C C . ILE C 1 300 ? 43.93884 81.01479 76.13632 1.000 40.05024 1113 ILE C C 1
ATOM 11711 O O . ILE C 1 300 ? 44.43521 81.80114 75.32113 1.000 41.91607 1113 ILE C O 1
ATOM 11727 N N . GLN C 1 301 ? 44.67572 80.38585 77.05439 1.000 38.78287 1114 GLN C N 1
ATOM 11728 C CA . GLN C 1 301 ? 46.12255 80.55932 77.11333 1.000 36.05637 1114 GLN C CA 1
ATOM 11729 C C . GLN C 1 301 ? 46.76904 80.31011 75.75819 1.000 42.79367 1114 GLN C C 1
ATOM 11730 O O . GLN C 1 301 ? 47.68437 81.03601 75.35425 1.000 41.97280 1114 GLN C O 1
ATOM 11744 N N . GLU C 1 302 ? 46.30430 79.28834 75.03723 1.000 40.09651 1115 GLU C N 1
ATOM 11745 C CA . GLU C 1 302 ? 46.89876 78.97297 73.74377 1.000 44.61223 1115 GLU C CA 1
ATOM 11746 C C . GLU C 1 302 ? 46.49603 79.98883 72.67984 1.000 40.97189 1115 GLU C C 1
ATOM 11747 O O . GLU C 1 302 ? 47.30829 80.34292 71.81780 1.000 48.43209 1115 GLU C O 1
ATOM 11759 N N . GLN C 1 303 ? 45.25194 80.47266 72.71951 1.000 39.55384 1116 GLN C N 1
ATOM 11760 C CA . GLN C 1 303 ? 44.77429 81.34466 71.65106 1.000 42.70750 1116 GLN C CA 1
ATOM 11761 C C . GLN C 1 303 ? 45.25739 82.78228 71.81797 1.000 43.23424 1116 GLN C C 1
ATOM 11762 O O . GLN C 1 303 ? 45.58938 83.43929 70.82491 1.000 41.66413 1116 GLN C O 1
ATOM 11776 N N . ILE C 1 304 ? 45.29586 83.29400 73.05467 1.000 40.99464 1117 ILE C N 1
ATOM 11777 C CA . ILE C 1 304 ? 45.64071 84.70033 73.27164 1.000 41.23443 1117 ILE C CA 1
ATOM 11778 C C . ILE C 1 304 ? 46.92922 85.05799 72.54751 1.000 40.91912 1117 ILE C C 1
ATOM 11779 O O . ILE C 1 304 ? 47.08883 86.18095 72.05598 1.000 40.17753 1117 ILE C O 1
ATOM 11795 N N . THR C 1 305 ? 47.86095 84.10828 72.46250 1.000 44.17858 1118 THR C N 1
ATOM 11796 C CA . THR C 1 305 ? 49.12025 84.33230 71.76361 1.000 45.73815 1118 THR C CA 1
ATOM 11797 C C . THR C 1 305 ? 48.88390 84.75299 70.31977 1.000 44.07738 1118 THR C C 1
ATOM 11798 O O . THR C 1 305 ? 49.50413 85.70090 69.82333 1.000 44.12710 1118 THR C O 1
ATOM 11809 N N . HIS C 1 306 ? 47.97768 84.06025 69.63380 1.000 41.01570 1119 HIS C N 1
ATOM 11810 C CA . HIS C 1 306 ? 47.76291 84.29317 68.21206 1.000 42.92988 1119 HIS C CA 1
ATOM 11811 C C . HIS C 1 306 ? 46.79418 85.44070 67.96501 1.000 41.00378 1119 HIS C C 1
ATOM 11812 O O . HIS C 1 306 ? 46.99020 86.22785 67.03168 1.000 42.15674 1119 HIS C O 1
ATOM 11826 N N . VAL C 1 307 ? 45.75270 85.55986 68.79061 1.000 40.47326 1120 VAL C N 1
ATOM 11827 C CA . VAL C 1 307 ? 44.78367 86.63537 68.61039 1.000 33.26500 1120 VAL C CA 1
ATOM 11828 C C . VAL C 1 307 ? 45.45428 87.99048 68.79471 1.000 40.26228 1120 VAL C C 1
ATOM 11829 O O . VAL C 1 307 ? 45.22895 88.92151 68.01213 1.000 40.06431 1120 VAL C O 1
ATOM 11842 N N . TYR C 1 308 ? 46.28965 88.12740 69.82878 1.000 38.49871 1121 TYR C N 1
ATOM 11843 C CA . TYR C 1 308 ? 46.92621 89.41495 70.07886 1.000 38.54208 1121 TYR C CA 1
ATOM 11844 C C . TYR C 1 308 ? 47.88651 89.79194 68.95775 1.000 39.33880 1121 TYR C C 1
ATOM 11845 O O . TYR C 1 308 ? 48.01403 90.97544 68.62579 1.000 40.36339 1121 TYR C O 1
ATOM 11863 N N . LYS C 1 309 ? 48.56635 88.80960 68.36227 1.000 43.16583 1122 LYS C N 1
ATOM 11864 C CA . LYS C 1 309 ? 49.40244 89.09030 67.20058 1.000 42.42474 1122 LYS C CA 1
ATOM 11865 C C . LYS C 1 309 ? 48.57622 89.67028 66.06177 1.000 44.37498 1122 LYS C C 1
ATOM 11866 O O . LYS C 1 309 ? 48.91544 90.71805 65.49989 1.000 44.63269 1122 LYS C O 1
ATOM 11885 N N . GLU C 1 310 ? 47.48886 88.98571 65.69944 1.000 39.07440 1123 GLU C N 1
ATOM 11886 C CA . GLU C 1 310 ? 46.65758 89.42247 64.58439 1.000 46.14958 1123 GLU C CA 1
ATOM 11887 C C . GLU C 1 310 ? 46.15484 90.84743 64.77439 1.000 47.59247 1123 GLU C C 1
ATOM 11888 O O . GLU C 1 310 ? 45.93886 91.56192 63.78839 1.000 48.79624 1123 GLU C O 1
ATOM 11900 N N . LEU C 1 311 ? 45.97610 91.28348 66.01752 1.000 40.37131 1124 LEU C N 1
ATOM 11901 C CA . LEU C 1 311 ? 45.44543 92.60995 66.29757 1.000 45.35984 1124 LEU C CA 1
ATOM 11902 C C . LEU C 1 311 ? 46.52959 93.65608 66.52707 1.000 40.45289 1124 LEU C C 1
ATOM 11903 O O . LEU C 1 311 ? 46.20113 94.81498 66.79973 1.000 42.76564 1124 LEU C O 1
ATOM 11919 N N . THR C 1 312 ? 47.80444 93.27736 66.43908 1.000 37.02892 1125 THR C N 1
ATOM 11920 C CA . THR C 1 312 ? 48.90042 94.22509 66.55924 1.000 40.68406 1125 THR C CA 1
ATOM 11921 C C . THR C 1 312 ? 49.86205 94.16638 65.37861 1.000 38.41731 1125 THR C C 1
ATOM 11922 O O . THR C 1 312 ? 50.88732 94.85553 65.40497 1.000 43.08465 1125 THR C O 1
ATOM 11933 N N . ARG C 1 313 ? 49.56775 93.36279 64.35603 1.000 33.89048 1126 ARG C N 1
ATOM 11934 C CA . ARG C 1 313 ? 50.36484 93.34957 63.13586 1.000 41.01328 1126 ARG C CA 1
ATOM 11935 C C . ARG C 1 313 ? 50.10054 94.60587 62.31197 1.000 40.81284 1126 ARG C C 1
ATOM 11936 O O . ARG C 1 313 ? 48.96958 95.09327 62.24756 1.000 44.56398 1126 ARG C O 1
ATOM 11957 N N . SER C 1 314 ? 51.14219 95.12004 61.65880 1.000 44.18045 1127 SER C N 1
ATOM 11958 C CA . SER C 1 314 ? 50.97029 96.22716 60.72541 1.000 49.56496 1127 SER C CA 1
ATOM 11959 C C . SER C 1 314 ? 52.06792 96.18189 59.67000 1.000 52.41001 1127 SER C C 1
ATOM 11960 O O . SER C 1 314 ? 53.02531 95.40953 59.76863 1.000 48.99541 1127 SER C O 1
ATOM 11968 N N . GLU C 1 315 ? 51.91011 97.02680 58.64449 1.000 56.60163 1128 GLU C N 1
ATOM 11969 C CA . GLU C 1 315 ? 52.90991 97.11570 57.58476 1.000 53.99693 1128 GLU C CA 1
ATOM 11970 C C . GLU C 1 315 ? 54.29096 97.39940 58.15796 1.000 54.71151 1128 GLU C C 1
ATOM 11971 O O . GLU C 1 315 ? 55.29659 96.86595 57.67473 1.000 56.01380 1128 GLU C O 1
ATOM 11983 N N . ALA C 1 316 ? 54.35820 98.24242 59.19025 1.000 48.68983 1129 ALA C N 1
ATOM 11984 C CA . ALA C 1 316 ? 55.63569 98.59629 59.79336 1.000 52.82745 1129 ALA C CA 1
ATOM 11985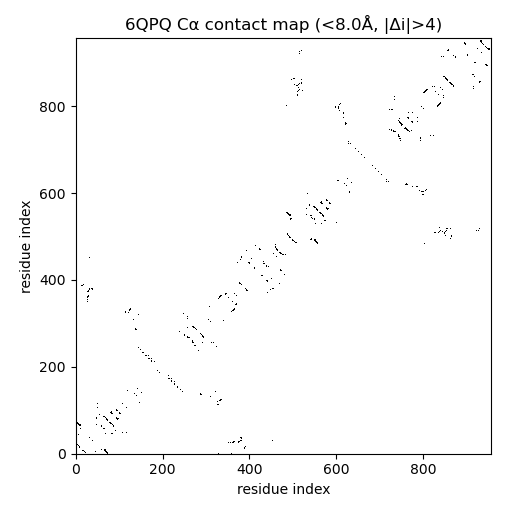 C C . ALA C 1 316 ? 56.15971 97.49952 60.70864 1.000 51.47604 1129 ALA C C 1
ATOM 11986 O O . ALA C 1 316 ? 57.37679 97.30252 60.79967 1.000 46.76556 1129 ALA C O 1
ATOM 11993 N N . TYR C 1 317 ? 55.26728 96.78499 61.38970 1.000 51.63033 1130 TYR C N 1
ATOM 11994 C CA . TYR C 1 317 ? 55.63416 95.71454 62.31683 1.000 51.55499 1130 TYR C CA 1
ATOM 11995 C C . TYR C 1 317 ? 54.83897 94.46968 61.94893 1.000 45.52829 1130 TYR C C 1
ATOM 11996 O O . TYR C 1 317 ? 53.88458 94.09578 62.64032 1.000 38.54761 1130 TYR C O 1
ATOM 12014 N N . PRO C 1 318 ? 55.21196 93.79828 60.85405 1.000 41.78448 1131 PRO C N 1
ATOM 12015 C CA . PRO C 1 318 ? 54.38694 92.68570 60.35556 1.000 39.29872 1131 PRO C CA 1
ATOM 12016 C C . PRO C 1 318 ? 54.40455 91.45306 61.24532 1.000 38.34890 1131 PRO C C 1
ATOM 12017 O O . PRO C 1 318 ? 53.60612 90.53795 61.00802 1.000 33.47534 1131 PRO C O 1
ATOM 12028 N N . LEU C 1 319 ? 55.27916 91.39556 62.25210 1.000 38.01536 1132 LEU C N 1
ATOM 12029 C CA . LEU C 1 319 ? 55.27948 90.28659 63.19582 1.000 39.38190 1132 LEU C CA 1
ATOM 12030 C C . LEU C 1 319 ? 54.33186 90.50569 64.36822 1.000 42.25418 1132 LEU C C 1
ATOM 12031 O O . LEU C 1 319 ? 54.03072 89.54910 65.09042 1.000 43.72190 1132 LEU C O 1
ATOM 12047 N N . GLY C 1 320 ? 53.86647 91.73580 64.58225 1.000 42.54946 1133 GLY C N 1
ATOM 12048 C CA . GLY C 1 320 ? 52.97737 92.01916 65.68847 1.000 38.17264 1133 GLY C CA 1
ATOM 12049 C C . GLY C 1 320 ? 53.67894 91.93168 67.03530 1.000 35.53814 1133 GLY C C 1
ATOM 12050 O O . GLY C 1 320 ? 54.89377 91.76200 67.14108 1.000 37.92399 1133 GLY C O 1
ATOM 12054 N N . GLY C 1 321 ? 52.87055 92.06869 68.08384 1.000 35.05608 1134 GLY C N 1
ATOM 12055 C CA . GLY C 1 321 ? 53.33730 91.91322 69.44342 1.000 44.14067 1134 GLY C CA 1
ATOM 12056 C C . GLY C 1 321 ? 53.13318 90.49701 69.94481 1.000 39.80936 1134 GLY C C 1
ATOM 12057 O O . GLY C 1 321 ? 52.84279 89.56962 69.18739 1.000 38.23749 1134 GLY C O 1
ATOM 12061 N N . GLN C 1 322 ? 53.29029 90.33707 71.25745 1.000 42.79570 1135 GLN C N 1
ATOM 12062 C CA . GLN C 1 322 ? 53.11915 89.04543 71.90277 1.000 43.62623 1135 GLN C CA 1
ATOM 12063 C C . GLN C 1 322 ? 52.35118 89.22791 73.20254 1.000 34.93446 1135 GLN C C 1
ATOM 12064 O O . GLN C 1 322 ? 52.37836 90.29951 73.81304 1.000 37.92857 1135 GLN C O 1
ATOM 12078 N N . ALA C 1 323 ? 51.67811 88.16172 73.62815 1.000 34.43545 1136 ALA C N 1
ATOM 12079 C CA . ALA C 1 323 ? 50.97969 88.15469 74.90408 1.000 39.71183 1136 ALA C CA 1
ATOM 12080 C C . ALA C 1 323 ? 50.90304 86.72472 75.41800 1.000 44.18593 1136 ALA C C 1
ATOM 12081 O O . ALA C 1 323 ? 51.03795 85.76163 74.65942 1.000 41.05428 1136 ALA C O 1
ATOM 12088 N N . TYR C 1 324 ? 50.68667 86.59534 76.72425 1.000 43.01805 1137 TYR C N 1
ATOM 12089 C CA . TYR C 1 324 ? 50.50331 85.28098 77.31918 1.000 42.31119 1137 TYR C CA 1
ATOM 12090 C C . TYR C 1 324 ? 49.67275 85.40621 78.58651 1.000 36.94792 1137 TYR C C 1
ATOM 12091 O O . TYR C 1 324 ? 49.49507 86.49748 79.13632 1.000 38.68570 1137 TYR C O 1
ATOM 12109 N N . LEU C 1 325 ? 49.16015 84.26654 79.03243 1.000 35.31857 1138 LEU C N 1
ATOM 12110 C CA . LEU C 1 325 ? 48.36276 84.15881 80.24297 1.000 38.60845 1138 LEU C CA 1
ATOM 12111 C C . LEU C 1 325 ? 48.99879 83.10956 81.14180 1.000 41.25973 1138 LEU C C 1
ATOM 12112 O O . LEU C 1 325 ? 49.39887 82.04281 80.66902 1.000 41.72593 1138 LEU C O 1
ATOM 12128 N N . ASP C 1 326 ? 49.10292 83.41628 82.43507 1.000 44.81285 1139 ASP C N 1
ATOM 12129 C CA . ASP C 1 326 ? 49.69646 82.49570 83.39251 1.000 40.92617 1139 ASP C CA 1
ATOM 12130 C C . ASP C 1 326 ? 48.94931 82.57158 84.71620 1.000 42.38820 1139 ASP C C 1
ATOM 12131 O O . ASP C 1 326 ? 48.35414 83.59717 85.05389 1.000 42.51068 1139 ASP C O 1
ATOM 12140 N N . ILE C 1 327 ? 48.96868 81.46139 85.45528 1.000 44.43852 1140 ILE C N 1
ATOM 12141 C CA . ILE C 1 327 ? 48.46496 81.45007 86.82543 1.000 41.23747 1140 ILE C CA 1
ATOM 12142 C C . ILE C 1 327 ? 49.40639 82.28438 87.68476 1.000 40.58397 1140 ILE C C 1
ATOM 12143 O O . ILE C 1 327 ? 50.62289 82.05357 87.70073 1.000 43.30668 1140 ILE C O 1
ATOM 12159 N N . GLU C 1 328 ? 48.85219 83.26596 88.40135 1.000 43.69811 1141 GLU C N 1
ATOM 12160 C CA . GLU C 1 328 ? 49.69095 84.25880 89.06645 1.000 43.34246 1141 GLU C CA 1
ATOM 12161 C C . GLU C 1 328 ? 50.67912 83.60300 90.02506 1.000 43.45633 1141 GLU C C 1
ATOM 12162 O O . GLU C 1 328 ? 51.89506 83.80597 89.92163 1.000 46.58298 1141 GLU C O 1
ATOM 12174 N N . GLU C 1 329 ? 50.17223 82.82084 90.97302 1.000 42.65600 1142 GLU C N 1
ATOM 12175 C CA . GLU C 1 329 ? 50.99432 82.23483 92.01969 1.000 45.24327 1142 GLU C CA 1
ATOM 12176 C C . GLU C 1 329 ? 51.06994 80.72197 91.86598 1.000 46.50708 1142 GLU C C 1
ATOM 12177 O O . GLU C 1 329 ? 50.21643 80.09229 91.23460 1.000 46.76437 1142 GLU C O 1
ATOM 12189 N N . ASP C 1 330 ? 52.12731 80.14719 92.43719 1.000 44.30921 1143 ASP C N 1
ATOM 12190 C CA . ASP C 1 330 ? 52.26329 78.69916 92.46213 1.000 45.84733 1143 ASP C CA 1
ATOM 12191 C C . ASP C 1 330 ? 51.20250 78.10745 93.38007 1.000 42.75346 1143 ASP C C 1
ATOM 12192 O O . ASP C 1 330 ? 51.04929 78.53667 94.52834 1.000 44.65213 1143 ASP C O 1
ATOM 12201 N N . THR C 1 331 ? 50.46638 77.12502 92.86919 1.000 42.74179 1144 THR C N 1
ATOM 12202 C CA . THR C 1 331 ? 49.36414 76.51947 93.60382 1.000 51.17088 1144 THR C CA 1
ATOM 12203 C C . THR C 1 331 ? 49.09846 75.14458 93.01074 1.000 53.16020 1144 THR C C 1
ATOM 12204 O O . THR C 1 331 ? 49.44032 74.87302 91.85712 1.000 46.68787 1144 THR C O 1
ATOM 12215 N N . ASP C 1 332 ? 48.48821 74.27714 93.81447 1.000 56.09663 1145 ASP C N 1
ATOM 12216 C CA . ASP C 1 332 ? 48.05786 72.97637 93.32375 1.000 69.30323 1145 ASP C CA 1
ATOM 12217 C C . ASP C 1 332 ? 46.66737 73.01470 92.70373 1.000 61.34512 1145 ASP C C 1
ATOM 12218 O O . ASP C 1 332 ? 46.28019 72.05473 92.02946 1.000 64.34235 1145 ASP C O 1
ATOM 12227 N N . THR C 1 333 ? 45.91836 74.09630 92.90471 1.000 55.09989 1146 THR C N 1
ATOM 12228 C CA . THR C 1 333 ? 44.55658 74.22922 92.38587 1.000 58.94039 1146 THR C CA 1
ATOM 12229 C C . THR C 1 333 ? 44.43437 75.58696 91.70411 1.000 51.22183 1146 THR C C 1
ATOM 12230 O O . THR C 1 333 ? 44.20072 76.60506 92.37904 1.000 44.86678 1146 THR C O 1
ATOM 12241 N N . PRO C 1 334 ? 44.58842 75.64209 90.37643 1.000 49.48368 1147 PRO C N 1
ATOM 12242 C CA . PRO C 1 334 ? 44.71810 76.94540 89.70011 1.000 48.36590 1147 PRO C CA 1
ATOM 12243 C C . PRO C 1 334 ? 43.66062 77.98778 90.04208 1.000 43.08622 1147 PRO C C 1
ATOM 12244 O O . PRO C 1 334 ? 44.01127 79.16407 90.18831 1.000 46.01521 1147 PRO C O 1
ATOM 12255 N N . PHE C 1 335 ? 42.38338 77.61516 90.15771 1.000 39.59692 1148 PHE C N 1
ATOM 12256 C CA . PHE C 1 335 ? 41.35154 78.63766 90.30827 1.000 42.99246 1148 PHE C CA 1
ATOM 12257 C C . PHE C 1 335 ? 41.37986 79.32023 91.67115 1.000 45.95070 1148 PHE C C 1
ATOM 12258 O O . PHE C 1 335 ? 40.63283 80.28363 91.87047 1.000 45.25438 1148 PHE C O 1
ATOM 12275 N N . LEU C 1 336 ? 42.19842 78.84596 92.61098 1.000 47.80814 1149 LEU C N 1
ATOM 12276 C CA . LEU C 1 336 ? 42.39968 79.56540 93.86150 1.000 48.76285 1149 LEU C CA 1
ATOM 12277 C C . LEU C 1 336 ? 43.38879 80.71633 93.71365 1.000 47.70001 1149 LEU C C 1
ATOM 12278 O O . LEU C 1 336 ? 43.53818 81.51252 94.64802 1.000 45.00298 1149 LEU C O 1
ATOM 12294 N N . SER C 1 337 ? 44.05486 80.82209 92.56875 1.000 47.92800 1150 SER C N 1
ATOM 12295 C CA . SER C 1 337 ? 44.99712 81.88931 92.27675 1.000 50.38052 1150 SER C CA 1
ATOM 12296 C C . SER C 1 337 ? 44.41876 82.83028 91.23010 1.000 49.65472 1150 SER C C 1
ATOM 12297 O O . SER C 1 337 ? 43.53458 82.46092 90.45228 1.000 42.45338 1150 SER C O 1
ATOM 12305 N N . GLY C 1 338 ? 44.93024 84.05910 91.22322 1.000 53.12841 1151 GLY C N 1
ATOM 12306 C CA . GLY C 1 338 ? 44.60966 84.97813 90.15463 1.000 53.35803 1151 GLY C CA 1
ATOM 12307 C C . GLY C 1 338 ? 45.29285 84.59569 88.85789 1.000 46.91105 1151 GLY C C 1
ATOM 12308 O O . GLY C 1 338 ? 46.24786 83.82033 88.83160 1.000 45.31560 1151 GLY C O 1
ATOM 12312 N N . VAL C 1 339 ? 44.77743 85.13723 87.75792 1.000 45.44304 1152 VAL C N 1
ATOM 12313 C CA . VAL C 1 339 ? 45.33346 84.90757 86.42945 1.000 41.27173 1152 VAL C CA 1
ATOM 12314 C C . VAL C 1 339 ? 46.01138 86.19208 85.97511 1.000 44.98962 1152 VAL C C 1
ATOM 12315 O O . VAL C 1 339 ? 45.43178 87.27992 86.08158 1.000 46.40606 1152 VAL C O 1
ATOM 12328 N N . LYS C 1 340 ? 47.23560 86.06661 85.47220 1.000 43.39050 1153 LYS C N 1
ATOM 12329 C CA . LYS C 1 340 ? 48.01351 87.19763 84.98920 1.000 47.23425 1153 LYS C CA 1
ATOM 12330 C C . LYS C 1 340 ? 47.91740 87.27636 83.47273 1.000 48.09104 1153 LYS C C 1
ATOM 12331 O O . LYS C 1 340 ? 48.01821 86.26025 82.78192 1.000 43.67291 1153 LYS C O 1
ATOM 12350 N N . TYR C 1 341 ? 47.71316 88.49111 82.96217 1.000 39.94150 1154 TYR C N 1
ATOM 12351 C CA . TYR C 1 341 ? 47.66701 88.76579 81.52860 1.000 39.59749 1154 TYR C CA 1
ATOM 12352 C C . TYR C 1 341 ? 48.79676 89.72553 81.19475 1.000 44.13910 1154 TYR C C 1
ATOM 12353 O O . TYR C 1 341 ? 48.83666 90.84203 81.72188 1.000 45.37831 1154 TYR C O 1
ATOM 12371 N N . HIS C 1 342 ? 49.70946 89.29612 80.32908 1.000 42.66286 1155 HIS C N 1
ATOM 12372 C CA . HIS C 1 342 ? 50.84113 90.11760 79.92448 1.000 43.45129 1155 HIS C CA 1
ATOM 12373 C C . HIS C 1 342 ? 50.83427 90.28791 78.41492 1.000 45.10629 1155 HIS C C 1
ATOM 12374 O O . HIS C 1 342 ? 50.68771 89.30973 77.67482 1.000 44.01194 1155 HIS C O 1
ATOM 12388 N N . ALA C 1 343 ? 50.98559 91.53180 77.96972 1.000 40.45458 1156 ALA C N 1
ATOM 12389 C CA . ALA C 1 343 ? 50.97737 91.87720 76.55779 1.000 40.25651 1156 ALA C CA 1
ATOM 12390 C C . ALA C 1 343 ? 52.18246 92.75024 76.24885 1.000 39.75069 1156 ALA C C 1
ATOM 12391 O O . ALA C 1 343 ? 52.51292 93.66530 77.00926 1.000 44.33937 1156 ALA C O 1
ATOM 12398 N N . MET C 1 344 ? 52.83543 92.45625 75.12510 1.000 45.46906 1157 MET C N 1
ATOM 12399 C CA . MET C 1 344 ? 54.03034 93.16597 74.67084 1.000 43.59696 1157 MET C CA 1
ATOM 12400 C C . MET C 1 344 ? 53.73201 93.73000 73.28889 1.000 45.97048 1157 MET C C 1
ATOM 12401 O O . MET C 1 344 ? 53.88906 93.02772 72.27753 1.000 41.13245 1157 MET C O 1
ATOM 12415 N N . PRO C 1 345 ? 53.29569 94.98241 73.18947 1.000 41.84946 1158 PRO C N 1
ATOM 12416 C CA . PRO C 1 345 ? 53.08761 95.57703 71.86711 1.000 45.93511 1158 PRO C CA 1
ATOM 12417 C C . PRO C 1 345 ? 54.40922 95.68037 71.13019 1.000 47.37559 1158 PRO C C 1
ATOM 12418 O O . PRO C 1 345 ? 55.48178 95.57541 71.74480 1.000 47.38389 1158 PRO C O 1
ATOM 12429 N N . PRO C 1 346 ? 54.37910 95.88081 69.81652 1.000 46.39619 1159 PRO C N 1
ATOM 12430 C CA . PRO C 1 346 ? 55.62419 95.85297 69.03917 1.000 51.74348 1159 PRO C CA 1
ATOM 12431 C C . PRO C 1 346 ? 56.67168 96.82164 69.58016 1.000 63.70883 1159 PRO C C 1
ATOM 12432 O O . PRO C 1 346 ? 56.37613 97.97066 69.91480 1.000 56.29971 1159 PRO C O 1
ATOM 12443 N N . LEU C 1 347 ? 57.91151 96.33173 69.66941 1.000 67.98968 1160 LEU C N 1
ATOM 12444 C CA . LEU C 1 347 ? 59.05700 97.12815 70.11578 1.000 73.42064 1160 LEU C CA 1
ATOM 12445 C C . LEU C 1 347 ? 58.85538 97.67902 71.52654 1.000 68.30765 1160 LEU C C 1
ATOM 12446 O O . LEU C 1 347 ? 59.23670 98.81183 71.82970 1.000 74.28704 1160 LEU C O 1
ATOM 12462 N N . LYS C 1 348 ? 58.25856 96.87639 72.40159 1.000 67.65274 1161 LYS C N 1
ATOM 12463 C CA . LYS C 1 348 ? 58.06494 97.27236 73.79141 1.000 65.56158 1161 LYS C CA 1
ATOM 12464 C C . LYS C 1 348 ? 58.33721 96.05715 74.67229 1.000 59.37449 1161 LYS C C 1
ATOM 12465 O O . LYS C 1 348 ? 58.77527 95.00742 74.19344 1.000 68.93083 1161 LYS C O 1
ATOM 12484 N N . ARG C 1 349 ? 58.09733 96.20779 75.97075 1.000 62.43669 1162 ARG C N 1
ATOM 12485 C CA . ARG C 1 349 ? 58.25434 95.12656 76.93364 1.000 65.03982 1162 ARG C CA 1
ATOM 12486 C C . ARG C 1 349 ? 56.88691 94.58700 77.34150 1.000 61.40791 1162 ARG C C 1
ATOM 12487 O O . ARG C 1 349 ? 55.86175 95.25830 77.20133 1.000 61.86188 1162 ARG C O 1
ATOM 12508 N N . PHE C 1 350 ? 56.88497 93.35659 77.85421 1.000 59.01263 1163 PHE C N 1
ATOM 12509 C CA . PHE C 1 350 ? 55.67473 92.79666 78.44009 1.000 49.81710 1163 PHE C CA 1
ATOM 12510 C C . PHE C 1 350 ? 55.20480 93.67322 79.59676 1.000 56.07892 1163 PHE C C 1
ATOM 12511 O O . PHE C 1 350 ? 56.01070 94.16164 80.39433 1.000 61.80424 1163 PHE C O 1
ATOM 12528 N N . ARG C 1 351 ? 53.89247 93.87565 79.68987 1.000 53.92718 1164 ARG C N 1
ATOM 12529 C CA . ARG C 1 351 ? 53.31652 94.65166 80.77488 1.000 61.10553 1164 ARG C CA 1
ATOM 12530 C C . ARG C 1 351 ? 51.98196 94.05570 81.18951 1.000 56.66069 1164 ARG C C 1
ATOM 12531 O O . ARG C 1 351 ? 51.28133 93.44408 80.37964 1.000 59.37077 1164 ARG C O 1
ATOM 12552 N N . ASP C 1 352 ? 51.62911 94.25210 82.45729 1.000 58.83822 1165 ASP C N 1
ATOM 12553 C CA . ASP C 1 352 ? 50.24420 94.07907 82.86416 1.000 63.72590 1165 ASP C CA 1
ATOM 12554 C C . ASP C 1 352 ? 49.36064 95.01800 82.05221 1.000 64.57431 1165 ASP C C 1
ATOM 12555 O O . ASP C 1 352 ? 49.78022 96.10369 81.64109 1.000 60.63195 1165 ASP C O 1
ATOM 12564 N N . MET C 1 353 ? 48.11944 94.59405 81.82467 1.000 62.88677 1166 MET C N 1
ATOM 12565 C CA . MET C 1 353 ? 47.20066 95.41375 81.04636 1.000 62.58895 1166 MET C CA 1
ATOM 12566 C C . MET C 1 353 ? 46.95663 96.75942 81.71427 1.000 63.48847 1166 MET C C 1
ATOM 12567 O O . MET C 1 353 ? 46.83586 97.78431 81.03341 1.000 68.01679 1166 MET C O 1
ATOM 12581 N N . GLU C 1 354 ? 46.88351 96.78270 83.04656 1.000 71.49563 1167 GLU C N 1
ATOM 12582 C CA . GLU C 1 354 ? 46.60563 98.03196 83.74441 1.000 69.95976 1167 GLU C CA 1
ATOM 12583 C C . GLU C 1 354 ? 47.73727 99.04220 83.60900 1.000 67.67223 1167 GLU C C 1
ATOM 12584 O O . GLU C 1 354 ? 47.57684 100.18533 84.04971 1.000 80.25028 1167 GLU C O 1
ATOM 12596 N N . HIS C 1 355 ? 48.86433 98.65464 83.01427 1.000 65.00573 1168 HIS C N 1
ATOM 12597 C CA . HIS C 1 355 ? 49.98126 99.56001 82.77860 1.000 67.84807 1168 HIS C CA 1
ATOM 12598 C C . HIS C 1 355 ? 50.14079 99.91428 81.30479 1.000 71.24332 1168 HIS C C 1
ATOM 12599 O O . HIS C 1 355 ? 51.19193 100.43634 80.91288 1.000 73.65849 1168 HIS C O 1
ATOM 12613 N N . LEU C 1 356 ? 49.13376 99.64560 80.48053 1.000 68.06331 1169 LEU C N 1
ATOM 12614 C CA . LEU C 1 356 ? 49.14791 100.03719 79.07933 1.000 66.55230 1169 LEU C CA 1
ATOM 12615 C C . LEU C 1 356 ? 48.26248 101.26162 78.87087 1.000 66.09509 1169 LEU C C 1
ATOM 12616 O O . LEU C 1 356 ? 47.28199 101.47522 79.59073 1.000 62.49706 1169 LEU C O 1
ATOM 12632 N N . SER C 1 357 ? 48.61772 102.05988 77.86863 1.000 65.30588 1170 SER C N 1
ATOM 12633 C CA . SER C 1 357 ? 47.90327 103.28669 77.55228 1.000 67.16326 1170 SER C CA 1
ATOM 12634 C C . SER C 1 357 ? 46.72185 103.00057 76.62979 1.000 52.58648 1170 SER C C 1
ATOM 12635 O O . SER C 1 357 ? 46.65094 101.95925 75.97609 1.000 59.08793 1170 SER C O 1
ATOM 12643 N N . GLY C 1 358 ? 45.79552 103.95809 76.58240 1.000 51.25787 1171 GLY C N 1
ATOM 12644 C CA . GLY C 1 358 ? 44.54243 103.84012 75.86023 1.000 54.79040 1171 GLY C CA 1
ATOM 12645 C C . GLY C 1 358 ? 44.51535 102.87860 74.69132 1.000 46.40303 1171 GLY C C 1
ATOM 12646 O O . GLY C 1 358 ? 43.92101 101.80103 74.78496 1.000 51.27142 1171 GLY C O 1
ATOM 12650 N N . GLY C 1 359 ? 45.14802 103.25741 73.57982 1.000 47.36781 1172 GLY C N 1
ATOM 12651 C CA . GLY C 1 359 ? 45.09490 102.42260 72.39064 1.000 45.88269 1172 GLY C CA 1
ATOM 12652 C C . GLY C 1 359 ? 45.67576 101.04231 72.62118 1.000 50.38815 1172 GLY C C 1
ATOM 12653 O O . GLY C 1 359 ? 45.06677 100.03025 72.26595 1.000 46.70016 1172 GLY C O 1
ATOM 12657 N N . GLU C 1 360 ? 46.86938 100.98337 73.21692 1.000 50.63108 1173 GLU C N 1
ATOM 12658 C CA . GLU C 1 360 ? 47.47315 99.69494 73.53828 1.000 47.24395 1173 GLU C CA 1
ATOM 12659 C C . GLU C 1 360 ? 46.58523 98.89326 74.48161 1.000 46.58435 1173 GLU C C 1
ATOM 12660 O O . GLU C 1 360 ? 46.43746 97.67573 74.32441 1.000 40.91640 1173 GLU C O 1
ATOM 12672 N N . LYS C 1 361 ? 45.97771 99.56373 75.46298 1.000 49.88028 1174 LYS C N 1
ATOM 12673 C CA . LYS C 1 361 ? 45.11693 98.88168 76.42430 1.000 47.74236 1174 LYS C CA 1
ATOM 12674 C C . LYS C 1 361 ? 43.89427 98.27840 75.74055 1.000 48.72753 1174 LYS C C 1
ATOM 12675 O O . LYS C 1 361 ? 43.54980 97.11428 75.97417 1.000 46.90516 1174 LYS C O 1
ATOM 12694 N N . THR C 1 362 ? 43.22304 99.06063 74.88909 1.000 45.72969 1175 THR C N 1
ATOM 12695 C CA . THR C 1 362 ? 41.96737 98.61159 74.29167 1.000 41.16660 1175 THR C CA 1
ATOM 12696 C C . THR C 1 362 ? 42.16746 97.36425 73.43932 1.000 41.98448 1175 THR C C 1
ATOM 12697 O O . THR C 1 362 ? 41.35189 96.43460 73.48898 1.000 39.20489 1175 THR C O 1
ATOM 12708 N N . MET C 1 363 ? 43.23342 97.33176 72.63371 1.000 39.58958 1176 MET C N 1
ATOM 12709 C CA . MET C 1 363 ? 43.45147 96.18775 71.75488 1.000 40.63770 1176 MET C CA 1
ATOM 12710 C C . MET C 1 363 ? 43.85727 94.94836 72.54433 1.000 38.82093 1176 MET C C 1
ATOM 12711 O O . MET C 1 363 ? 43.52011 93.82582 72.14840 1.000 33.70733 1176 MET C O 1
ATOM 12725 N N . ALA C 1 364 ? 44.56870 95.12735 73.66060 1.000 34.98504 1177 ALA C N 1
ATOM 12726 C CA . ALA C 1 364 ? 44.86794 93.99774 74.53248 1.000 37.24881 1177 ALA C CA 1
ATOM 12727 C C . ALA C 1 364 ? 43.59358 93.42624 75.13979 1.000 40.10884 1177 ALA C C 1
ATOM 12728 O O . ALA C 1 364 ? 43.43686 92.20294 75.24310 1.000 36.86157 1177 ALA C O 1
ATOM 12735 N N . ALA C 1 365 ? 42.66808 94.29981 75.54550 1.000 36.83468 1178 ALA C N 1
ATOM 12736 C CA . ALA C 1 365 ? 41.41923 93.83647 76.13767 1.000 35.62631 1178 ALA C CA 1
ATOM 12737 C C . ALA C 1 365 ? 40.54265 93.14012 75.10481 1.000 40.32737 1178 ALA C C 1
ATOM 12738 O O . ALA C 1 365 ? 39.90878 92.12254 75.40802 1.000 36.10849 1178 ALA C O 1
ATOM 12745 N N . LEU C 1 366 ? 40.48704 93.67275 73.88021 1.000 37.24218 1179 LEU C N 1
ATOM 12746 C CA . LEU C 1 366 ? 39.70781 93.02166 72.83200 1.000 38.99314 1179 LEU C CA 1
ATOM 12747 C C . LEU C 1 366 ? 40.30198 91.66593 72.46891 1.000 37.33146 1179 LEU C C 1
ATOM 12748 O O . LEU C 1 366 ? 39.56460 90.69269 72.27377 1.000 38.42441 1179 LEU C O 1
ATOM 12764 N N . ALA C 1 367 ? 41.63265 91.58227 72.36814 1.000 37.71365 1180 ALA C N 1
ATOM 12765 C CA . ALA C 1 367 ? 42.26920 90.30421 72.07115 1.000 40.97574 1180 ALA C CA 1
ATOM 12766 C C . ALA C 1 367 ? 41.91094 89.26221 73.12216 1.000 36.88525 1180 ALA C C 1
ATOM 12767 O O . ALA C 1 367 ? 41.63608 88.10244 72.79129 1.000 32.05156 1180 ALA C O 1
ATOM 12774 N N . LEU C 1 368 ? 41.89633 89.65976 74.39703 1.000 37.31286 1181 LEU C N 1
ATOM 12775 C CA . LEU C 1 368 ? 41.53443 88.72050 75.45195 1.000 39.87113 1181 LEU C CA 1
ATOM 12776 C C . LEU C 1 368 ? 40.06082 88.33907 75.36158 1.000 41.27073 1181 LEU C C 1
ATOM 12777 O O . LEU C 1 368 ? 39.70522 87.17067 75.55201 1.000 41.07147 1181 LEU C O 1
ATOM 12793 N N . LEU C 1 369 ? 39.18711 89.30713 75.07186 1.000 39.03648 1182 LEU C N 1
ATOM 12794 C CA . LEU C 1 369 ? 37.77049 88.99621 74.90400 1.000 37.50744 1182 LEU C CA 1
ATOM 12795 C C . LEU C 1 369 ? 37.56386 87.98432 73.78320 1.000 35.99383 1182 LEU C C 1
ATOM 12796 O O . LEU C 1 369 ? 36.83424 86.99984 73.94644 1.000 38.68224 1182 LEU C O 1
ATOM 12812 N N . PHE C 1 370 ? 38.20033 88.21350 72.63072 1.000 37.06496 1183 PHE C N 1
ATOM 12813 C CA . PHE C 1 370 ? 38.04798 87.29851 71.50482 1.000 40.98060 1183 PHE C CA 1
ATOM 12814 C C . PHE C 1 370 ? 38.56008 85.90310 71.85095 1.000 41.02559 1183 PHE C C 1
ATOM 12815 O O . PHE C 1 370 ? 37.96101 84.89692 71.45256 1.000 37.47509 1183 PHE C O 1
ATOM 12832 N N . ALA C 1 371 ? 39.67399 85.82051 72.58350 1.000 37.96803 1184 ALA C N 1
ATOM 12833 C CA . ALA C 1 371 ? 40.21413 84.51728 72.95510 1.000 38.91170 1184 ALA C CA 1
ATOM 12834 C C . ALA C 1 371 ? 39.25852 83.77045 73.87844 1.000 38.14187 1184 ALA C C 1
ATOM 12835 O O . ALA C 1 371 ? 39.06096 82.55892 73.73056 1.000 38.48087 1184 ALA C O 1
ATOM 12842 N N . ILE C 1 372 ? 38.64196 84.47738 74.82888 1.000 37.51081 1185 ILE C N 1
ATOM 12843 C CA . ILE C 1 372 ? 37.72241 83.82377 75.75760 1.000 37.80034 1185 ILE C CA 1
ATOM 12844 C C . ILE C 1 372 ? 36.50984 83.28387 75.00972 1.000 41.89027 1185 ILE C C 1
ATOM 12845 O O . ILE C 1 372 ? 36.09304 82.13664 75.20925 1.000 44.59512 1185 ILE C O 1
ATOM 12861 N N . HIS C 1 373 ? 35.92033 84.10835 74.14065 1.000 43.27412 1186 HIS C N 1
ATOM 12862 C CA . HIS C 1 373 ? 34.68189 83.73050 73.47104 1.000 39.55217 1186 HIS C CA 1
ATOM 12863 C C . HIS C 1 373 ? 34.89513 82.64570 72.42741 1.000 41.10862 1186 HIS C C 1
ATOM 12864 O O . HIS C 1 373 ? 33.93834 81.94852 72.07208 1.000 43.20636 1186 HIS C O 1
ATOM 12878 N N . SER C 1 374 ? 36.12488 82.47612 71.94139 1.000 38.99171 1187 SER C N 1
ATOM 12879 C CA . SER C 1 374 ? 36.41473 81.39982 71.00558 1.000 42.75089 1187 SER C CA 1
ATOM 12880 C C . SER C 1 374 ? 36.35871 80.03113 71.67073 1.000 38.41267 1187 SER C C 1
ATOM 12881 O O . SER C 1 374 ? 36.29257 79.01704 70.96920 1.000 41.26479 1187 SER C O 1
ATOM 12889 N N . TYR C 1 375 ? 36.38173 79.97883 73.00423 1.000 40.33658 1188 TYR C N 1
ATOM 12890 C CA . TYR C 1 375 ? 36.33160 78.69477 73.69386 1.000 43.75053 1188 TYR C CA 1
ATOM 12891 C C . TYR C 1 375 ? 34.99546 77.99704 73.46656 1.000 41.37415 1188 TYR C C 1
ATOM 12892 O O . TYR C 1 375 ? 34.94482 76.76957 73.32662 1.000 41.56653 1188 TYR C O 1
ATOM 12910 N N . GLN C 1 376 ? 33.90525 78.76020 73.42908 1.000 44.01842 1189 GLN C N 1
ATOM 12911 C CA . GLN C 1 376 ? 32.56751 78.23819 73.14717 1.000 40.26820 1189 GLN C CA 1
ATOM 12912 C C . GLN C 1 376 ? 32.00687 79.07893 72.00885 1.000 40.01804 1189 GLN C C 1
ATOM 12913 O O . GLN C 1 376 ? 31.31746 80.08090 72.24378 1.000 36.76411 1189 GLN C O 1
ATOM 12927 N N . PRO C 1 377 ? 32.28606 78.70668 70.75783 1.000 40.28366 1190 PRO C N 1
ATOM 12928 C CA . PRO C 1 377 ? 32.01267 79.62354 69.63740 1.000 43.96344 1190 PRO C CA 1
ATOM 12929 C C . PRO C 1 377 ? 30.52009 79.76755 69.37889 1.000 46.01032 1190 PRO C C 1
ATOM 12930 O O . PRO C 1 377 ? 29.83056 78.79419 69.06719 1.000 45.86223 1190 PRO C O 1
ATOM 12941 N N . SER C 1 378 ? 30.02946 80.99662 69.50447 1.000 41.33878 1191 SER C N 1
ATOM 12942 C CA . SER C 1 378 ? 28.64462 81.29733 69.19202 1.000 41.22244 1191 SER C CA 1
ATOM 12943 C C . SER C 1 378 ? 28.43536 81.28281 67.67782 1.000 40.56563 1191 SER C C 1
ATOM 12944 O O . SER C 1 378 ? 29.35875 81.57675 66.91532 1.000 43.85341 1191 SER C O 1
ATOM 12952 N N . PRO C 1 379 ? 27.23192 80.93596 67.20873 1.000 43.16562 1192 PRO C N 1
ATOM 12953 C CA . PRO C 1 379 ? 26.99878 80.99064 65.75607 1.000 40.82366 1192 PRO C CA 1
ATOM 12954 C C . PRO C 1 379 ? 27.05302 82.40602 65.20694 1.000 43.03030 1192 PRO C C 1
ATOM 12955 O O . PRO C 1 379 ? 27.36690 82.59287 64.02491 1.000 39.26769 1192 PRO C O 1
ATOM 12966 N N . PHE C 1 380 ? 26.75715 83.40755 66.03000 1.000 38.16890 1193 PHE C N 1
ATOM 12967 C CA . PHE C 1 380 ? 26.89238 84.80229 65.64216 1.000 40.68380 1193 PHE C CA 1
ATOM 12968 C C . PHE C 1 380 ? 27.52269 85.55797 66.80027 1.000 40.97992 1193 PHE C C 1
ATOM 12969 O O . PHE C 1 380 ? 27.49463 85.11235 67.94942 1.000 39.07045 1193 PHE C O 1
ATOM 12986 N N . PHE C 1 381 ? 28.08527 86.71861 66.48007 1.000 43.94276 1194 PHE C N 1
ATOM 12987 C CA . PHE C 1 381 ? 28.87761 87.50047 67.42446 1.000 39.34957 1194 PHE C CA 1
ATOM 12988 C C . PHE C 1 381 ? 28.51814 88.96389 67.22826 1.000 42.39391 1194 PHE C C 1
ATOM 12989 O O . PHE C 1 381 ? 28.68182 89.49867 66.12849 1.000 33.77829 1194 PHE C O 1
ATOM 13006 N N . VAL C 1 382 ? 28.00837 89.60322 68.28006 1.000 40.32784 1195 VAL C N 1
ATOM 13007 C CA . VAL C 1 382 ? 27.54948 90.98773 68.21193 1.000 38.18529 1195 VAL C CA 1
ATOM 13008 C C . VAL C 1 382 ? 28.60459 91.88015 68.84743 1.000 43.36606 1195 VAL C C 1
ATOM 13009 O O . VAL C 1 382 ? 29.00339 91.66678 69.99850 1.000 41.98769 1195 VAL C O 1
ATOM 13022 N N . LEU C 1 383 ? 29.04184 92.89230 68.10798 1.000 43.72619 1196 LEU C N 1
ATOM 13023 C CA . LEU C 1 383 ? 30.13003 93.76499 68.53304 1.000 40.91172 1196 LEU C CA 1
ATOM 13024 C C . LEU C 1 383 ? 29.57819 95.17122 68.72582 1.000 43.83001 1196 LEU C C 1
ATOM 13025 O O . LEU C 1 383 ? 29.18541 95.83005 67.75631 1.000 42.47716 1196 LEU C O 1
ATOM 13041 N N . ASP C 1 384 ? 29.55024 95.62907 69.97562 1.000 44.49743 1197 ASP C N 1
ATOM 13042 C CA . ASP C 1 384 ? 29.08934 96.97529 70.28547 1.000 44.66298 1197 ASP C CA 1
ATOM 13043 C C . ASP C 1 384 ? 30.00834 97.98866 69.61305 1.000 56.60099 1197 ASP C C 1
ATOM 13044 O O . ASP C 1 384 ? 30.94398 97.61383 68.89622 1.000 57.03942 1197 ASP C O 1
ATOM 13053 N N . GLU C 1 385 ? 29.75610 99.27564 69.84240 1.000 54.19685 1198 GLU C N 1
ATOM 13054 C CA . GLU C 1 385 ? 30.45344 100.34052 69.12317 1.000 57.74403 1198 GLU C CA 1
ATOM 13055 C C . GLU C 1 385 ? 31.85446 100.55695 69.70261 1.000 57.94445 1198 GLU C C 1
ATOM 13056 O O . GLU C 1 385 ? 32.19304 101.61315 70.23639 1.000 61.89050 1198 GLU C O 1
ATOM 13068 N N . VAL C 1 386 ? 32.68366 99.51863 69.56912 1.000 53.46278 1199 VAL C N 1
ATOM 13069 C CA . VAL C 1 386 ? 34.04722 99.58350 70.07917 1.000 50.85416 1199 VAL C CA 1
ATOM 13070 C C . VAL C 1 386 ? 34.96285 100.41340 69.18571 1.000 51.27990 1199 VAL C C 1
ATOM 13071 O O . VAL C 1 386 ? 35.99820 100.89908 69.65595 1.000 57.57572 1199 VAL C O 1
ATOM 13084 N N . ASP C 1 387 ? 34.61736 100.59456 67.91039 1.000 43.80608 1200 ASP C N 1
ATOM 13085 C CA . ASP C 1 387 ? 35.45404 101.39527 67.02479 1.000 46.68211 1200 ASP C CA 1
ATOM 13086 C C . ASP C 1 387 ? 35.36192 102.88882 67.31125 1.000 53.36566 1200 ASP C C 1
ATOM 13087 O O . ASP C 1 387 ? 36.14750 103.65695 66.74459 1.000 52.81125 1200 ASP C O 1
ATOM 13096 N N . ALA C 1 388 ? 34.43218 103.31518 68.17127 1.000 50.77674 1201 ALA C N 1
ATOM 13097 C CA . ALA C 1 388 ? 34.18869 104.74142 68.36109 1.000 56.19457 1201 ALA C CA 1
ATOM 13098 C C . ALA C 1 388 ? 35.42965 105.46394 68.87219 1.000 49.82245 1201 ALA C C 1
ATOM 13099 O O . ALA C 1 388 ? 35.72495 106.58321 68.43573 1.000 53.45647 1201 ALA C O 1
ATOM 13106 N N . ALA C 1 389 ? 36.17322 104.84236 69.78920 1.000 50.14171 1202 ALA C N 1
ATOM 13107 C CA . ALA C 1 389 ? 37.29267 105.49606 70.45468 1.000 52.28639 1202 ALA C CA 1
ATOM 13108 C C . ALA C 1 389 ? 38.65537 104.99792 69.98458 1.000 54.40782 1202 ALA C C 1
ATOM 13109 O O . ALA C 1 389 ? 39.66623 105.29829 70.62763 1.000 53.59938 1202 ALA C O 1
ATOM 13116 N N . LEU C 1 390 ? 38.71881 104.25807 68.88572 1.000 48.40303 1203 LEU C N 1
ATOM 13117 C CA . LEU C 1 390 ? 39.98647 103.77030 68.36563 1.000 50.45446 1203 LEU C CA 1
ATOM 13118 C C . LEU C 1 390 ? 40.52522 104.70556 67.28882 1.000 49.85442 1203 LEU C C 1
ATOM 13119 O O . LEU C 1 390 ? 39.76253 105.32250 66.54117 1.000 47.26593 1203 LEU C O 1
ATOM 13135 N N . ASP C 1 391 ? 41.85214 104.80177 67.21336 1.000 46.70379 1204 ASP C N 1
ATOM 13136 C CA . ASP C 1 391 ? 42.48012 105.50917 66.10875 1.000 45.76722 1204 ASP C CA 1
ATOM 13137 C C . ASP C 1 391 ? 42.29411 104.71023 64.82028 1.000 43.83042 1204 ASP C C 1
ATOM 13138 O O . ASP C 1 391 ? 41.88831 103.54507 64.83333 1.000 45.82051 1204 ASP C O 1
ATOM 13147 N N . ASN C 1 392 ? 42.59652 105.34818 63.68774 1.000 44.49783 1205 ASN C N 1
ATOM 13148 C CA . ASN C 1 392 ? 42.31676 104.70968 62.40701 1.000 45.94467 1205 ASN C CA 1
ATOM 13149 C C . ASN C 1 392 ? 43.10537 103.41701 62.24486 1.000 46.39594 1205 ASN C C 1
ATOM 13150 O O . ASN C 1 392 ? 42.61233 102.45166 61.64917 1.000 45.67208 1205 ASN C O 1
ATOM 13161 N N . ALA C 1 393 ? 44.34307 103.38557 62.74601 1.000 44.95422 1206 ALA C N 1
ATOM 13162 C CA . ALA C 1 393 ? 45.17964 102.20531 62.56282 1.000 47.72436 1206 ALA C CA 1
ATOM 13163 C C . ALA C 1 393 ? 44.56602 100.98720 63.24004 1.000 36.84090 1206 ALA C C 1
ATOM 13164 O O . ALA C 1 393 ? 44.55267 99.89051 62.66769 1.000 43.76832 1206 ALA C O 1
ATOM 13171 N N . ASN C 1 394 ? 44.04584 101.15803 64.45675 1.000 36.49001 1207 ASN C N 1
ATOM 13172 C CA . ASN C 1 394 ? 43.43096 100.03994 65.16236 1.000 40.85316 1207 ASN C CA 1
ATOM 13173 C C . ASN C 1 394 ? 42.05704 99.70567 64.59198 1.000 43.14118 1207 ASN C C 1
ATOM 13174 O O . ASN C 1 394 ? 41.68356 98.52839 64.52912 1.000 40.44258 1207 ASN C O 1
ATOM 13185 N N . VAL C 1 395 ? 41.29714 100.71711 64.16212 1.000 36.87133 1208 VAL C N 1
ATOM 13186 C CA . VAL C 1 395 ? 40.06808 100.45278 63.41693 1.000 35.39143 1208 VAL C CA 1
ATOM 13187 C C . VAL C 1 395 ? 40.35853 99.50427 62.26110 1.000 40.14447 1208 VAL C C 1
ATOM 13188 O O . VAL C 1 395 ? 39.63700 98.52522 62.03372 1.000 41.01933 1208 VAL C O 1
ATOM 13201 N N . GLU C 1 396 ? 41.42495 99.78903 61.50811 1.000 39.72048 1209 GLU C N 1
ATOM 13202 C CA . GLU C 1 396 ? 41.78851 98.93639 60.38281 1.000 42.45704 1209 GLU C CA 1
ATOM 13203 C C . GLU C 1 396 ? 42.08441 97.51382 60.83931 1.000 37.66566 1209 GLU C C 1
ATOM 13204 O O . GLU C 1 396 ? 41.75867 96.54907 60.13706 1.000 38.85737 1209 GLU C O 1
ATOM 13216 N N . LYS C 1 397 ? 42.70783 97.36204 62.01095 1.000 39.27185 1210 LYS C N 1
ATOM 13217 C CA . LYS C 1 397 ? 43.09152 96.03257 62.47543 1.000 38.26981 1210 LYS C CA 1
ATOM 13218 C C . LYS C 1 397 ? 41.87547 95.22833 62.91781 1.000 40.55257 1210 LYS C C 1
ATOM 13219 O O . LYS C 1 397 ? 41.79865 94.02178 62.65689 1.000 39.76281 1210 LYS C O 1
ATOM 13238 N N . ILE C 1 398 ? 40.90730 95.87396 63.57313 1.000 36.20531 1211 ILE C N 1
ATOM 13239 C CA . ILE C 1 398 ? 39.64791 95.19712 63.87136 1.000 36.41211 1211 ILE C CA 1
ATOM 13240 C C . ILE C 1 398 ? 38.95836 94.78646 62.57641 1.000 38.22186 1211 ILE C C 1
ATOM 13241 O O . ILE C 1 398 ? 38.46291 93.66139 62.44299 1.000 36.76102 1211 ILE C O 1
ATOM 13257 N N . LYS C 1 399 ? 38.89567 95.70668 61.60868 1.000 39.71838 1212 LYS C N 1
ATOM 13258 C CA . LYS C 1 399 ? 38.25623 95.40083 60.33426 1.000 38.23433 1212 LYS C CA 1
ATOM 13259 C C . LYS C 1 399 ? 38.88084 94.16730 59.69960 1.000 36.24432 1212 LYS C C 1
ATOM 13260 O O . LYS C 1 399 ? 38.17527 93.28212 59.20386 1.000 38.22715 1212 LYS C O 1
ATOM 13279 N N . LYS C 1 400 ? 40.21327 94.10440 59.68560 1.000 42.50600 1213 LYS C N 1
ATOM 13280 C CA . LYS C 1 400 ? 40.89020 92.94939 59.11041 1.000 40.99158 1213 LYS C CA 1
ATOM 13281 C C . LYS C 1 400 ? 40.57481 91.68402 59.89754 1.000 36.46107 1213 LYS C C 1
ATOM 13282 O O . LYS C 1 400 ? 40.37794 90.61418 59.31132 1.000 38.41554 1213 LYS C O 1
ATOM 13301 N N . TYR C 1 401 ? 40.51689 91.78487 61.22796 1.000 43.05603 1214 TYR C N 1
ATOM 13302 C CA . TYR C 1 401 ? 40.16964 90.62498 62.04330 1.000 37.52010 1214 TYR C CA 1
ATOM 13303 C C . TYR C 1 401 ? 38.78085 90.10447 61.68761 1.000 42.88296 1214 TYR C C 1
ATOM 13304 O O . TYR C 1 401 ? 38.59234 88.90206 61.46398 1.000 39.20899 1214 TYR C O 1
ATOM 13322 N N . ILE C 1 402 ? 37.79172 90.99961 61.62676 1.000 39.48611 1215 ILE C N 1
ATOM 13323 C CA . ILE C 1 402 ? 36.42523 90.57979 61.32624 1.000 36.28642 1215 ILE C CA 1
ATOM 13324 C C . ILE C 1 402 ? 36.35683 89.93811 59.94539 1.000 34.34098 1215 ILE C C 1
ATOM 13325 O O . ILE C 1 402 ? 35.76811 88.86522 59.76779 1.000 36.18357 1215 ILE C O 1
ATOM 13341 N N . ARG C 1 403 ? 36.93429 90.59792 58.93831 1.000 40.68986 1216 ARG C N 1
ATOM 13342 C CA . ARG C 1 403 ? 36.83525 90.08130 57.57723 1.000 34.59286 1216 ARG C CA 1
ATOM 13343 C C . ARG C 1 403 ? 37.47631 88.70710 57.45254 1.000 38.17185 1216 ARG C C 1
ATOM 13344 O O . ARG C 1 403 ? 37.05694 87.89663 56.61738 1.000 36.67667 1216 ARG C O 1
ATOM 13365 N N . GLU C 1 404 ? 38.49466 88.43023 58.26309 1.000 35.81164 1217 GLU C N 1
ATOM 13366 C CA . GLU C 1 404 ? 39.19986 87.15956 58.19648 1.000 42.80180 1217 GLU C CA 1
ATOM 13367 C C . GLU C 1 404 ? 38.50977 86.05577 58.98375 1.000 37.87835 1217 GLU C C 1
ATOM 13368 O O . GLU C 1 404 ? 38.92800 84.89838 58.88435 1.000 42.54018 1217 GLU C O 1
ATOM 13380 N N . HIS C 1 405 ? 37.45357 86.37582 59.73532 1.000 39.76417 1218 HIS C N 1
ATOM 13381 C CA . HIS C 1 405 ? 36.70115 85.37985 60.48303 1.000 41.75882 1218 HIS C CA 1
ATOM 13382 C C . HIS C 1 405 ? 35.21448 85.34252 60.15239 1.000 43.99594 1218 HIS C C 1
ATOM 13383 O O . HIS C 1 405 ? 34.55434 84.35896 60.50144 1.000 38.18779 1218 HIS C O 1
ATOM 13397 N N . ALA C 1 406 ? 34.67485 86.36077 59.48283 1.000 42.18412 1219 ALA C N 1
ATOM 13398 C CA . ALA C 1 406 ? 33.23568 86.44421 59.25384 1.000 37.96259 1219 ALA C CA 1
ATOM 13399 C C . ALA C 1 406 ? 32.83034 85.52659 58.10748 1.000 37.33769 1219 ALA C C 1
ATOM 13400 O O . ALA C 1 406 ? 33.26332 85.71809 56.96599 1.000 40.45153 1219 ALA C O 1
ATOM 13407 N N . GLY C 1 407 ? 31.98810 84.54213 58.41083 1.000 39.42570 1220 GLY C N 1
ATOM 13408 C CA . GLY C 1 407 ? 31.47351 83.63353 57.41602 1.000 37.84720 1220 GLY C CA 1
ATOM 13409 C C . GLY C 1 407 ? 30.60869 82.56277 58.04775 1.000 41.15964 1220 GLY C C 1
ATOM 13410 O O . GLY C 1 407 ? 30.25261 82.64148 59.22795 1.000 42.50602 1220 GLY C O 1
ATOM 13414 N N . PRO C 1 408 ? 30.24789 81.53836 57.27153 1.000 45.14545 1221 PRO C N 1
ATOM 13415 C CA . PRO C 1 408 ? 29.47748 80.42234 57.84033 1.000 46.66382 1221 PRO C CA 1
ATOM 13416 C C . PRO C 1 408 ? 30.13402 79.88423 59.10039 1.000 46.87980 1221 PRO C C 1
ATOM 13417 O O . PRO C 1 408 ? 31.30407 79.49046 59.07523 1.000 44.11356 1221 PRO C O 1
ATOM 13428 N N . GLY C 1 409 ? 29.40000 79.88456 60.20911 1.000 48.38903 1222 GLY C N 1
ATOM 13429 C CA . GLY C 1 409 ? 29.92903 79.47917 61.48830 1.000 47.82640 1222 GLY C CA 1
ATOM 13430 C C . GLY C 1 409 ? 30.27618 80.62123 62.42103 1.000 50.73876 1222 GLY C C 1
ATOM 13431 O O . GLY C 1 409 ? 30.38229 80.39885 63.63289 1.000 46.08475 1222 GLY C O 1
ATOM 13435 N N . MET C 1 410 ? 30.46570 81.83397 61.89333 1.000 43.12137 1223 MET C N 1
ATOM 13436 C CA . MET C 1 410 ? 30.69075 82.99875 62.75301 1.000 43.78680 1223 MET C CA 1
ATOM 13437 C C . MET C 1 410 ? 30.18922 84.24097 62.01016 1.000 43.63264 1223 MET C C 1
ATOM 13438 O O . MET C 1 410 ? 30.93559 84.88709 61.27069 1.000 38.61555 1223 MET C O 1
ATOM 13452 N N . GLN C 1 411 ? 28.91640 84.56047 62.22595 1.000 42.48990 1224 GLN C N 1
ATOM 13453 C CA . GLN C 1 411 ? 28.31694 85.77788 61.69870 1.000 42.72634 1224 GLN C CA 1
ATOM 13454 C C . GLN C 1 411 ? 28.65599 86.94752 62.61262 1.000 39.44916 1224 GLN C C 1
ATOM 13455 O O . GLN C 1 411 ? 28.55561 86.83478 63.83810 1.000 42.89290 1224 GLN C O 1
ATOM 13469 N N . PHE C 1 412 ? 29.06021 88.06728 62.01861 1.000 37.61795 1225 PHE C N 1
ATOM 13470 C CA . PHE C 1 412 ? 29.36977 89.28376 62.75870 1.000 39.53576 1225 PHE C CA 1
ATOM 13471 C C . PHE C 1 412 ? 28.25494 90.30482 62.57092 1.000 39.87499 1225 PHE C C 1
ATOM 13472 O O . PHE C 1 412 ? 27.79855 90.53762 61.44655 1.000 38.62979 1225 PHE C O 1
ATOM 13489 N N . ILE C 1 413 ? 27.81757 90.89974 63.67698 1.000 41.04877 1226 ILE C N 1
ATOM 13490 C CA . ILE C 1 413 ? 26.86508 92.00479 63.67888 1.000 38.41742 1226 ILE C CA 1
ATOM 13491 C C . ILE C 1 413 ? 27.50191 93.12142 64.49024 1.000 36.53899 1226 ILE C C 1
ATOM 13492 O O . ILE C 1 413 ? 27.75929 92.94977 65.68759 1.000 39.67523 1226 ILE C O 1
ATOM 13508 N N . VAL C 1 414 ? 27.76143 94.25534 63.84624 1.000 38.14330 1227 VAL C N 1
ATOM 13509 C CA . VAL C 1 414 ? 28.61337 95.29562 64.40766 1.000 39.71148 1227 VAL C CA 1
ATOM 13510 C C . VAL C 1 414 ? 27.84577 96.60837 64.44702 1.000 39.55934 1227 VAL C C 1
ATOM 13511 O O . VAL C 1 414 ? 27.27972 97.03429 63.43452 1.000 40.51068 1227 VAL C O 1
ATOM 13524 N N . ILE C 1 415 ? 27.81998 97.23899 65.61723 1.000 41.75926 1228 ILE C N 1
ATOM 13525 C CA . ILE C 1 415 ? 27.40549 98.63169 65.74362 1.000 40.52188 1228 ILE C CA 1
ATOM 13526 C C . ILE C 1 415 ? 28.64834 99.47452 65.49921 1.000 48.39717 1228 ILE C C 1
ATOM 13527 O O . ILE C 1 415 ? 29.61371 99.39770 66.26547 1.000 50.81968 1228 ILE C O 1
ATOM 13543 N N . SER C 1 416 ? 28.64019 100.26391 64.42975 1.000 41.68001 1229 SER C N 1
ATOM 13544 C CA . SER C 1 416 ? 29.86072 100.89147 63.94545 1.000 45.71423 1229 SER C CA 1
ATOM 13545 C C . SER C 1 416 ? 29.66882 102.38762 63.76965 1.000 45.02128 1229 SER C C 1
ATOM 13546 O O . SER C 1 416 ? 28.66196 102.82981 63.20990 1.000 42.09140 1229 SER C O 1
ATOM 13554 N N . LEU C 1 417 ? 30.64699 103.15761 64.24452 1.000 48.25974 1230 LEU C N 1
ATOM 13555 C CA . LEU C 1 417 ? 30.69050 104.59543 64.02800 1.000 51.85116 1230 LEU C CA 1
ATOM 13556 C C . LEU C 1 417 ? 31.68524 105.00362 62.95090 1.000 48.29924 1230 LEU C C 1
ATOM 13557 O O . LEU C 1 417 ? 31.53079 106.07965 62.36276 1.000 49.15861 1230 LEU C O 1
ATOM 13573 N N . LYS C 1 418 ? 32.68909 104.17140 62.67089 1.000 49.30154 1231 LYS C N 1
ATOM 13574 C CA . LYS C 1 418 ? 33.79071 104.56334 61.80338 1.000 44.64431 1231 LYS C CA 1
ATOM 13575 C C . LYS C 1 418 ? 33.58307 104.00404 60.40673 1.000 43.59764 1231 LYS C C 1
ATOM 13576 O O . LYS C 1 418 ? 33.47593 102.77624 60.25052 1.000 42.02796 1231 LYS C O 1
ATOM 13595 N N . PRO C 1 419 ? 33.52288 104.84689 59.36971 1.000 42.55301 1232 PRO C N 1
ATOM 13596 C CA . PRO C 1 419 ? 33.38489 104.30788 58.00709 1.000 41.63293 1232 PRO C CA 1
ATOM 13597 C C . PRO C 1 419 ? 34.52432 103.39454 57.60527 1.000 37.86721 1232 PRO C C 1
ATOM 13598 O O . PRO C 1 419 ? 34.31496 102.47686 56.80342 1.000 40.93476 1232 PRO C O 1
ATOM 13609 N N . ALA C 1 420 ? 35.73376 103.62503 58.12356 1.000 40.33694 1233 ALA C N 1
ATOM 13610 C CA . ALA C 1 420 ? 36.84565 102.73738 57.80648 1.000 44.46176 1233 ALA C CA 1
ATOM 13611 C C . ALA C 1 420 ? 36.50510 101.29592 58.14973 1.000 42.10995 1233 ALA C C 1
ATOM 13612 O O . ALA C 1 420 ? 37.06513 100.36593 57.55875 1.000 46.54410 1233 ALA C O 1
ATOM 13619 N N . LEU C 1 421 ? 35.58495 101.09383 59.09295 1.000 42.39636 1234 LEU C N 1
ATOM 13620 C CA . LEU C 1 421 ? 35.12264 99.75886 59.44790 1.000 38.05288 1234 LEU C CA 1
ATOM 13621 C C . LEU C 1 421 ? 33.86440 99.36994 58.67238 1.000 39.02308 1234 LEU C C 1
ATOM 13622 O O . LEU C 1 421 ? 33.86826 98.36961 57.94890 1.000 35.51892 1234 LEU C O 1
ATOM 13638 N N . PHE C 1 422 ? 32.77979 100.14400 58.80739 1.000 37.48473 1235 PHE C N 1
ATOM 13639 C CA . PHE C 1 422 ? 31.51444 99.64967 58.26916 1.000 33.94570 1235 PHE C CA 1
ATOM 13640 C C . PHE C 1 422 ? 31.46417 99.69420 56.74709 1.000 33.63149 1235 PHE C C 1
ATOM 13641 O O . PHE C 1 422 ? 30.58935 99.04793 56.16049 1.000 35.19678 1235 PHE C O 1
ATOM 13658 N N . GLN C 1 423 ? 32.39643 100.38756 56.09220 1.000 36.85005 1236 GLN C N 1
ATOM 13659 C CA . GLN C 1 423 ? 32.45804 100.33719 54.63735 1.000 38.77282 1236 GLN C CA 1
ATOM 13660 C C . GLN C 1 423 ? 33.01365 99.01582 54.12087 1.000 38.39985 1236 GLN C C 1
ATOM 13661 O O . GLN C 1 423 ? 32.92905 98.76180 52.91410 1.000 41.45089 1236 GLN C O 1
ATOM 13675 N N . ALA C 1 424 ? 33.57892 98.17914 54.99176 1.000 41.55297 1237 ALA C N 1
ATOM 13676 C CA . ALA C 1 424 ? 34.05531 96.85531 54.60815 1.000 37.08781 1237 ALA C CA 1
ATOM 13677 C C . ALA C 1 424 ? 33.02356 95.76227 54.85993 1.000 40.84219 1237 ALA C C 1
ATOM 13678 O O . ALA C 1 424 ? 33.30970 94.58716 54.60440 1.000 40.06728 1237 ALA C O 1
ATOM 13685 N N . SER C 1 425 ? 31.83550 96.12109 55.34193 1.000 37.46673 1238 SER C N 1
ATOM 13686 C CA . SER C 1 425 ? 30.80851 95.13931 55.64736 1.000 36.32058 1238 SER C CA 1
ATOM 13687 C C . SER C 1 425 ? 30.34317 94.42474 54.38385 1.000 36.98062 1238 SER C C 1
ATOM 13688 O O . SER C 1 425 ? 30.54316 94.89020 53.25905 1.000 40.37415 1238 SER C O 1
ATOM 13696 N N . GLU C 1 426 ? 29.70626 93.27100 54.58528 1.000 34.61755 1239 GLU C N 1
ATOM 13697 C CA . GLU C 1 426 ? 28.95026 92.64715 53.50834 1.000 38.01964 1239 GLU C CA 1
ATOM 13698 C C . GLU C 1 426 ? 27.62733 93.36578 53.27621 1.000 39.11769 1239 GLU C C 1
ATOM 13699 O O . GLU C 1 426 ? 27.15305 93.43334 52.13696 1.000 38.81135 1239 GLU C O 1
ATOM 13711 N N . SER C 1 427 ? 27.02852 93.91725 54.33030 1.000 37.86151 1240 SER C N 1
ATOM 13712 C CA . SER C 1 427 ? 25.78988 94.66639 54.19460 1.000 40.28688 1240 SER C CA 1
ATOM 13713 C C . SER C 1 427 ? 25.68895 95.67708 55.32628 1.000 42.15128 1240 SER C C 1
ATOM 13714 O O . SER C 1 427 ? 26.38393 95.57852 56.34102 1.000 38.58013 1240 SER C O 1
ATOM 13722 N N . LEU C 1 428 ? 24.80244 96.65011 55.13793 1.000 38.42952 1241 LEU C N 1
ATOM 13723 C CA . LEU C 1 428 ? 24.58411 97.71590 56.10148 1.000 32.36282 1241 LEU C CA 1
ATOM 13724 C C . LEU C 1 428 ? 23.12195 97.74781 56.51848 1.000 37.70677 1241 LEU C C 1
ATOM 13725 O O . LEU C 1 428 ? 22.22956 97.46202 55.71564 1.000 37.07412 1241 LEU C O 1
ATOM 13741 N N . ILE C 1 429 ? 22.88538 98.08363 57.77813 1.000 37.80548 1242 ILE C N 1
ATOM 13742 C CA . ILE C 1 429 ? 21.57164 98.50080 58.24968 1.000 35.04642 1242 ILE C CA 1
ATOM 13743 C C . ILE C 1 429 ? 21.72246 99.95423 58.66805 1.000 37.92871 1242 ILE C C 1
ATOM 13744 O O . ILE C 1 429 ? 22.45041 100.25974 59.62121 1.000 36.95168 1242 ILE C O 1
ATOM 13760 N N . GLY C 1 430 ? 21.06653 100.85361 57.94410 1.000 37.09125 1243 GLY C N 1
ATOM 13761 C CA . GLY C 1 430 ? 21.06590 102.26265 58.28435 1.000 36.07173 1243 GLY C CA 1
ATOM 13762 C C . GLY C 1 430 ? 19.83442 102.58708 59.10476 1.000 33.47229 1243 GLY C C 1
ATOM 13763 O O . GLY C 1 430 ? 18.71979 102.19735 58.75289 1.000 38.81596 1243 GLY C O 1
ATOM 13767 N N . VAL C 1 431 ? 20.04964 103.28511 60.21439 1.000 36.75902 1244 VAL C N 1
ATOM 13768 C CA . VAL C 1 431 ? 18.97181 103.71119 61.09797 1.000 44.33039 1244 VAL C CA 1
ATOM 13769 C C . VAL C 1 431 ? 18.90059 105.22890 61.03167 1.000 46.84520 1244 VAL C C 1
ATOM 13770 O O . VAL C 1 431 ? 19.89913 105.91429 61.28682 1.000 44.00805 1244 VAL C O 1
ATOM 13783 N N . TYR C 1 432 ? 17.72749 105.75231 60.67965 1.000 44.71577 1245 TYR C N 1
ATOM 13784 C CA . TYR C 1 432 ? 17.50042 107.18833 60.62232 1.000 51.83086 1245 TYR C CA 1
ATOM 13785 C C . TYR C 1 432 ? 16.21389 107.53019 61.36063 1.000 52.26792 1245 TYR C C 1
ATOM 13786 O O . TYR C 1 432 ? 15.38005 106.66493 61.63887 1.000 46.06417 1245 TYR C O 1
ATOM 13804 N N . ARG C 1 433 ? 16.06505 108.81212 61.67732 1.000 52.84304 1246 ARG C N 1
ATOM 13805 C CA . ARG C 1 433 ? 14.92145 109.30562 62.43175 1.000 59.49872 1246 ARG C CA 1
ATOM 13806 C C . ARG C 1 433 ? 13.92433 109.94576 61.47466 1.000 62.35323 1246 ARG C C 1
ATOM 13807 O O . ARG C 1 433 ? 14.24557 110.93451 60.80669 1.000 53.44361 1246 ARG C O 1
ATOM 13828 N N . ASP C 1 434 ? 12.72708 109.37007 61.39976 1.000 57.87371 1247 ASP C N 1
ATOM 13829 C CA . ASP C 1 434 ? 11.59598 109.99666 60.71826 1.000 69.16712 1247 ASP C CA 1
ATOM 13830 C C . ASP C 1 434 ? 10.94319 110.94286 61.71907 1.000 71.60594 1247 ASP C C 1
ATOM 13831 O O . ASP C 1 434 ? 10.16044 110.51965 62.57313 1.000 65.49011 1247 ASP C O 1
ATOM 13840 N N . GLN C 1 435 ? 11.27028 112.23352 61.62443 1.000 75.24089 1248 GLN C N 1
ATOM 13841 C CA . GLN C 1 435 ? 10.85734 113.17139 62.66265 1.000 86.88459 1248 GLN C CA 1
ATOM 13842 C C . GLN C 1 435 ? 9.35444 113.42172 62.63088 1.000 84.68876 1248 GLN C C 1
ATOM 13843 O O . GLN C 1 435 ? 8.72135 113.54100 63.68673 1.000 78.04419 1248 GLN C O 1
ATOM 13857 N N . GLU C 1 436 ? 8.76032 113.50847 61.43748 1.000 77.79594 1249 GLU C N 1
ATOM 13858 C CA . GLU C 1 436 ? 7.33060 113.79217 61.36679 1.000 82.38693 1249 GLU C CA 1
ATOM 13859 C C . GLU C 1 436 ? 6.50890 112.63243 61.91917 1.000 81.77460 1249 GLU C C 1
ATOM 13860 O O . GLU C 1 436 ? 5.48388 112.85099 62.57583 1.000 80.51586 1249 GLU C O 1
ATOM 13872 N N . ALA C 1 437 ? 6.94275 111.39689 61.67635 1.000 75.26748 1250 ALA C N 1
ATOM 13873 C CA . ALA C 1 437 ? 6.26451 110.22309 62.21063 1.000 67.41847 1250 ALA C CA 1
ATOM 13874 C C . ALA C 1 437 ? 6.75342 109.83508 63.60218 1.000 66.16113 1250 ALA C C 1
ATOM 13875 O O . ALA C 1 437 ? 6.21918 108.88804 64.18835 1.000 62.34752 1250 ALA C O 1
ATOM 13882 N N . ASN C 1 438 ? 7.74889 110.53451 64.13987 1.000 68.20231 1251 ASN C N 1
ATOM 13883 C CA . ASN C 1 438 ? 8.24244 110.29879 65.49506 1.000 74.33984 1251 ASN C CA 1
ATOM 13884 C C . ASN C 1 438 ? 8.63155 108.83227 65.69285 1.000 69.14580 1251 ASN C C 1
ATOM 13885 O O . ASN C 1 438 ? 8.10221 108.12608 66.55264 1.000 61.79538 1251 ASN C O 1
ATOM 13896 N N . THR C 1 439 ? 9.58156 108.37971 64.87836 1.000 67.79848 1252 THR C N 1
ATOM 13897 C CA . THR C 1 439 ? 10.04889 107.00662 64.98639 1.000 60.01204 1252 THR C CA 1
ATOM 13898 C C . THR C 1 439 ? 11.39943 106.85904 64.30578 1.000 60.36460 1252 THR C C 1
ATOM 13899 O O . THR C 1 439 ? 11.75777 107.63001 63.41157 1.000 51.29882 1252 THR C O 1
ATOM 13910 N N . SER C 1 440 ? 12.13906 105.84617 64.74714 1.000 51.29009 1253 SER C N 1
ATOM 13911 C CA . SER C 1 440 ? 13.28899 105.35861 64.00649 1.000 44.40398 1253 SER C CA 1
ATOM 13912 C C . SER C 1 440 ? 12.82473 104.49262 62.84183 1.000 43.02492 1253 SER C C 1
ATOM 13913 O O . SER C 1 440 ? 11.78007 103.83748 62.90289 1.000 43.45498 1253 SER C O 1
ATOM 13921 N N . ARG C 1 441 ? 13.61171 104.49768 61.77086 1.000 39.14442 1254 ARG C N 1
ATOM 13922 C CA . ARG C 1 441 ? 13.37484 103.61251 60.64229 1.000 43.75623 1254 ARG C CA 1
ATOM 13923 C C . ARG C 1 441 ? 14.70374 103.01762 60.20999 1.000 38.37118 1254 ARG C C 1
ATOM 13924 O O . ARG C 1 441 ? 15.77255 103.54254 60.53084 1.000 44.71340 1254 ARG C O 1
ATOM 13945 N N . THR C 1 442 ? 14.62720 101.92125 59.46278 1.000 39.50790 1255 THR C N 1
ATOM 13946 C CA . THR C 1 442 ? 15.81566 101.22628 58.99729 1.000 44.87547 1255 THR C CA 1
ATOM 13947 C C . THR C 1 442 ? 15.81288 101.11462 57.47931 1.000 38.59448 1255 THR C C 1
ATOM 13948 O O . THR C 1 442 ? 14.75768 101.04270 56.84164 1.000 43.73615 1255 THR C O 1
ATOM 13959 N N . LEU C 1 443 ? 17.01944 101.11499 56.91646 1.000 43.64588 1256 LEU C N 1
ATOM 13960 C CA . LEU C 1 443 ? 17.25627 100.83839 55.50945 1.000 38.21432 1256 LEU C CA 1
ATOM 13961 C C . LEU C 1 443 ? 18.40765 99.84907 55.39761 1.000 39.97326 1256 LEU C C 1
ATOM 13962 O O . LEU C 1 443 ? 19.26360 99.76188 56.28221 1.000 39.42436 1256 LEU C O 1
ATOM 13978 N N . THR C 1 444 ? 18.43573 99.11527 54.29050 1.000 44.42989 1257 THR C N 1
ATOM 13979 C CA . THR C 1 444 ? 19.47536 98.12740 54.05337 1.000 47.96948 1257 THR C CA 1
ATOM 13980 C C . THR C 1 444 ? 20.19492 98.40995 52.74180 1.000 49.10712 1257 THR C C 1
ATOM 13981 O O . THR C 1 444 ? 19.60009 98.89860 51.77627 1.000 45.05240 1257 THR C O 1
ATOM 13992 N N . LEU C 1 445 ? 21.48719 98.08753 52.72227 1.000 42.76387 1258 LEU C N 1
ATOM 13993 C CA . LEU C 1 445 ? 22.30936 98.19088 51.52409 1.000 40.97514 1258 LEU C CA 1
ATOM 13994 C C . LEU C 1 445 ? 23.24499 96.99332 51.46968 1.000 41.87516 1258 LEU C C 1
ATOM 13995 O O . LEU C 1 445 ? 23.96886 96.72688 52.43324 1.000 40.46789 1258 LEU C O 1
ATOM 14011 N N . ASP C 1 446 ? 23.23058 96.27611 50.34819 1.000 43.86047 1259 ASP C N 1
ATOM 14012 C CA . ASP C 1 446 ? 24.12088 95.13681 50.14163 1.000 40.20451 1259 ASP C CA 1
ATOM 14013 C C . ASP C 1 446 ? 25.40477 95.63798 49.48973 1.000 38.87842 1259 ASP C C 1
ATOM 14014 O O . ASP C 1 446 ? 25.40847 96.01401 48.31287 1.000 43.96007 1259 ASP C O 1
ATOM 14023 N N . LEU C 1 447 ? 26.49788 95.63329 50.24991 1.000 41.61491 1260 LEU C N 1
ATOM 14024 C CA . LEU C 1 447 ? 27.75990 96.15643 49.74921 1.000 36.98945 1260 LEU C CA 1
ATOM 14025 C C . LEU C 1 447 ? 28.54175 95.14908 48.91740 1.000 42.31354 1260 LEU C C 1
ATOM 14026 O O . LEU C 1 447 ? 29.54371 95.52995 48.30357 1.000 46.37227 1260 LEU C O 1
ATOM 14042 N N . ARG C 1 448 ? 28.12376 93.88178 48.88278 1.000 40.97066 1261 ARG C N 1
ATOM 14043 C CA . ARG C 1 448 ? 28.83720 92.89196 48.08305 1.000 44.81445 1261 ARG C CA 1
ATOM 14044 C C . ARG C 1 448 ? 28.70896 93.16719 46.59057 1.000 50.63968 1261 ARG C C 1
ATOM 14045 O O . ARG C 1 448 ? 29.48969 92.62305 45.80294 1.000 54.32157 1261 ARG C O 1
ATOM 14066 N N . LYS C 1 449 ? 27.75115 94.00621 46.18897 1.000 51.01694 1262 LYS C N 1
ATOM 14067 C CA . LYS C 1 449 ? 27.58337 94.37263 44.78941 1.000 52.92421 1262 LYS C CA 1
ATOM 14068 C C . LYS C 1 449 ? 28.62839 95.37405 44.31400 1.000 50.19813 1262 LYS C C 1
ATOM 14069 O O . LYS C 1 449 ? 28.82241 95.52265 43.10281 1.000 54.14056 1262 LYS C O 1
ATOM 14088 N N . TYR C 1 450 ? 29.28736 96.06925 45.23123 1.000 49.24614 1263 TYR C N 1
ATOM 14089 C CA . TYR C 1 450 ? 30.24416 97.11197 44.89611 1.000 44.18690 1263 TYR C CA 1
ATOM 14090 C C . TYR C 1 450 ? 31.66757 96.59105 45.04247 1.000 48.33730 1263 TYR C C 1
ATOM 14091 O O . TYR C 1 450 ? 31.93261 95.63000 45.76647 1.000 48.50184 1263 TYR C O 1
ATOM 14109 N N . ARG C 1 451 ? 32.58261 97.23781 44.33029 1.000 51.75389 1264 ARG C N 1
ATOM 14110 C CA . ARG C 1 451 ? 33.94967 96.75719 44.22568 1.000 58.43756 1264 ARG C CA 1
ATOM 14111 C C . ARG C 1 451 ? 34.84086 97.41608 45.27424 1.000 55.17685 1264 ARG C C 1
ATOM 14112 O O . ARG C 1 451 ? 34.48844 98.43235 45.87987 1.000 48.67424 1264 ARG C O 1
ATOM 14133 N N . HIS C 1 452 ? 36.00585 96.81259 45.48588 1.000 54.28294 1265 HIS C N 1
ATOM 14134 C CA . HIS C 1 452 ? 36.93898 97.29935 46.48471 1.000 61.43430 1265 HIS C CA 1
ATOM 14135 C C . HIS C 1 452 ? 37.69279 98.52405 45.97024 1.000 63.37307 1265 HIS C C 1
ATOM 14136 O O . HIS C 1 452 ? 37.57848 98.92564 44.80901 1.000 66.70750 1265 HIS C O 1
ATOM 14150 N N . HIS C 1 453 ? 38.47878 99.11480 46.86336 1.000 68.03160 1266 HIS C N 1
ATOM 14151 C CA . HIS C 1 453 ? 39.21086 100.34371 46.58218 1.000 75.54476 1266 HIS C CA 1
ATOM 14152 C C . HIS C 1 453 ? 40.31221 100.10406 45.55672 1.000 74.57796 1266 HIS C C 1
ATOM 14153 O O . HIS C 1 453 ? 41.12019 99.18738 45.70175 1.000 75.70137 1266 HIS C O 1
ATOM 14167 N N . LYS D 2 483 ? 32.53929 119.33406 52.47785 1.000 63.93372 483 LYS D N 1
ATOM 14168 C CA . LYS D 2 483 ? 31.49729 118.56025 53.14401 1.000 67.82214 483 LYS D CA 1
ATOM 14169 C C . LYS D 2 483 ? 30.76111 117.69557 52.12769 1.000 75.59338 483 LYS D C 1
ATOM 14170 O O . LYS D 2 483 ? 30.15223 118.20861 51.18863 1.000 68.30575 483 LYS D O 1
ATOM 14188 N N . ALA D 2 484 ? 30.82236 116.37611 52.31843 1.000 78.99267 484 ALA D N 1
ATOM 14189 C CA . ALA D 2 484 ? 30.17057 115.46746 51.38370 1.000 74.49360 484 ALA D CA 1
ATOM 14190 C C . ALA D 2 484 ? 28.65446 115.59976 51.43436 1.000 72.06563 484 ALA D C 1
ATOM 14191 O O . ALA D 2 484 ? 27.98135 115.37779 50.42066 1.000 64.68686 484 ALA D O 1
ATOM 14198 N N . ILE D 2 485 ? 28.10043 115.96073 52.59497 1.000 72.32278 485 ILE D N 1
ATOM 14199 C CA . ILE D 2 485 ? 26.64963 116.02102 52.73355 1.000 66.26703 485 ILE D CA 1
ATOM 14200 C C . ILE D 2 485 ? 26.08329 117.20797 51.96585 1.000 63.05658 485 ILE D C 1
ATOM 14201 O O . ILE D 2 485 ? 24.94381 117.15786 51.48592 1.000 55.64100 485 ILE D O 1
ATOM 14217 N N . VAL D 2 486 ? 26.85482 118.28979 51.83554 1.000 67.68896 486 VAL D N 1
ATOM 14218 C CA . VAL D 2 486 ? 26.40069 119.43260 51.05032 1.000 70.86670 486 VAL D CA 1
ATOM 14219 C C . VAL D 2 486 ? 26.30675 119.05672 49.57770 1.000 60.81547 486 VAL D C 1
ATOM 14220 O O . VAL D 2 486 ? 25.38810 119.48624 48.86947 1.000 49.69225 486 VAL D O 1
ATOM 14233 N N . GLN D 2 487 ? 27.24986 118.24661 49.09306 1.000 61.55321 487 GLN D N 1
ATOM 14234 C CA . GLN D 2 487 ? 27.20623 117.81560 47.70086 1.000 57.10483 487 GLN D CA 1
ATOM 14235 C C . GLN D 2 487 ? 25.98705 116.94167 47.43794 1.000 50.76182 487 GLN D C 1
ATOM 14236 O O . GLN D 2 487 ? 25.30461 117.10769 46.42041 1.000 44.35376 487 GLN D O 1
ATOM 14250 N N . MET D 2 488 ? 25.69320 116.01098 48.34781 1.000 49.32349 488 MET D N 1
ATOM 14251 C CA . MET D 2 488 ? 24.51906 115.16040 48.18575 1.000 48.69961 488 MET D CA 1
ATOM 14252 C C . MET D 2 488 ? 23.24092 115.98986 48.15795 1.000 40.77490 488 MET D C 1
ATOM 14253 O O . MET D 2 488 ? 22.32511 115.70609 47.37551 1.000 38.32189 488 MET D O 1
ATOM 14267 N N . ALA D 2 489 ? 23.16187 117.02354 49.00166 1.000 42.07094 489 ALA D N 1
ATOM 14268 C CA . ALA D 2 489 ? 21.99354 117.89768 48.99765 1.000 46.42792 489 ALA D CA 1
ATOM 14269 C C . ALA D 2 489 ? 21.83832 118.60224 47.65518 1.000 40.65708 489 ALA D C 1
ATOM 14270 O O . ALA D 2 489 ? 20.72017 118.74533 47.14658 1.000 41.26675 489 ALA D O 1
ATOM 14277 N N . LYS D 2 490 ? 22.95101 119.04332 47.06057 1.000 42.90024 490 LYS D N 1
ATOM 14278 C CA . LYS D 2 490 ? 22.88164 119.71604 45.76766 1.000 43.20680 490 LYS D CA 1
ATOM 14279 C C . LYS D 2 490 ? 22.40576 118.76783 44.67488 1.000 36.09478 490 LYS D C 1
ATOM 14280 O O . LYS D 2 490 ? 21.57966 119.14479 43.83494 1.000 36.33812 490 LYS D O 1
ATOM 14299 N N . ILE D 2 491 ? 22.91984 117.53630 44.66169 1.000 40.79644 491 ILE D N 1
ATOM 14300 C CA . ILE D 2 491 ? 22.46411 116.55681 43.68075 1.000 39.67236 491 ILE D CA 1
ATOM 14301 C C . ILE D 2 491 ? 20.96918 116.31467 43.83624 1.000 40.18474 491 ILE D C 1
ATOM 14302 O O . ILE D 2 491 ? 20.22591 116.25240 42.84890 1.000 40.30233 491 ILE D O 1
ATOM 14318 N N . LEU D 2 492 ? 20.50513 116.17818 45.07954 1.000 39.24554 492 LEU D N 1
ATOM 14319 C CA . LEU D 2 492 ? 19.09753 115.88670 45.32150 1.000 42.74245 492 LEU D CA 1
ATOM 14320 C C . LEU D 2 492 ? 18.20946 117.04728 44.89345 1.000 44.26910 492 LEU D C 1
ATOM 14321 O O . LEU D 2 492 ? 17.15614 116.83444 44.28015 1.000 36.93501 492 LEU D O 1
ATOM 14337 N N . ARG D 2 493 ? 18.61553 118.28136 45.20371 1.000 38.65711 493 ARG D N 1
ATOM 14338 C CA . ARG D 2 493 ? 17.84265 119.43818 44.76626 1.000 41.13580 493 ARG D CA 1
ATOM 14339 C C . ARG D 2 493 ? 17.68035 119.44680 43.25167 1.000 43.03623 493 ARG D C 1
ATOM 14340 O O . ARG D 2 493 ? 16.58550 119.70643 42.73861 1.000 45.86240 493 ARG D O 1
ATOM 14361 N N . LYS D 2 494 ? 18.75653 119.15405 42.51854 1.000 44.04982 494 LYS D N 1
ATOM 14362 C CA . LYS D 2 494 ? 18.66878 119.09234 41.06327 1.000 45.29419 494 LYS D CA 1
ATOM 14363 C C . LYS D 2 494 ? 17.71034 117.99339 40.61970 1.000 49.56414 494 LYS D C 1
ATOM 14364 O O . LYS D 2 494 ? 16.79144 118.23619 39.82845 1.000 48.13093 494 LYS D O 1
ATOM 14383 N N . GLU D 2 495 ? 17.89859 116.77578 41.13580 1.000 43.78013 495 GLU D N 1
ATOM 14384 C CA . GLU D 2 495 ? 17.09811 115.64519 40.67917 1.000 49.94079 495 GLU D CA 1
ATOM 14385 C C . GLU D 2 495 ? 15.64169 115.75558 41.11594 1.000 45.80431 495 GLU D C 1
ATOM 14386 O O . GLU D 2 495 ? 14.74821 115.29870 40.39400 1.000 44.30234 495 GLU D O 1
ATOM 14398 N N . LEU D 2 496 ? 15.37628 116.34733 42.27827 1.000 36.59531 496 LEU D N 1
ATOM 14399 C CA . LEU D 2 496 ? 14.01679 116.43749 42.79495 1.000 45.87481 496 LEU D CA 1
ATOM 14400 C C . LEU D 2 496 ? 13.33758 117.76430 42.48133 1.000 54.06221 496 LEU D C 1
ATOM 14401 O O . LEU D 2 496 ? 12.19357 117.97016 42.89903 1.000 45.90218 496 LEU D O 1
ATOM 14417 N N . SER D 2 497 ? 14.00425 118.67179 41.76736 1.000 51.12994 497 SER D N 1
ATOM 14418 C CA . SER D 2 497 ? 13.32165 119.86823 41.29220 1.000 61.09956 497 SER D CA 1
ATOM 14419 C C . SER D 2 497 ? 12.49850 119.58784 40.04125 1.000 60.22701 497 SER D C 1
ATOM 14420 O O . SER D 2 497 ? 11.63284 120.39603 39.69157 1.000 69.99018 497 SER D O 1
ATOM 14428 N N . GLU D 2 498 ? 12.74387 118.45847 39.37181 1.000 63.90638 498 GLU D N 1
ATOM 14429 C CA . GLU D 2 498 ? 11.95114 118.03070 38.22711 1.000 79.34034 498 GLU D CA 1
ATOM 14430 C C . GLU D 2 498 ? 11.03733 116.85851 38.57358 1.000 77.48716 498 GLU D C 1
ATOM 14431 O O . GLU D 2 498 ? 9.81161 116.99212 38.50968 1.000 80.88919 498 GLU D O 1
ATOM 14443 N N . GLU D 2 499 ? 11.60164 115.71179 38.93876 1.000 63.46550 499 GLU D N 1
ATOM 14444 C CA . GLU D 2 499 ? 10.80611 114.54281 39.28507 1.000 59.43062 499 GLU D CA 1
ATOM 14445 C C . GLU D 2 499 ? 10.48992 114.53887 40.77854 1.000 53.55058 499 GLU D C 1
ATOM 14446 O O . GLU D 2 499 ? 11.16276 115.18639 41.58507 1.000 50.77302 499 GLU D O 1
ATOM 14458 N N . LYS D 2 500 ? 9.44666 113.79293 41.14117 1.000 51.25887 500 LYS D N 1
ATOM 14459 C CA . LYS D 2 500 ? 9.03544 113.70128 42.53500 1.000 54.65995 500 LYS D CA 1
ATOM 14460 C C . LYS D 2 500 ? 9.79196 112.63030 43.31021 1.000 47.77749 500 LYS D C 1
ATOM 14461 O O . LYS D 2 500 ? 9.80533 112.67782 44.54577 1.000 46.39745 500 LYS D O 1
ATOM 14480 N N . GLU D 2 501 ? 10.43316 111.68351 42.62478 1.000 45.32180 501 GLU D N 1
ATOM 14481 C CA . GLU D 2 501 ? 11.22567 110.65554 43.28429 1.000 53.71101 501 GLU D CA 1
ATOM 14482 C C . GLU D 2 501 ? 12.48955 110.37654 42.48393 1.000 45.80680 501 GLU D C 1
ATOM 14483 O O . GLU D 2 501 ? 12.49506 110.44953 41.25356 1.000 44.12328 501 GLU D O 1
ATOM 14495 N N . VAL D 2 502 ? 13.56111 110.05315 43.20249 1.000 44.84346 502 VAL D N 1
ATOM 14496 C CA . VAL D 2 502 ? 14.81872 109.61864 42.60633 1.000 46.42420 502 VAL D CA 1
ATOM 14497 C C . VAL D 2 502 ? 15.31257 108.39789 43.37259 1.000 45.11295 502 VAL D C 1
ATOM 14498 O O . VAL D 2 502 ? 15.13024 108.30373 44.59140 1.000 43.64740 502 VAL D O 1
ATOM 14511 N N . ILE D 2 503 ? 15.93472 107.46620 42.65970 1.000 43.34399 503 ILE D N 1
ATOM 14512 C CA . ILE D 2 503 ? 16.45921 106.24392 43.26043 1.000 46.36033 503 ILE D CA 1
ATOM 14513 C C . ILE D 2 503 ? 17.85757 106.51072 43.80000 1.000 45.53910 503 ILE D C 1
ATOM 14514 O O . ILE D 2 503 ? 18.64198 107.26171 43.20782 1.000 41.33495 503 ILE D O 1
ATOM 14530 N N . PHE D 2 504 ? 18.17231 105.87896 44.93304 1.000 44.74590 504 PHE D N 1
ATOM 14531 C CA . PHE D 2 504 ? 19.45526 106.10597 45.59238 1.000 41.30092 504 PHE D CA 1
ATOM 14532 C C . PHE D 2 504 ? 20.62443 105.83527 44.65348 1.000 40.69739 504 PHE D C 1
ATOM 14533 O O . PHE D 2 504 ? 21.57506 106.62403 44.58846 1.000 43.04374 504 PHE D O 1
ATOM 14550 N N . THR D 2 505 ? 20.58138 104.71795 43.92436 1.000 40.88346 505 THR D N 1
ATOM 14551 C CA . THR D 2 505 ? 21.71515 104.34611 43.08320 1.000 46.06183 505 THR D CA 1
ATOM 14552 C C . THR D 2 505 ? 21.98922 105.40384 42.01845 1.000 52.16775 505 THR D C 1
ATOM 14553 O O . THR D 2 505 ? 23.14967 105.66004 41.67465 1.000 50.52374 505 THR D O 1
ATOM 14564 N N . ASP D 2 506 ? 20.93852 106.03463 41.48762 1.000 50.58881 506 ASP D N 1
ATOM 14565 C CA . ASP D 2 506 ? 21.13910 107.12272 40.53540 1.000 52.57359 506 ASP D CA 1
ATOM 14566 C C . ASP D 2 506 ? 21.86607 108.29134 41.18981 1.000 50.08526 506 ASP D C 1
ATOM 14567 O O . ASP D 2 506 ? 22.81554 108.84766 40.62371 1.000 48.25664 506 ASP D O 1
ATOM 14576 N N . VAL D 2 507 ? 21.42450 108.68537 42.38691 1.000 46.68676 507 VAL D N 1
ATOM 14577 C CA . VAL D 2 507 ? 22.06785 109.78688 43.09376 1.000 49.05154 507 VAL D CA 1
ATOM 14578 C C . VAL D 2 507 ? 23.50293 109.42813 43.44479 1.000 56.18578 507 VAL D C 1
ATOM 14579 O O . VAL D 2 507 ? 24.38195 110.29857 43.47928 1.000 47.56738 507 VAL D O 1
ATOM 14592 N N . LEU D 2 508 ? 23.76077 108.14871 43.72088 1.000 52.85944 508 LEU D N 1
ATOM 14593 C CA . LEU D 2 508 ? 25.11342 107.69128 44.02258 1.000 53.28348 508 LEU D CA 1
ATOM 14594 C C . LEU D 2 508 ? 26.00621 107.78716 42.79413 1.000 49.12002 508 LEU D C 1
ATOM 14595 O O . LEU D 2 508 ? 27.12067 108.32031 42.86204 1.000 40.09719 508 LEU D O 1
ATOM 14611 N N . LYS D 2 509 ? 25.53406 107.24948 41.66663 1.000 52.77781 509 LYS D N 1
ATOM 14612 C CA . LYS D 2 509 ? 26.20202 107.41308 40.38152 1.000 55.19932 509 LYS D CA 1
ATOM 14613 C C . LYS D 2 509 ? 26.73106 108.82927 40.18533 1.000 60.23620 509 LYS D C 1
ATOM 14614 O O . LYS D 2 509 ? 27.88276 109.02500 39.78114 1.000 51.79994 509 LYS D O 1
ATOM 14633 N N . SER D 2 510 ? 25.90463 109.83447 40.47944 1.000 55.86130 510 SER D N 1
ATOM 14634 C CA . SER D 2 510 ? 26.29410 111.21549 40.22286 1.000 56.97358 510 SER D CA 1
ATOM 14635 C C . SER D 2 510 ? 27.29977 111.72386 41.25100 1.000 57.65964 510 SER D C 1
ATOM 14636 O O . SER D 2 510 ? 28.24631 112.43247 40.89125 1.000 56.39000 510 SER D O 1
ATOM 14644 N N . GLN D 2 511 ? 27.12337 111.37906 42.52938 1.000 64.19757 511 GLN D N 1
ATOM 14645 C CA . GLN D 2 511 ? 28.09357 111.81160 43.52877 1.000 63.57859 511 GLN D CA 1
ATOM 14646 C C . GLN D 2 511 ? 29.44476 111.13876 43.31846 1.000 66.00422 511 GLN D C 1
ATOM 14647 O O . GLN D 2 511 ? 30.48402 111.72541 43.64074 1.000 61.97073 511 GLN D O 1
ATOM 14661 N N . ALA D 2 512 ? 29.45230 109.91423 42.78577 1.000 63.55797 512 ALA D N 1
ATOM 14662 C CA . ALA D 2 512 ? 30.69653 109.18187 42.59178 1.000 66.70974 512 ALA D CA 1
ATOM 14663 C C . ALA D 2 512 ? 31.41890 109.57180 41.30865 1.000 67.67114 512 ALA D C 1
ATOM 14664 O O . ALA D 2 512 ? 32.60930 109.27155 41.17330 1.000 66.39530 512 ALA D O 1
ATOM 14671 N N . ASN D 2 513 ? 30.73263 110.22389 40.36901 1.000 67.30421 513 ASN D N 1
ATOM 14672 C CA . ASN D 2 513 ? 31.34932 110.71366 39.13571 1.000 67.35774 513 ASN D CA 1
ATOM 14673 C C . ASN D 2 513 ? 31.83761 109.56844 38.24914 1.000 67.38301 513 ASN D C 1
ATOM 14674 O O . ASN D 2 513 ? 32.88508 109.66907 37.60861 1.000 66.72196 513 ASN D O 1
ATOM 14685 N N . THR D 2 514 ? 31.07668 108.47894 38.19652 1.000 61.61485 514 THR D N 1
ATOM 14686 C CA . THR D 2 514 ? 31.46747 107.33942 37.37765 1.000 66.28171 514 THR D CA 1
ATOM 14687 C C . THR D 2 514 ? 30.26567 106.42834 37.17096 1.000 68.70789 514 THR D C 1
ATOM 14688 O O . THR D 2 514 ? 29.19906 106.62580 37.75759 1.000 68.28610 514 THR D O 1
ATOM 14699 N N . GLU D 2 515 ? 30.45966 105.41938 36.32137 1.000 73.19885 515 GLU D N 1
ATOM 14700 C CA . GLU D 2 515 ? 29.42023 104.44333 36.04651 1.000 79.05952 515 GLU D CA 1
ATOM 14701 C C . GLU D 2 515 ? 29.24477 103.50731 37.24102 1.000 77.07481 515 GLU D C 1
ATOM 14702 O O . GLU D 2 515 ? 30.16913 103.31588 38.03583 1.000 68.25445 515 GLU D O 1
ATOM 14714 N N . PRO D 2 516 ? 28.05743 102.90938 37.38748 1.000 80.14029 516 PRO D N 1
ATOM 14715 C CA . PRO D 2 516 ? 27.82349 102.04075 38.55609 1.000 78.42074 516 PRO D CA 1
ATOM 14716 C C . PRO D 2 516 ? 28.81780 100.90103 38.67926 1.000 73.76303 516 PRO D C 1
ATOM 14717 O O . PRO D 2 516 ? 29.18935 100.52551 39.79908 1.000 61.30146 516 PRO D O 1
ATOM 14728 N N . GLU D 2 517 ? 29.26116 100.33726 37.55353 1.000 75.97472 517 GLU D N 1
ATOM 14729 C CA . GLU D 2 517 ? 30.17504 99.20283 37.57711 1.000 77.71649 517 GLU D CA 1
ATOM 14730 C C . GLU D 2 517 ? 31.48911 99.52174 38.27554 1.000 69.88652 517 GLU D C 1
ATOM 14731 O O . GLU D 2 517 ? 32.23884 98.59448 38.60093 1.000 67.84506 517 GLU D O 1
ATOM 14743 N N . ASN D 2 518 ? 31.77712 100.79684 38.52430 1.000 69.58229 518 ASN D N 1
ATOM 14744 C CA . ASN D 2 518 ? 33.01962 101.21093 39.15586 1.000 70.08319 518 ASN D CA 1
ATOM 14745 C C . ASN D 2 518 ? 32.81433 101.83689 40.52724 1.000 59.37506 518 ASN D C 1
ATOM 14746 O O . ASN D 2 518 ? 33.79749 102.22960 41.16570 1.000 59.45346 518 ASN D O 1
ATOM 14757 N N . ILE D 2 519 ? 31.57225 101.94884 40.99669 1.000 55.23395 519 ILE D N 1
ATOM 14758 C CA . ILE D 2 519 ? 31.32380 102.51216 42.31741 1.000 58.35603 519 ILE D CA 1
ATOM 14759 C C . ILE D 2 519 ? 31.89279 101.57164 43.37014 1.000 49.92230 519 ILE D C 1
ATOM 14760 O O . ILE D 2 519 ? 31.66537 100.35541 43.32971 1.000 43.61933 519 ILE D O 1
ATOM 14776 N N . THR D 2 520 ? 32.64462 102.12902 44.31088 1.000 47.69918 520 THR D N 1
ATOM 14777 C CA . THR D 2 520 ? 33.31040 101.33001 45.32598 1.000 47.36371 520 THR D CA 1
ATOM 14778 C C . THR D 2 520 ? 32.43034 101.19651 46.56432 1.000 48.11467 520 THR D C 1
ATOM 14779 O O . THR D 2 520 ? 31.50005 101.97757 46.78580 1.000 42.49888 520 THR D O 1
ATOM 14790 N N . LYS D 2 521 ? 32.73897 100.18200 47.37743 1.000 42.50723 521 LYS D N 1
ATOM 14791 C CA . LYS D 2 521 ? 32.03384 100.01101 48.64087 1.000 46.40559 521 LYS D CA 1
ATOM 14792 C C . LYS D 2 521 ? 32.11402 101.27714 49.48365 1.000 40.36789 521 LYS D C 1
ATOM 14793 O O . LYS D 2 521 ? 31.13433 101.66671 50.12928 1.000 37.61365 521 LYS D O 1
ATOM 14812 N N . ARG D 2 522 ? 33.27798 101.93585 49.49178 1.000 41.48943 522 ARG D N 1
ATOM 14813 C CA . ARG D 2 522 ? 33.42854 103.13529 50.30669 1.000 49.28207 522 ARG D CA 1
ATOM 14814 C C . ARG D 2 522 ? 32.52194 104.25660 49.81150 1.000 48.27497 522 ARG D C 1
ATOM 14815 O O . ARG D 2 522 ? 31.94463 104.99630 50.61706 1.000 41.06234 522 ARG D O 1
ATOM 14836 N N . GLU D 2 523 ? 32.39152 104.40778 48.49287 1.000 42.26303 523 GLU D N 1
ATOM 14837 C CA . GLU D 2 523 ? 31.51949 105.44920 47.96212 1.000 48.40683 523 GLU D CA 1
ATOM 14838 C C . GLU D 2 523 ? 30.05783 105.13106 48.23801 1.000 43.14579 523 GLU D C 1
ATOM 14839 O O . GLU D 2 523 ? 29.28368 106.01987 48.61405 1.000 41.03755 523 GLU D O 1
ATOM 14851 N N . ALA D 2 524 ? 29.66259 103.86820 48.05370 1.000 37.46221 524 ALA D N 1
ATOM 14852 C CA . ALA D 2 524 ? 28.29142 103.47096 48.34567 1.000 37.57042 524 ALA D CA 1
ATOM 14853 C C . ALA D 2 524 ? 27.95545 103.71302 49.81038 1.000 40.32314 524 ALA D C 1
ATOM 14854 O O . ALA D 2 524 ? 26.86897 104.20809 50.13204 1.000 41.90250 524 ALA D O 1
ATOM 14861 N N . SER D 2 525 ? 28.88358 103.37994 50.71375 1.000 41.10100 525 SER D N 1
ATOM 14862 C CA . SER D 2 525 ? 28.64096 103.56943 52.14001 1.000 44.65113 525 SER D CA 1
ATOM 14863 C C . SER D 2 525 ? 28.55940 105.04821 52.49545 1.000 38.53501 525 SER D C 1
ATOM 14864 O O . SER D 2 525 ? 27.70332 105.45350 53.28901 1.000 40.72425 525 SER D O 1
ATOM 14872 N N . ARG D 2 526 ? 29.44373 105.86864 51.92271 1.000 41.59420 526 ARG D N 1
ATOM 14873 C CA . ARG D 2 526 ? 29.43419 107.29929 52.21846 1.000 47.06223 526 ARG D CA 1
ATOM 14874 C C . ARG D 2 526 ? 28.14245 107.94927 51.74068 1.000 41.91822 526 ARG D C 1
ATOM 14875 O O . ARG D 2 526 ? 27.54358 108.75476 52.46247 1.000 41.13473 526 ARG D O 1
ATOM 14896 N N . GLY D 2 527 ? 27.68999 107.60937 50.53226 1.000 41.14237 527 GLY D N 1
ATOM 14897 C CA . GLY D 2 527 ? 26.41622 108.12865 50.06548 1.000 44.20160 527 GLY D CA 1
ATOM 14898 C C . GLY D 2 527 ? 25.25310 107.63253 50.90080 1.000 42.82413 527 GLY D C 1
ATOM 14899 O O . GLY D 2 527 ? 24.32930 108.38916 51.21065 1.000 37.15938 527 GLY D O 1
ATOM 14903 N N . PHE D 2 528 ? 25.29231 106.35563 51.28665 1.000 42.19276 528 PHE D N 1
ATOM 14904 C CA . PHE D 2 528 ? 24.23408 105.77620 52.10651 1.000 38.10886 528 PHE D CA 1
ATOM 14905 C C . PHE D 2 528 ? 24.11010 106.51132 53.43483 1.000 35.88541 528 PHE D C 1
ATOM 14906 O O . PHE D 2 528 ? 23.00837 106.88856 53.84924 1.000 37.51067 528 PHE D O 1
ATOM 14923 N N . PHE D 2 529 ? 25.23481 106.73958 54.11396 1.000 35.40642 529 PHE D N 1
ATOM 14924 C CA . PHE D 2 529 ? 25.18189 107.45751 55.38223 1.000 39.87006 529 PHE D CA 1
ATOM 14925 C C . PHE D 2 529 ? 24.71792 108.89527 55.18197 1.000 41.93442 529 PHE D C 1
ATOM 14926 O O . PHE D 2 529 ? 24.01558 109.45021 56.03496 1.000 40.96697 529 PHE D O 1
ATOM 14943 N N . ASP D 2 530 ? 25.09460 109.51410 54.06023 1.000 44.01905 530 ASP D N 1
ATOM 14944 C CA . ASP D 2 530 ? 24.68659 110.89240 53.81109 1.000 49.48092 530 ASP D CA 1
ATOM 14945 C C . ASP D 2 530 ? 23.16986 111.01605 53.70891 1.000 42.34739 530 ASP D C 1
ATOM 14946 O O . ASP D 2 530 ? 22.58519 111.96226 54.24904 1.000 40.70691 530 ASP D O 1
ATOM 14955 N N . ILE D 2 531 ? 22.50768 110.07654 53.02376 1.000 40.25515 531 ILE D N 1
ATOM 14956 C CA . ILE D 2 531 ? 21.05451 110.18381 52.91297 1.000 43.25584 531 ILE D CA 1
ATOM 14957 C C . ILE D 2 531 ? 20.39513 109.88407 54.25637 1.000 43.23129 531 ILE D C 1
ATOM 14958 O O . ILE D 2 531 ? 19.31916 110.41538 54.55700 1.000 41.30773 531 ILE D O 1
ATOM 14974 N N . LEU D 2 532 ? 21.01032 109.02638 55.07899 1.000 40.25228 532 LEU D N 1
ATOM 14975 C CA . LEU D 2 532 ? 20.51638 108.83078 56.43811 1.000 41.24477 532 LEU D CA 1
ATOM 14976 C C . LEU D 2 532 ? 20.54326 110.14305 57.21309 1.000 42.56561 532 LEU D C 1
ATOM 14977 O O . LEU D 2 532 ? 19.59478 110.46842 57.93634 1.000 44.14466 532 LEU D O 1
ATOM 14993 N N . SER D 2 533 ? 21.62327 110.91426 57.06727 1.000 40.43828 533 SER D N 1
ATOM 14994 C CA . SER D 2 533 ? 21.72315 112.19416 57.75876 1.000 46.25892 533 SER D CA 1
ATOM 14995 C C . SER D 2 533 ? 20.65402 113.16208 57.26896 1.000 48.52585 533 SER D C 1
ATOM 14996 O O . SER D 2 533 ? 19.94823 113.78530 58.06991 1.000 47.03092 533 SER D O 1
ATOM 15004 N N . LEU D 2 534 ? 20.51462 113.29406 55.94841 1.000 43.82215 534 LEU D N 1
ATOM 15005 C CA . LEU D 2 534 ? 19.54772 114.23655 55.39652 1.000 49.94676 534 LEU D CA 1
ATOM 15006 C C . LEU D 2 534 ? 18.12379 113.86623 55.79368 1.000 49.10085 534 LEU D C 1
ATOM 15007 O O . LEU D 2 534 ? 17.30043 114.74758 56.06593 1.000 42.85915 534 LEU D O 1
ATOM 15023 N N . ALA D 2 535 ? 17.81401 112.56859 55.84479 1.000 45.91906 535 ALA D N 1
ATOM 15024 C CA . ALA D 2 535 ? 16.49604 112.14917 56.30979 1.000 45.86673 535 ALA D CA 1
ATOM 15025 C C . ALA D 2 535 ? 16.30660 112.47375 57.78623 1.000 45.64361 535 ALA D C 1
ATOM 15026 O O . ALA D 2 535 ? 15.22205 112.89497 58.20101 1.000 47.58918 535 ALA D O 1
ATOM 15033 N N . THR D 2 536 ? 17.35009 112.27902 58.59609 1.000 51.03583 536 THR D N 1
ATOM 15034 C CA . THR D 2 536 ? 17.26048 112.59652 60.01760 1.000 52.30817 536 THR D CA 1
ATOM 15035 C C . THR D 2 536 ? 17.05722 114.08806 60.23836 1.000 54.29308 536 THR D C 1
ATOM 15036 O O . THR D 2 536 ? 16.37744 114.48993 61.18941 1.000 48.76078 536 THR D O 1
ATOM 15047 N N . GLU D 2 537 ? 17.63470 114.92002 59.37317 1.000 50.69059 537 GLU D N 1
ATOM 15048 C CA . GLU D 2 537 ? 17.45617 116.36385 59.43415 1.000 57.96825 537 GLU D CA 1
ATOM 15049 C C . GLU D 2 537 ? 16.13132 116.82904 58.84017 1.000 50.59887 537 GLU D C 1
ATOM 15050 O O . GLU D 2 537 ? 15.86155 118.03258 58.84918 1.000 55.30802 537 GLU D O 1
ATOM 15062 N N . GLY D 2 538 ? 15.30839 115.92072 58.32164 1.000 50.21280 538 GLY D N 1
ATOM 15063 C CA . GLY D 2 538 ? 14.00820 116.29306 57.80167 1.000 50.62067 538 GLY D CA 1
ATOM 15064 C C . GLY D 2 538 ? 14.00565 116.87108 56.40675 1.000 52.41929 538 GLY D C 1
ATOM 15065 O O . GLY D 2 538 ? 13.01032 117.48224 56.00524 1.000 50.45103 538 GLY D O 1
ATOM 15069 N N . CYS D 2 539 ? 15.08550 116.69200 55.64652 1.000 42.32223 539 CYS D N 1
ATOM 15070 C CA . CYS D 2 539 ? 15.17269 117.25613 54.30584 1.000 45.06501 539 CYS D CA 1
ATOM 15071 C C . CYS D 2 539 ? 14.57030 116.34835 53.24223 1.000 44.17742 539 CYS D C 1
ATOM 15072 O O . CYS D 2 539 ? 14.07479 116.84790 52.22457 1.000 45.95613 539 CYS D O 1
ATOM 15080 N N . ILE D 2 540 ? 14.59393 115.02925 53.45667 1.000 42.09344 540 ILE D N 1
ATOM 15081 C CA . ILE D 2 540 ? 14.10280 114.06037 52.48587 1.000 38.29458 540 ILE D CA 1
ATOM 15082 C C . ILE D 2 540 ? 13.32672 112.97031 53.21228 1.000 44.12700 540 ILE D C 1
ATOM 15083 O O . ILE D 2 540 ? 13.45664 112.77989 54.42186 1.000 41.53075 540 ILE D O 1
ATOM 15099 N N . GLY D 2 541 ? 12.52055 112.24329 52.44645 1.000 43.01313 541 GLY D N 1
ATOM 15100 C CA . GLY D 2 541 ? 11.88617 111.02367 52.90871 1.000 49.17995 541 GLY D CA 1
ATOM 15101 C C . GLY D 2 541 ? 12.45554 109.84208 52.14852 1.000 48.08971 541 GLY D C 1
ATOM 15102 O O . GLY D 2 541 ? 12.89491 109.98261 51.00636 1.000 46.43501 541 GLY D O 1
ATOM 15106 N N . LEU D 2 542 ? 12.45217 108.67743 52.79056 1.000 44.51024 542 LEU D N 1
ATOM 15107 C CA . LEU D 2 542 ? 13.02900 107.47025 52.21854 1.000 41.21724 542 LEU D CA 1
ATOM 15108 C C . LEU D 2 542 ? 12.01619 106.33922 52.28082 1.000 38.47627 542 LEU D C 1
ATOM 15109 O O . LEU D 2 542 ? 11.25139 106.22746 53.24244 1.000 47.50454 542 LEU D O 1
ATOM 15125 N N . SER D 2 543 ? 12.01561 105.50412 51.24572 1.000 40.44245 543 SER D N 1
ATOM 15126 C CA . SER D 2 543 ? 11.10913 104.36588 51.16495 1.000 44.12964 543 SER D CA 1
ATOM 15127 C C . SER D 2 543 ? 11.83986 103.20595 50.50907 1.000 43.95175 543 SER D C 1
ATOM 15128 O O . SER D 2 543 ? 12.30723 103.32313 49.37201 1.000 49.17880 543 SER D O 1
ATOM 15136 N N . GLN D 2 544 ? 11.94159 102.09441 51.23192 1.000 48.42842 544 GLN D N 1
ATOM 15137 C CA . GLN D 2 544 ? 12.51593 100.85497 50.71755 1.000 48.23243 544 GLN D CA 1
ATOM 15138 C C . GLN D 2 544 ? 11.55429 99.73593 51.09113 1.000 49.56469 544 GLN D C 1
ATOM 15139 O O . GLN D 2 544 ? 11.45890 99.36146 52.26422 1.000 46.94746 544 GLN D O 1
ATOM 15153 N N . THR D 2 545 ? 10.83795 99.20906 50.10258 1.000 49.81857 545 THR D N 1
ATOM 15154 C CA . THR D 2 545 ? 9.75922 98.26628 50.36082 1.000 55.42446 545 THR D CA 1
ATOM 15155 C C . THR D 2 545 ? 10.15214 96.81598 50.11849 1.000 55.32065 545 THR D C 1
ATOM 15156 O O . THR D 2 545 ? 9.41152 95.91717 50.52975 1.000 58.90853 545 THR D O 1
ATOM 15167 N N . GLU D 2 546 ? 11.29042 96.56604 49.47586 1.000 53.61534 546 GLU D N 1
ATOM 15168 C CA . GLU D 2 546 ? 11.81682 95.22079 49.30198 1.000 50.54597 546 GLU D CA 1
ATOM 15169 C C . GLU D 2 546 ? 13.14379 95.09350 50.04049 1.000 52.96096 546 GLU D C 1
ATOM 15170 O O . GLU D 2 546 ? 13.86032 96.08077 50.23890 1.000 52.22990 546 GLU D O 1
ATOM 15182 N N . ALA D 2 547 ? 13.46631 93.86740 50.44940 1.000 48.57259 547 ALA D N 1
ATOM 15183 C CA . ALA D 2 547 ? 14.70545 93.61774 51.17465 1.000 46.31329 547 ALA D CA 1
ATOM 15184 C C . ALA D 2 547 ? 15.90306 93.83836 50.25639 1.000 45.07023 547 ALA D C 1
ATOM 15185 O O . ALA D 2 547 ? 15.98973 93.24766 49.17549 1.000 45.08475 547 ALA D O 1
ATOM 15192 N N . PHE D 2 548 ? 16.82614 94.69779 50.69112 1.000 47.38940 548 PHE D N 1
ATOM 15193 C CA . PHE D 2 548 ? 17.96537 95.11567 49.87149 1.000 49.68247 548 PHE D CA 1
ATOM 15194 C C . PHE D 2 548 ? 17.50865 95.68258 48.52934 1.000 42.79501 548 PHE D C 1
ATOM 15195 O O . PHE D 2 548 ? 18.23917 95.63461 47.53708 1.000 41.97947 548 PHE D O 1
ATOM 15212 N N . GLY D 2 549 ? 16.29229 96.22750 48.48840 1.000 46.00694 549 GLY D N 1
ATOM 15213 C CA . GLY D 2 549 ? 15.74056 96.76226 47.26379 1.000 50.67993 549 GLY D CA 1
ATOM 15214 C C . GLY D 2 549 ? 16.09825 98.22224 47.04670 1.000 47.36482 549 GLY D C 1
ATOM 15215 O O . GLY D 2 549 ? 16.77495 98.86039 47.85201 1.000 43.88488 549 GLY D O 1
ATOM 15219 N N . ASN D 2 550 ? 15.62751 98.74728 45.91562 1.000 48.04397 550 ASN D N 1
ATOM 15220 C CA . ASN D 2 550 ? 15.80591 100.15689 45.60282 1.000 52.77695 550 ASN D CA 1
ATOM 15221 C C . ASN D 2 550 ? 15.35512 101.03068 46.76610 1.000 45.90200 550 ASN D C 1
ATOM 15222 O O . ASN D 2 550 ? 14.39800 100.70892 47.47526 1.000 38.98464 550 ASN D O 1
ATOM 15233 N N . ILE D 2 551 ? 16.05456 102.14499 46.95460 1.000 41.94632 551 ILE D N 1
ATOM 15234 C CA . ILE D 2 551 ? 15.70239 103.14830 47.95287 1.000 42.31302 551 ILE D CA 1
ATOM 15235 C C . ILE D 2 551 ? 15.18680 104.36903 47.20353 1.000 45.70952 551 ILE D C 1
ATOM 15236 O O . ILE D 2 551 ? 15.92605 104.99016 46.43057 1.000 42.40980 551 ILE D O 1
ATOM 15252 N N . LYS D 2 552 ? 13.91410 104.69594 47.41332 1.000 45.33203 552 LYS D N 1
ATOM 15253 C CA . LYS D 2 552 ? 13.25439 105.79599 46.71980 1.000 43.64139 552 LYS D CA 1
ATOM 15254 C C . LYS D 2 552 ? 13.27830 107.03364 47.60648 1.000 42.69175 552 LYS D C 1
ATOM 15255 O O . LYS D 2 552 ? 12.95731 106.95769 48.79706 1.000 42.58411 552 LYS D O 1
ATOM 15274 N N . ILE D 2 553 ? 13.66207 108.16620 47.02364 1.000 46.14850 553 ILE D N 1
ATOM 15275 C CA . ILE D 2 553 ? 13.90652 109.39876 47.76303 1.000 40.26139 553 ILE D CA 1
ATOM 15276 C C . ILE D 2 553 ? 12.95323 110.46590 47.24632 1.000 41.42528 553 ILE D C 1
ATOM 15277 O O . ILE D 2 553 ? 12.81806 110.64822 46.03137 1.000 42.68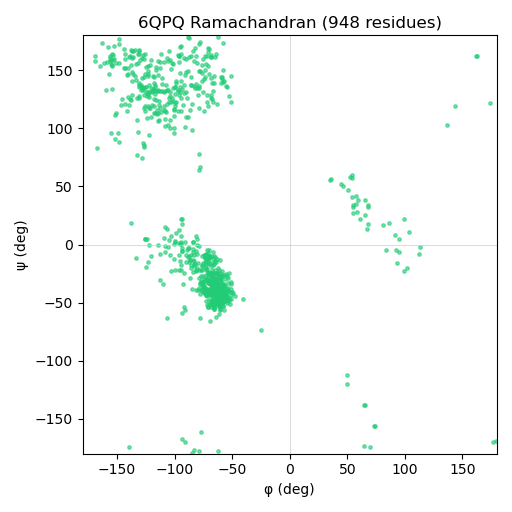748 553 ILE D O 1
ATOM 15293 N N . ASP D 2 554 ? 12.29048 111.16211 48.16443 1.000 42.11116 554 ASP D N 1
ATOM 15294 C CA . ASP D 2 554 ? 11.44874 112.29707 47.81912 1.000 47.68804 554 ASP D CA 1
ATOM 15295 C C . ASP D 2 554 ? 11.86479 113.49112 48.66638 1.000 50.23118 554 ASP D C 1
ATOM 15296 O O . ASP D 2 554 ? 12.54006 113.34922 49.69001 1.000 40.62545 554 ASP D O 1
ATOM 15305 N N . ALA D 2 555 ? 11.44756 114.67552 48.22840 1.000 46.45568 555 ALA D N 1
ATOM 15306 C CA . ALA D 2 555 ? 11.87802 115.91928 48.84888 1.000 49.23607 555 ALA D CA 1
ATOM 15307 C C . ALA D 2 555 ? 10.88362 116.40138 49.89902 1.000 50.17087 555 ALA D C 1
ATOM 15308 O O . ALA D 2 555 ? 9.66699 116.28187 49.71859 1.000 51.29473 555 ALA D O 1
ATOM 15315 N N . LYS D 2 556 ? 11.42131 116.93866 51.01301 1.000 49.96333 556 LYS D N 1
ATOM 15316 C CA . LYS D 2 556 ? 10.68698 117.77356 51.95988 1.000 55.65073 556 LYS D CA 1
ATOM 15317 C C . LYS D 2 556 ? 11.03148 119.23210 51.71060 1.000 59.84237 556 LYS D C 1
ATOM 15318 O O . LYS D 2 556 ? 12.09934 119.54471 51.17790 1.000 50.18591 556 LYS D O 1
ATOM 15337 N N . PRO D 2 557 ? 10.15233 120.16802 52.08465 1.000 65.87189 557 PRO D N 1
ATOM 15338 C CA . PRO D 2 557 ? 10.46522 121.58843 51.83687 1.000 61.52247 557 PRO D CA 1
ATOM 15339 C C . PRO D 2 557 ? 11.83513 122.01405 52.34058 1.000 60.19898 557 PRO D C 1
ATOM 15340 O O . PRO D 2 557 ? 12.47102 122.87877 51.72313 1.000 53.30320 557 PRO D O 1
ATOM 15351 N N . ALA D 2 558 ? 12.32159 121.41966 53.43164 1.000 55.21179 558 ALA D N 1
ATOM 15352 C CA . ALA D 2 558 ? 13.58443 121.84213 54.02234 1.000 55.40543 558 ALA D CA 1
ATOM 15353 C C . ALA D 2 558 ? 14.80331 121.46738 53.18486 1.000 53.97556 558 ALA D C 1
ATOM 15354 O O . ALA D 2 558 ? 15.89555 121.97399 53.46482 1.000 55.65945 558 ALA D O 1
ATOM 15361 N N . LEU D 2 559 ? 14.66056 120.60138 52.17664 1.000 48.24080 559 LEU D N 1
ATOM 15362 C CA . LEU D 2 559 ? 15.80289 120.29262 51.32069 1.000 48.71134 559 LEU D CA 1
ATOM 15363 C C . LEU D 2 559 ? 16.27803 121.52668 50.56413 1.000 53.98262 559 LEU D C 1
ATOM 15364 O O . LEU D 2 559 ? 17.47037 121.64892 50.26127 1.000 48.29175 559 LEU D O 1
ATOM 15380 N N . PHE D 2 560 ? 15.36807 122.44378 50.24914 1.000 54.01857 560 PHE D N 1
ATOM 15381 C CA . PHE D 2 560 ? 15.69570 123.63928 49.48339 1.000 60.23725 560 PHE D CA 1
ATOM 15382 C C . PHE D 2 560 ? 15.99570 124.83901 50.37004 1.000 59.48365 560 PHE D C 1
ATOM 15383 O O . PHE D 2 560 ? 16.17441 125.94724 49.85504 1.000 63.82770 560 PHE D O 1
ATOM 15400 N N . GLU D 2 561 ? 16.07571 124.63547 51.68309 1.000 66.45133 561 GLU D N 1
ATOM 15401 C CA . GLU D 2 561 ? 16.39395 125.69781 52.62174 1.000 69.06248 561 GLU D CA 1
ATOM 15402 C C . GLU D 2 561 ? 17.64691 125.41801 53.43813 1.000 74.86161 561 GLU D C 1
ATOM 15403 O O . GLU D 2 561 ? 18.13256 126.32658 54.12126 1.000 72.23280 561 GLU D O 1
ATOM 15415 N N . ARG D 2 562 ? 18.18826 124.20113 53.37665 1.000 79.46555 562 ARG D N 1
ATOM 15416 C CA . ARG D 2 562 ? 19.30851 123.79344 54.21032 1.000 82.34238 562 ARG D CA 1
ATOM 15417 C C . ARG D 2 562 ? 20.44191 123.25065 53.35141 1.000 79.54154 562 ARG D C 1
ATOM 15418 O O . ARG D 2 562 ? 20.25933 122.91022 52.18055 1.000 73.62866 562 ARG D O 1
ATOM 15439 N N . PHE D 2 563 ? 21.62332 123.16769 53.96360 1.000 82.33030 563 PHE D N 1
ATOM 15440 C CA . PHE D 2 563 ? 22.81315 122.62019 53.31424 1.000 82.75297 563 PHE D CA 1
ATOM 15441 C C . PHE D 2 563 ? 23.03662 123.27309 51.95283 1.000 84.25958 563 PHE D C 1
ATOM 15442 O O . PHE D 2 563 ? 23.28890 122.61061 50.94369 1.000 72.85041 563 PHE D O 1
ATOM 15459 N N . ILE D 2 564 ? 22.94500 124.60029 51.94154 1.000 94.98434 564 ILE D N 1
ATOM 15460 C CA . ILE D 2 564 ? 23.11674 125.39380 50.73197 1.000 91.14647 564 ILE D CA 1
ATOM 15461 C C . ILE D 2 564 ? 24.49618 126.03698 50.75009 1.000 89.34547 564 ILE D C 1
ATOM 15462 O O . ILE D 2 564 ? 24.95708 126.50230 51.79280 1.000 95.21268 564 ILE D O 1
#